Protein AF-A0A8H5SBL7-F1 (afdb_monomer)

Nearest PDB structures (foldseek):
  6p9x-assembly1_R  TM=2.786E-01  e=6.338E-02  Homo sapiens
  8wu1-assembly1_R  TM=4.252E-01  e=1.193E+00  Homo sapiens
  7v9l-assembly1_R  TM=3.481E-01  e=7.737E-01  Homo sapiens

Foldseek 3Di:
DDALALDQQDLVVLVVLLVLLQVLLVLVVVVCVVLVVLLLVLLSQLFWDDPPLVPAFDDDPPPDDIGHLRSLLSVLSSVQNVCPPPGDPFSSLSNVLSLLSNLLSLLLSLQLLLLQLCVLFVNQVQFPDGSVVSSVVLNVLLLQLSVLLLLVLQVVQDPDDPVCPVVSLVSNLVSLVSNLVSLVVSLVRLVSSVVSCVPPPPDDDPPSVVVSVLSNLLSVLSNQLSVLVSVDSVCPDPDPSRNDPVNCCPRRSVSSSCNSVSCSVVPSSVRDDPPDDDCPVSLVVQLSVVLVVVVSSVSHDQAQAADPVDDQDQAAAAEACDSDNNNWLASVLVSQQRPQRHAHYAYAQPADRHDQPPTRAARPFDLVLPAAGNYAYQHYHAENHFFADFQQVLLVVQADPPAPPSSAHDADPDPDPVVRVVSVVVSVVVLVVVLVVCSVCVSVVNDDDPCCNRRCVSVVRVVCRPRDPVSRNDTRLVSVVSHHQQCSHQEYAYEYDPDEDDHCSQLPVNQVSPNNYAAYHYYDCLADCVVVVVCVVPDPDDDDPPPPPDGDDGSVQSSLLSHQLRYQYYAYEAPQAPDPVRLLSSLQRNQCNYAEYADYYFDDLQADGHFDDLVSLLSSLVRRLNYQYYHGEDEADPLHDPLVSLLSNQQRRQNHAEYEYEYELDHRVCSNPDDDDPPCVCSVVSAQDQVNVLVSLVSSQVSHHHDGHFKYKYKYHGPRDPPPPADPDFIKIKMKMKGFDPPDDDGGIGIDIDIDGRDDPPD

pLDDT: mean 74.98, std 17.66, range [28.0, 97.75]

Secondary structure (DSSP, 8-state):
-----SS---HHHHHHHHHHHHHHHHHHHHHHHHHT-GGGHHHHHHT---TTSSSSSS-TT-------HHHHHHHHHHHHHHTTTS--HHHHHHHHHHHHHHHHHHHHHHHHHHHHHHHHTT-GGG-SS-HHHHHHHHHHHHHHHHHHHGGGGGGGG--S-TTTHHHHHHHHHHHHHHHHHHHHHHHHHHHHHHHHHHHH-S---TTTHHHHHHHHHHHHHHHHHHHHHHHHHHH-TT-HHHH-HHHHIIIIIHHHHHHHHHHHHT-GGGTS-TT---THHHHHHHHHHHHHHHHHHTTS-------TTSPPPSEEEEEES-SSTT-SHHHHHHHHHH-S---EEEEEE--TTSS-TTTTSS----TT-----S---SEEEEES---S-BHHHHHHTT--TTS-TTSPPP----S-HHHHHHHHHHHHHHHHHHHHHHHHHTTTT-S---HHHHTTHHHHHHHTTTS-HHHHT-BHHHHHHHHS-GGG--EEEEE-SSS----HIIIIIHHHH-TT--EEEEES--S-HHHHHHHHHT-SSPPPTTGGG-PPPPHHHHHHHHS-TT-SEEEEE---S--HHHHHHHHHHHTTT-SEEEEE---BTTBPPP---HHHHHHHHHH-TT-SEEEEE---BTTB--HHHHHHHHHH-TT--EEEEEE-SS-HHHHHH--SGGGGGGGGGGPPPHHHHHHHHHHHHHH--SSPP-EEEEEES--S---BTB--S---EEEEEEEE--SSSS--EEEEEEEE----TT-

Mean predicted aligned error: 17.62 Å

Radius of gyration: 35.8 Å; Cα contacts (8 Å, |Δi|>4): 1170; chains: 1; bounding box: 85×67×114 Å

Structure (mmCIF, N/CA/C/O backbone):
data_AF-A0A8H5SBL7-F1
#
_entry.id   AF-A0A8H5SBL7-F1
#
loop_
_atom_site.group_PDB
_atom_site.id
_atom_site.type_symbol
_atom_site.label_atom_id
_atom_site.label_alt_id
_atom_site.label_comp_id
_atom_site.label_asym_id
_atom_site.label_entity_id
_atom_site.label_seq_id
_atom_site.pdbx_PDB_ins_code
_atom_site.Cartn_x
_atom_site.Cartn_y
_atom_site.Cartn_z
_atom_site.occupancy
_atom_site.B_iso_or_equiv
_atom_site.auth_seq_id
_atom_site.auth_comp_id
_atom_site.auth_asym_id
_atom_site.auth_atom_id
_atom_site.pdbx_PDB_model_num
ATOM 1 N N . MET A 1 1 ? -28.596 -5.093 -5.677 1.00 28.00 1 MET A N 1
ATOM 2 C CA . MET A 1 1 ? -28.580 -3.725 -5.119 1.00 28.00 1 MET A CA 1
ATOM 3 C C . MET A 1 1 ? -29.156 -3.804 -3.720 1.00 28.00 1 MET A C 1
ATOM 5 O O . MET A 1 1 ? -30.271 -4.287 -3.576 1.00 28.00 1 MET A O 1
ATOM 9 N N . VAL A 1 2 ? -28.370 -3.463 -2.699 1.00 36.81 2 VAL A N 1
ATOM 10 C CA . VAL A 1 2 ? -28.844 -3.423 -1.309 1.00 36.81 2 VAL A CA 1
ATOM 11 C C . VAL A 1 2 ? -29.545 -2.079 -1.118 1.00 36.81 2 VAL A C 1
ATOM 13 O O . VAL A 1 2 ? -28.902 -1.043 -1.239 1.00 36.81 2 VAL A O 1
ATOM 16 N N . ASN A 1 3 ? -30.855 -2.086 -0.869 1.00 49.97 3 ASN A N 1
ATOM 17 C CA . ASN A 1 3 ? -31.584 -0.866 -0.520 1.00 49.97 3 ASN A CA 1
ATOM 18 C C . ASN A 1 3 ? -31.320 -0.540 0.956 1.00 49.97 3 ASN A C 1
ATOM 20 O O . ASN A 1 3 ? -31.691 -1.323 1.835 1.00 49.97 3 ASN A O 1
ATOM 24 N N . TYR A 1 4 ? -30.648 0.587 1.207 1.00 58.22 4 TYR A N 1
ATOM 25 C CA . TYR A 1 4 ? -30.288 1.066 2.549 1.00 58.22 4 TYR A CA 1
ATOM 26 C C . TYR A 1 4 ? -31.391 1.910 3.210 1.00 58.22 4 TYR A C 1
ATOM 28 O O . TYR A 1 4 ? -31.443 1.990 4.434 1.00 58.22 4 TYR A O 1
ATOM 36 N N . TYR A 1 5 ? -32.295 2.490 2.416 1.00 59.81 5 TYR A N 1
ATOM 37 C CA . TYR A 1 5 ? -33.449 3.265 2.878 1.00 59.81 5 TYR A CA 1
ATOM 38 C C . TYR A 1 5 ? -34.737 2.776 2.187 1.00 59.81 5 TYR A C 1
ATOM 40 O O . TYR A 1 5 ? -34.701 2.410 1.012 1.00 59.81 5 TYR A O 1
ATOM 48 N N . TYR A 1 6 ? -35.870 2.784 2.904 1.00 63.81 6 TYR A N 1
ATOM 49 C CA . TYR A 1 6 ? -37.218 2.483 2.362 1.00 63.81 6 TYR A CA 1
ATOM 50 C C . TYR A 1 6 ? -37.984 3.723 1.899 1.00 63.81 6 TYR A C 1
ATOM 52 O O . TYR A 1 6 ? -39.084 3.626 1.362 1.00 63.81 6 TYR A O 1
ATOM 60 N N . TYR A 1 7 ? -37.398 4.889 2.133 1.00 69.56 7 TYR A N 1
ATOM 61 C CA . TYR A 1 7 ? -37.898 6.201 1.766 1.00 69.56 7 TYR A CA 1
ATOM 62 C C . TYR A 1 7 ? -36.720 7.028 1.247 1.00 69.56 7 TYR A C 1
ATOM 64 O O . TYR A 1 7 ? -35.569 6.742 1.573 1.00 69.56 7 TYR A O 1
ATOM 72 N N . GLU A 1 8 ? -36.990 8.079 0.479 1.00 72.31 8 GLU A N 1
ATOM 73 C CA . GLU A 1 8 ? -35.951 9.026 0.068 1.00 72.31 8 GLU A CA 1
ATOM 74 C C . GLU A 1 8 ? -35.690 10.031 1.205 1.00 72.31 8 GLU A C 1
ATOM 76 O O . GLU A 1 8 ? -36.618 10.748 1.589 1.00 72.31 8 GLU A O 1
ATOM 81 N N . PRO A 1 9 ? -34.473 10.092 1.787 1.00 78.62 9 PRO A N 1
ATOM 82 C CA . PRO A 1 9 ? -34.194 10.999 2.897 1.00 78.62 9 PRO A CA 1
ATOM 83 C C . PRO A 1 9 ? -34.300 12.474 2.490 1.00 78.62 9 PRO A C 1
ATOM 85 O O . PRO A 1 9 ? -33.763 12.895 1.463 1.00 78.62 9 PRO A O 1
ATOM 88 N N . SER A 1 10 ? -34.930 13.294 3.330 1.00 82.94 10 SER A N 1
ATOM 89 C CA . SER A 1 10 ? -35.123 14.718 3.060 1.00 82.94 10 SER A CA 1
ATOM 90 C C . SER A 1 10 ? -33.888 15.554 3.410 1.00 82.94 10 SER A C 1
ATOM 92 O O . SER A 1 10 ? -33.597 15.829 4.581 1.00 82.94 10 SER A O 1
ATOM 94 N N . LEU A 1 11 ? -33.182 16.041 2.382 1.00 80.81 11 LEU A N 1
ATOM 95 C CA . LEU A 1 11 ? -32.024 16.930 2.543 1.00 80.81 11 LEU A CA 1
ATOM 96 C C . LEU A 1 11 ? -32.341 18.204 3.363 1.00 80.81 11 LEU A C 1
ATOM 98 O O . LEU A 1 11 ? -31.571 18.508 4.280 1.00 80.81 11 LEU A O 1
ATOM 102 N N . PRO A 1 12 ? -33.439 18.954 3.104 1.00 84.94 12 PRO A N 1
ATOM 103 C CA . PRO A 1 12 ? -33.752 20.160 3.871 1.00 84.94 12 PRO A CA 1
ATOM 104 C C . PRO A 1 12 ? -33.961 19.886 5.363 1.00 84.94 12 PRO A C 1
ATOM 106 O O . PRO A 1 12 ? -33.465 20.636 6.203 1.00 84.94 12 PRO A O 1
ATOM 109 N N . VAL A 1 13 ? -34.661 18.800 5.705 1.00 83.81 13 VAL A N 1
ATOM 110 C CA . VAL A 1 13 ? -34.966 18.470 7.104 1.00 83.81 13 VAL A CA 1
ATOM 111 C C . VAL A 1 13 ? -33.700 18.004 7.827 1.00 83.81 13 VAL A C 1
ATOM 113 O O . VAL A 1 13 ? -33.420 18.473 8.931 1.00 83.81 13 VAL A O 1
ATOM 116 N N . ALA A 1 14 ? -32.869 17.170 7.190 1.00 82.31 14 ALA A N 1
ATOM 117 C CA . ALA A 1 14 ? -31.576 16.757 7.738 1.00 82.31 14 ALA A CA 1
ATOM 118 C C . ALA A 1 14 ? -30.643 17.951 8.009 1.00 82.31 14 ALA A C 1
ATOM 120 O O . ALA A 1 14 ? -30.052 18.041 9.086 1.00 82.31 14 ALA A O 1
ATOM 121 N N . ALA A 1 15 ? -30.568 18.909 7.079 1.00 79.25 15 ALA A N 1
ATOM 122 C CA . ALA A 1 15 ? -29.745 20.106 7.234 1.00 79.25 15 ALA A CA 1
ATOM 123 C C . ALA A 1 15 ? -30.197 20.992 8.411 1.00 79.25 15 ALA A C 1
ATOM 125 O O . ALA A 1 15 ? -29.356 21.483 9.165 1.00 79.25 15 ALA A O 1
ATOM 126 N N . VAL A 1 16 ? -31.509 21.168 8.614 1.00 86.69 16 VAL A N 1
ATOM 127 C CA . VAL A 1 16 ? -32.046 21.953 9.741 1.00 86.69 16 VAL A CA 1
ATOM 128 C C . VAL A 1 16 ? -31.632 21.347 11.083 1.00 86.69 16 VAL A C 1
ATOM 130 O O . VAL A 1 16 ? -31.104 22.062 11.937 1.00 86.69 16 VAL A O 1
ATOM 133 N N . PHE A 1 17 ? -31.813 20.037 11.269 1.00 81.50 17 PHE A N 1
ATOM 134 C CA . PHE A 1 17 ? -31.424 19.376 12.519 1.00 81.50 17 PHE A CA 1
ATOM 135 C C . PHE A 1 17 ? -29.907 19.384 12.733 1.00 81.50 17 PHE A C 1
ATOM 137 O O . PHE A 1 17 ? -29.461 19.649 13.851 1.00 81.50 17 PHE A O 1
ATOM 144 N N . ALA A 1 18 ? -29.109 19.206 11.675 1.00 78.81 18 ALA A N 1
ATOM 145 C CA . ALA A 1 18 ? -27.657 19.354 11.758 1.00 78.81 18 ALA A CA 1
ATOM 146 C C . ALA A 1 18 ? -27.259 20.743 12.292 1.00 78.81 18 ALA A C 1
ATOM 148 O O . ALA A 1 18 ? -26.481 20.840 13.241 1.00 78.81 18 ALA A O 1
ATOM 149 N N . ILE A 1 19 ? -27.846 21.819 11.755 1.00 80.94 19 ILE A N 1
ATOM 150 C CA . ILE A 1 19 ? -27.580 23.194 12.208 1.00 80.94 19 ILE A CA 1
ATOM 151 C C . ILE A 1 19 ? -27.976 23.380 13.679 1.00 80.94 19 ILE A C 1
ATOM 153 O O . ILE A 1 19 ? -27.202 23.947 14.452 1.00 80.94 19 ILE A O 1
ATOM 157 N N . VAL A 1 20 ? -29.146 22.880 14.089 1.00 85.88 20 VAL A N 1
ATOM 158 C CA . VAL A 1 20 ? -29.617 22.973 15.482 1.00 85.88 20 VAL A CA 1
ATOM 159 C C . VAL A 1 20 ? -28.623 22.319 16.445 1.00 85.88 20 VAL A C 1
ATOM 161 O O . VAL A 1 20 ? -28.238 22.941 17.439 1.00 85.88 20 VAL A O 1
ATOM 164 N N . PHE A 1 21 ? -28.156 21.103 16.148 1.00 81.06 21 PHE A N 1
ATOM 165 C CA . PHE A 1 21 ? -27.207 20.399 17.014 1.00 81.06 21 PHE A CA 1
ATOM 166 C C . PHE A 1 21 ? -25.798 21.011 16.989 1.00 81.06 21 PHE A C 1
ATOM 168 O O . PHE A 1 21 ? -25.140 21.020 18.030 1.00 81.06 21 PHE A O 1
ATOM 175 N N . ILE A 1 22 ? -25.346 21.582 15.864 1.00 78.12 22 ILE A N 1
ATOM 176 C CA . ILE A 1 22 ? -24.064 22.311 15.774 1.00 78.12 22 ILE A CA 1
ATOM 177 C C . ILE A 1 22 ? -24.101 23.588 16.621 1.00 78.12 22 ILE A C 1
ATOM 179 O O . ILE A 1 22 ? -23.192 23.842 17.414 1.00 78.12 22 ILE A O 1
ATOM 183 N N . LEU A 1 23 ? -25.159 24.392 16.489 1.00 83.19 23 LEU A N 1
ATOM 184 C CA . LEU A 1 23 ? -25.308 25.629 17.258 1.00 83.19 23 LEU A CA 1
ATOM 185 C C . LEU A 1 23 ? -25.464 25.336 18.752 1.00 83.19 23 LEU A C 1
ATOM 187 O O . LEU A 1 23 ? -24.809 25.973 19.579 1.00 83.19 23 LEU A O 1
ATOM 191 N N . SER A 1 24 ? -26.289 24.343 19.098 1.00 82.88 24 SER A N 1
ATOM 192 C CA . SER A 1 24 ? -26.464 23.907 20.484 1.00 82.88 24 SER A CA 1
ATOM 193 C C . SER A 1 24 ? -25.133 23.464 21.093 1.00 82.88 24 SER A C 1
ATOM 195 O O . SER A 1 24 ? -24.784 23.875 22.201 1.00 82.88 24 SER A O 1
ATOM 197 N N . PHE A 1 25 ? -24.340 22.698 20.342 1.00 81.06 25 PHE A N 1
ATOM 198 C CA . PHE A 1 25 ? -23.011 22.298 20.768 1.00 81.06 25 PHE A CA 1
ATOM 199 C C . PHE A 1 25 ? -22.105 23.509 21.069 1.00 81.06 25 PHE A C 1
ATOM 201 O O . PHE A 1 25 ? -21.556 23.608 22.171 1.00 81.06 25 PHE A O 1
ATOM 208 N N . ALA A 1 26 ? -21.971 24.445 20.125 1.00 78.38 26 ALA A N 1
ATOM 209 C CA . ALA A 1 26 ? -21.094 25.604 20.282 1.00 78.38 26 ALA A CA 1
ATOM 210 C C . ALA A 1 26 ? -21.443 26.432 21.535 1.00 78.38 26 ALA A C 1
ATOM 212 O O . ALA A 1 26 ? -20.555 26.876 22.271 1.00 78.38 26 ALA A O 1
ATOM 213 N N . ILE A 1 27 ? -22.739 26.585 21.824 1.00 83.12 27 ILE A N 1
ATOM 214 C CA . ILE A 1 27 ? -23.219 27.291 23.017 1.00 83.12 27 ILE A CA 1
ATOM 215 C C . ILE A 1 27 ? -22.860 26.517 24.295 1.00 83.12 27 ILE A C 1
ATOM 217 O O . ILE A 1 27 ? -22.323 27.114 25.232 1.00 83.12 27 ILE A O 1
ATOM 221 N N . HIS A 1 28 ? -23.090 25.201 24.342 1.00 80.56 28 HIS A N 1
ATOM 222 C CA . HIS A 1 28 ? -22.737 24.377 25.508 1.00 80.56 28 HIS A CA 1
ATOM 223 C C . HIS A 1 28 ? -21.229 24.370 25.765 1.00 80.56 28 HIS A C 1
ATOM 225 O O . HIS A 1 28 ? -20.796 24.429 26.922 1.00 80.56 28 HIS A O 1
ATOM 231 N N . LEU A 1 29 ? -20.412 24.343 24.706 1.00 78.94 29 LEU A N 1
ATOM 232 C CA . LEU A 1 29 ? -18.955 24.432 24.807 1.00 78.94 29 LEU A CA 1
ATOM 233 C C . LEU A 1 29 ? -18.549 25.738 25.485 1.00 78.94 29 LEU A C 1
ATOM 235 O O . LEU A 1 29 ? -17.808 25.732 26.473 1.00 78.94 29 LEU A O 1
ATOM 239 N N . PHE A 1 30 ? -19.079 26.855 24.987 1.00 79.06 30 PHE A N 1
ATOM 240 C CA . PHE A 1 30 ? -18.828 28.171 25.557 1.00 79.06 30 PHE A CA 1
ATOM 241 C C . PHE A 1 30 ? -19.253 28.239 27.033 1.00 79.06 30 PHE A C 1
ATOM 243 O O . PHE A 1 30 ? -18.478 28.687 27.885 1.00 79.06 30 PHE A O 1
ATOM 250 N N . GLN A 1 31 ? -20.448 27.738 27.367 1.00 80.19 31 GLN A N 1
ATOM 251 C CA . GLN A 1 31 ? -20.960 27.699 28.740 1.00 80.19 31 GLN A CA 1
ATOM 252 C C . GLN A 1 31 ? -20.081 26.844 29.660 1.00 80.19 31 GLN A C 1
ATOM 254 O O . GLN A 1 31 ? -19.749 27.275 30.768 1.00 80.19 31 GLN A O 1
ATOM 259 N N . THR A 1 32 ? -19.640 25.673 29.206 1.00 76.38 32 THR A N 1
ATOM 260 C CA . THR A 1 32 ? -18.815 24.749 29.997 1.00 76.38 32 THR A CA 1
ATOM 261 C C . THR A 1 32 ? -17.422 25.318 30.259 1.00 76.38 32 THR A C 1
ATOM 263 O O . THR A 1 32 ? -16.952 25.275 31.400 1.00 76.38 32 THR A O 1
ATOM 266 N N . ILE A 1 33 ? -16.781 25.917 29.245 1.00 75.88 33 ILE A N 1
ATOM 267 C CA . ILE A 1 33 ? -15.472 26.579 29.386 1.00 75.88 33 ILE A CA 1
ATOM 268 C C . ILE A 1 33 ? -15.579 27.753 30.366 1.00 75.88 33 ILE A C 1
ATOM 270 O O . ILE A 1 33 ? -14.766 27.872 31.288 1.00 75.88 33 ILE A O 1
ATOM 274 N N . ARG A 1 34 ? -16.613 28.592 30.213 1.00 78.12 34 ARG A N 1
ATOM 275 C CA . ARG A 1 34 ? -16.834 29.769 31.065 1.00 78.12 34 ARG A CA 1
ATOM 276 C C . ARG A 1 34 ? -17.121 29.394 32.520 1.00 78.12 34 ARG A C 1
ATOM 278 O O . ARG A 1 34 ? -16.599 30.028 33.433 1.00 78.12 34 ARG A O 1
ATOM 285 N N . THR A 1 35 ? -17.953 28.380 32.750 1.00 74.38 35 THR A N 1
ATOM 286 C CA . THR A 1 35 ? -18.414 27.987 34.097 1.00 74.38 35 THR A CA 1
ATOM 287 C C . THR A 1 35 ? -17.503 26.961 34.781 1.00 74.38 35 THR A C 1
ATOM 289 O O . THR A 1 35 ? -17.614 26.747 35.991 1.00 74.38 35 THR A O 1
ATOM 292 N N . ARG A 1 36 ? -16.564 26.361 34.032 1.00 71.06 36 ARG A N 1
ATOM 293 C CA . ARG A 1 36 ? -15.606 25.329 34.475 1.00 71.06 36 ARG A CA 1
ATOM 294 C C . ARG A 1 36 ? -16.272 24.069 35.043 1.00 71.06 36 ARG A C 1
ATOM 296 O O . ARG A 1 36 ? -15.736 23.428 35.952 1.00 71.06 36 ARG A O 1
ATOM 303 N N . ILE A 1 37 ? -17.424 23.686 34.493 1.00 72.31 37 ILE A N 1
ATOM 304 C CA . ILE A 1 37 ? -18.192 22.511 34.928 1.00 72.31 37 ILE A CA 1
ATOM 305 C C . ILE A 1 37 ? -17.827 21.287 34.098 1.00 72.31 37 ILE A C 1
ATOM 307 O O . ILE A 1 37 ? -18.561 20.815 33.241 1.00 72.31 37 ILE A O 1
ATOM 311 N N . TRP A 1 38 ? -16.659 20.729 34.404 1.00 68.25 38 TRP A N 1
ATOM 312 C CA . TRP A 1 38 ? -16.081 19.614 33.651 1.00 68.25 38 TRP A CA 1
ATOM 313 C C . TRP A 1 38 ? -16.856 18.292 33.753 1.00 68.25 38 TRP A C 1
ATOM 315 O O . TRP A 1 38 ? -16.633 17.393 32.953 1.00 68.25 38 TRP A O 1
ATOM 325 N N . PHE A 1 39 ? -17.766 18.140 34.721 1.00 73.06 39 PHE A N 1
ATOM 326 C CA . PHE A 1 39 ? -18.599 16.932 34.789 1.00 73.06 39 PHE A CA 1
ATOM 327 C C . PHE A 1 39 ? -19.694 16.905 33.721 1.00 73.06 39 PHE A C 1
ATOM 329 O O . PHE A 1 39 ? -20.250 15.845 33.478 1.00 73.06 39 PHE A O 1
ATOM 336 N N . PHE A 1 40 ? -20.002 18.053 33.113 1.00 76.19 40 PHE A N 1
ATOM 337 C CA . PHE A 1 40 ? -20.992 18.184 32.047 1.00 76.19 40 PHE A CA 1
ATOM 338 C C . PHE A 1 40 ? -20.386 17.911 30.659 1.00 76.19 40 PHE A C 1
ATOM 340 O O . PHE A 1 40 ? -21.062 17.990 29.644 1.00 76.19 40 PHE A O 1
ATOM 347 N N . VAL A 1 41 ? -19.102 17.548 30.595 1.00 70.38 41 VAL A N 1
ATOM 348 C CA . VAL A 1 41 ? -18.430 17.230 29.333 1.00 70.38 41 VAL A CA 1
ATOM 349 C C . VAL A 1 41 ? -18.991 15.984 28.627 1.00 70.38 41 VAL A C 1
ATOM 351 O O . VAL A 1 41 ? -19.006 16.008 27.407 1.00 70.38 41 VAL A O 1
ATOM 354 N N . PRO A 1 42 ? -19.529 14.934 29.280 1.00 71.12 42 PRO A N 1
ATOM 355 C CA . PRO A 1 42 ? -20.281 13.893 28.569 1.00 71.12 42 PRO A CA 1
ATOM 356 C C . PRO A 1 42 ? -21.440 14.460 27.731 1.00 71.12 42 PRO A C 1
ATOM 358 O O . PRO A 1 42 ? -21.656 14.019 26.609 1.00 71.12 42 PRO A O 1
ATOM 361 N N . PHE A 1 43 ? -22.104 15.518 28.208 1.00 75.56 43 PHE A N 1
ATOM 362 C CA . PHE A 1 43 ? -23.166 16.222 27.482 1.00 75.56 43 PHE A CA 1
ATOM 363 C C . PHE A 1 43 ? -22.589 16.944 26.265 1.00 75.56 43 PHE A C 1
ATOM 365 O O . PHE A 1 43 ? -23.176 16.942 25.182 1.00 75.56 43 PHE A O 1
ATOM 372 N N . LEU A 1 44 ? -21.388 17.510 26.439 1.00 69.19 44 LEU A N 1
ATOM 373 C CA . LEU A 1 44 ? -20.595 18.021 25.334 1.00 69.19 44 LEU A CA 1
ATOM 374 C C . LEU A 1 44 ? -20.135 16.928 24.385 1.00 69.19 44 LEU A C 1
ATOM 376 O O . LEU A 1 44 ? -20.051 17.270 23.234 1.00 69.19 44 LEU A O 1
ATOM 380 N N . PHE A 1 45 ? -19.860 15.685 24.796 1.00 64.06 45 PHE A N 1
ATOM 381 C CA . PHE A 1 45 ? -19.446 14.572 23.919 1.00 64.06 45 PHE A CA 1
ATOM 382 C C . PHE A 1 45 ? -20.612 13.982 23.123 1.00 64.06 45 PHE A C 1
ATOM 384 O O . PHE A 1 45 ? -20.473 13.745 21.931 1.00 64.06 45 PHE A O 1
ATOM 391 N N . GLY A 1 46 ? -21.810 13.886 23.708 1.00 57.50 46 GLY A N 1
ATOM 392 C CA . GLY A 1 46 ? -23.037 13.729 22.907 1.00 57.50 46 GLY A CA 1
ATOM 393 C C . GLY A 1 46 ? -23.195 14.875 21.897 1.00 57.50 46 GLY A C 1
ATOM 394 O O . GLY A 1 46 ? -23.836 14.742 20.859 1.00 57.50 46 GLY A O 1
ATOM 395 N N . SER A 1 47 ? -22.515 15.989 22.178 1.00 52.31 47 SER A N 1
ATOM 396 C CA . SER A 1 47 ? -22.410 17.168 21.336 1.00 52.31 47 SER A CA 1
ATOM 397 C C . SER A 1 47 ? -21.022 17.353 20.654 1.00 52.31 47 SER A C 1
ATOM 399 O O . SER A 1 47 ? -20.820 18.384 20.039 1.00 52.31 47 SER A O 1
ATOM 401 N N . LEU A 1 48 ? -20.052 16.421 20.701 1.00 42.06 48 LEU A N 1
ATOM 402 C CA . LEU A 1 48 ? -18.681 16.580 20.156 1.00 42.06 48 LEU A CA 1
ATOM 403 C C . LEU A 1 48 ? -18.013 15.244 19.893 1.00 42.06 48 LEU A C 1
ATOM 405 O O . LEU A 1 48 ? -17.985 14.385 20.769 1.00 42.06 48 LEU A O 1
ATOM 409 N N . CYS A 1 49 ? -17.254 15.186 18.804 1.00 43.16 49 CYS A N 1
ATOM 410 C CA . CYS A 1 49 ? -16.124 14.276 18.691 1.00 43.16 49 CYS A CA 1
ATOM 411 C C . CYS A 1 49 ? -14.772 15.017 18.759 1.00 43.16 49 CYS A C 1
ATOM 413 O O . CYS A 1 49 ? -14.611 16.124 18.239 1.00 43.16 49 CYS A O 1
ATOM 415 N N . ASN A 1 50 ? -13.789 14.371 19.397 1.00 35.62 50 ASN A N 1
ATOM 416 C CA . ASN A 1 50 ? -12.365 14.692 19.295 1.00 35.62 50 ASN A CA 1
ATOM 417 C C . ASN A 1 50 ? -11.874 14.253 17.909 1.00 35.62 50 ASN A C 1
ATOM 419 O O . ASN A 1 50 ? -11.923 13.070 17.582 1.00 35.62 50 ASN A O 1
ATOM 423 N N . SER A 1 51 ? -11.337 15.179 17.119 1.00 39.25 51 SER A N 1
ATOM 424 C CA . SER A 1 51 ? -10.756 14.920 15.796 1.00 39.25 51 SER A CA 1
ATOM 425 C C . SER A 1 51 ? -9.399 14.189 15.847 1.00 39.25 51 SER A C 1
ATOM 427 O O . SER A 1 51 ? -8.510 14.497 15.060 1.00 39.25 51 SER A O 1
ATOM 429 N N . THR A 1 52 ? -9.187 13.272 16.793 1.00 38.09 52 THR A N 1
ATOM 430 C CA . THR A 1 52 ? -7.921 12.521 16.922 1.00 38.09 52 THR A CA 1
ATOM 431 C C . THR A 1 52 ? -7.992 11.134 16.278 1.00 38.09 52 THR A C 1
ATOM 433 O O . THR A 1 52 ? -6.966 10.492 16.134 1.00 38.09 52 THR A O 1
ATOM 436 N N . PHE A 1 53 ? -9.172 10.687 15.831 1.00 37.75 53 PHE A N 1
ATOM 437 C CA . PHE A 1 53 ? -9.352 9.381 15.171 1.00 37.75 53 PHE A CA 1
ATOM 438 C C . PHE A 1 53 ? -9.498 9.443 13.641 1.00 37.75 53 PHE A C 1
ATOM 440 O O . PHE A 1 53 ? -9.704 8.418 13.008 1.00 37.75 53 PHE A O 1
ATOM 447 N N . LEU A 1 54 ? -9.357 10.627 13.036 1.00 35.06 54 LEU A N 1
ATOM 448 C CA . LEU A 1 54 ? -9.342 10.817 11.575 1.00 35.06 54 LEU A CA 1
ATOM 449 C C . LEU A 1 54 ? -7.987 11.329 11.055 1.00 35.06 54 LEU A C 1
ATOM 451 O O . LEU A 1 54 ? -7.892 11.733 9.903 1.00 35.06 54 LEU A O 1
ATOM 455 N N . SER A 1 55 ? -6.937 11.340 11.890 1.00 33.50 55 SER A N 1
ATOM 456 C CA . SER A 1 55 ? -5.590 11.760 11.468 1.00 33.50 55 SER A CA 1
ATOM 457 C C . SER A 1 55 ? -4.647 10.613 11.112 1.00 33.50 55 SER A C 1
ATOM 459 O O . SER A 1 55 ? -3.488 10.873 10.810 1.00 33.50 55 SER A O 1
ATOM 461 N N . SER A 1 56 ? -5.096 9.362 11.138 1.00 39.00 56 SER A N 1
ATOM 462 C CA . SER A 1 56 ? -4.340 8.259 10.550 1.00 39.00 56 SER A CA 1
ATOM 463 C C . SER A 1 56 ? -5.015 7.855 9.245 1.00 39.00 56 SER A C 1
ATOM 465 O O . SER A 1 56 ? -6.115 7.309 9.267 1.00 39.00 56 SER A O 1
ATOM 467 N N . SER A 1 57 ? -4.311 8.146 8.148 1.00 37.41 57 SER A N 1
ATOM 468 C CA . SER A 1 57 ? -4.518 7.657 6.777 1.00 37.41 57 SER A CA 1
ATOM 469 C C . SER A 1 57 ? -5.245 8.612 5.809 1.00 37.41 57 SER A C 1
ATOM 471 O O . SER A 1 57 ? -6.462 8.605 5.657 1.00 37.41 57 SER A O 1
ATOM 473 N N . CYS A 1 58 ? -4.396 9.342 5.071 1.00 28.05 58 CYS A N 1
ATOM 474 C CA . CYS A 1 58 ? -4.604 10.072 3.812 1.00 28.05 58 CYS A CA 1
ATOM 475 C C . CYS A 1 58 ? -5.025 11.565 3.874 1.00 28.05 58 CYS A C 1
ATOM 477 O O . CYS A 1 58 ? -6.200 11.911 3.942 1.00 28.05 58 CYS A O 1
ATOM 479 N N . GLY A 1 59 ? -4.029 12.448 3.681 1.00 30.88 59 GLY A N 1
ATOM 480 C CA . GLY A 1 59 ? -4.192 13.796 3.107 1.00 30.88 59 GLY A CA 1
ATOM 481 C C . GLY A 1 59 ? -3.904 14.987 4.044 1.00 30.88 59 GLY A C 1
ATOM 482 O O . GLY A 1 59 ? -4.526 15.102 5.101 1.00 30.88 59 GLY A O 1
ATOM 483 N N . PRO A 1 60 ? -3.031 15.944 3.659 1.00 30.14 60 PRO A N 1
ATOM 484 C CA . PRO A 1 60 ? -2.804 17.183 4.400 1.00 30.14 60 PRO A CA 1
ATOM 485 C C . PRO A 1 60 ? -3.875 18.231 4.050 1.00 30.14 60 PRO A C 1
ATOM 487 O O . PRO A 1 60 ? -3.571 19.268 3.472 1.00 30.14 60 PRO A O 1
ATOM 490 N N . LEU A 1 61 ? -5.147 17.972 4.376 1.00 30.11 61 LEU A N 1
ATOM 491 C CA . LEU A 1 61 ? -6.189 19.013 4.338 1.00 30.11 61 LEU A CA 1
ATOM 492 C C . LEU A 1 61 ? -7.392 18.739 5.261 1.00 30.11 61 LEU A C 1
ATOM 494 O O . LEU A 1 61 ? -8.510 19.152 4.974 1.00 30.11 61 LEU A O 1
ATOM 498 N N . ALA A 1 62 ? -7.190 18.080 6.403 1.00 34.47 62 ALA A N 1
ATOM 499 C CA . ALA A 1 62 ? -8.217 17.947 7.442 1.00 34.47 62 ALA A CA 1
ATOM 500 C C . ALA A 1 62 ? -7.879 18.832 8.654 1.00 34.47 62 ALA A C 1
ATOM 502 O O . ALA A 1 62 ? -7.604 18.363 9.759 1.00 34.47 62 ALA A O 1
ATOM 503 N N . ASN A 1 63 ? -7.876 20.151 8.452 1.00 31.27 63 ASN A N 1
ATOM 504 C CA . ASN A 1 63 ? -7.794 21.098 9.561 1.00 31.27 63 ASN A CA 1
ATOM 505 C C . ASN A 1 63 ? -9.088 21.045 10.391 1.00 31.27 63 ASN A C 1
ATOM 507 O O . ASN A 1 63 ? -10.121 21.553 9.972 1.00 31.27 63 ASN A O 1
ATOM 511 N N . ARG A 1 64 ? -8.996 20.433 11.583 1.00 38.97 64 ARG A N 1
ATOM 512 C CA . ARG A 1 64 ? -9.808 20.665 12.799 1.00 38.97 64 ARG A CA 1
ATOM 513 C C . ARG A 1 64 ? -11.224 21.220 12.567 1.00 38.97 64 ARG A C 1
ATOM 515 O O . ARG A 1 64 ? -11.495 22.383 12.865 1.00 38.97 64 ARG A O 1
ATOM 522 N N . VAL A 1 65 ? -12.155 20.360 12.160 1.00 35.56 65 VAL A N 1
ATOM 523 C CA . VAL A 1 65 ? -13.593 20.631 12.308 1.00 35.56 65 VAL A CA 1
ATOM 524 C C . VAL A 1 65 ? -14.122 19.767 13.450 1.00 35.56 65 VAL A C 1
ATOM 526 O O . VAL A 1 65 ? -14.221 18.549 13.339 1.00 35.56 65 VAL A O 1
ATOM 529 N N . TYR A 1 66 ? -14.419 20.404 14.580 1.00 41.38 66 TYR A N 1
ATOM 530 C CA . TYR A 1 66 ? -15.070 19.767 15.721 1.00 41.38 66 TYR A CA 1
ATOM 531 C C . TYR A 1 66 ? -16.585 19.770 15.474 1.00 41.38 66 TYR A C 1
ATOM 533 O O . TYR A 1 66 ? -17.193 20.839 15.475 1.00 41.38 66 TYR A O 1
ATOM 541 N N . SER A 1 67 ? -17.192 18.604 15.245 1.00 45.28 67 SER A N 1
ATOM 542 C CA . SER A 1 67 ? -18.649 18.471 15.075 1.00 45.28 67 SER A CA 1
ATOM 543 C C . SER A 1 67 ? -19.243 17.467 16.067 1.00 45.28 67 SER A C 1
ATOM 545 O O . SER A 1 67 ? -18.528 16.618 16.607 1.00 45.28 67 SER A O 1
ATOM 547 N N . SER A 1 68 ? -20.539 17.610 16.352 1.00 57.44 68 SER A N 1
ATOM 548 C CA . SER A 1 68 ? -21.264 16.859 17.381 1.00 57.44 68 SER A CA 1
ATOM 549 C C . SER A 1 68 ? -21.653 15.447 16.961 1.00 57.44 68 SER A C 1
ATOM 551 O O . SER A 1 68 ? -21.819 15.213 15.776 1.00 57.44 68 SER A O 1
ATOM 553 N N . VAL A 1 69 ? -21.829 14.501 17.897 1.00 59.53 69 VAL A N 1
ATOM 554 C CA . VAL A 1 69 ? -22.273 13.127 17.566 1.00 59.53 69 VAL A CA 1
ATOM 555 C C . VAL A 1 69 ? -23.632 13.156 16.851 1.00 59.53 69 VAL A C 1
ATOM 557 O O . VAL A 1 69 ? -23.760 12.616 15.756 1.00 59.53 69 VAL A O 1
ATOM 560 N N . GLU A 1 70 ? -24.600 13.902 17.389 1.00 65.69 70 GLU A N 1
ATOM 561 C CA . GLU A 1 70 ? -25.903 14.119 16.738 1.00 65.69 70 GLU A CA 1
ATOM 562 C C . GLU A 1 70 ? -25.782 14.916 15.420 1.00 65.69 70 GLU A C 1
ATOM 564 O O . GLU A 1 70 ? -26.408 14.557 14.425 1.00 65.69 70 GLU A O 1
ATOM 569 N N . ALA A 1 71 ? -24.937 15.954 15.321 1.00 65.81 71 ALA A N 1
ATOM 570 C CA . ALA A 1 71 ? -24.769 16.647 14.037 1.00 65.81 71 ALA A CA 1
ATOM 571 C C . ALA A 1 71 ? -24.061 15.790 12.995 1.00 65.81 71 ALA A C 1
ATOM 573 O O . ALA A 1 71 ? -24.399 15.901 11.829 1.00 65.81 71 ALA A O 1
ATOM 574 N N . ILE A 1 72 ? -23.108 14.939 13.374 1.00 67.75 72 ILE A N 1
ATOM 575 C CA . ILE A 1 72 ? -22.455 14.001 12.459 1.00 67.75 72 ILE A CA 1
ATOM 576 C C . ILE A 1 72 ? -23.495 13.029 11.912 1.00 67.75 72 ILE A C 1
ATOM 578 O O . ILE A 1 72 ? -23.492 12.781 10.708 1.00 67.75 72 ILE A O 1
ATOM 582 N N . ALA A 1 73 ? -24.431 12.556 12.739 1.00 67.12 73 ALA A N 1
ATOM 583 C CA . ALA A 1 73 ? -25.537 11.742 12.257 1.00 67.12 73 ALA A CA 1
ATOM 584 C C . ALA A 1 73 ? -26.394 12.484 11.216 1.00 67.12 73 ALA A C 1
ATOM 586 O O . ALA A 1 73 ? -26.608 11.972 10.118 1.00 67.12 73 ALA A O 1
ATOM 587 N N . PHE A 1 74 ? -26.830 13.716 11.506 1.00 74.56 74 PHE A N 1
ATOM 588 C CA . PHE A 1 74 ? -27.668 14.491 10.579 1.00 74.56 74 PHE A CA 1
ATOM 589 C C . PHE A 1 74 ? -26.910 15.050 9.360 1.00 74.56 74 PHE A C 1
ATOM 591 O O . PHE A 1 74 ? -27.503 15.200 8.294 1.00 74.56 74 PHE A O 1
ATOM 598 N N . VAL A 1 75 ? -25.601 15.297 9.463 1.00 74.06 75 VAL A N 1
ATOM 599 C CA . VAL A 1 75 ? -24.721 15.626 8.328 1.00 74.06 75 VAL A CA 1
ATOM 600 C C . VAL A 1 75 ? -24.536 14.398 7.443 1.00 74.06 75 VAL A C 1
ATOM 602 O O . VAL A 1 75 ? -24.693 14.505 6.234 1.00 74.06 75 VAL A O 1
ATOM 605 N N . SER A 1 76 ? -24.290 13.221 8.023 1.00 68.12 76 SER A N 1
ATOM 606 C CA . SER A 1 76 ? -24.183 11.959 7.271 1.00 68.12 76 SER A CA 1
ATOM 607 C C . SER A 1 76 ? -25.503 11.597 6.596 1.00 68.12 76 SER A C 1
ATOM 609 O O . SER A 1 76 ? -25.515 11.106 5.468 1.00 68.12 76 SER A O 1
ATOM 611 N N . ARG A 1 77 ? -26.630 11.935 7.229 1.00 71.94 77 ARG A N 1
ATOM 612 C CA . ARG A 1 77 ? -27.961 11.859 6.623 1.00 71.94 77 ARG A CA 1
ATOM 613 C C . ARG A 1 77 ? -28.140 12.838 5.466 1.00 71.94 77 ARG A C 1
ATOM 615 O O . ARG A 1 77 ? -28.678 12.461 4.434 1.00 71.94 77 ARG A O 1
ATOM 622 N N . ALA A 1 78 ? -27.674 14.080 5.606 1.00 75.25 78 ALA A N 1
ATOM 623 C CA . ALA A 1 78 ? -27.711 15.071 4.531 1.00 75.25 78 ALA A CA 1
ATOM 624 C C . ALA A 1 78 ? -26.820 14.665 3.342 1.00 75.25 78 ALA A C 1
ATOM 626 O O . ALA A 1 78 ? -27.195 14.888 2.193 1.00 75.25 78 ALA A O 1
ATOM 627 N N . VAL A 1 79 ? -25.672 14.034 3.605 1.00 72.44 79 VAL A N 1
ATOM 628 C CA . VAL A 1 79 ? -24.821 13.424 2.573 1.00 72.44 79 VAL A CA 1
ATOM 629 C C . VAL A 1 79 ? -25.551 12.250 1.915 1.00 72.44 79 VAL A C 1
ATOM 631 O O . VAL A 1 79 ? -25.705 12.258 0.699 1.00 72.44 79 VAL A O 1
ATOM 634 N N . SER A 1 80 ? -26.128 11.330 2.699 1.00 69.00 80 SER A N 1
ATOM 635 C CA . SER A 1 80 ? -26.932 10.206 2.182 1.00 69.00 80 SER A CA 1
ATOM 636 C C . SER A 1 80 ? -28.099 10.676 1.303 1.00 69.00 80 SER A C 1
ATOM 638 O O . SER A 1 80 ? -28.381 10.079 0.271 1.00 69.00 80 SER A O 1
ATOM 640 N N . ALA A 1 81 ? -28.763 11.776 1.675 1.00 73.38 81 ALA A N 1
ATOM 641 C CA . ALA A 1 81 ? -29.860 12.363 0.907 1.00 73.38 81 ALA A CA 1
ATOM 642 C C . ALA A 1 81 ? -29.420 12.876 -0.479 1.00 73.38 81 ALA A C 1
ATOM 644 O O . ALA A 1 81 ? -30.219 12.879 -1.412 1.00 73.38 81 ALA A O 1
ATOM 645 N N . ARG A 1 82 ? -28.156 13.302 -0.633 1.00 72.25 82 ARG A N 1
ATOM 646 C CA . ARG A 1 82 ? -27.591 13.747 -1.922 1.00 72.25 82 ARG A CA 1
ATOM 647 C C . ARG A 1 82 ? -27.173 12.596 -2.832 1.00 72.25 82 ARG A C 1
ATOM 649 O O . ARG A 1 82 ? -27.042 12.806 -4.030 1.00 72.25 82 ARG A O 1
ATOM 656 N N . GLU A 1 83 ? -26.963 11.412 -2.270 1.00 67.75 83 GLU A N 1
ATOM 657 C CA . GLU A 1 83 ? -26.520 10.219 -2.998 1.00 67.75 83 GLU A CA 1
ATOM 658 C C . GLU A 1 83 ? -27.686 9.409 -3.587 1.00 67.75 83 GLU A C 1
ATOM 660 O O . GLU A 1 83 ? -27.466 8.384 -4.229 1.00 67.75 83 GLU A O 1
ATOM 665 N N . SER A 1 84 ? -28.932 9.862 -3.403 1.00 62.41 84 SER A N 1
ATOM 666 C CA . SER A 1 84 ? -30.113 9.203 -3.967 1.00 62.41 84 SER A CA 1
ATOM 667 C C . SER A 1 84 ? -30.022 9.108 -5.502 1.00 62.41 84 SER A C 1
ATOM 669 O O . SER A 1 84 ? -29.744 10.126 -6.144 1.00 62.41 84 SER A O 1
ATOM 671 N N . PRO A 1 85 ? -30.265 7.931 -6.123 1.00 57.44 85 PRO A N 1
ATOM 672 C CA . PRO A 1 85 ? -30.739 6.663 -5.540 1.00 57.44 85 PRO A CA 1
ATOM 673 C C . PRO A 1 85 ? -29.623 5.654 -5.178 1.00 57.44 85 PRO A C 1
ATOM 675 O O . PRO A 1 85 ? -29.908 4.589 -4.631 1.00 57.44 85 PRO A O 1
ATOM 678 N N . ASN A 1 86 ? -28.359 5.958 -5.491 1.00 60.72 86 ASN A N 1
ATOM 679 C CA . ASN A 1 86 ? -27.203 5.076 -5.296 1.00 60.72 86 ASN A CA 1
ATOM 680 C C . ASN A 1 86 ? -26.479 5.403 -3.984 1.00 60.72 86 ASN A C 1
ATOM 682 O O . ASN A 1 86 ? -25.362 5.921 -3.985 1.00 60.72 86 ASN A O 1
ATOM 686 N N . TYR A 1 87 ? -27.127 5.092 -2.863 1.00 64.81 87 TYR A N 1
ATOM 687 C CA . TYR A 1 87 ? -26.583 5.366 -1.534 1.00 64.81 87 TYR A CA 1
ATOM 688 C C . TYR A 1 87 ? -25.243 4.664 -1.312 1.00 64.81 87 TYR A C 1
ATOM 690 O O . TYR A 1 87 ? -25.121 3.450 -1.514 1.00 64.81 87 TYR A O 1
ATOM 698 N N . THR A 1 88 ? -24.250 5.412 -0.833 1.00 57.03 88 THR A N 1
ATOM 699 C CA . THR A 1 88 ? -23.009 4.808 -0.366 1.00 57.03 88 THR A CA 1
ATOM 700 C C . THR A 1 88 ? -23.195 4.256 1.043 1.00 57.03 88 THR A C 1
ATOM 702 O O . THR A 1 88 ? -23.966 4.748 1.869 1.00 57.03 88 THR A O 1
ATOM 705 N N . PHE A 1 89 ? -22.483 3.170 1.320 1.00 53.97 89 PHE A N 1
ATOM 706 C CA . PHE A 1 89 ? -22.650 2.420 2.554 1.00 53.97 89 PHE A CA 1
ATOM 707 C C . PHE A 1 89 ? -22.233 3.218 3.812 1.00 53.97 89 PHE A C 1
ATOM 709 O O . PHE A 1 89 ? -22.892 3.156 4.853 1.00 53.97 89 PHE A O 1
ATOM 716 N N . GLY A 1 90 ? -21.157 4.005 3.706 1.00 54.69 90 GLY A N 1
ATOM 717 C CA . GLY A 1 90 ? -20.549 4.730 4.827 1.00 54.69 90 GLY A CA 1
ATOM 718 C C . GLY A 1 90 ? -21.493 5.724 5.520 1.00 54.69 90 GLY A C 1
ATOM 719 O O . GLY A 1 90 ? -21.736 5.576 6.718 1.00 54.69 90 GLY A O 1
ATOM 720 N N . PRO A 1 91 ? -22.067 6.709 4.807 1.00 59.97 91 PRO A N 1
ATOM 721 C CA . PRO A 1 91 ? -22.964 7.712 5.381 1.00 59.97 91 PRO A CA 1
ATOM 722 C C . PRO A 1 91 ? -24.185 7.123 6.105 1.00 59.97 91 PRO A C 1
ATOM 724 O O . PRO A 1 91 ? -24.563 7.622 7.167 1.00 59.97 91 PRO A O 1
ATOM 727 N N . CYS A 1 92 ? -24.761 6.030 5.591 1.00 58.06 92 CYS A N 1
ATOM 728 C CA . CYS A 1 92 ? -25.901 5.350 6.215 1.00 58.06 92 CYS A CA 1
ATOM 729 C C . CYS A 1 92 ? -25.545 4.741 7.582 1.00 58.06 92 CYS A C 1
ATOM 731 O O . CYS A 1 92 ? -26.324 4.822 8.534 1.00 58.06 92 CYS A O 1
ATOM 733 N N . VAL A 1 93 ? -24.356 4.152 7.708 1.00 61.19 93 VAL A N 1
ATOM 734 C CA . VAL A 1 93 ? -23.911 3.533 8.965 1.00 61.19 93 VAL A CA 1
ATOM 735 C C . VAL A 1 93 ? -23.437 4.551 9.974 1.00 61.19 93 VAL A C 1
ATOM 737 O O . VAL A 1 93 ? -23.771 4.435 11.153 1.00 61.19 93 VAL A O 1
ATOM 740 N N . VAL A 1 94 ? -22.729 5.584 9.518 1.00 60.69 94 VAL A N 1
ATOM 741 C CA . VAL A 1 94 ? -22.361 6.710 10.379 1.00 60.69 94 VAL A CA 1
ATOM 742 C C . VAL A 1 94 ? -23.616 7.349 10.960 1.00 60.69 94 VAL A C 1
ATOM 744 O O . VAL A 1 94 ? -23.667 7.609 12.155 1.00 60.69 94 VAL A O 1
ATOM 747 N N . GLN A 1 95 ? -24.670 7.530 10.166 1.00 65.56 95 GLN A N 1
ATOM 748 C CA . GLN A 1 95 ? -25.937 8.021 10.690 1.00 65.56 95 GLN A CA 1
ATOM 749 C C . GLN A 1 95 ? -26.484 7.129 11.818 1.00 65.56 95 GLN A C 1
ATOM 751 O O . GLN A 1 95 ? -26.727 7.629 12.915 1.00 65.56 95 GLN A O 1
ATOM 756 N N . ASN A 1 96 ? -26.681 5.831 11.576 1.00 66.31 96 ASN A N 1
ATOM 757 C CA . ASN A 1 96 ? -27.355 4.957 12.542 1.00 66.31 96 ASN A CA 1
ATOM 758 C C . ASN A 1 96 ? -26.545 4.764 13.834 1.00 66.31 96 ASN A C 1
ATOM 760 O O . ASN A 1 96 ? -27.098 4.884 14.926 1.00 66.31 96 ASN A O 1
ATOM 764 N N . LEU A 1 97 ? -25.225 4.574 13.729 1.00 65.00 97 LEU A N 1
ATOM 765 C CA . LEU A 1 97 ? -24.352 4.424 14.899 1.00 65.00 97 LEU A CA 1
ATOM 766 C C . LEU A 1 97 ? -24.315 5.690 15.762 1.00 65.00 97 LEU A C 1
ATOM 768 O O . LEU A 1 97 ? -24.372 5.620 16.991 1.00 65.00 97 LEU A O 1
ATOM 772 N N . PHE A 1 98 ? -24.207 6.860 15.131 1.00 68.44 98 PHE A N 1
ATOM 773 C CA . PHE A 1 98 ? -24.087 8.116 15.867 1.00 68.44 98 PHE A CA 1
ATOM 774 C C . PHE A 1 98 ? -25.425 8.575 16.444 1.00 68.44 98 PHE A C 1
ATOM 776 O O . PHE A 1 98 ? -25.427 9.182 17.516 1.00 68.44 98 PHE A O 1
ATOM 783 N N . LEU A 1 99 ? -26.550 8.221 15.810 1.00 71.12 99 LEU A N 1
ATOM 784 C CA . LEU A 1 99 ? -27.851 8.350 16.457 1.00 71.12 99 LEU A CA 1
ATOM 785 C C . LEU A 1 99 ? -27.832 7.549 17.762 1.00 71.12 99 LEU A C 1
ATOM 787 O O . LEU A 1 99 ? -28.019 8.154 18.809 1.00 71.12 99 LEU A O 1
ATOM 791 N N . LEU A 1 100 ? -27.513 6.253 17.763 1.00 68.69 100 LEU A N 1
ATOM 792 C CA . LEU A 1 100 ? -27.520 5.435 18.992 1.00 68.69 100 LEU A CA 1
ATOM 793 C C . LEU A 1 100 ? -26.627 5.997 20.120 1.00 68.69 100 LEU A C 1
ATOM 795 O O . LEU A 1 100 ? -27.012 5.986 21.292 1.00 68.69 100 LEU A O 1
ATOM 799 N N . LEU A 1 101 ? -25.473 6.579 19.781 1.00 71.38 101 LEU A N 1
ATOM 800 C CA . LEU A 1 101 ? -24.522 7.094 20.770 1.00 71.38 101 LEU A CA 1
ATOM 801 C C . LEU A 1 101 ? -24.969 8.400 21.458 1.00 71.38 101 LEU A C 1
ATOM 803 O O . LEU A 1 101 ? -24.681 8.594 22.643 1.00 71.38 101 LEU A O 1
ATOM 807 N N . GLY A 1 102 ? -25.671 9.299 20.763 1.00 72.44 102 GLY A N 1
ATOM 808 C CA . GLY A 1 102 ? -26.059 10.621 21.285 1.00 72.44 102 GLY A CA 1
ATOM 809 C C . GLY A 1 102 ? -26.794 10.594 22.643 1.00 72.44 102 GLY A C 1
ATOM 810 O O . GLY A 1 102 ? -26.325 11.215 23.608 1.00 72.44 102 GLY A O 1
ATOM 811 N N . PRO A 1 103 ? -27.894 9.830 22.789 1.00 76.31 103 PRO A N 1
ATOM 812 C CA . PRO A 1 103 ? -28.677 9.742 24.024 1.00 76.31 103 PRO A CA 1
ATOM 813 C C . PRO A 1 103 ? -27.909 9.201 25.217 1.00 76.31 103 PRO A C 1
ATOM 815 O O . PRO A 1 103 ? -28.130 9.668 26.330 1.00 76.31 103 PRO A O 1
ATOM 818 N N . THR A 1 104 ? -27.001 8.245 25.002 1.00 76.94 104 THR A N 1
ATOM 819 C CA . THR A 1 104 ? -26.212 7.632 26.088 1.00 76.94 104 THR A CA 1
ATOM 820 C C . THR A 1 104 ? -25.258 8.641 26.735 1.00 76.94 104 THR A C 1
ATOM 822 O O . THR A 1 104 ? -24.970 8.627 27.933 1.00 76.94 104 THR A O 1
ATOM 825 N N . CYS A 1 105 ? -24.801 9.611 25.948 1.00 77.38 105 CYS A N 1
ATOM 826 C CA . CYS A 1 105 ? -23.997 10.718 26.438 1.00 77.38 105 CYS A CA 1
ATOM 827 C C . CYS A 1 105 ? -24.852 11.743 27.214 1.00 77.38 105 CYS A C 1
ATOM 829 O O . CYS A 1 105 ? -24.411 12.298 28.233 1.00 77.38 105 CYS A O 1
ATOM 831 N N . TYR A 1 106 ? -26.099 11.971 26.785 1.00 84.50 106 TYR A N 1
ATOM 832 C CA . TYR A 1 106 ? -27.066 12.801 27.514 1.00 84.50 106 TYR A CA 1
ATOM 833 C C . TYR A 1 106 ? -27.510 12.137 28.831 1.00 84.50 106 TYR A C 1
ATOM 835 O O . TYR A 1 106 ? -27.501 12.804 29.870 1.00 84.50 106 TYR A O 1
ATOM 843 N N . SER A 1 107 ? -27.790 10.829 28.845 1.00 84.06 107 SER A N 1
ATOM 844 C CA . SER A 1 107 ? -28.139 10.065 30.053 1.00 84.06 107 SER A CA 1
ATOM 845 C C . SER A 1 107 ? -27.000 10.072 31.075 1.00 84.06 107 SER A C 1
ATOM 847 O O . SER A 1 107 ? -27.220 10.446 32.231 1.00 84.06 107 SER A O 1
ATOM 849 N N . ALA A 1 108 ? -25.759 9.801 30.649 1.00 81.94 108 ALA A N 1
ATOM 850 C CA . ALA A 1 108 ? -24.578 9.843 31.514 1.00 81.94 108 ALA A CA 1
ATOM 851 C C . ALA A 1 108 ? -24.442 11.188 32.251 1.00 81.94 108 ALA A C 1
ATOM 853 O O . ALA A 1 108 ? -24.136 11.241 33.448 1.00 81.94 108 ALA A O 1
ATOM 854 N N . SER A 1 109 ? -24.728 12.286 31.552 1.00 84.38 109 SER A N 1
ATOM 855 C CA . SER A 1 109 ? -24.684 13.642 32.108 1.00 84.38 109 SER A CA 1
ATOM 856 C C . SER A 1 109 ? -25.758 13.882 33.159 1.00 84.38 109 SER A C 1
ATOM 858 O O . SER A 1 109 ? -25.487 14.500 34.192 1.00 84.38 109 SER A O 1
ATOM 860 N N . ILE A 1 110 ? -26.962 13.362 32.927 1.00 88.62 110 ILE A N 1
ATOM 861 C CA . ILE A 1 110 ? -28.087 13.455 33.858 1.00 88.62 110 ILE A CA 1
ATOM 862 C C . ILE A 1 110 ? -27.804 12.629 35.119 1.00 88.62 110 ILE A C 1
ATOM 864 O O . ILE A 1 110 ? -28.016 13.126 36.228 1.00 88.62 110 ILE A O 1
ATOM 868 N N . TYR A 1 111 ? -27.228 11.428 34.994 1.00 87.31 111 TYR A N 1
ATOM 869 C CA . TYR A 1 111 ? -26.841 10.609 36.151 1.00 87.31 111 TYR A CA 1
ATOM 870 C C . TYR A 1 111 ? -25.785 11.302 37.018 1.00 87.31 111 TYR A C 1
ATOM 872 O O . TYR A 1 111 ? -25.857 11.286 38.252 1.00 87.31 111 TYR A O 1
ATOM 880 N N . MET A 1 112 ? -24.785 11.917 36.377 1.00 83.94 112 MET A N 1
ATOM 881 C CA . MET A 1 112 ? -23.757 12.705 37.060 1.00 83.94 112 MET A CA 1
ATOM 882 C C . MET A 1 112 ? -24.347 13.960 37.706 1.00 83.94 112 MET A C 1
ATOM 884 O O . MET A 1 112 ? -23.969 14.303 38.829 1.00 83.94 112 MET A O 1
ATOM 888 N N . GLY A 1 113 ? -25.274 14.626 37.014 1.00 85.94 113 GLY A N 1
ATOM 889 C CA . GLY A 1 113 ? -26.004 15.788 37.505 1.00 85.94 113 GLY A CA 1
ATOM 890 C C . GLY A 1 113 ? -26.794 15.464 38.768 1.00 85.94 113 GLY A C 1
ATOM 891 O O . GLY A 1 113 ? -26.585 16.114 39.790 1.00 85.94 113 GLY A O 1
ATOM 892 N N . LEU A 1 114 ? -27.619 14.413 38.744 1.00 88.81 114 LEU A N 1
ATOM 893 C CA . LEU A 1 114 ? -28.408 13.993 39.902 1.00 88.81 114 LEU A CA 1
ATOM 894 C C . LEU A 1 114 ? -27.519 13.586 41.082 1.00 88.81 114 LEU A C 1
ATOM 896 O O . LEU A 1 114 ? -27.717 14.063 42.197 1.00 88.81 114 LEU A O 1
ATOM 900 N N . GLY A 1 115 ? -26.498 12.756 40.846 1.00 85.88 115 GLY A N 1
ATOM 901 C CA . GLY A 1 115 ? -25.591 12.311 41.908 1.00 85.88 115 GLY A CA 1
ATOM 902 C C . GLY A 1 115 ? -24.864 13.473 42.593 1.00 85.88 115 GLY A C 1
ATOM 903 O O . GLY A 1 115 ? -24.667 13.460 43.807 1.00 85.88 115 GLY A O 1
ATOM 904 N N . ARG A 1 116 ? -24.493 14.514 41.840 1.00 84.94 116 ARG A N 1
ATOM 905 C CA . ARG A 1 116 ? -23.926 15.742 42.415 1.00 84.94 116 ARG A CA 1
ATOM 906 C C . ARG A 1 116 ? -24.984 16.564 43.134 1.00 84.94 116 ARG A C 1
ATOM 908 O O . ARG A 1 116 ? -24.688 17.106 44.191 1.00 84.94 116 ARG A O 1
ATOM 915 N N . TYR A 1 117 ? -26.197 16.632 42.598 1.00 87.69 117 TYR A N 1
ATOM 916 C CA . TYR A 1 117 ? -27.263 17.445 43.171 1.00 87.69 117 TYR A CA 1
ATOM 917 C C . TYR A 1 117 ? -27.696 16.943 44.544 1.00 87.69 117 TYR A C 1
ATOM 919 O O . TYR A 1 117 ? -27.804 17.727 45.480 1.00 87.69 117 TYR A O 1
ATOM 927 N N . ILE A 1 118 ? -27.800 15.622 44.699 1.00 87.88 118 ILE A N 1
ATOM 928 C CA . ILE A 1 118 ? -28.057 14.978 45.992 1.00 87.88 118 ILE A CA 1
ATOM 929 C C . ILE A 1 118 ? -27.004 15.390 47.036 1.00 87.88 118 ILE A C 1
ATOM 931 O O . ILE A 1 118 ? -27.344 15.598 48.197 1.00 87.88 118 ILE A O 1
ATOM 935 N N . ARG A 1 119 ? -25.733 15.545 46.636 1.00 85.94 119 ARG A N 1
ATOM 936 C CA . ARG A 1 119 ? -24.651 15.969 47.543 1.00 85.94 119 ARG A CA 1
ATOM 937 C C . ARG A 1 119 ? -24.709 17.444 47.898 1.00 85.94 119 ARG A C 1
ATOM 939 O O . ARG A 1 119 ? -24.431 17.780 49.040 1.00 85.94 119 ARG A O 1
ATOM 946 N N . GLU A 1 120 ? -25.036 18.307 46.938 1.00 84.62 120 GLU A N 1
ATOM 947 C CA . GLU A 1 120 ? -25.201 19.743 47.205 1.00 84.62 120 GLU A CA 1
ATOM 948 C C . GLU A 1 120 ? -26.402 20.017 48.120 1.00 84.62 120 GLU A C 1
ATOM 950 O O . GLU A 1 120 ? -26.370 20.961 48.899 1.00 84.62 120 GLU A O 1
ATOM 955 N N . LEU A 1 121 ? -27.441 19.179 48.058 1.00 86.88 121 LEU A N 1
ATOM 956 C CA . LEU A 1 121 ? -28.586 19.228 48.971 1.00 86.88 121 LEU A CA 1
ATOM 957 C C . LEU A 1 121 ? -28.322 18.557 50.331 1.00 86.88 121 LEU A C 1
ATOM 959 O O . LEU A 1 121 ? -29.241 18.478 51.142 1.00 86.88 121 LEU A O 1
ATOM 963 N N . GLU A 1 122 ? -27.118 18.013 50.556 1.00 84.69 122 GLU A N 1
ATOM 964 C CA . GLU A 1 122 ? -26.775 17.187 51.728 1.00 84.69 122 GLU A CA 1
ATOM 965 C C . GLU A 1 122 ? -27.771 16.028 51.960 1.00 84.69 122 GLU A C 1
ATOM 967 O O . GLU A 1 122 ? -27.987 15.543 53.068 1.00 84.69 122 GLU A O 1
ATOM 972 N N . GLY A 1 123 ? -28.385 15.546 50.876 1.00 84.50 123 GLY A N 1
ATOM 973 C CA . GLY A 1 123 ? -29.501 14.607 50.895 1.00 84.50 123 GLY A CA 1
ATOM 974 C C . GLY A 1 123 ? -29.101 13.138 50.774 1.00 84.50 123 GLY A C 1
ATOM 975 O O . GLY A 1 123 ? -29.949 12.314 50.439 1.00 84.50 123 GLY A O 1
ATOM 976 N N . GLU A 1 124 ? -27.834 12.775 51.004 1.00 86.44 124 GLU A N 1
ATOM 977 C CA . GLU A 1 124 ? -27.332 11.411 50.749 1.00 86.44 124 GLU A CA 1
ATOM 978 C C . GLU A 1 124 ? -28.126 10.329 51.500 1.00 86.44 124 GLU A C 1
ATOM 980 O O . GLU A 1 124 ? -28.341 9.243 50.967 1.00 86.44 124 GLU A O 1
ATOM 985 N N . GLN A 1 125 ? -28.617 10.654 52.698 1.00 85.38 125 GLN A N 1
ATOM 986 C CA . GLN A 1 125 ? -29.456 9.791 53.538 1.00 85.38 125 GLN A CA 1
ATOM 987 C C . GLN A 1 125 ? -30.853 9.504 52.964 1.00 85.38 125 GLN A C 1
ATOM 989 O O . GLN A 1 125 ? -31.492 8.531 53.354 1.00 85.38 125 GLN A O 1
ATOM 994 N N . PHE A 1 126 ? -31.329 10.337 52.036 1.00 87.25 126 PHE A N 1
ATOM 995 C CA . PHE A 1 126 ? -32.626 10.183 51.372 1.00 87.25 126 PHE A CA 1
ATOM 996 C C . PHE A 1 126 ? -32.511 9.489 50.009 1.00 87.25 126 PHE A C 1
ATOM 998 O O . PHE A 1 126 ? -33.519 9.275 49.340 1.00 87.25 126 PHE A O 1
ATOM 1005 N N . SER A 1 127 ? -31.295 9.135 49.582 1.00 87.69 127 SER A N 1
ATOM 1006 C CA . SER A 1 127 ? -31.051 8.423 48.329 1.00 87.69 127 SER A CA 1
ATOM 1007 C C . SER A 1 127 ? -30.950 6.919 48.577 1.00 87.69 127 SER A C 1
ATOM 1009 O O . SER A 1 127 ? -30.063 6.468 49.300 1.00 87.69 127 SER A O 1
ATOM 1011 N N . LEU A 1 128 ? -31.816 6.129 47.932 1.00 87.62 128 LEU A N 1
ATOM 1012 C CA . LEU A 1 128 ? -31.792 4.659 48.026 1.00 87.62 128 LEU A CA 1
ATOM 1013 C C . LEU A 1 128 ? -30.459 4.060 47.554 1.00 87.62 128 LEU A C 1
ATOM 1015 O O . LEU A 1 128 ? -29.996 3.057 48.090 1.00 87.62 128 LEU A O 1
ATOM 1019 N N . LEU A 1 129 ? -29.826 4.697 46.566 1.00 86.69 129 LEU A N 1
ATOM 1020 C CA . LEU A 1 129 ? -28.493 4.345 46.095 1.00 86.69 129 LEU A CA 1
ATOM 1021 C C . LEU A 1 129 ? -27.527 5.477 46.431 1.00 86.69 129 LEU A C 1
ATOM 1023 O O . LEU A 1 129 ? -27.770 6.636 46.090 1.00 86.69 129 LEU A O 1
ATOM 1027 N N . LYS A 1 130 ? -26.404 5.157 47.081 1.00 83.19 130 LYS A N 1
ATOM 1028 C CA . LYS A 1 130 ? -25.402 6.173 47.434 1.00 83.19 130 LYS A CA 1
ATOM 1029 C C . LYS A 1 130 ? -24.958 6.925 46.172 1.00 83.19 130 LYS A C 1
ATOM 1031 O O . LYS A 1 130 ? -24.642 6.269 45.176 1.00 83.19 130 LYS A O 1
ATOM 1036 N N . PRO A 1 131 ? -24.811 8.262 46.202 1.00 79.56 131 PRO A N 1
ATOM 1037 C CA . PRO A 1 131 ? -24.451 9.035 45.010 1.00 79.56 131 PRO A CA 1
ATOM 1038 C C . PRO A 1 131 ? -23.163 8.581 44.304 1.00 79.56 131 PRO A C 1
ATOM 1040 O O . PRO A 1 131 ? -23.007 8.777 43.106 1.00 79.56 131 PRO A O 1
ATOM 1043 N N . ASN A 1 132 ? -22.212 7.980 45.035 1.00 74.12 132 ASN A N 1
ATOM 1044 C CA . ASN A 1 132 ? -20.981 7.405 44.465 1.00 74.12 132 ASN A CA 1
ATOM 1045 C C . ASN A 1 132 ? -21.212 6.151 43.604 1.00 74.12 132 ASN A C 1
ATOM 1047 O O . ASN A 1 132 ? -20.385 5.855 42.744 1.00 74.12 132 ASN A O 1
ATOM 1051 N N . TRP A 1 133 ? -22.289 5.410 43.861 1.00 81.62 133 TRP A N 1
ATOM 1052 C CA . TRP A 1 133 ? -22.683 4.224 43.102 1.00 81.62 133 TRP A CA 1
ATOM 1053 C C . TRP A 1 133 ? -23.715 4.549 42.029 1.00 81.62 133 TRP A C 1
ATOM 1055 O O . TRP A 1 133 ? -23.643 3.949 40.965 1.00 81.62 133 TRP A O 1
ATOM 1065 N N . LEU A 1 134 ? -24.584 5.541 42.262 1.00 82.44 134 LEU A N 1
ATOM 1066 C CA . LEU A 1 134 ? -25.602 5.992 41.307 1.00 82.44 134 LEU A CA 1
ATOM 1067 C C . LEU A 1 134 ? -25.011 6.183 39.903 1.00 82.44 134 LEU A C 1
ATOM 1069 O O . LEU A 1 134 ? -25.390 5.491 38.970 1.00 82.44 134 LEU A O 1
ATOM 1073 N N . THR A 1 135 ? -23.998 7.039 39.766 1.00 78.00 135 THR A N 1
ATOM 1074 C CA . THR A 1 135 ? -23.363 7.297 38.467 1.00 78.00 135 THR A CA 1
ATOM 1075 C C . THR A 1 135 ? -22.670 6.064 37.880 1.00 78.00 135 THR A C 1
ATOM 1077 O O . THR A 1 135 ? -22.697 5.879 36.671 1.00 78.00 135 THR A O 1
ATOM 1080 N N . LYS A 1 136 ? -22.039 5.222 38.707 1.00 79.38 136 LYS A N 1
ATOM 1081 C CA . LYS A 1 136 ? -21.266 4.067 38.223 1.00 79.38 136 LYS A CA 1
ATOM 1082 C C . LYS A 1 136 ? -22.167 2.966 37.678 1.00 79.38 136 LYS A C 1
ATOM 1084 O O . LYS A 1 136 ? -21.876 2.441 36.615 1.00 79.38 136 LYS A O 1
ATOM 1089 N N . VAL A 1 137 ? -23.241 2.633 38.395 1.00 82.31 137 VAL A N 1
ATOM 1090 C CA . VAL A 1 137 ? -24.162 1.550 38.020 1.00 82.31 137 VAL A CA 1
ATOM 1091 C C . VAL A 1 137 ? -24.819 1.851 36.679 1.00 82.31 137 VAL A C 1
ATOM 1093 O O . VAL A 1 137 ? -24.768 1.017 35.781 1.00 82.31 137 VAL A O 1
ATOM 1096 N N . PHE A 1 138 ? -25.374 3.054 36.519 1.00 84.06 138 PHE A N 1
ATOM 1097 C CA . PHE A 1 138 ? -26.070 3.407 35.283 1.00 84.06 138 PHE A CA 1
ATOM 1098 C C . PHE A 1 138 ? -25.117 3.620 34.107 1.00 84.06 138 PHE A C 1
ATOM 1100 O O . PHE A 1 138 ? -25.424 3.190 33.005 1.00 84.06 138 PHE A O 1
ATOM 1107 N N . LEU A 1 139 ? -23.924 4.180 34.338 1.00 78.94 139 LEU A N 1
ATOM 1108 C CA . LEU A 1 139 ? -22.920 4.294 33.277 1.00 78.94 139 LEU A CA 1
ATOM 1109 C C . LEU A 1 139 ? -22.428 2.920 32.794 1.00 78.94 139 LEU A C 1
ATOM 1111 O O . LEU A 1 139 ? -22.219 2.739 31.602 1.00 78.94 139 LEU A O 1
ATOM 1115 N N . VAL A 1 140 ? -22.252 1.945 33.695 1.00 79.19 140 VAL A N 1
ATOM 1116 C CA . VAL A 1 140 ? -21.896 0.567 33.310 1.00 79.19 140 VAL A CA 1
ATOM 1117 C C . VAL A 1 140 ? -23.022 -0.091 32.508 1.00 79.19 140 VAL A C 1
ATOM 1119 O O . VAL A 1 140 ? -22.731 -0.786 31.540 1.00 79.19 140 VAL A O 1
ATOM 1122 N N . GLY A 1 141 ? -24.285 0.157 32.872 1.00 77.38 141 GLY A N 1
ATOM 1123 C CA . GLY A 1 141 ? -25.448 -0.299 32.103 1.00 77.38 141 GLY A CA 1
ATOM 1124 C C . GLY A 1 141 ? -25.474 0.267 30.680 1.00 77.38 141 GLY A C 1
ATOM 1125 O O . GLY A 1 141 ? -25.602 -0.498 29.726 1.00 77.38 141 GLY A O 1
ATOM 1126 N N . ASP A 1 142 ? -25.264 1.577 30.525 1.00 79.19 142 ASP A N 1
ATOM 1127 C CA . ASP A 1 142 ? -25.203 2.226 29.207 1.00 79.19 142 ASP A CA 1
ATOM 1128 C C . ASP A 1 142 ? -24.030 1.674 28.373 1.00 79.19 142 ASP A C 1
ATOM 1130 O O . ASP A 1 142 ? -24.199 1.363 27.199 1.00 79.19 142 ASP A O 1
ATOM 1134 N N . ILE A 1 143 ? -22.858 1.449 28.979 1.00 73.19 143 ILE A N 1
ATOM 1135 C CA . ILE A 1 143 ? -21.699 0.854 28.289 1.00 73.19 143 ILE A CA 1
ATOM 1136 C C . ILE A 1 143 ? -21.987 -0.575 27.816 1.00 73.19 143 ILE A C 1
ATOM 1138 O O . ILE A 1 143 ? -21.643 -0.927 26.690 1.00 73.19 143 ILE A O 1
ATOM 1142 N N . ALA A 1 144 ? -22.597 -1.406 28.664 1.00 75.81 144 ALA A N 1
ATOM 1143 C CA . ALA A 1 144 ? -22.957 -2.771 28.293 1.00 75.81 144 ALA A CA 1
ATOM 1144 C C . ALA A 1 144 ? -23.964 -2.790 27.132 1.00 75.81 144 ALA A C 1
ATOM 1146 O O . ALA A 1 144 ? -23.859 -3.634 26.247 1.00 75.81 144 ALA A O 1
ATOM 1147 N N . SER A 1 145 ? -24.890 -1.829 27.115 1.00 76.56 145 SER A N 1
ATOM 1148 C CA . SER A 1 145 ? -25.896 -1.678 26.059 1.00 76.56 145 SER A CA 1
ATOM 1149 C C . SER A 1 145 ? -25.255 -1.259 24.733 1.00 76.56 145 SER A C 1
ATOM 1151 O O . SER A 1 145 ? -25.411 -1.962 23.739 1.00 76.56 145 SER A O 1
ATOM 1153 N N . ILE A 1 146 ? -24.406 -0.222 24.745 1.00 70.31 146 ILE A N 1
ATOM 1154 C CA . ILE A 1 146 ? -23.639 0.225 23.567 1.00 70.31 146 ILE A CA 1
ATOM 1155 C C . ILE A 1 146 ? -22.752 -0.900 23.023 1.00 70.31 146 ILE A C 1
ATOM 1157 O O . ILE A 1 146 ? -22.608 -1.043 21.813 1.00 70.31 146 ILE A O 1
ATOM 1161 N N . ALA A 1 147 ? -22.143 -1.712 23.892 1.00 66.62 147 ALA A N 1
ATOM 1162 C CA . ALA A 1 147 ? -21.303 -2.827 23.459 1.00 66.62 147 ALA A CA 1
ATOM 1163 C C . ALA A 1 147 ? -22.095 -3.896 22.684 1.00 66.62 147 ALA A C 1
ATOM 1165 O O . ALA A 1 147 ? -21.561 -4.487 21.745 1.00 66.62 147 ALA A O 1
ATOM 1166 N N . LEU A 1 148 ? -23.355 -4.133 23.061 1.00 68.81 148 LEU A N 1
ATOM 1167 C CA . LEU A 1 148 ? -24.259 -5.042 22.354 1.00 68.81 148 LEU A CA 1
ATOM 1168 C C . LEU A 1 148 ? -24.792 -4.410 21.056 1.00 68.81 148 LEU A C 1
ATOM 1170 O O . LEU A 1 148 ? -24.883 -5.089 20.037 1.00 68.81 148 LEU A O 1
ATOM 1174 N N . GLU A 1 149 ? -25.054 -3.104 21.054 1.00 63.12 149 GLU A N 1
ATOM 1175 C CA . GLU A 1 149 ? -25.499 -2.351 19.872 1.00 63.12 149 GLU A CA 1
ATOM 1176 C C . GLU A 1 149 ? -24.386 -2.172 18.825 1.00 63.12 149 GLU A C 1
ATOM 1178 O O . GLU A 1 149 ? -24.636 -2.251 17.626 1.00 63.12 149 GLU A O 1
ATOM 1183 N N . ALA A 1 150 ? -23.123 -2.043 19.243 1.00 58.38 150 ALA A N 1
ATOM 1184 C CA . ALA A 1 150 ? -21.963 -1.922 18.354 1.00 58.38 150 ALA A CA 1
ATOM 1185 C C . ALA A 1 150 ? -21.766 -3.135 17.421 1.00 58.38 150 ALA A C 1
ATOM 1187 O O . ALA A 1 150 ? -21.051 -3.042 16.419 1.00 58.38 150 ALA A O 1
ATOM 1188 N N . VAL A 1 151 ? -22.408 -4.271 17.721 1.00 59.97 151 VAL A N 1
ATOM 1189 C CA . VAL A 1 151 ? -22.432 -5.456 16.850 1.00 59.97 151 VAL A CA 1
ATOM 1190 C C . VAL A 1 151 ? -23.151 -5.155 15.522 1.00 59.97 151 VAL A C 1
ATOM 1192 O O . VAL A 1 151 ? -22.818 -5.755 14.498 1.00 59.97 151 VAL A O 1
ATOM 1195 N N . GLU A 1 152 ? -24.049 -4.165 15.488 1.00 50.59 152 GLU A N 1
ATOM 1196 C CA . GLU A 1 152 ? -24.776 -3.727 14.291 1.00 50.59 152 GLU A CA 1
ATOM 1197 C C . GLU A 1 152 ? -23.856 -3.228 13.165 1.00 50.59 152 GLU A C 1
ATOM 1199 O O . GLU A 1 152 ? -24.073 -3.572 12.004 1.00 50.59 152 GLU A O 1
ATOM 1204 N N . GLY A 1 153 ? -22.767 -2.515 13.486 1.00 48.91 153 GLY A N 1
ATOM 1205 C CA . GLY A 1 153 ? -21.777 -2.078 12.488 1.00 48.91 153 GLY A CA 1
ATOM 1206 C C . GLY A 1 153 ? -21.115 -3.245 11.736 1.00 48.91 153 GLY A C 1
ATOM 1207 O O . GLY A 1 153 ? -20.678 -3.087 10.599 1.00 48.91 153 GLY A O 1
ATOM 1208 N N . GLY A 1 154 ? -21.102 -4.442 12.337 1.00 45.41 154 GLY A N 1
ATOM 1209 C CA . GLY A 1 154 ? -20.594 -5.672 11.727 1.00 45.41 154 GLY A CA 1
ATOM 1210 C C . GLY A 1 154 ? -21.573 -6.386 10.787 1.00 45.41 154 GLY A C 1
ATOM 1211 O O . GLY A 1 154 ? -21.123 -7.209 9.989 1.00 45.41 154 GLY A O 1
ATOM 1212 N N . LYS A 1 155 ? -22.881 -6.083 10.835 1.00 41.91 155 LYS A N 1
ATOM 1213 C CA . LYS A 1 155 ? -23.887 -6.707 9.950 1.00 41.91 155 LYS A CA 1
ATOM 1214 C C . LYS A 1 155 ? -23.640 -6.395 8.486 1.00 41.91 155 LYS A C 1
ATOM 1216 O O . LYS A 1 155 ? -23.746 -7.258 7.626 1.00 41.91 155 LYS A O 1
ATOM 1221 N N . PHE A 1 156 ? -23.262 -5.162 8.203 1.00 41.47 156 PHE A N 1
ATOM 1222 C CA . PHE A 1 156 ? -23.087 -4.710 6.837 1.00 41.47 156 PHE A CA 1
ATOM 1223 C C . PHE A 1 156 ? -21.767 -5.157 6.181 1.00 41.47 156 PHE A C 1
ATOM 1225 O O . PHE A 1 156 ? -21.552 -4.908 4.998 1.00 41.47 156 PHE A O 1
ATOM 1232 N N . VAL A 1 157 ? -20.886 -5.818 6.941 1.00 40.41 157 VAL A N 1
ATOM 1233 C CA . VAL A 1 157 ? -19.602 -6.368 6.468 1.00 40.41 157 VAL A CA 1
ATOM 1234 C C . VAL A 1 157 ? -19.707 -7.876 6.168 1.00 40.41 157 VAL A C 1
ATOM 1236 O O . VAL A 1 157 ? -18.815 -8.444 5.545 1.00 40.41 157 VAL A O 1
ATOM 1239 N N . LYS A 1 158 ? -20.801 -8.550 6.557 1.00 36.00 158 LYS A N 1
ATOM 1240 C CA . LYS A 1 158 ? -21.017 -9.985 6.299 1.00 36.00 158 LYS A CA 1
ATOM 1241 C C . LYS A 1 158 ? -22.384 -10.253 5.672 1.00 36.00 158 LYS A C 1
ATOM 1243 O O . LYS A 1 158 ? -23.270 -10.807 6.314 1.00 36.00 158 LYS A O 1
ATOM 1248 N N . VAL A 1 159 ? -22.533 -9.916 4.395 1.00 38.75 159 VAL A N 1
ATOM 1249 C CA . VAL A 1 159 ? -23.649 -10.409 3.577 1.00 38.75 159 VAL A CA 1
ATOM 1250 C C . VAL A 1 159 ? -23.177 -11.675 2.873 1.00 38.75 159 VAL A C 1
ATOM 1252 O O . VAL A 1 159 ? -22.541 -11.567 1.838 1.00 38.75 159 VAL A O 1
ATOM 1255 N N . ASP A 1 160 ? -23.430 -12.852 3.458 1.00 38.31 160 ASP A N 1
ATOM 1256 C CA . ASP A 1 160 ? -23.377 -14.131 2.716 1.00 38.31 160 ASP A CA 1
ATOM 1257 C C . ASP A 1 160 ? -24.003 -15.354 3.425 1.00 38.31 160 ASP A C 1
ATOM 1259 O O . ASP A 1 160 ? -24.001 -16.448 2.866 1.00 38.31 160 ASP A O 1
ATOM 1263 N N . THR A 1 161 ? -24.592 -15.232 4.621 1.00 38.66 161 THR A N 1
ATOM 1264 C CA . THR A 1 161 ? -25.274 -16.376 5.266 1.00 38.66 161 THR A CA 1
ATOM 1265 C C . THR A 1 161 ? -26.531 -15.936 6.007 1.00 38.66 161 THR A C 1
ATOM 1267 O O . THR A 1 161 ? -26.425 -15.266 7.034 1.00 38.66 161 THR A O 1
ATOM 1270 N N . ALA A 1 162 ? -27.699 -16.367 5.518 1.00 46.72 162 ALA A N 1
ATOM 1271 C CA . ALA A 1 162 ? -29.020 -16.085 6.093 1.00 46.72 162 ALA A CA 1
ATOM 1272 C C . ALA A 1 162 ? -29.188 -16.556 7.558 1.00 46.72 162 ALA A C 1
ATOM 1274 O O . ALA A 1 162 ? -30.004 -16.004 8.287 1.00 46.72 162 ALA A O 1
ATOM 1275 N N . ASP A 1 163 ? -28.376 -17.513 8.024 1.00 44.75 163 ASP A N 1
ATOM 1276 C CA . ASP A 1 163 ? -28.444 -18.045 9.398 1.00 44.75 163 ASP A CA 1
ATOM 1277 C C . ASP A 1 163 ? -27.894 -17.096 10.485 1.00 44.75 163 ASP A C 1
ATOM 1279 O O . ASP A 1 163 ? -28.198 -17.268 11.665 1.00 44.75 163 ASP A O 1
ATOM 1283 N N . ASN A 1 164 ? -27.100 -16.077 10.129 1.00 50.28 164 ASN A N 1
ATOM 1284 C CA . ASN A 1 164 ? -26.462 -15.187 11.114 1.00 50.28 164 ASN A CA 1
ATOM 1285 C C . ASN A 1 164 ? -27.207 -13.860 11.356 1.00 50.28 164 ASN A C 1
ATOM 1287 O O . ASN A 1 164 ? -26.919 -13.189 12.348 1.00 50.28 164 ASN A O 1
ATOM 1291 N N . GLU A 1 165 ? -28.155 -13.460 10.502 1.00 50.56 165 GLU A N 1
ATOM 1292 C CA . GLU A 1 165 ? -28.825 -12.149 10.612 1.00 50.56 165 GLU A CA 1
ATOM 1293 C C . GLU A 1 165 ? -29.742 -12.057 11.841 1.00 50.56 165 GLU A C 1
ATOM 1295 O O . GLU A 1 165 ? -29.661 -11.089 12.605 1.00 50.56 165 GLU A O 1
ATOM 1300 N N . THR A 1 166 ? -30.522 -13.111 12.099 1.00 55.34 166 THR A N 1
ATOM 1301 C CA . THR A 1 166 ? -31.439 -13.212 13.250 1.00 55.34 166 THR A CA 1
ATOM 1302 C C . THR A 1 166 ? -30.693 -13.179 14.585 1.00 55.34 166 THR A C 1
ATOM 1304 O O . THR A 1 166 ? -31.151 -12.582 15.560 1.00 55.34 166 THR A O 1
ATOM 1307 N N . THR A 1 167 ? -29.494 -13.767 14.633 1.00 60.34 167 THR A N 1
ATOM 1308 C CA . THR A 1 167 ? -28.653 -13.776 15.835 1.00 60.34 167 THR A CA 1
ATOM 1309 C C . THR A 1 167 ? -28.142 -12.373 16.163 1.00 60.34 167 THR A C 1
ATOM 1311 O O . THR A 1 167 ? -28.101 -12.001 17.333 1.00 60.34 167 THR A O 1
ATOM 1314 N N . VAL A 1 168 ? -27.799 -11.560 15.157 1.00 59.31 168 VAL A N 1
ATOM 1315 C CA . VAL A 1 168 ? -27.297 -10.198 15.397 1.00 59.31 168 VAL A CA 1
ATOM 1316 C C . VAL A 1 168 ? -28.424 -9.209 15.717 1.00 59.31 168 VAL A C 1
ATOM 1318 O O . VAL A 1 168 ? -28.232 -8.349 16.572 1.00 59.31 168 VAL A O 1
ATOM 1321 N N . GLU A 1 169 ? -29.607 -9.331 15.102 1.00 65.56 169 GLU A N 1
ATOM 1322 C CA . GLU A 1 169 ? -30.801 -8.541 15.479 1.00 65.56 169 GLU A CA 1
ATOM 1323 C C . GLU A 1 169 ? -31.149 -8.696 16.956 1.00 65.56 169 GLU A C 1
ATOM 1325 O O . GLU A 1 169 ? -31.280 -7.704 17.674 1.00 65.56 169 GLU A O 1
ATOM 1330 N N . ASN A 1 170 ? -31.194 -9.939 17.432 1.00 71.62 170 ASN A N 1
ATOM 1331 C CA . ASN A 1 170 ? -31.503 -10.240 18.825 1.00 71.62 170 ASN A CA 1
ATOM 1332 C C . ASN A 1 170 ? -30.475 -9.648 19.804 1.00 71.62 170 ASN A C 1
ATOM 1334 O O . ASN A 1 170 ? -30.840 -9.247 20.909 1.00 71.62 170 ASN A O 1
ATOM 1338 N N . VAL A 1 171 ? -29.201 -9.559 19.406 1.00 73.25 171 VAL A N 1
ATOM 1339 C CA . VAL A 1 171 ? -28.138 -8.956 20.227 1.00 73.25 171 VAL A CA 1
ATOM 1340 C C . VAL A 1 171 ? -28.312 -7.440 20.347 1.00 73.25 171 VAL A C 1
ATOM 1342 O O . VAL A 1 171 ? -28.197 -6.909 21.451 1.00 73.25 171 VAL A O 1
ATOM 1345 N N . VAL A 1 172 ? -28.654 -6.750 19.254 1.00 71.81 172 VAL A N 1
ATOM 1346 C CA . VAL A 1 172 ? -28.920 -5.299 19.274 1.00 71.81 172 VAL A CA 1
ATOM 1347 C C . VAL A 1 172 ? -30.166 -4.989 20.107 1.00 71.81 172 VAL A C 1
ATOM 1349 O O . VAL A 1 172 ? -30.120 -4.131 20.986 1.00 71.81 172 VAL A O 1
ATOM 1352 N N . ILE A 1 173 ? -31.252 -5.751 19.920 1.00 79.00 173 ILE A N 1
ATOM 1353 C CA . ILE A 1 173 ? -32.481 -5.618 20.721 1.00 79.00 173 ILE A CA 1
ATOM 1354 C C . ILE A 1 173 ? -32.185 -5.827 22.213 1.00 79.00 173 ILE A C 1
ATOM 1356 O O . ILE A 1 173 ? -32.698 -5.088 23.056 1.00 79.00 173 ILE A O 1
ATOM 1360 N N . ALA A 1 174 ? -31.328 -6.795 22.561 1.00 78.81 174 ALA A N 1
ATOM 1361 C CA . ALA A 1 174 ? -30.912 -7.013 23.943 1.00 78.81 174 ALA A CA 1
ATOM 1362 C C . ALA A 1 174 ? -30.173 -5.798 24.533 1.00 78.81 174 ALA A C 1
ATOM 1364 O O . ALA A 1 174 ? -30.426 -5.448 25.687 1.00 78.81 174 ALA A O 1
ATOM 1365 N N . GLY A 1 175 ? -29.316 -5.131 23.749 1.00 78.06 175 GLY A N 1
ATOM 1366 C CA . GLY A 1 175 ? -28.658 -3.878 24.140 1.00 78.06 175 GLY A CA 1
ATOM 1367 C C . GLY A 1 175 ? -29.664 -2.781 24.487 1.00 78.06 175 GLY A C 1
ATOM 1368 O O . GLY A 1 175 ? -29.681 -2.296 25.622 1.00 78.06 175 GLY A O 1
ATOM 1369 N N . ILE A 1 176 ? -30.590 -2.500 23.570 1.00 81.75 176 ILE A N 1
ATOM 1370 C CA . ILE A 1 176 ? -31.617 -1.462 23.746 1.00 81.75 176 ILE A CA 1
ATOM 1371 C C . ILE A 1 176 ? -32.517 -1.771 24.957 1.00 81.75 176 ILE A C 1
ATOM 1373 O O . ILE A 1 176 ? -32.871 -0.878 25.734 1.00 81.75 176 ILE A O 1
ATOM 1377 N N . MET A 1 177 ? -32.873 -3.043 25.169 1.00 84.88 177 MET A N 1
ATOM 1378 C CA . MET A 1 177 ? -33.690 -3.474 26.310 1.00 84.88 177 MET A CA 1
ATOM 1379 C C . MET A 1 177 ? -32.980 -3.280 27.651 1.00 84.88 177 MET A C 1
ATOM 1381 O O . MET A 1 177 ? -33.599 -2.817 28.614 1.00 84.88 177 MET A O 1
ATOM 1385 N N . ILE A 1 178 ? -31.685 -3.602 27.727 1.00 84.44 178 ILE A N 1
ATOM 1386 C CA . ILE A 1 178 ? -30.877 -3.350 28.925 1.00 84.44 178 ILE A CA 1
ATOM 1387 C C . ILE A 1 178 ? -30.859 -1.846 29.211 1.00 84.44 178 ILE A C 1
ATOM 1389 O O . ILE A 1 178 ? -31.198 -1.443 30.327 1.00 84.44 178 ILE A O 1
ATOM 1393 N N . GLN A 1 179 ? -30.570 -1.010 28.211 1.00 84.12 179 GLN A N 1
ATOM 1394 C CA . GLN A 1 179 ? -30.572 0.444 28.368 1.00 84.12 179 GLN A CA 1
ATOM 1395 C C . GLN A 1 179 ? -31.918 0.958 28.902 1.00 84.12 179 GLN A C 1
ATOM 1397 O O . GLN A 1 179 ? -31.951 1.735 29.860 1.00 84.12 179 GLN A O 1
ATOM 1402 N N . LEU A 1 180 ? -33.036 0.485 28.340 1.00 88.56 180 LEU A N 1
ATOM 1403 C CA . LEU A 1 180 ? -34.384 0.885 28.749 1.00 88.56 180 LEU A CA 1
ATOM 1404 C C . LEU A 1 180 ? -34.678 0.531 30.218 1.00 88.56 180 LEU A C 1
ATOM 1406 O O . LEU A 1 180 ? -35.218 1.356 30.965 1.00 88.56 180 LEU A O 1
ATOM 1410 N N . VAL A 1 181 ? -34.297 -0.673 30.656 1.00 89.31 181 VAL A N 1
ATOM 1411 C CA . VAL A 1 181 ? -34.484 -1.134 32.043 1.00 89.31 181 VAL A CA 1
ATOM 1412 C C . VAL A 1 181 ? -33.657 -0.292 33.013 1.00 89.31 181 VAL A C 1
ATOM 1414 O O . VAL A 1 181 ? -34.190 0.204 34.012 1.00 89.31 181 VAL A O 1
ATOM 1417 N N . PHE A 1 182 ? -32.371 -0.090 32.719 1.00 87.81 182 PHE A N 1
ATOM 1418 C CA . PHE A 1 182 ? -31.486 0.708 33.569 1.00 87.81 182 PHE A CA 1
ATOM 1419 C C . PHE A 1 182 ? -31.950 2.165 33.653 1.00 87.81 182 PHE A C 1
ATOM 1421 O O . PHE A 1 182 ? -31.971 2.741 34.743 1.00 87.81 182 PHE A O 1
ATOM 1428 N N . PHE A 1 183 ? -32.403 2.751 32.546 1.00 87.94 183 PHE A N 1
ATOM 1429 C CA . PHE A 1 183 ? -32.877 4.130 32.544 1.00 87.94 183 PHE A CA 1
ATOM 1430 C C . PHE A 1 183 ? -34.204 4.308 33.294 1.00 87.94 183 PHE A C 1
ATOM 1432 O O . PHE A 1 183 ? -34.375 5.262 34.057 1.00 87.94 183 PHE A O 1
ATOM 1439 N N . THR A 1 184 ? -35.120 3.346 33.172 1.00 90.38 184 THR A N 1
ATOM 1440 C CA . THR A 1 184 ? -36.371 3.337 33.947 1.00 90.38 184 THR A CA 1
ATOM 1441 C C . THR A 1 184 ? -36.090 3.224 35.448 1.00 90.38 184 THR A C 1
ATOM 1443 O O . THR A 1 184 ? -36.674 3.953 36.257 1.00 90.38 184 THR A O 1
ATOM 1446 N N . LEU A 1 185 ? -35.134 2.372 35.836 1.00 91.31 185 LEU A N 1
ATOM 1447 C CA . LEU A 1 185 ? -34.679 2.261 37.221 1.00 91.31 185 LEU A CA 1
ATOM 1448 C C . LEU A 1 185 ? -34.080 3.583 37.727 1.00 91.31 185 LEU A C 1
ATOM 1450 O O . LEU A 1 185 ? -34.350 3.982 38.862 1.00 91.31 185 LEU A O 1
ATOM 1454 N N . PHE A 1 186 ? -33.315 4.298 36.898 1.00 90.88 186 PHE A N 1
ATOM 1455 C CA . PHE A 1 186 ? -32.794 5.621 37.247 1.00 90.88 186 PHE A CA 1
ATOM 1456 C C . PHE A 1 186 ? -33.918 6.621 37.558 1.00 90.88 186 PHE A C 1
ATOM 1458 O O . PHE A 1 186 ? -33.868 7.291 38.594 1.00 90.88 186 PHE A O 1
ATOM 1465 N N . ILE A 1 187 ? -34.961 6.685 36.721 1.00 91.88 187 ILE A N 1
ATOM 1466 C CA . ILE A 1 187 ? -36.126 7.559 36.947 1.00 91.88 187 ILE A CA 1
ATOM 1467 C C . ILE A 1 187 ? -36.829 7.193 38.261 1.00 91.88 187 ILE A C 1
ATOM 1469 O O . ILE A 1 187 ? -37.181 8.084 39.040 1.00 91.88 187 ILE A O 1
ATOM 1473 N N . ALA A 1 188 ? -36.987 5.900 38.555 1.00 93.12 188 ALA A N 1
ATOM 1474 C CA . ALA A 1 188 ? -37.577 5.436 39.809 1.00 93.12 188 ALA A CA 1
ATOM 1475 C C . ALA A 1 188 ? -36.746 5.859 41.035 1.00 93.12 188 ALA A C 1
ATOM 1477 O O . ALA A 1 188 ? -37.305 6.353 42.018 1.00 93.12 188 ALA A O 1
ATOM 1478 N N . LEU A 1 189 ? -35.413 5.749 40.973 1.00 91.75 189 LEU A N 1
ATOM 1479 C CA . LEU A 1 189 ? -34.524 6.211 42.046 1.00 91.75 189 LEU A CA 1
ATOM 1480 C C . LEU A 1 189 ? -34.570 7.733 42.225 1.00 91.75 189 LEU A C 1
ATOM 1482 O O . LEU A 1 189 ? -34.631 8.208 43.360 1.00 91.75 189 LEU A O 1
ATOM 1486 N N . ALA A 1 190 ? -34.583 8.498 41.130 1.00 90.50 190 ALA A N 1
ATOM 1487 C CA . ALA A 1 190 ? -34.720 9.952 41.174 1.00 90.50 190 ALA A CA 1
ATOM 1488 C C . ALA A 1 190 ? -36.051 10.366 41.821 1.00 90.50 190 ALA A C 1
ATOM 1490 O O . ALA A 1 190 ? -36.086 11.247 42.677 1.00 90.50 190 ALA A O 1
ATOM 1491 N N . THR A 1 191 ? -37.143 9.693 41.445 1.00 92.38 191 THR A N 1
ATOM 1492 C CA . THR A 1 191 ? -38.498 9.857 42.004 1.00 92.38 191 THR A CA 1
ATOM 1493 C C . THR A 1 191 ? -38.549 9.530 43.488 1.00 92.38 191 THR A C 1
ATOM 1495 O O . THR A 1 191 ? -39.063 10.320 44.278 1.00 92.38 191 THR A O 1
ATOM 1498 N N . SER A 1 192 ? -37.942 8.415 43.894 1.00 92.25 192 SER A N 1
ATOM 1499 C CA . SER A 1 192 ? -37.831 8.056 45.305 1.00 92.25 192 SER A CA 1
ATOM 1500 C C . SER A 1 192 ? -37.078 9.125 46.101 1.00 92.25 192 SER A C 1
ATOM 1502 O O . SER A 1 192 ? -37.577 9.572 47.134 1.00 92.25 192 SER A O 1
ATOM 1504 N N . PHE A 1 193 ? -35.937 9.604 45.591 1.00 92.25 193 PHE A N 1
ATOM 1505 C CA . PHE A 1 193 ? -35.183 10.686 46.222 1.00 92.25 193 PHE A CA 1
ATOM 1506 C C . PHE A 1 193 ? -36.018 11.968 46.353 1.00 92.25 193 PHE A C 1
ATOM 1508 O O . PHE A 1 193 ? -36.053 12.550 47.434 1.00 92.25 193 PHE A O 1
ATOM 1515 N N . TYR A 1 194 ? -36.731 12.385 45.299 1.00 92.88 194 TYR A N 1
ATOM 1516 C CA . TYR A 1 194 ? -37.590 13.573 45.335 1.00 92.88 194 TYR A CA 1
ATOM 1517 C C . TYR A 1 194 ? -38.632 13.495 46.455 1.00 92.88 194 TYR A C 1
ATOM 1519 O O . TYR A 1 194 ? -38.716 14.403 47.281 1.00 92.88 194 TYR A O 1
ATOM 1527 N N . PHE A 1 195 ? -39.393 12.398 46.526 1.00 91.25 195 PHE A N 1
ATOM 1528 C CA . PHE A 1 195 ? -40.429 12.240 47.547 1.00 91.25 195 PHE A CA 1
ATOM 1529 C C . PHE A 1 195 ? -39.846 12.113 48.956 1.00 91.25 195 PHE A C 1
ATOM 1531 O O . PHE A 1 195 ? -40.366 12.730 49.888 1.00 91.25 195 PHE A O 1
ATOM 1538 N N . LEU A 1 196 ? -38.757 11.357 49.132 1.00 90.38 196 LEU A N 1
ATOM 1539 C CA . LEU A 1 196 ? -38.101 11.210 50.432 1.00 90.38 196 LEU A CA 1
ATOM 1540 C C . LEU A 1 196 ? -37.511 12.537 50.919 1.00 90.38 196 LEU A C 1
ATOM 1542 O O . LEU A 1 196 ? -37.698 12.886 52.081 1.00 90.38 196 LEU A O 1
ATOM 1546 N N . PHE A 1 197 ? -36.866 13.308 50.044 1.00 90.75 197 PHE A N 1
ATOM 1547 C CA . PHE A 1 197 ? -36.316 14.617 50.391 1.00 90.75 197 PHE A CA 1
ATOM 1548 C C . PHE A 1 197 ? -37.427 15.633 50.698 1.00 90.75 197 PHE A C 1
ATOM 1550 O O . PHE A 1 197 ? -37.357 16.327 51.711 1.00 90.75 197 PHE A O 1
ATOM 1557 N N . GLN A 1 198 ? -38.494 15.661 49.891 1.00 90.38 198 GLN A N 1
ATOM 1558 C CA . GLN A 1 198 ? -39.647 16.548 50.086 1.00 90.38 198 GLN A CA 1
ATOM 1559 C C . GLN A 1 198 ? -40.373 16.295 51.415 1.00 90.38 198 GLN A C 1
ATOM 1561 O O . GLN A 1 198 ? -40.850 17.247 52.031 1.00 90.38 198 GLN A O 1
ATOM 1566 N N . THR A 1 199 ? -40.485 15.031 51.835 1.00 88.75 199 THR A N 1
ATOM 1567 C CA . THR A 1 199 ? -41.278 14.636 53.013 1.00 88.75 199 THR A CA 1
ATOM 1568 C C . THR A 1 199 ? -40.466 14.529 54.299 1.00 88.75 199 THR A C 1
ATOM 1570 O O . THR A 1 199 ? -41.012 14.780 55.369 1.00 88.75 199 THR A O 1
ATOM 1573 N N . LYS A 1 200 ? -39.182 14.152 54.223 1.00 87.88 200 LYS A N 1
ATOM 1574 C CA . LYS A 1 200 ? -38.358 13.844 55.404 1.00 87.88 200 LYS A CA 1
ATOM 1575 C C . LYS A 1 200 ? -37.223 14.836 55.668 1.00 87.88 200 LYS A C 1
ATOM 1577 O O . LYS A 1 200 ? -36.644 14.784 56.751 1.00 87.88 200 LYS A O 1
ATOM 1582 N N . SER A 1 201 ? -36.871 15.715 54.724 1.00 87.56 201 SER A N 1
ATOM 1583 C CA . SER A 1 201 ? -35.819 16.712 54.966 1.00 87.56 201 SER A CA 1
ATOM 1584 C C . SER A 1 201 ? -36.340 17.883 55.798 1.00 87.56 201 SER A C 1
ATOM 1586 O O . SER A 1 201 ? -37.331 18.513 55.433 1.00 87.56 201 SER A O 1
ATOM 1588 N N . LEU A 1 202 ? -35.631 18.204 56.885 1.00 83.31 202 LEU A N 1
ATOM 1589 C CA . LEU A 1 202 ? -35.939 19.336 57.767 1.00 83.31 202 LEU A CA 1
ATOM 1590 C C . LEU A 1 202 ? -35.528 20.691 57.167 1.00 83.31 202 LEU A C 1
ATOM 1592 O O . LEU A 1 202 ? -36.065 21.723 57.558 1.00 83.31 202 LEU A O 1
ATOM 1596 N N . VAL A 1 203 ? -34.579 20.697 56.224 1.00 83.12 203 VAL A N 1
ATOM 1597 C CA . VAL A 1 203 ? -34.055 21.911 55.583 1.00 83.12 203 VAL A CA 1
ATOM 1598 C C . VAL A 1 203 ? -34.074 21.718 54.070 1.00 83.12 203 VAL A C 1
ATOM 1600 O O . VAL A 1 203 ? -33.463 20.792 53.538 1.00 83.12 203 VAL A O 1
ATOM 1603 N N . GLN A 1 204 ? -34.791 22.596 53.369 1.00 84.69 204 GLN A N 1
ATOM 1604 C CA . GLN A 1 204 ? -34.948 22.549 51.916 1.00 84.69 204 GLN A CA 1
ATOM 1605 C C . GLN A 1 204 ? -34.543 23.896 51.298 1.00 84.69 204 GLN A C 1
ATOM 1607 O O . GLN A 1 204 ? -35.188 24.910 51.574 1.00 84.69 204 GLN A O 1
ATOM 1612 N N . PRO A 1 205 ? -33.494 23.942 50.457 1.00 84.19 205 PRO A N 1
ATOM 1613 C CA . PRO A 1 205 ? -33.077 25.173 49.788 1.00 84.19 205 PRO A CA 1
ATOM 1614 C C . PRO A 1 205 ? -34.157 25.723 48.849 1.00 84.19 205 PRO A C 1
ATOM 1616 O O . PRO A 1 205 ? -34.794 24.974 48.110 1.00 84.19 205 PRO A O 1
ATOM 1619 N N . TYR A 1 206 ? -34.348 27.044 48.817 1.00 81.12 206 TYR A N 1
ATOM 1620 C CA . TYR A 1 206 ? -35.351 27.659 47.944 1.00 81.12 206 TYR A CA 1
ATOM 1621 C C . TYR A 1 206 ? -35.122 27.297 46.465 1.00 81.12 206 TYR A C 1
ATOM 1623 O O . TYR A 1 206 ? -34.042 27.502 45.913 1.00 81.12 206 TYR A O 1
ATOM 1631 N N . GLY A 1 207 ? -36.162 26.774 45.809 1.00 82.00 207 GLY A N 1
ATOM 1632 C CA . GLY A 1 207 ? -36.126 26.426 44.387 1.00 82.00 207 GLY A CA 1
ATOM 1633 C C . GLY A 1 207 ? -35.425 25.108 44.043 1.00 82.00 207 GLY A C 1
ATOM 1634 O O . GLY A 1 207 ? -35.162 24.883 42.859 1.00 82.00 207 GLY A O 1
ATOM 1635 N N . TRP A 1 208 ? -35.159 24.228 45.018 1.00 85.19 208 TRP A N 1
ATOM 1636 C CA . TRP A 1 208 ? -34.478 22.946 44.783 1.00 85.19 208 TRP A CA 1
ATOM 1637 C C . TRP A 1 208 ? -35.206 22.017 43.787 1.00 85.19 208 TRP A C 1
ATOM 1639 O O . TRP A 1 208 ? -34.605 21.256 43.030 1.00 85.19 208 TRP A O 1
ATOM 1649 N N . GLN A 1 209 ? -36.529 22.138 43.709 1.00 88.38 209 GLN A N 1
ATOM 1650 C CA . GLN A 1 209 ? -37.365 21.353 42.801 1.00 88.38 209 GLN A CA 1
ATOM 1651 C C . GLN A 1 209 ? -37.086 21.666 41.321 1.00 88.38 209 GLN A C 1
ATOM 1653 O O . GLN A 1 209 ? -37.263 20.802 40.468 1.00 88.38 209 GLN A O 1
ATOM 1658 N N . LYS A 1 210 ? -36.613 22.880 40.994 1.00 86.44 210 LYS A N 1
ATOM 1659 C CA . LYS A 1 210 ? -36.438 23.330 39.600 1.00 86.44 210 LYS A CA 1
ATOM 1660 C C . LYS A 1 210 ? -35.469 22.441 38.823 1.00 86.44 210 LYS A C 1
ATOM 1662 O O . LYS A 1 210 ? -35.752 22.085 37.686 1.00 86.44 210 LYS A O 1
ATOM 1667 N N . PHE A 1 211 ? -34.349 22.059 39.437 1.00 86.06 211 PHE A N 1
ATOM 1668 C CA . PHE A 1 211 ? -33.365 21.195 38.782 1.00 86.06 211 PHE A CA 1
ATOM 1669 C C . PHE A 1 211 ? -33.860 19.745 38.663 1.00 86.06 211 PHE A C 1
ATOM 1671 O O . PHE A 1 211 ? -33.616 19.097 37.649 1.00 86.06 211 PHE A O 1
ATOM 1678 N N . MET A 1 212 ? -34.632 19.263 39.644 1.00 89.31 212 MET A N 1
ATOM 1679 C CA . MET A 1 212 ? -35.278 17.946 39.574 1.00 89.31 212 MET A CA 1
ATOM 1680 C C . MET A 1 212 ? -36.292 17.872 38.429 1.00 89.31 212 MET A C 1
ATOM 1682 O O . MET A 1 212 ? -36.286 16.902 37.681 1.00 89.31 212 MET A O 1
ATOM 1686 N N . VAL A 1 213 ? -37.108 18.915 38.232 1.00 89.62 213 VAL A N 1
ATOM 1687 C CA . VAL A 1 213 ? -38.052 18.995 37.102 1.00 89.62 213 VAL A CA 1
ATOM 1688 C C . VAL A 1 213 ? -37.319 18.928 35.761 1.00 89.62 213 VAL A C 1
ATOM 1690 O O . VAL A 1 213 ? -37.748 18.193 34.877 1.00 89.62 213 VAL A O 1
ATOM 1693 N N . VAL A 1 214 ? -36.189 19.626 35.616 1.00 89.69 214 VAL A N 1
ATOM 1694 C CA . VAL A 1 214 ? -35.364 19.568 34.394 1.00 89.69 214 VAL A CA 1
ATOM 1695 C C . VAL A 1 214 ? -34.831 18.153 34.154 1.00 89.69 214 VAL A C 1
ATOM 1697 O O . VAL A 1 214 ? -34.927 17.650 33.037 1.00 89.69 214 VAL A O 1
ATOM 1700 N N . ILE A 1 215 ? -34.339 17.480 35.202 1.00 90.50 215 ILE A N 1
ATOM 1701 C CA . ILE A 1 215 ? -33.907 16.077 35.126 1.00 90.50 215 ILE A CA 1
ATOM 1702 C C . ILE A 1 215 ? -35.065 15.164 34.704 1.00 90.50 215 ILE A C 1
ATOM 1704 O O . ILE A 1 215 ? -34.859 14.296 33.858 1.00 90.50 215 ILE A O 1
ATOM 1708 N N . TYR A 1 216 ? -36.276 15.355 35.237 1.00 90.12 216 TYR A N 1
ATOM 1709 C CA . TYR A 1 216 ? -37.438 14.542 34.863 1.00 90.12 216 TYR A CA 1
ATOM 1710 C C . TYR A 1 216 ? -37.862 14.751 33.420 1.00 90.12 216 TYR A C 1
ATOM 1712 O O . TYR A 1 216 ? -38.029 13.771 32.702 1.00 90.12 216 TYR A O 1
ATOM 1720 N N . VAL A 1 217 ? -38.002 16.004 32.982 1.00 90.44 217 VAL A N 1
ATOM 1721 C CA . VAL A 1 217 ? -38.372 16.318 31.596 1.00 90.44 217 VAL A CA 1
ATOM 1722 C C . VAL A 1 217 ? -37.348 15.715 30.639 1.00 90.44 217 VAL A C 1
ATOM 1724 O O . VAL A 1 217 ? -37.728 15.034 29.689 1.00 90.44 217 VAL A O 1
ATOM 1727 N N . ALA A 1 218 ? -36.055 15.878 30.929 1.00 90.88 218 ALA A N 1
ATOM 1728 C CA . ALA A 1 218 ? -35.008 15.296 30.104 1.00 90.88 218 ALA A CA 1
ATOM 1729 C C . ALA A 1 218 ? -35.046 13.760 30.096 1.00 90.88 218 ALA A C 1
ATOM 1731 O O . ALA A 1 218 ? -34.914 13.146 29.041 1.00 90.88 218 ALA A O 1
ATOM 1732 N N . SER A 1 219 ? -35.285 13.139 31.254 1.00 91.31 219 SER A N 1
ATOM 1733 C CA . SER A 1 219 ? -35.361 11.680 31.363 1.00 91.31 219 SER A CA 1
ATOM 1734 C C . SER A 1 219 ? -36.582 11.109 30.640 1.00 91.31 219 SER A C 1
ATOM 1736 O O . SER A 1 219 ? -36.474 10.091 29.976 1.00 91.31 219 SER A O 1
ATOM 1738 N N . VAL A 1 220 ? -37.740 11.766 30.691 1.00 90.94 220 VAL A N 1
ATOM 1739 C CA . VAL A 1 220 ? -38.929 11.305 29.957 1.00 90.94 220 VAL A CA 1
ATOM 1740 C C . VAL A 1 220 ? -38.715 11.401 28.444 1.00 90.94 220 VAL A C 1
ATOM 1742 O O . VAL A 1 220 ? -39.053 10.465 27.727 1.00 90.94 220 VAL A O 1
ATOM 1745 N N . LEU A 1 221 ? -38.106 12.484 27.951 1.00 91.75 221 LEU A N 1
ATOM 1746 C CA . LEU A 1 221 ? -37.821 12.652 26.521 1.00 91.75 221 LEU A CA 1
ATOM 1747 C C . LEU A 1 221 ? -36.813 11.619 25.993 1.00 91.75 221 LEU A C 1
ATOM 1749 O O . LEU A 1 221 ? -37.016 11.071 24.912 1.00 91.75 221 LEU A O 1
ATOM 1753 N N . ILE A 1 222 ? -35.762 11.313 26.763 1.00 89.25 222 ILE A N 1
ATOM 1754 C CA . ILE A 1 222 ? -34.814 10.238 26.425 1.00 89.25 222 ILE A CA 1
ATOM 1755 C C . ILE A 1 222 ? -35.515 8.875 26.453 1.00 89.25 222 ILE A C 1
ATOM 1757 O O . ILE A 1 222 ? -35.296 8.069 25.556 1.00 89.25 222 ILE A O 1
ATOM 1761 N N . LEU A 1 223 ? -36.412 8.633 27.415 1.00 89.69 223 LEU A N 1
ATOM 1762 C CA . LEU A 1 223 ? -37.148 7.372 27.512 1.00 89.69 223 LEU A CA 1
ATOM 1763 C C . LEU A 1 223 ? -38.090 7.157 26.318 1.00 89.69 223 LEU A C 1
ATOM 1765 O O . LEU A 1 223 ? -38.141 6.051 25.787 1.00 89.69 223 LEU A O 1
ATOM 1769 N N . ILE A 1 224 ? -38.803 8.203 25.876 1.00 89.88 224 ILE A N 1
ATOM 1770 C CA . ILE A 1 224 ? -39.660 8.154 24.678 1.00 89.88 224 ILE A CA 1
ATOM 1771 C C . ILE A 1 224 ? -38.837 7.732 23.461 1.00 89.88 224 ILE A C 1
ATOM 1773 O O . ILE A 1 224 ? -39.240 6.827 22.732 1.00 89.88 224 ILE A O 1
ATOM 1777 N N . ARG A 1 225 ? -37.659 8.336 23.281 1.00 87.88 225 ARG A N 1
ATOM 1778 C CA . ARG A 1 225 ? -36.740 7.972 22.204 1.00 87.88 225 ARG A CA 1
ATOM 1779 C C . ARG A 1 225 ? -36.257 6.522 22.318 1.00 87.88 225 ARG A C 1
ATOM 1781 O O . ARG A 1 225 ? -36.301 5.799 21.328 1.00 87.88 225 ARG A O 1
ATOM 1788 N N . SER A 1 226 ? -35.794 6.088 23.493 1.00 86.75 226 SER A N 1
ATOM 1789 C CA . SER A 1 226 ? -35.321 4.707 23.693 1.00 86.75 226 SER A CA 1
ATOM 1790 C C . SER A 1 226 ? -36.429 3.682 23.425 1.00 86.75 226 SER A C 1
ATOM 1792 O O . SER A 1 226 ? -36.163 2.624 22.862 1.00 86.75 226 SER A O 1
ATOM 1794 N N . LEU A 1 227 ? -37.678 4.002 23.782 1.00 87.94 227 LEU A N 1
ATOM 1795 C CA . LEU A 1 227 ? -38.837 3.159 23.493 1.00 87.94 227 LEU A CA 1
ATOM 1796 C C . LEU A 1 227 ? -39.148 3.112 21.994 1.00 87.94 227 LEU A C 1
ATOM 1798 O O . LEU A 1 227 ? -39.378 2.030 21.466 1.00 87.94 227 LEU A O 1
ATOM 1802 N N . PHE A 1 228 ? -39.119 4.260 21.308 1.00 86.94 228 PHE A N 1
ATOM 1803 C CA . PHE A 1 228 ? -39.264 4.314 19.853 1.00 86.94 228 PHE A CA 1
ATOM 1804 C C . PHE A 1 228 ? -38.214 3.440 19.160 1.00 86.94 228 PHE A C 1
ATOM 1806 O O . PHE A 1 228 ? -38.580 2.625 18.321 1.00 86.94 228 PHE A O 1
ATOM 1813 N N . ARG A 1 229 ? -36.941 3.536 19.570 1.00 84.00 229 ARG A N 1
ATOM 1814 C CA . ARG A 1 229 ? -35.870 2.693 19.024 1.00 84.00 229 ARG A CA 1
ATOM 1815 C C . ARG A 1 229 ? -36.130 1.218 19.267 1.00 84.00 229 ARG A C 1
ATOM 1817 O O . ARG A 1 229 ? -36.068 0.437 18.332 1.00 84.00 229 ARG A O 1
ATOM 1824 N N . MET A 1 230 ? -36.507 0.829 20.481 1.00 84.00 230 MET A N 1
ATOM 1825 C CA . MET A 1 230 ? -36.851 -0.567 20.750 1.00 84.00 230 MET A CA 1
ATOM 1826 C C . MET A 1 230 ? -37.968 -1.075 19.825 1.00 84.00 230 MET A C 1
ATOM 1828 O O . MET A 1 230 ? -37.819 -2.138 19.230 1.00 84.00 230 MET A O 1
ATOM 1832 N N . LEU A 1 231 ? -39.046 -0.302 19.658 1.00 84.75 231 LEU A N 1
ATOM 1833 C CA . LEU A 1 231 ? -40.163 -0.680 18.791 1.00 84.75 231 LEU A CA 1
ATOM 1834 C C . LEU A 1 231 ? -39.754 -0.753 17.315 1.00 84.75 231 LEU A C 1
ATOM 1836 O O . LEU A 1 231 ? -40.122 -1.708 16.644 1.00 84.75 231 LEU A O 1
ATOM 1840 N N . GLU A 1 232 ? -38.947 0.193 16.833 1.00 80.38 232 GLU A N 1
ATOM 1841 C CA . GLU A 1 232 ? -38.407 0.204 15.468 1.00 80.38 232 GLU A CA 1
ATOM 1842 C C . GLU A 1 232 ? -37.555 -1.043 15.165 1.00 80.38 232 GLU A C 1
ATOM 1844 O O . GLU A 1 232 ? -37.633 -1.588 14.064 1.00 80.38 232 GLU A O 1
ATOM 1849 N N . TYR A 1 233 ? -36.760 -1.521 16.130 1.00 73.31 233 TYR A N 1
ATOM 1850 C CA . TYR A 1 233 ? -35.954 -2.737 15.965 1.00 73.31 233 TYR A CA 1
ATOM 1851 C C . TYR A 1 233 ? -36.770 -4.026 16.127 1.00 73.31 233 TYR A C 1
ATOM 1853 O O . TYR A 1 233 ? -36.474 -5.012 15.457 1.00 73.31 233 TYR A O 1
ATOM 1861 N N . VAL A 1 234 ? -37.789 -4.037 16.993 1.00 78.50 234 VAL A N 1
ATOM 1862 C CA . VAL A 1 234 ? -38.675 -5.199 17.188 1.00 78.50 234 VAL A CA 1
ATOM 1863 C C . VAL A 1 234 ? -39.616 -5.399 15.998 1.00 78.50 234 VAL A C 1
ATOM 1865 O O . VAL A 1 234 ? -39.890 -6.538 15.630 1.00 78.50 234 VAL A O 1
ATOM 1868 N N . GLU A 1 235 ? -40.112 -4.315 15.397 1.00 76.75 235 GLU A N 1
ATOM 1869 C CA . GLU A 1 235 ? -40.970 -4.370 14.205 1.00 76.75 235 GLU A CA 1
ATOM 1870 C C . GLU A 1 235 ? -40.190 -4.814 12.955 1.00 76.75 235 GLU A C 1
ATOM 1872 O O . GLU A 1 235 ? -40.753 -5.419 12.043 1.00 76.75 235 GLU A O 1
ATOM 1877 N N . GLY A 1 236 ? -38.874 -4.580 12.946 1.00 67.81 236 GLY A N 1
ATOM 1878 C CA . GLY A 1 236 ? -37.970 -5.058 11.911 1.00 67.81 236 GLY A CA 1
ATOM 1879 C C . GLY A 1 236 ? -38.109 -4.320 10.578 1.00 67.81 236 GLY A C 1
ATOM 1880 O O . GLY A 1 236 ? -38.666 -3.227 10.476 1.00 67.81 236 GLY A O 1
ATOM 1881 N N . ARG A 1 237 ? -37.546 -4.937 9.536 1.00 61.03 237 ARG A N 1
ATOM 1882 C CA . ARG A 1 237 ? -37.292 -4.336 8.216 1.00 61.03 237 ARG A CA 1
ATOM 1883 C C . ARG A 1 237 ? -38.557 -3.923 7.446 1.00 61.03 237 ARG A C 1
ATOM 1885 O O . ARG A 1 237 ? -38.497 -2.983 6.660 1.00 61.03 237 ARG A O 1
ATOM 1892 N N . ASP A 1 238 ? -39.678 -4.601 7.692 1.00 65.56 238 ASP A N 1
ATOM 1893 C CA . ASP A 1 238 ? -40.959 -4.382 7.001 1.00 65.56 238 ASP A CA 1
ATOM 1894 C C . ASP A 1 238 ? -41.957 -3.538 7.827 1.00 65.56 238 ASP A C 1
ATOM 1896 O O . ASP A 1 238 ? -43.126 -3.411 7.460 1.00 65.56 238 ASP A O 1
ATOM 1900 N N . GLY A 1 239 ? -41.508 -2.968 8.951 1.00 73.75 239 GLY A N 1
ATOM 1901 C CA . GLY A 1 239 ? -42.340 -2.207 9.882 1.00 73.75 239 GLY A CA 1
ATOM 1902 C C . GLY A 1 239 ? -42.743 -0.808 9.402 1.00 73.75 239 GLY A C 1
ATOM 1903 O O . GLY A 1 239 ? -41.997 -0.120 8.695 1.00 73.75 239 GLY A O 1
ATOM 1904 N N . GLU A 1 240 ? -43.907 -0.327 9.851 1.00 80.62 240 GLU A N 1
ATOM 1905 C CA . GLU A 1 240 ? -44.403 1.013 9.523 1.00 80.62 240 GLU A CA 1
ATOM 1906 C C . GLU A 1 240 ? -43.451 2.104 10.047 1.00 80.62 240 GLU A C 1
ATOM 1908 O O . GLU A 1 240 ? -43.253 3.123 9.372 1.00 80.62 240 GLU A O 1
ATOM 1913 N N . LEU A 1 241 ? -42.794 1.874 11.191 1.00 79.50 241 LEU A N 1
ATOM 1914 C CA . LEU A 1 241 ? -41.864 2.831 11.797 1.00 79.50 241 LEU A CA 1
ATOM 1915 C C . LEU A 1 241 ? -40.606 3.085 10.947 1.00 79.50 241 LEU A C 1
ATOM 1917 O O . LEU A 1 241 ? -40.183 4.237 10.846 1.00 79.50 241 LEU A O 1
ATOM 1921 N N . GLN A 1 242 ? -40.048 2.062 10.283 1.00 73.44 242 GLN A N 1
ATOM 1922 C CA . GLN A 1 242 ? -38.890 2.220 9.383 1.00 73.44 242 GLN A CA 1
ATOM 1923 C C . GLN A 1 242 ? -39.284 2.716 7.983 1.00 73.44 242 GLN A C 1
ATOM 1925 O O . GLN A 1 242 ? -38.463 3.301 7.273 1.00 73.44 242 GLN A O 1
ATOM 1930 N N . SER A 1 243 ? -40.546 2.522 7.585 1.00 74.94 243 SER A N 1
ATOM 1931 C CA . SER A 1 243 ? -41.044 2.912 6.260 1.00 74.94 243 SER A CA 1
ATOM 1932 C C . SER A 1 243 ? -41.202 4.428 6.070 1.00 74.94 243 SER A C 1
ATOM 1934 O O . SER A 1 243 ? -41.171 4.915 4.939 1.00 74.94 243 SER A O 1
ATOM 1936 N N . LYS A 1 244 ? -41.358 5.201 7.158 1.00 82.12 244 LYS A N 1
ATOM 1937 C CA . LYS A 1 244 ? -41.624 6.649 7.108 1.00 82.12 244 LYS A CA 1
ATOM 1938 C C . LYS A 1 244 ? -40.572 7.451 7.866 1.00 82.12 244 LYS A C 1
ATOM 1940 O O . LYS A 1 244 ? -40.479 7.398 9.089 1.00 82.12 244 LYS A O 1
ATOM 1945 N N . GLU A 1 245 ? -39.893 8.338 7.142 1.00 83.88 245 GLU A N 1
ATOM 1946 C CA . GLU A 1 245 ? -38.909 9.283 7.688 1.00 83.88 245 GLU A CA 1
ATOM 1947 C C . GLU A 1 245 ? -39.440 10.148 8.849 1.00 83.88 245 GLU A C 1
ATOM 1949 O O . GLU A 1 245 ? -38.689 10.527 9.748 1.00 83.88 245 GLU A O 1
ATOM 1954 N N . ALA A 1 246 ? -40.738 10.467 8.854 1.00 85.12 246 ALA A N 1
ATOM 1955 C CA . ALA A 1 246 ? -41.338 11.358 9.843 1.00 85.12 246 ALA A CA 1
ATOM 1956 C C . ALA A 1 246 ? -41.161 10.869 11.294 1.00 85.12 246 ALA A C 1
ATOM 1958 O O . ALA A 1 246 ? -40.957 11.694 12.189 1.00 85.12 246 ALA A O 1
ATOM 1959 N N . TYR A 1 247 ? -41.201 9.553 11.536 1.00 85.31 247 TYR A N 1
ATOM 1960 C CA . TYR A 1 247 ? -41.070 9.001 12.888 1.00 85.31 247 TYR A CA 1
ATOM 1961 C C . TYR A 1 247 ? -39.684 9.246 13.476 1.00 85.31 247 TYR A C 1
ATOM 1963 O O . TYR A 1 247 ? -39.582 9.644 14.636 1.00 85.31 247 TYR A O 1
ATOM 1971 N N . LEU A 1 248 ? -38.638 9.131 12.654 1.00 83.31 248 LEU A N 1
ATOM 1972 C CA . LEU A 1 248 ? -37.269 9.445 13.046 1.00 83.31 248 LEU A CA 1
ATOM 1973 C C . LEU A 1 248 ? -37.154 10.889 13.557 1.00 83.31 248 LEU A C 1
ATOM 1975 O O . LEU A 1 248 ? -36.591 11.150 14.615 1.00 83.31 248 LEU A O 1
ATOM 1979 N N . TYR A 1 249 ? -37.714 11.861 12.841 1.00 85.12 249 TYR A N 1
ATOM 1980 C CA . TYR A 1 249 ? -37.606 13.252 13.279 1.00 85.12 249 TYR A CA 1
ATOM 1981 C C . TYR A 1 249 ? -38.466 13.552 14.509 1.00 85.12 249 TYR A C 1
ATOM 1983 O O . TYR A 1 249 ? -38.007 14.234 15.425 1.00 85.12 249 TYR A O 1
ATOM 1991 N N . ILE A 1 250 ? -39.698 13.042 14.558 1.00 88.94 250 ILE A N 1
ATOM 1992 C CA . ILE A 1 250 ? -40.655 13.376 15.621 1.00 88.94 250 ILE A CA 1
ATOM 1993 C C . ILE A 1 250 ? -40.325 12.672 16.938 1.00 88.94 250 ILE A C 1
ATOM 1995 O O . ILE A 1 250 ? -40.442 13.288 17.996 1.00 88.94 250 ILE A O 1
ATOM 1999 N N . LEU A 1 251 ? -39.936 11.397 16.888 1.00 87.50 251 LEU A N 1
ATOM 2000 C CA . LEU A 1 251 ? -39.782 10.546 18.072 1.00 87.50 251 LEU A CA 1
ATOM 2001 C C . LEU A 1 251 ? -38.327 10.372 18.514 1.00 87.50 251 LEU A C 1
ATOM 2003 O O . LEU A 1 251 ? -38.088 9.918 19.631 1.00 87.50 251 LEU A O 1
ATOM 2007 N N . ASP A 1 252 ? -37.364 10.785 17.689 1.00 84.25 252 ASP A N 1
ATOM 2008 C CA . ASP A 1 252 ? -35.945 10.744 18.032 1.00 84.25 252 ASP A CA 1
ATOM 2009 C C . ASP A 1 252 ? -35.311 12.150 18.037 1.00 84.25 252 ASP A C 1
ATOM 2011 O O . ASP A 1 252 ? -34.901 12.642 19.097 1.00 84.25 252 ASP A O 1
ATOM 2015 N N . ALA A 1 253 ? -35.309 12.844 16.893 1.00 84.94 253 ALA A N 1
ATOM 2016 C CA . ALA A 1 253 ? -34.571 14.100 16.738 1.00 84.94 253 ALA A CA 1
ATOM 2017 C C . ALA A 1 253 ? -35.136 15.255 17.590 1.00 84.94 253 ALA A C 1
ATOM 2019 O O . ALA A 1 253 ? -34.388 15.960 18.274 1.00 84.94 253 ALA A O 1
ATOM 2020 N N . ILE A 1 254 ? -36.460 15.460 17.571 1.00 90.19 254 ILE A N 1
ATOM 2021 C CA . ILE A 1 254 ? -37.134 16.534 18.323 1.00 90.19 254 ILE A CA 1
ATOM 2022 C C . ILE A 1 254 ? -36.954 16.364 19.841 1.00 90.19 254 ILE A C 1
ATOM 2024 O O . ILE A 1 254 ? -36.527 17.331 20.481 1.00 90.19 254 ILE A O 1
ATOM 2028 N N . PRO A 1 255 ? -37.211 15.185 20.447 1.00 90.12 255 PRO A N 1
ATOM 2029 C CA . PRO A 1 255 ? -36.960 14.968 21.866 1.00 90.12 255 PRO A CA 1
ATOM 2030 C C . PRO A 1 255 ? -35.525 15.315 22.267 1.00 90.12 255 PRO A C 1
ATOM 2032 O O . PRO A 1 255 ? -35.329 16.018 23.260 1.00 90.12 255 PRO A O 1
ATOM 2035 N N . MET A 1 256 ? -34.522 14.903 21.481 1.00 87.44 256 MET A N 1
ATOM 2036 C CA . MET A 1 256 ? -33.121 15.186 21.813 1.00 87.44 256 MET A CA 1
ATOM 2037 C C . MET A 1 256 ? -32.761 16.656 21.636 1.00 87.44 256 MET A C 1
ATOM 2039 O O . MET A 1 256 ? -32.033 17.208 22.464 1.00 87.44 256 MET A O 1
ATOM 2043 N N . ALA A 1 257 ? -33.313 17.325 20.623 1.00 87.12 257 ALA A N 1
ATOM 2044 C CA . ALA A 1 257 ? -33.158 18.765 20.460 1.00 87.12 257 ALA A CA 1
ATOM 2045 C C . ALA A 1 257 ? -33.745 19.524 21.663 1.00 87.12 257 ALA A C 1
ATOM 2047 O O . ALA A 1 257 ? -33.093 20.421 22.199 1.00 87.12 257 ALA A O 1
ATOM 2048 N N . ILE A 1 258 ? -34.927 19.130 22.154 1.00 90.06 258 ILE A N 1
ATOM 2049 C CA . ILE A 1 258 ? -35.550 19.738 23.341 1.00 90.06 258 ILE A CA 1
ATOM 2050 C C . ILE A 1 258 ? -34.684 19.513 24.585 1.00 90.06 258 ILE A C 1
ATOM 2052 O O . ILE A 1 258 ? -34.452 20.460 25.340 1.00 90.06 258 ILE A O 1
ATOM 2056 N N . VAL A 1 259 ? -34.160 18.298 24.790 1.00 89.00 259 VAL A N 1
ATOM 2057 C CA . VAL A 1 259 ? -33.223 18.007 25.889 1.00 89.00 259 VAL A CA 1
ATOM 2058 C C . VAL A 1 259 ? -32.004 18.919 25.791 1.00 89.00 259 VAL A C 1
ATOM 2060 O O . VAL A 1 259 ? -31.716 19.658 26.732 1.00 89.00 259 VAL A O 1
ATOM 2063 N N . SER A 1 260 ? -31.341 18.939 24.636 1.00 86.31 260 SER A N 1
ATOM 2064 C CA . SER A 1 260 ? -30.164 19.767 24.368 1.00 86.31 260 SER A CA 1
ATOM 2065 C C . SER A 1 260 ? -30.419 21.248 24.671 1.00 86.31 260 SER A C 1
ATOM 2067 O O . SER A 1 260 ? -29.632 21.890 25.371 1.00 86.31 260 SER A O 1
ATOM 2069 N N . ILE A 1 261 ? -31.565 21.778 24.228 1.00 87.88 261 ILE A N 1
ATOM 2070 C CA . ILE A 1 261 ? -31.946 23.180 24.422 1.00 87.88 261 ILE A CA 1
ATOM 2071 C C . ILE A 1 261 ? -32.300 23.483 25.884 1.00 87.88 261 ILE A C 1
ATOM 2073 O O . ILE A 1 261 ? -31.922 24.533 26.407 1.00 87.88 261 ILE A O 1
ATOM 2077 N N . SER A 1 262 ? -32.978 22.568 26.581 1.00 87.88 262 SER A N 1
ATOM 2078 C CA . SER A 1 262 ? -33.388 22.764 27.979 1.00 87.88 262 SER A CA 1
ATOM 2079 C C . SER A 1 262 ? -32.196 23.021 28.912 1.00 87.88 262 SER A C 1
ATOM 2081 O O . SER A 1 262 ? -32.259 23.890 29.789 1.00 87.88 262 SER A O 1
ATOM 2083 N N . PHE A 1 263 ? -31.068 22.351 28.664 1.00 85.50 263 PHE A N 1
ATOM 2084 C CA . PHE A 1 263 ? -29.842 22.516 29.439 1.00 85.50 263 PHE A CA 1
ATOM 2085 C C . PHE A 1 263 ? -29.079 23.820 29.139 1.00 85.50 263 PHE A C 1
ATOM 2087 O O . PHE A 1 263 ? -28.231 24.195 29.947 1.00 85.50 263 PHE A O 1
ATOM 2094 N N . HIS A 1 264 ? -29.398 24.564 28.066 1.00 83.44 264 HIS A N 1
ATOM 2095 C CA . HIS A 1 264 ? -28.909 25.948 27.891 1.00 83.44 264 HIS A CA 1
ATOM 2096 C C . HIS A 1 264 ? -29.538 26.883 28.918 1.00 83.44 264 HIS A C 1
ATOM 2098 O O . HIS A 1 264 ? -28.866 27.703 29.546 1.00 83.44 264 HIS A O 1
ATOM 2104 N N . VAL A 1 265 ? -30.856 26.762 29.088 1.00 84.06 265 VAL A N 1
ATOM 2105 C CA . VAL A 1 265 ? -31.650 27.636 29.962 1.00 84.06 265 VAL A CA 1
ATOM 2106 C C . VAL A 1 265 ? -31.383 27.296 31.428 1.00 84.06 265 VAL A C 1
ATOM 2108 O O . VAL A 1 265 ? -31.111 28.182 32.254 1.00 84.06 265 VAL A O 1
ATOM 2111 N N . PHE A 1 266 ? -31.392 26.001 31.742 1.00 84.06 266 PHE A N 1
ATOM 2112 C CA . PHE A 1 266 ? -31.207 25.455 33.085 1.00 84.06 266 PHE A CA 1
ATOM 2113 C C . PHE A 1 266 ? -29.811 24.861 33.279 1.00 84.06 266 PHE A C 1
ATOM 2115 O O . PHE A 1 266 ? -29.655 23.764 33.813 1.00 84.06 266 PHE A O 1
ATOM 2122 N N . HIS A 1 267 ? -28.785 25.605 32.857 1.00 80.62 267 HIS A N 1
ATOM 2123 C CA . HIS A 1 267 ? -27.410 25.127 32.923 1.00 80.62 267 HIS A CA 1
ATOM 2124 C C . HIS A 1 267 ? -27.012 24.722 34.361 1.00 80.62 267 HIS A C 1
ATOM 2126 O O . HIS A 1 267 ? -27.225 25.507 35.300 1.00 80.62 267 HIS A O 1
ATOM 2132 N N . PRO A 1 268 ? -26.377 23.544 34.552 1.00 76.88 268 PRO A N 1
ATOM 2133 C CA . PRO A 1 268 ? -25.970 23.024 35.859 1.00 76.88 268 PRO A CA 1
ATOM 2134 C C . PRO A 1 268 ? -25.203 24.026 36.734 1.00 76.88 268 PRO A C 1
ATOM 2136 O O . PRO A 1 268 ? -25.309 23.998 37.956 1.00 76.88 268 PRO A O 1
ATOM 2139 N N . SER A 1 269 ? -24.476 24.976 36.140 1.00 75.38 269 SER A N 1
ATOM 2140 C CA . SER A 1 269 ? -23.716 25.998 36.882 1.00 75.38 269 SER A CA 1
ATOM 2141 C C . SER A 1 269 ? -24.516 26.890 37.804 1.00 75.38 269 SER A C 1
ATOM 2143 O O . SER A 1 269 ? -23.927 27.511 38.681 1.00 75.38 269 SER A O 1
ATOM 2145 N N . LYS A 1 270 ? -25.831 26.979 37.611 1.00 78.94 270 LYS A N 1
ATOM 2146 C CA . LYS A 1 270 ? -26.710 27.729 38.509 1.00 78.94 270 LYS A CA 1
ATOM 2147 C C . LYS A 1 270 ? -26.987 26.975 39.816 1.00 78.94 270 LYS A C 1
ATOM 2149 O O . LYS A 1 270 ? -27.421 27.594 40.779 1.00 78.94 270 LYS A O 1
ATOM 2154 N N . TYR A 1 271 ? -26.735 25.665 39.842 1.00 77.44 271 TYR A N 1
ATOM 2155 C CA . TYR A 1 271 ? -27.119 24.758 40.925 1.00 77.44 271 TYR A CA 1
ATOM 2156 C C .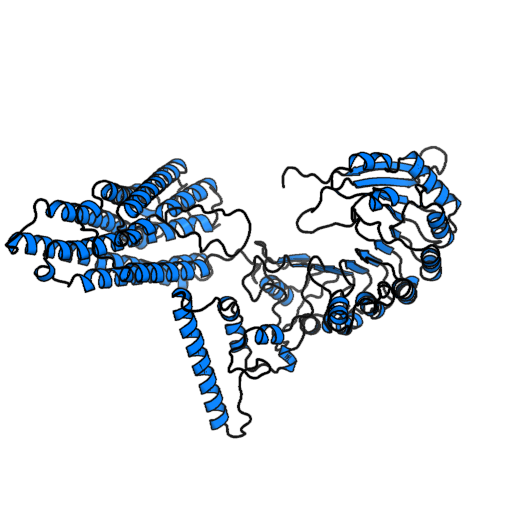 TYR A 1 271 ? -25.924 24.104 41.642 1.00 77.44 271 TYR A C 1
ATOM 2158 O O . TYR A 1 271 ? -26.119 23.500 42.691 1.00 77.44 271 TYR A O 1
ATOM 2166 N N . PHE A 1 272 ? -24.700 24.230 41.112 1.00 73.44 272 PHE A N 1
ATOM 2167 C CA . PHE A 1 272 ? -23.481 23.632 41.676 1.00 73.44 272 PHE A CA 1
ATOM 2168 C C . PHE A 1 272 ? -22.441 24.692 42.061 1.00 73.44 272 PHE A C 1
ATOM 2170 O O . PHE A 1 272 ? -22.085 25.539 41.239 1.00 73.44 272 PHE A O 1
ATOM 2177 N N . ASN A 1 273 ? -21.868 24.605 43.268 1.00 61.94 273 ASN A N 1
ATOM 2178 C CA . ASN A 1 273 ? -20.761 25.471 43.683 1.00 61.94 273 ASN A CA 1
ATOM 2179 C C . ASN A 1 273 ? -19.406 24.959 43.143 1.00 61.94 273 ASN A C 1
ATOM 2181 O O . ASN A 1 273 ? -18.973 23.839 43.417 1.00 61.94 273 ASN A O 1
ATOM 2185 N N . SER A 1 274 ? -18.684 25.805 42.397 1.00 52.31 274 SER A N 1
ATOM 2186 C CA . SER A 1 274 ? -17.506 25.454 41.568 1.00 52.31 274 SER A CA 1
ATOM 2187 C C . SER A 1 274 ? -16.214 25.059 42.335 1.00 52.31 274 SER A C 1
ATOM 2189 O O . SER A 1 274 ? -15.111 25.109 41.791 1.00 52.31 274 SER A O 1
ATOM 2191 N N . ARG A 1 275 ? -16.285 24.655 43.615 1.00 50.16 275 ARG A N 1
ATOM 2192 C CA . ARG A 1 275 ? -15.087 24.445 44.463 1.00 50.16 275 ARG A CA 1
ATOM 2193 C C . ARG A 1 275 ? -14.521 23.019 44.508 1.00 50.16 275 ARG A C 1
ATOM 2195 O O . ARG A 1 275 ? -13.390 22.854 44.956 1.00 50.16 275 ARG A O 1
ATOM 2202 N N . ARG A 1 276 ? -15.212 21.980 44.018 1.00 51.97 276 ARG A N 1
ATOM 2203 C CA . ARG A 1 276 ? -14.689 20.592 44.054 1.00 51.97 276 ARG A CA 1
ATOM 2204 C C . ARG A 1 276 ? -14.256 20.083 42.674 1.00 51.97 276 ARG A C 1
ATOM 2206 O O . ARG A 1 276 ? -14.999 19.397 41.972 1.00 51.97 276 ARG A O 1
ATOM 2213 N N . LYS A 1 277 ? -12.997 20.372 42.313 1.00 48.25 277 LYS A N 1
ATOM 2214 C CA . LYS A 1 277 ? -12.289 19.765 41.168 1.00 48.25 277 LYS A CA 1
ATOM 2215 C C . LYS A 1 277 ? -12.195 18.246 41.356 1.00 48.25 277 LYS A C 1
ATOM 2217 O O . LYS A 1 277 ? -11.372 17.762 42.122 1.00 48.25 277 LYS A O 1
ATOM 2222 N N . THR A 1 278 ? -12.990 17.478 40.620 1.00 51.47 278 THR A N 1
ATOM 2223 C CA . THR A 1 278 ? -12.846 16.014 40.545 1.00 51.47 278 THR A CA 1
ATOM 2224 C C . THR A 1 278 ? -12.670 15.581 39.094 1.00 51.47 278 THR A C 1
ATOM 2226 O O . THR A 1 278 ? -13.619 15.185 38.428 1.00 51.47 278 THR A O 1
ATOM 2229 N N . ARG A 1 279 ? -11.416 15.638 38.621 1.00 50.88 279 ARG A N 1
ATOM 2230 C CA . ARG A 1 279 ? -10.972 15.135 37.305 1.00 50.88 279 ARG A CA 1
ATOM 2231 C C . ARG A 1 279 ? -11.185 13.617 37.124 1.00 50.88 279 ARG A C 1
ATOM 2233 O O . ARG A 1 279 ? -11.305 13.165 35.999 1.00 50.88 279 ARG A O 1
ATOM 2240 N N . LYS A 1 280 ? -11.292 12.834 38.209 1.00 49.34 280 LYS A N 1
ATOM 2241 C CA . LYS A 1 280 ? -11.265 11.354 38.159 1.00 49.34 280 LYS A CA 1
ATOM 2242 C C . LYS A 1 280 ? -12.407 10.699 37.360 1.00 49.34 280 LYS A C 1
ATOM 2244 O O . LYS A 1 280 ? -12.146 9.763 36.623 1.00 49.34 280 LYS A O 1
ATOM 2249 N N . HIS A 1 281 ? -13.651 11.172 37.481 1.00 51.25 281 HIS A N 1
ATOM 2250 C CA . HIS A 1 281 ? -14.786 10.567 36.751 1.00 51.25 281 HIS A CA 1
ATOM 2251 C C . HIS A 1 281 ? -14.796 10.964 35.266 1.00 51.25 281 HIS A C 1
ATOM 2253 O O . HIS A 1 281 ? -15.237 10.196 34.422 1.00 51.25 281 HIS A O 1
ATOM 2259 N N . PHE A 1 282 ? -14.255 12.146 34.961 1.00 51.50 282 PHE A N 1
ATOM 2260 C CA . PHE A 1 282 ? -14.075 12.656 33.606 1.00 51.50 282 PHE A CA 1
ATOM 2261 C C . PHE A 1 282 ? -13.049 11.830 32.821 1.00 51.50 282 PHE A C 1
ATOM 2263 O O . PHE A 1 282 ? -13.326 11.430 31.698 1.00 51.50 282 PHE A O 1
ATOM 2270 N N . THR A 1 283 ? -11.908 11.499 33.438 1.00 50.38 283 THR A N 1
ATOM 2271 C CA . THR A 1 283 ? -10.886 10.647 32.811 1.00 50.38 283 THR A CA 1
ATOM 2272 C C . THR A 1 283 ? -11.411 9.241 32.520 1.00 50.38 283 THR A C 1
ATOM 2274 O O . THR A 1 283 ? -11.122 8.710 31.460 1.00 50.38 283 THR A O 1
ATOM 2277 N N . ILE A 1 284 ? -12.227 8.662 33.412 1.00 53.50 284 ILE A N 1
ATOM 2278 C CA . ILE A 1 284 ? -12.830 7.333 33.205 1.00 53.50 284 ILE A CA 1
ATOM 2279 C C . ILE A 1 284 ? -13.817 7.348 32.031 1.00 53.50 284 ILE A C 1
ATOM 2281 O O . ILE A 1 284 ? -13.778 6.448 31.201 1.00 53.50 284 ILE A O 1
ATOM 2285 N N . PHE A 1 285 ? -14.674 8.369 31.934 1.00 52.66 285 PHE A N 1
ATOM 2286 C CA . PHE A 1 285 ? -15.612 8.493 30.816 1.00 52.66 285 PHE A CA 1
ATOM 2287 C C . PHE A 1 285 ? -14.879 8.667 29.477 1.00 52.66 285 PHE A C 1
ATOM 2289 O O . PHE A 1 285 ? -15.171 7.926 28.551 1.00 52.66 285 PHE A O 1
ATOM 2296 N N . LEU A 1 286 ? -13.884 9.563 29.396 1.00 52.97 286 LEU A N 1
ATOM 2297 C CA . LEU A 1 286 ? -13.064 9.749 28.186 1.00 52.97 286 LEU A CA 1
ATOM 2298 C C . LEU A 1 286 ? -12.280 8.497 27.788 1.00 52.97 286 LEU A C 1
ATOM 2300 O O . LEU A 1 286 ? -12.182 8.187 26.607 1.00 52.97 286 LEU A O 1
ATOM 2304 N N . PHE A 1 287 ? -11.713 7.794 28.769 1.00 51.50 287 PHE A N 1
ATOM 2305 C CA . PHE A 1 287 ? -10.976 6.554 28.544 1.00 51.50 287 PHE A CA 1
ATOM 2306 C C . PHE A 1 287 ? -11.884 5.486 27.928 1.00 51.50 287 PHE A C 1
ATOM 2308 O O . PHE A 1 287 ? -11.521 4.852 26.943 1.00 51.50 287 PHE A O 1
ATOM 2315 N N . LEU A 1 288 ? -13.094 5.329 28.472 1.00 50.41 288 LEU A N 1
ATOM 2316 C CA . LEU A 1 288 ? -14.045 4.331 27.998 1.00 50.41 288 LEU A CA 1
ATOM 2317 C C . LEU A 1 288 ? -14.633 4.725 26.636 1.00 50.41 288 LEU A C 1
ATOM 2319 O O . LEU A 1 288 ? -14.622 3.901 25.730 1.00 50.41 288 LEU A O 1
ATOM 2323 N N . THR A 1 289 ? -15.055 5.976 26.425 1.00 50.12 289 THR A N 1
ATOM 2324 C CA . THR A 1 289 ? -15.587 6.407 25.117 1.00 50.12 289 THR A CA 1
ATOM 2325 C C . THR A 1 289 ? -14.537 6.356 24.010 1.00 50.12 289 THR A C 1
ATOM 2327 O O . THR A 1 289 ? -14.857 5.942 22.901 1.00 50.12 289 THR A O 1
ATOM 2330 N N . SER A 1 290 ? -13.280 6.702 24.301 1.00 47.91 290 SER A N 1
ATOM 2331 C CA . SER A 1 290 ? -12.180 6.587 23.337 1.00 47.91 290 SER A CA 1
ATOM 2332 C C . SER A 1 290 ? -11.857 5.131 22.992 1.00 47.91 290 SER A C 1
ATOM 2334 O O . SER A 1 290 ? -11.590 4.844 21.830 1.00 47.91 290 SER A O 1
ATOM 2336 N N . PHE A 1 291 ? -11.903 4.217 23.970 1.00 48.03 291 PHE A N 1
ATOM 2337 C CA . PHE A 1 291 ? -11.704 2.780 23.748 1.00 48.03 291 PHE A CA 1
ATOM 2338 C C . PHE A 1 291 ? -12.816 2.163 22.884 1.00 48.03 291 PHE A C 1
ATOM 2340 O O . PHE A 1 291 ? -12.559 1.309 22.042 1.00 48.03 291 PHE A O 1
ATOM 2347 N N . PHE A 1 292 ? -14.064 2.608 23.055 1.00 49.47 292 PHE A N 1
ATOM 2348 C CA . PHE A 1 292 ? -15.173 2.120 22.232 1.00 49.47 292 PHE A CA 1
ATOM 2349 C C . PHE A 1 292 ? -15.200 2.756 20.837 1.00 49.47 292 PHE A C 1
ATOM 2351 O O . PHE A 1 292 ? -15.472 2.052 19.869 1.00 49.47 292 PHE A O 1
ATOM 2358 N N . LEU A 1 293 ? -14.853 4.042 20.697 1.00 46.72 293 LEU A N 1
ATOM 2359 C CA . LEU A 1 293 ? -14.706 4.689 19.386 1.00 46.72 293 LEU A CA 1
ATOM 2360 C C . LEU A 1 293 ? -13.570 4.066 18.563 1.00 46.72 293 LEU A C 1
ATOM 2362 O O . LEU A 1 293 ? -13.735 3.911 17.357 1.00 46.72 293 LEU A O 1
ATOM 2366 N N . SER A 1 294 ? -12.465 3.645 19.189 1.00 43.16 294 SER A N 1
ATOM 2367 C CA . SER A 1 294 ? -11.396 2.910 18.499 1.00 43.16 294 SER A CA 1
ATOM 2368 C C . SER A 1 294 ? -11.805 1.477 18.134 1.00 43.16 294 SER A C 1
ATOM 2370 O O . SER A 1 294 ? -11.535 1.018 17.022 1.00 43.16 294 SER A O 1
ATOM 2372 N N . ALA A 1 295 ? -12.534 0.783 19.014 1.00 43.25 295 ALA A N 1
ATOM 2373 C CA . ALA A 1 295 ? -13.112 -0.528 18.711 1.00 43.25 295 ALA A CA 1
ATOM 2374 C C . ALA A 1 295 ? -14.141 -0.460 17.565 1.00 43.25 295 ALA A C 1
ATOM 2376 O O . ALA A 1 295 ? -14.219 -1.385 16.758 1.00 43.25 295 ALA A O 1
ATOM 2377 N N . LEU A 1 296 ? -14.882 0.646 17.453 1.00 42.41 296 LEU A N 1
ATOM 2378 C CA . LEU A 1 296 ? -15.781 0.919 16.333 1.00 42.41 296 LEU A CA 1
ATOM 2379 C C . LEU A 1 296 ? -14.998 1.280 15.067 1.00 42.41 296 LEU A C 1
ATOM 2381 O O . LEU A 1 296 ? -15.295 0.705 14.028 1.00 42.41 296 LEU A O 1
ATOM 2385 N N . ALA A 1 297 ? -13.975 2.146 15.156 1.00 42.12 297 ALA A N 1
ATOM 2386 C CA . ALA A 1 297 ? -13.085 2.537 14.052 1.00 42.12 297 ALA A CA 1
ATOM 2387 C C . ALA A 1 297 ? -12.438 1.323 13.363 1.00 42.12 297 ALA A C 1
ATOM 2389 O O . ALA A 1 297 ? -12.485 1.200 12.142 1.00 42.12 297 ALA A O 1
ATOM 2390 N N . SER A 1 298 ? -11.947 0.360 14.149 1.00 39.34 298 SER A N 1
ATOM 2391 C CA . SER A 1 298 ? -11.368 -0.893 13.631 1.00 39.34 298 SER A CA 1
ATOM 2392 C C . SER A 1 298 ? -12.371 -1.808 12.907 1.00 39.34 298 SER A C 1
ATOM 2394 O O . SER A 1 298 ? -11.977 -2.789 12.274 1.00 39.34 298 SER A O 1
ATOM 2396 N N . ARG A 1 299 ? -13.672 -1.499 12.992 1.00 39.34 299 ARG A N 1
ATOM 2397 C CA . ARG A 1 299 ? -14.784 -2.263 12.408 1.00 39.34 299 ARG A CA 1
ATOM 2398 C C . ARG A 1 299 ? -15.474 -1.544 11.248 1.00 39.34 299 ARG A C 1
ATOM 2400 O O . ARG A 1 299 ? -16.490 -2.040 10.763 1.00 39.34 299 ARG A O 1
ATOM 2407 N N . TRP A 1 300 ? -14.926 -0.411 10.796 1.00 39.62 300 TRP A N 1
ATOM 2408 C CA . TRP A 1 300 ? -15.406 0.278 9.598 1.00 39.62 300 TRP A CA 1
ATOM 2409 C C . TRP A 1 300 ? -15.237 -0.606 8.358 1.00 39.62 300 TRP A C 1
ATOM 2411 O O . TRP A 1 300 ? -14.265 -1.365 8.270 1.00 39.62 300 TRP A O 1
ATOM 2421 N N . PRO A 1 301 ? -16.165 -0.514 7.389 1.00 39.44 301 PRO A N 1
ATOM 2422 C CA . PRO A 1 301 ? -16.037 -1.208 6.116 1.00 39.44 301 PRO A CA 1
ATOM 2423 C C . PRO A 1 301 ? -14.731 -0.807 5.444 1.00 39.44 301 PRO A C 1
ATOM 2425 O O . PRO A 1 301 ? -14.540 0.328 5.006 1.00 39.44 301 PRO A O 1
ATOM 2428 N N . LYS A 1 302 ? -13.829 -1.775 5.354 1.00 50.25 302 LYS A N 1
ATOM 2429 C CA . LYS A 1 302 ? -12.678 -1.690 4.466 1.00 50.25 302 LYS A CA 1
ATOM 2430 C C . LYS A 1 302 ? -13.232 -1.620 3.028 1.00 50.25 302 LYS A C 1
ATOM 2432 O O . LYS A 1 302 ? -14.273 -2.229 2.769 1.00 50.25 302 LYS A O 1
ATOM 2437 N N . PRO A 1 303 ? -12.614 -0.845 2.118 1.00 49.88 303 PRO A N 1
ATOM 2438 C CA . PRO A 1 303 ? -13.086 -0.726 0.738 1.00 49.88 303 PRO A CA 1
ATOM 2439 C C . PRO A 1 303 ? -13.313 -2.096 0.090 1.00 49.88 303 PRO A C 1
ATOM 2441 O O . PRO A 1 303 ? -12.666 -3.056 0.512 1.00 49.88 303 PRO A O 1
ATOM 2444 N N . PRO A 1 304 ? -14.199 -2.201 -0.919 1.00 61.88 304 PRO A N 1
ATOM 2445 C CA . PRO A 1 304 ? -14.434 -3.457 -1.620 1.00 61.88 304 PRO A CA 1
ATOM 2446 C C . PRO A 1 304 ? -13.119 -3.935 -2.245 1.00 61.88 304 PRO A C 1
ATOM 2448 O O . PRO A 1 304 ? -12.632 -3.365 -3.220 1.00 61.88 304 PRO A O 1
ATOM 2451 N N . LEU A 1 305 ? -12.524 -4.950 -1.625 1.00 71.94 305 LEU A N 1
ATOM 2452 C CA . LEU A 1 305 ? -11.335 -5.634 -2.112 1.00 71.94 305 LEU A CA 1
ATOM 2453 C C . LEU A 1 305 ? -11.766 -6.721 -3.084 1.00 71.94 305 LEU A C 1
ATOM 2455 O O . LEU A 1 305 ? -12.847 -7.287 -2.940 1.00 71.94 305 LEU A O 1
ATOM 2459 N N . TRP A 1 306 ? -10.900 -7.029 -4.042 1.00 84.75 306 TRP A N 1
ATOM 2460 C CA . TRP A 1 306 ? -11.068 -8.198 -4.884 1.00 84.75 306 TRP A CA 1
ATOM 2461 C C . TRP A 1 306 ? -11.118 -9.447 -4.002 1.00 84.75 306 TRP A C 1
ATOM 2463 O O . TRP A 1 306 ? -10.286 -9.642 -3.111 1.00 84.75 306 TRP A O 1
ATOM 2473 N N . THR A 1 307 ? -12.112 -10.284 -4.256 1.00 81.69 307 THR A N 1
ATOM 2474 C CA . THR A 1 307 ? -12.352 -11.531 -3.552 1.00 81.69 307 THR A CA 1
ATOM 2475 C C . THR A 1 307 ? -12.369 -12.697 -4.520 1.00 81.69 307 THR A C 1
ATOM 2477 O O . THR A 1 307 ? -12.564 -12.573 -5.724 1.00 81.69 307 THR A O 1
ATOM 2480 N N . ASP A 1 308 ? -12.292 -13.882 -3.943 1.00 78.12 308 ASP A N 1
ATOM 2481 C CA . ASP A 1 308 ? -12.424 -15.160 -4.618 1.00 78.12 308 ASP A CA 1
ATOM 2482 C C . ASP A 1 308 ? -13.687 -15.349 -5.479 1.00 78.12 308 ASP A C 1
ATOM 2484 O O . ASP A 1 308 ? -13.739 -16.306 -6.257 1.00 78.12 308 ASP A O 1
ATOM 2488 N N . LYS A 1 309 ? -14.715 -14.517 -5.301 1.00 82.19 309 LYS A N 1
ATOM 2489 C CA . LYS A 1 309 ? -15.967 -14.575 -6.066 1.00 82.19 309 LYS A CA 1
ATOM 2490 C C . LYS A 1 309 ? -15.947 -13.669 -7.298 1.00 82.19 309 LYS A C 1
ATOM 2492 O O . LYS A 1 309 ? -16.805 -13.820 -8.166 1.00 82.19 309 LYS A O 1
ATOM 2497 N N . ASP A 1 310 ? -14.991 -12.750 -7.367 1.00 84.12 310 ASP A N 1
ATOM 2498 C CA . ASP A 1 310 ? -14.867 -11.792 -8.453 1.00 84.12 310 ASP A CA 1
ATOM 2499 C C . ASP A 1 310 ? -14.244 -12.442 -9.698 1.00 84.12 310 ASP A C 1
ATOM 2501 O O . ASP A 1 310 ? -13.477 -13.408 -9.598 1.00 84.12 310 ASP A O 1
ATOM 2505 N N . PRO A 1 311 ? -14.568 -11.945 -10.905 1.00 87.38 311 PRO A N 1
ATOM 2506 C CA . PRO A 1 311 ? -14.002 -12.478 -12.134 1.00 87.38 311 PRO A CA 1
ATOM 2507 C C . PRO A 1 311 ? -12.480 -12.293 -12.167 1.00 87.38 311 PRO A C 1
ATOM 2509 O O . PRO A 1 311 ? -11.941 -11.265 -11.750 1.00 87.38 311 PRO A O 1
ATOM 2512 N N . CYS A 1 312 ? -11.785 -13.296 -12.703 1.00 90.69 312 CYS A N 1
ATOM 2513 C CA . CYS A 1 312 ? -10.338 -13.248 -12.859 1.00 90.69 312 CYS A CA 1
ATOM 2514 C C . CYS A 1 312 ? -9.922 -12.253 -13.954 1.00 90.69 312 CYS A C 1
ATOM 2516 O O . CYS A 1 312 ? -10.388 -12.386 -15.090 1.00 90.69 312 CYS A O 1
ATOM 2518 N N . PRO A 1 313 ? -9.028 -11.293 -13.656 1.00 91.44 313 PRO A N 1
ATOM 2519 C CA . PRO A 1 313 ? -8.502 -10.384 -14.665 1.00 91.44 313 PRO A CA 1
ATOM 2520 C C . PRO A 1 313 ? -7.459 -11.079 -15.555 1.00 91.44 313 PRO A C 1
ATOM 2522 O O . PRO A 1 313 ? -6.744 -11.971 -15.104 1.00 91.44 313 PRO A O 1
ATOM 2525 N N . SER A 1 314 ? -7.331 -10.633 -16.809 1.00 91.00 314 SER A N 1
ATOM 2526 C CA . SER A 1 314 ? -6.185 -10.967 -17.674 1.00 91.00 314 SER A CA 1
ATOM 2527 C C . SER A 1 314 ? -5.023 -9.982 -17.509 1.00 91.00 314 SER A C 1
ATOM 2529 O O . SER A 1 314 ? -3.864 -10.352 -17.670 1.00 91.00 314 SER A O 1
ATOM 2531 N N . ILE A 1 315 ? -5.332 -8.731 -17.162 1.00 92.81 315 ILE A N 1
ATOM 2532 C CA . ILE A 1 315 ? -4.376 -7.661 -16.866 1.00 92.81 315 ILE A CA 1
ATOM 2533 C C . ILE A 1 315 ? -4.657 -7.191 -15.441 1.00 92.81 315 ILE A C 1
ATOM 2535 O O . ILE A 1 315 ? -5.749 -6.692 -15.162 1.00 92.81 315 ILE A O 1
ATOM 2539 N N . LEU A 1 316 ? -3.692 -7.360 -14.541 1.00 93.38 316 LEU A N 1
ATOM 2540 C CA . LEU A 1 316 ? -3.820 -6.970 -13.141 1.00 93.38 316 LEU A CA 1
ATOM 2541 C C . LEU A 1 316 ? -2.972 -5.725 -12.892 1.00 93.38 316 LEU A C 1
ATOM 2543 O O . LEU A 1 316 ? -1.745 -5.791 -12.876 1.00 93.38 316 LEU A O 1
ATOM 2547 N N . ARG A 1 317 ? -3.644 -4.590 -12.677 1.00 91.06 317 ARG A N 1
ATOM 2548 C CA . ARG A 1 317 ? -3.008 -3.329 -12.279 1.00 91.06 317 ARG A CA 1
ATOM 2549 C C . ARG A 1 317 ? -3.383 -3.005 -10.844 1.00 91.06 317 ARG A C 1
ATOM 2551 O O . ARG A 1 317 ? -4.564 -2.834 -10.540 1.00 91.06 317 ARG A O 1
ATOM 2558 N N . ALA A 1 318 ? -2.386 -2.931 -9.976 1.00 88.12 318 ALA A N 1
ATOM 2559 C CA . ALA A 1 318 ? -2.554 -2.673 -8.559 1.00 88.12 318 ALA A CA 1
ATOM 2560 C C . ALA A 1 318 ? -1.816 -1.395 -8.171 1.00 88.12 318 ALA A C 1
ATOM 2562 O O . ALA A 1 318 ? -0.613 -1.265 -8.384 1.00 88.12 318 ALA A O 1
ATOM 2563 N N . ILE A 1 319 ? -2.546 -0.463 -7.567 1.00 83.56 319 ILE A N 1
ATOM 2564 C CA . ILE A 1 319 ? -1.970 0.702 -6.898 1.00 83.56 319 ILE A CA 1
ATOM 2565 C C . ILE A 1 319 ? -2.201 0.487 -5.410 1.00 83.56 319 ILE A C 1
ATOM 2567 O O . ILE A 1 319 ? -3.352 0.471 -4.969 1.00 83.56 319 ILE A O 1
ATOM 2571 N N . VAL A 1 320 ? -1.131 0.300 -4.647 1.00 77.25 320 VAL A N 1
ATOM 2572 C CA . VAL A 1 320 ? -1.201 -0.035 -3.222 1.00 77.25 320 VAL A CA 1
ATOM 2573 C C . VAL A 1 320 ? -0.480 1.044 -2.413 1.00 77.25 320 VAL A C 1
ATOM 2575 O O . VAL A 1 320 ? 0.668 1.354 -2.729 1.00 77.25 320 VAL A O 1
ATOM 2578 N N . PRO A 1 321 ? -1.110 1.622 -1.374 1.00 71.12 321 PRO A N 1
ATOM 2579 C CA . PRO A 1 321 ? -2.546 1.585 -1.056 1.00 71.12 321 PRO A CA 1
ATOM 2580 C C . PRO A 1 321 ? -3.434 2.285 -2.094 1.00 71.12 321 PRO A C 1
ATOM 2582 O O . PRO A 1 321 ? -3.093 3.353 -2.605 1.00 71.12 321 PRO A O 1
ATOM 2585 N N . SER A 1 322 ? -4.644 1.762 -2.307 1.00 68.31 322 SER A N 1
ATOM 2586 C CA . SER A 1 322 ? -5.750 2.521 -2.912 1.00 68.31 322 SER A CA 1
ATOM 2587 C C . SER A 1 322 ? -7.122 1.975 -2.498 1.00 68.31 322 SER A C 1
ATOM 2589 O O . SER A 1 322 ? -7.229 0.917 -1.886 1.00 68.31 322 SER A O 1
ATOM 2591 N N . TYR A 1 323 ? -8.192 2.690 -2.850 1.00 68.38 323 TYR A N 1
ATOM 2592 C CA . TYR A 1 323 ? -9.581 2.243 -2.657 1.00 68.38 323 TYR A CA 1
ATOM 2593 C C . TYR A 1 323 ? -10.105 1.382 -3.824 1.00 68.38 323 TYR A C 1
ATOM 2595 O O . TYR A 1 323 ? -11.311 1.213 -3.982 1.00 68.38 323 TYR A O 1
ATOM 2603 N N . THR A 1 324 ? -9.211 0.863 -4.671 1.00 74.00 324 THR A N 1
ATOM 2604 C CA . THR A 1 324 ? -9.563 -0.021 -5.793 1.00 74.00 324 THR A CA 1
ATOM 2605 C C . THR A 1 324 ? -9.633 -1.489 -5.339 1.00 74.00 324 THR A C 1
ATOM 2607 O O . THR A 1 324 ? -9.095 -1.813 -4.277 1.00 74.00 324 THR A O 1
ATOM 2610 N N . PRO A 1 325 ? -10.228 -2.409 -6.130 1.00 79.50 325 PRO A N 1
ATOM 2611 C CA . PRO A 1 325 ? -10.285 -3.833 -5.775 1.00 79.50 325 PRO A CA 1
ATOM 2612 C C . PRO A 1 325 ? -8.912 -4.448 -5.460 1.00 79.50 325 PRO A C 1
ATOM 2614 O O . PRO A 1 325 ? -8.789 -5.266 -4.554 1.00 79.50 325 PRO A O 1
ATOM 2617 N N . PHE A 1 326 ? -7.858 -4.001 -6.147 1.00 85.12 326 PHE A N 1
ATOM 2618 C CA . PHE A 1 326 ? -6.470 -4.422 -5.914 1.00 85.12 326 PHE A CA 1
ATOM 2619 C C . PHE A 1 326 ? -5.676 -3.414 -5.073 1.00 85.12 326 PHE A C 1
ATOM 2621 O O . PHE A 1 326 ? -4.460 -3.306 -5.193 1.00 85.12 326 PHE A O 1
ATOM 2628 N N . GLY A 1 327 ? -6.359 -2.664 -4.209 1.00 76.88 327 GLY A N 1
ATOM 2629 C CA . GLY A 1 327 ? -5.769 -1.625 -3.370 1.00 76.88 327 GLY A CA 1
ATOM 2630 C C . GLY A 1 327 ? -4.944 -2.119 -2.179 1.00 76.88 327 GLY A C 1
ATOM 2631 O O . GLY A 1 327 ? -4.455 -1.296 -1.407 1.00 76.88 327 GLY A O 1
ATOM 2632 N N . ARG A 1 328 ? -4.794 -3.442 -2.019 1.00 80.06 328 ARG A N 1
ATOM 2633 C CA . ARG A 1 328 ? -3.978 -4.109 -0.993 1.00 80.06 328 ARG A CA 1
ATOM 2634 C C . ARG A 1 328 ? -3.205 -5.273 -1.593 1.00 80.06 328 ARG A C 1
ATOM 2636 O O . ARG A 1 328 ? -3.737 -5.988 -2.443 1.00 80.06 328 ARG A O 1
ATOM 2643 N N . TRP A 1 329 ? -2.011 -5.532 -1.066 1.00 84.75 329 TRP A N 1
ATOM 2644 C CA . TRP A 1 329 ? -1.180 -6.653 -1.508 1.00 84.75 329 TRP A CA 1
ATOM 2645 C C . TRP A 1 329 ? -1.841 -8.020 -1.312 1.00 84.75 329 TRP A C 1
ATOM 2647 O O . TRP A 1 329 ? -1.663 -8.894 -2.154 1.00 84.75 329 TRP A O 1
ATOM 2657 N N . GLU A 1 330 ? -2.655 -8.199 -0.268 1.00 85.06 330 GLU A N 1
ATOM 2658 C CA . GLU A 1 330 ? -3.414 -9.438 -0.040 1.00 85.06 330 GLU A CA 1
ATOM 2659 C C . GLU A 1 330 ? -4.368 -9.759 -1.202 1.00 85.06 330 GLU A C 1
ATOM 2661 O O . GLU A 1 330 ? -4.421 -10.896 -1.670 1.00 85.06 330 GLU A O 1
ATOM 2666 N N . ALA A 1 331 ? -5.072 -8.752 -1.727 1.00 86.75 331 ALA A N 1
ATOM 2667 C CA . ALA A 1 331 ? -5.984 -8.930 -2.856 1.00 86.75 331 ALA A CA 1
ATOM 2668 C C . ALA A 1 331 ? -5.227 -9.336 -4.131 1.00 86.75 331 ALA A C 1
ATOM 2670 O O . ALA A 1 331 ? -5.654 -10.236 -4.853 1.00 86.75 331 ALA A O 1
ATOM 2671 N N . VAL A 1 332 ? -4.065 -8.719 -4.375 1.00 91.06 332 VAL A N 1
ATOM 2672 C CA . VAL A 1 332 ? -3.173 -9.076 -5.490 1.00 91.06 332 VAL A CA 1
ATOM 2673 C C . VAL A 1 332 ? -2.657 -10.510 -5.342 1.00 91.06 332 VAL A C 1
ATOM 2675 O O . VAL A 1 332 ? -2.726 -11.299 -6.282 1.00 91.06 332 VAL A O 1
ATOM 2678 N N . HIS A 1 333 ? -2.174 -10.865 -4.152 1.00 91.50 333 HIS A N 1
ATOM 2679 C CA . HIS A 1 333 ? -1.631 -12.186 -3.846 1.00 91.50 333 HIS A CA 1
ATOM 2680 C C . HIS A 1 333 ? -2.679 -13.294 -4.016 1.00 91.50 333 HIS A C 1
ATOM 2682 O O . HIS A 1 333 ? -2.410 -14.310 -4.660 1.00 91.50 333 HIS A O 1
ATOM 2688 N N . ASN A 1 334 ? -3.898 -13.081 -3.515 1.00 90.81 334 ASN A N 1
ATOM 2689 C CA . ASN A 1 334 ? -4.997 -14.034 -3.667 1.00 90.81 334 ASN A CA 1
ATOM 2690 C C . ASN A 1 334 ? -5.406 -14.204 -5.138 1.00 90.81 334 ASN A C 1
ATOM 2692 O O . ASN A 1 334 ? -5.594 -15.334 -5.594 1.00 90.81 334 ASN A O 1
ATOM 2696 N N . ALA A 1 335 ? -5.454 -13.114 -5.910 1.00 92.25 335 ALA A N 1
ATOM 2697 C CA . ALA A 1 335 ? -5.728 -13.187 -7.343 1.00 92.25 335 ALA A CA 1
ATOM 2698 C C . ALA A 1 335 ? -4.657 -13.980 -8.101 1.00 92.25 335 ALA A C 1
ATOM 2700 O O . ALA A 1 335 ? -4.998 -14.851 -8.898 1.00 92.25 335 ALA A O 1
ATOM 2701 N N . MET A 1 336 ? -3.372 -13.768 -7.805 1.00 93.75 336 MET A N 1
ATOM 2702 C CA . MET A 1 336 ? -2.267 -14.518 -8.424 1.00 93.75 336 MET A CA 1
ATOM 2703 C C . MET A 1 336 ? -2.274 -16.017 -8.071 1.00 93.75 336 MET A C 1
ATOM 2705 O O . MET A 1 336 ? -1.876 -16.856 -8.886 1.00 93.75 336 MET A O 1
ATOM 2709 N N . LYS A 1 337 ? -2.763 -16.378 -6.878 1.00 92.69 337 LYS A N 1
ATOM 2710 C CA . LYS A 1 337 ? -2.939 -17.779 -6.452 1.00 92.69 337 LYS A CA 1
ATOM 2711 C C . LYS A 1 337 ? -4.135 -18.467 -7.098 1.00 92.69 337 LYS A C 1
ATOM 2713 O O . LYS A 1 337 ? -4.136 -19.690 -7.192 1.00 92.69 337 LYS A O 1
ATOM 2718 N N . LYS A 1 338 ? -5.156 -17.716 -7.512 1.00 92.12 338 LYS A N 1
ATOM 2719 C CA . LYS A 1 338 ? -6.423 -18.281 -7.995 1.00 92.12 338 LYS A CA 1
ATOM 2720 C C . LYS A 1 338 ? -6.593 -18.203 -9.507 1.00 92.12 338 LYS A C 1
ATOM 2722 O O . LYS A 1 338 ? -7.106 -19.135 -10.122 1.00 92.12 338 LYS A O 1
ATOM 2727 N N . CYS A 1 339 ? -6.181 -17.099 -10.110 1.00 93.38 339 CYS A N 1
ATOM 2728 C CA . CYS A 1 339 ? -6.363 -16.844 -11.527 1.00 93.38 339 CYS A CA 1
ATOM 2729 C C . CYS A 1 339 ? -5.230 -17.473 -12.340 1.00 93.38 339 CYS A C 1
ATOM 2731 O O . CYS A 1 339 ? -4.058 -17.367 -11.985 1.00 93.38 339 CYS A O 1
ATOM 2733 N N . THR A 1 340 ? -5.582 -18.130 -13.447 1.00 91.94 340 THR A N 1
ATOM 2734 C CA . THR A 1 340 ? -4.658 -18.941 -14.263 1.00 91.94 340 THR A CA 1
ATOM 2735 C C . THR A 1 340 ? -4.176 -18.253 -15.542 1.00 91.94 340 THR A C 1
ATOM 2737 O O . THR A 1 340 ? -3.308 -18.795 -16.218 1.00 91.94 340 THR A O 1
ATOM 2740 N N . ASN A 1 341 ? -4.757 -17.107 -15.916 1.00 92.38 341 ASN A N 1
ATOM 2741 C CA . ASN A 1 341 ? -4.500 -16.448 -17.202 1.00 92.38 341 ASN A CA 1
ATOM 2742 C C . ASN A 1 341 ? -4.193 -14.945 -17.067 1.00 92.38 341 ASN A C 1
ATOM 2744 O O . ASN A 1 341 ? -4.686 -14.137 -17.854 1.00 92.38 341 ASN A O 1
ATOM 2748 N N . ILE A 1 342 ? -3.414 -14.564 -16.051 1.00 94.88 342 ILE A N 1
ATOM 2749 C CA . ILE A 1 342 ? -2.899 -13.194 -15.915 1.00 94.88 342 ILE A CA 1
ATOM 2750 C C . ILE A 1 342 ? -1.658 -13.057 -16.806 1.00 94.88 342 ILE A C 1
ATOM 2752 O O . ILE A 1 342 ? -0.645 -13.715 -16.569 1.00 94.88 342 ILE A O 1
ATOM 2756 N N . THR A 1 343 ? -1.738 -12.210 -17.834 1.00 95.25 343 THR A N 1
ATOM 2757 C CA . THR A 1 343 ? -0.662 -11.974 -18.811 1.00 95.25 343 THR A CA 1
ATOM 2758 C C . THR A 1 343 ? 0.180 -10.742 -18.486 1.00 95.25 343 THR A C 1
ATOM 2760 O O . THR A 1 343 ? 1.360 -10.714 -18.824 1.00 95.25 343 THR A O 1
ATOM 2763 N N . GLU A 1 344 ? -0.403 -9.740 -17.825 1.00 96.19 344 GLU A N 1
ATOM 2764 C CA . GLU A 1 344 ? 0.262 -8.494 -17.420 1.00 96.19 344 GLU A CA 1
ATOM 2765 C C . GLU A 1 344 ? 0.018 -8.246 -15.930 1.00 96.19 344 GLU A C 1
ATOM 2767 O O . GLU A 1 344 ? -1.125 -8.306 -15.465 1.00 96.19 344 GLU A O 1
ATOM 2772 N N . LEU A 1 345 ? 1.096 -7.962 -15.201 1.00 96.31 345 LEU A N 1
ATOM 2773 C CA . LEU A 1 345 ? 1.081 -7.606 -13.789 1.00 96.31 345 LEU A CA 1
ATOM 2774 C C . LEU A 1 345 ? 1.804 -6.267 -13.601 1.00 96.31 345 LEU A C 1
ATOM 2776 O O . LEU A 1 345 ? 3.019 -6.194 -13.766 1.00 96.31 345 LEU A O 1
ATOM 2780 N N . ASP A 1 346 ? 1.056 -5.221 -13.256 1.00 93.62 346 ASP A N 1
ATOM 2781 C CA . ASP A 1 346 ? 1.571 -3.875 -12.966 1.00 93.62 346 ASP A CA 1
ATOM 2782 C C . ASP A 1 346 ? 1.316 -3.551 -11.492 1.00 93.62 346 ASP A C 1
ATOM 2784 O O . ASP A 1 346 ? 0.168 -3.387 -11.069 1.00 93.62 346 ASP A O 1
ATOM 2788 N N . LEU A 1 347 ? 2.385 -3.510 -10.699 1.00 91.38 347 LEU A N 1
ATOM 2789 C CA . LEU A 1 347 ? 2.353 -3.258 -9.264 1.00 91.38 347 LEU A CA 1
ATOM 2790 C C . LEU A 1 347 ? 2.987 -1.906 -8.966 1.00 91.38 347 LEU A C 1
ATOM 2792 O O . LEU A 1 347 ? 4.180 -1.707 -9.197 1.00 91.38 347 LEU A O 1
ATOM 2796 N N . ARG A 1 348 ? 2.202 -0.993 -8.393 1.00 86.25 348 ARG A N 1
ATOM 2797 C CA . ARG A 1 348 ? 2.658 0.351 -8.039 1.00 86.25 348 ARG A CA 1
ATOM 2798 C C . ARG A 1 348 ? 2.480 0.622 -6.558 1.00 86.25 348 ARG A C 1
ATOM 2800 O O . ARG A 1 348 ? 1.352 0.727 -6.074 1.00 86.25 348 ARG A O 1
ATOM 2807 N N . ASN A 1 349 ? 3.595 0.777 -5.856 1.00 81.62 349 ASN A N 1
ATOM 2808 C CA . ASN A 1 349 ? 3.619 1.136 -4.448 1.00 81.62 349 ASN A CA 1
ATOM 2809 C C . ASN A 1 349 ? 3.631 2.668 -4.281 1.00 81.62 349 ASN A C 1
ATOM 2811 O O . ASN A 1 349 ? 4.526 3.342 -4.783 1.00 81.62 349 ASN A O 1
ATOM 2815 N N . ARG A 1 350 ? 2.641 3.234 -3.576 1.00 70.88 350 ARG A N 1
ATOM 2816 C CA . ARG A 1 350 ? 2.580 4.676 -3.239 1.00 70.88 350 ARG A CA 1
ATOM 2817 C C . ARG A 1 350 ? 3.359 5.042 -1.970 1.00 70.88 350 ARG A C 1
ATOM 2819 O O . ARG A 1 350 ? 3.426 6.221 -1.624 1.00 70.88 350 ARG A O 1
ATOM 2826 N N . GLY A 1 351 ? 3.953 4.066 -1.288 1.00 60.69 351 GLY A N 1
ATOM 2827 C CA . GLY A 1 351 ? 4.735 4.280 -0.076 1.00 60.69 351 GLY A CA 1
ATOM 2828 C C . GLY A 1 351 ? 3.917 4.232 1.229 1.00 60.69 351 GLY A C 1
ATOM 2829 O O . GLY A 1 351 ? 2.718 3.954 1.212 1.00 60.69 351 GLY A O 1
ATOM 2830 N N . PRO A 1 352 ? 4.562 4.519 2.380 1.00 50.59 352 PRO A N 1
ATOM 2831 C CA . PRO A 1 352 ? 4.115 4.146 3.734 1.00 50.59 352 PRO A CA 1
ATOM 2832 C C . PRO A 1 352 ? 2.763 4.684 4.224 1.00 50.59 352 PRO A C 1
ATOM 2834 O O . PRO A 1 352 ? 2.310 4.319 5.302 1.00 50.59 352 PRO A O 1
ATOM 2837 N N . THR A 1 353 ? 2.162 5.658 3.542 1.00 43.81 353 THR A N 1
ATOM 2838 C CA . THR A 1 353 ? 1.335 6.671 4.224 1.00 43.81 353 THR A CA 1
ATOM 2839 C C . THR A 1 353 ? -0.159 6.350 4.319 1.00 43.81 353 THR A C 1
ATOM 2841 O O . THR A 1 353 ? -0.903 7.128 4.921 1.00 43.81 353 THR A O 1
ATOM 2844 N N . CYS A 1 354 ? -0.627 5.227 3.759 1.00 40.66 354 CYS A N 1
ATOM 2845 C CA . CYS A 1 354 ? -2.067 4.945 3.649 1.00 40.66 354 CYS A CA 1
ATOM 2846 C C . CYS A 1 354 ? -2.479 3.458 3.831 1.00 40.66 354 CYS A C 1
ATOM 2848 O O . CYS A 1 354 ? -3.650 3.139 3.638 1.00 40.66 354 CYS A O 1
ATOM 2850 N N . THR A 1 355 ? -1.577 2.551 4.227 1.00 42.03 355 THR A N 1
ATOM 2851 C CA . THR A 1 355 ? -1.899 1.155 4.617 1.00 42.03 355 THR A CA 1
ATOM 2852 C C . THR A 1 355 ? -1.555 0.907 6.081 1.00 42.03 355 THR A C 1
ATOM 2854 O O . THR A 1 355 ? -0.484 1.304 6.530 1.00 42.03 355 THR A O 1
ATOM 2857 N N . GLU A 1 356 ? -2.420 0.191 6.801 1.00 45.12 356 GLU A N 1
ATOM 2858 C CA . GLU A 1 356 ? -2.056 -0.435 8.078 1.00 45.12 356 GLU A CA 1
ATOM 2859 C C . GLU A 1 356 ? -0.931 -1.459 7.819 1.00 45.12 356 GLU A C 1
ATOM 2861 O O . GLU A 1 356 ? -1.045 -2.300 6.925 1.00 45.12 356 GLU A O 1
ATOM 2866 N N . PHE A 1 357 ? 0.168 -1.386 8.573 1.00 43.50 357 PHE A N 1
ATOM 2867 C CA . PHE A 1 357 ? 1.179 -2.450 8.632 1.00 43.50 357 PHE A CA 1
ATOM 2868 C C . PHE A 1 357 ? 0.464 -3.768 9.030 1.00 43.50 357 PHE A C 1
ATOM 2870 O O . PHE A 1 357 ? -0.434 -3.703 9.873 1.00 43.50 357 PHE A O 1
ATOM 2877 N N . PRO A 1 358 ? 0.734 -4.956 8.433 1.00 47.69 358 PRO A N 1
ATOM 2878 C CA . PRO A 1 358 ? 1.841 -5.380 7.552 1.00 47.69 358 PRO A CA 1
ATOM 2879 C C . PRO A 1 358 ? 1.934 -4.782 6.170 1.00 47.69 358 PRO A C 1
ATOM 2881 O O . PRO A 1 358 ? 3.014 -4.782 5.584 1.00 47.69 358 PRO A O 1
ATOM 2884 N N . ASP A 1 359 ? 0.790 -4.412 5.611 1.00 51.22 359 ASP A N 1
ATOM 2885 C CA . ASP A 1 359 ? 0.537 -4.590 4.181 1.00 51.22 359 ASP A CA 1
ATOM 2886 C C . ASP A 1 359 ? 1.061 -3.410 3.352 1.00 51.22 359 ASP A C 1
ATOM 2888 O O . ASP A 1 359 ? 0.503 -3.076 2.310 1.00 51.22 359 ASP A O 1
ATOM 2892 N N . GLY A 1 360 ? 2.105 -2.727 3.826 1.00 55.84 360 GLY A N 1
ATOM 2893 C CA . GLY A 1 360 ? 2.553 -1.465 3.248 1.00 55.84 360 GLY A CA 1
ATOM 2894 C C . GLY A 1 360 ? 3.587 -1.565 2.139 1.00 55.84 360 GLY A C 1
ATOM 2895 O O . GLY A 1 360 ? 3.791 -0.574 1.446 1.00 55.84 360 GLY A O 1
ATOM 2896 N N . TYR A 1 361 ? 4.245 -2.715 1.941 1.00 59.75 361 TYR A N 1
ATOM 2897 C CA . TYR A 1 361 ? 5.483 -2.718 1.145 1.00 59.75 361 TYR A CA 1
ATOM 2898 C C . TYR A 1 361 ? 5.648 -3.858 0.132 1.00 59.75 361 TYR A C 1
ATOM 2900 O O . TYR A 1 361 ? 6.394 -3.683 -0.829 1.00 59.75 361 TYR A O 1
ATOM 2908 N N . ASN A 1 362 ? 4.986 -5.003 0.306 1.00 75.94 362 ASN A N 1
ATOM 2909 C CA . ASN A 1 362 ? 5.277 -6.217 -0.461 1.00 75.94 362 ASN A CA 1
ATOM 2910 C C . ASN A 1 362 ? 4.105 -7.215 -0.487 1.00 75.94 362 ASN A C 1
ATOM 2912 O O . ASN A 1 362 ? 3.153 -7.132 0.289 1.00 75.94 362 ASN A O 1
ATOM 2916 N N . LEU A 1 363 ? 4.197 -8.197 -1.386 1.00 87.19 363 LEU A N 1
ATOM 2917 C CA . LEU A 1 363 ? 3.272 -9.329 -1.424 1.00 87.19 363 LEU A CA 1
ATOM 2918 C C . LEU A 1 363 ? 3.423 -10.192 -0.150 1.00 87.19 363 LEU A C 1
ATOM 2920 O O . LEU A 1 363 ? 4.552 -10.525 0.217 1.00 87.19 363 LEU A O 1
ATOM 2924 N N . PRO A 1 364 ? 2.317 -10.596 0.507 1.00 85.44 364 PRO A N 1
ATOM 2925 C CA . PRO A 1 364 ? 2.336 -11.300 1.791 1.00 85.44 364 PRO A CA 1
ATOM 2926 C C . PRO A 1 364 ? 2.659 -12.795 1.639 1.00 85.44 364 PRO A C 1
ATOM 2928 O O . PRO A 1 364 ? 1.852 -13.659 1.982 1.00 85.44 364 PRO A O 1
ATOM 2931 N N . PHE A 1 365 ? 3.844 -13.114 1.120 1.00 86.69 365 PHE A N 1
ATOM 2932 C CA . PHE A 1 365 ? 4.304 -14.495 1.007 1.00 86.69 365 PHE A CA 1
ATOM 2933 C C . PHE A 1 365 ? 4.442 -15.154 2.382 1.00 86.69 365 PHE A C 1
ATOM 2935 O O . PHE A 1 365 ? 4.944 -14.572 3.350 1.00 86.69 365 PHE A O 1
ATOM 2942 N N . ARG A 1 366 ? 4.024 -16.415 2.465 1.00 83.38 366 ARG A N 1
ATOM 2943 C CA . ARG A 1 366 ? 4.216 -17.253 3.644 1.00 83.38 366 ARG A CA 1
ATOM 2944 C C . ARG A 1 366 ? 5.689 -17.630 3.773 1.00 83.38 366 ARG A C 1
ATOM 2946 O O . ARG A 1 366 ? 6.298 -18.133 2.833 1.00 83.38 366 ARG A O 1
ATOM 2953 N N . SER A 1 367 ? 6.237 -17.493 4.977 1.00 77.88 367 SER A N 1
ATOM 2954 C CA . SER A 1 367 ? 7.625 -17.869 5.289 1.00 77.88 367 SER A CA 1
ATOM 2955 C C . SER A 1 367 ? 7.898 -19.377 5.192 1.00 77.88 367 SER A C 1
ATOM 2957 O O . SER A 1 367 ? 9.048 -19.804 5.120 1.00 77.88 367 SER A O 1
ATOM 2959 N N . ASP A 1 368 ? 6.858 -20.215 5.164 1.00 80.62 368 ASP A N 1
ATOM 2960 C CA . ASP A 1 368 ? 6.999 -21.645 4.877 1.00 80.62 368 ASP A CA 1
ATOM 2961 C C . ASP A 1 368 ? 7.212 -21.937 3.378 1.00 80.62 368 ASP A C 1
ATOM 2963 O O . ASP A 1 368 ? 7.574 -23.061 3.032 1.00 80.62 368 ASP A O 1
ATOM 2967 N N . GLY A 1 369 ? 7.055 -20.934 2.501 1.00 81.88 369 GLY A N 1
ATOM 2968 C CA . GLY A 1 369 ? 7.160 -21.019 1.039 1.00 81.88 369 GLY A CA 1
ATOM 2969 C C . GLY A 1 369 ? 6.200 -22.024 0.418 1.00 81.88 369 GLY A C 1
ATOM 2970 O O . GLY A 1 369 ? 6.522 -22.658 -0.585 1.00 81.88 369 GLY A O 1
ATOM 2971 N N . SER A 1 370 ? 5.024 -22.197 1.019 1.00 86.56 370 SER A N 1
ATOM 2972 C CA . SER A 1 370 ? 3.937 -23.008 0.459 1.00 86.56 370 SER A CA 1
ATOM 2973 C C . SER A 1 370 ? 3.163 -22.304 -0.661 1.00 86.56 370 SER A C 1
ATOM 2975 O O . SER A 1 370 ? 2.403 -22.954 -1.379 1.00 86.56 370 SER A O 1
ATOM 2977 N N . ASP A 1 371 ? 3.352 -20.995 -0.845 1.00 90.44 371 ASP A N 1
ATOM 2978 C CA . ASP A 1 371 ? 2.631 -20.231 -1.861 1.00 90.44 371 ASP A CA 1
ATOM 2979 C C . ASP A 1 371 ? 3.098 -20.564 -3.274 1.00 90.44 371 ASP A C 1
ATOM 2981 O O . ASP A 1 371 ? 4.292 -20.615 -3.561 1.00 90.44 371 ASP A O 1
ATOM 2985 N N . ARG A 1 372 ? 2.142 -20.769 -4.180 1.00 94.00 372 ARG A N 1
ATOM 2986 C CA . ARG A 1 372 ? 2.382 -20.979 -5.609 1.00 94.00 372 ARG A CA 1
ATOM 2987 C C . ARG A 1 372 ? 1.384 -20.152 -6.403 1.00 94.00 372 ARG A C 1
ATOM 2989 O O . ARG A 1 372 ? 0.184 -20.208 -6.132 1.00 94.00 372 ARG A O 1
ATOM 2996 N N . TYR A 1 373 ? 1.876 -19.391 -7.370 1.00 94.75 373 TYR A N 1
ATOM 2997 C CA . TYR A 1 373 ? 1.050 -18.651 -8.314 1.00 94.75 373 TYR A CA 1
ATOM 2998 C C . TYR A 1 373 ? 0.724 -19.526 -9.519 1.00 94.75 373 TYR A C 1
ATOM 3000 O O .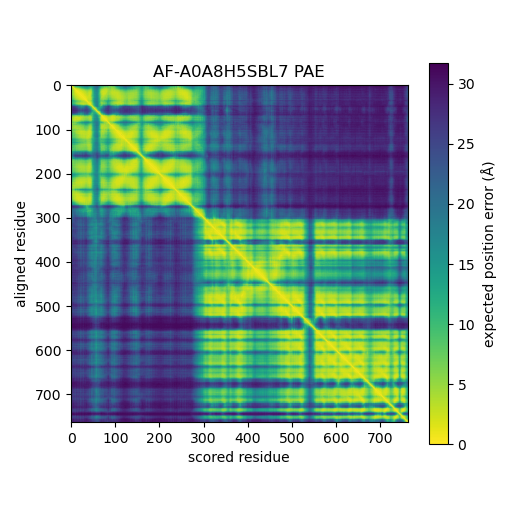 TYR A 1 373 ? 1.580 -20.237 -10.046 1.00 94.75 373 TYR A O 1
ATOM 3008 N N . LEU A 1 374 ? -0.542 -19.494 -9.937 1.00 90.88 374 LEU A N 1
ATOM 3009 C CA . LEU A 1 374 ? -1.017 -20.277 -11.080 1.00 90.88 374 LEU A CA 1
ATOM 3010 C C . LEU A 1 374 ? -0.734 -19.571 -12.408 1.00 90.88 374 LEU A C 1
ATOM 3012 O O . LEU A 1 374 ? -0.567 -20.227 -13.435 1.00 90.88 374 LEU A O 1
ATOM 3016 N N . SER A 1 375 ? -0.676 -18.239 -12.376 1.00 88.88 375 SER A N 1
ATOM 3017 C CA . SER A 1 375 ? -0.276 -17.405 -13.505 1.00 88.88 375 SER A CA 1
ATOM 3018 C C . SER A 1 375 ? 1.191 -17.006 -13.403 1.00 88.88 375 SER A C 1
ATOM 3020 O O . SER A 1 375 ? 1.702 -16.730 -12.319 1.00 88.88 375 SER A O 1
ATOM 3022 N N . ALA A 1 376 ? 1.837 -16.905 -14.558 1.00 90.75 376 ALA A N 1
ATOM 3023 C CA . ALA A 1 376 ? 3.168 -16.341 -14.717 1.00 90.75 376 ALA A CA 1
ATOM 3024 C C . ALA A 1 376 ? 3.086 -15.308 -15.858 1.00 90.75 376 ALA A C 1
ATOM 3026 O O . ALA A 1 376 ? 2.992 -15.709 -17.024 1.00 90.75 376 ALA A O 1
ATOM 3027 N N . PRO A 1 377 ? 3.006 -14.006 -15.529 1.00 95.06 377 PRO A N 1
ATOM 3028 C CA . PRO A 1 377 ? 2.745 -12.952 -16.498 1.00 95.06 377 PRO A CA 1
ATOM 3029 C C . PRO A 1 377 ? 3.912 -12.803 -17.478 1.00 95.06 377 PRO A C 1
ATOM 3031 O O . PRO A 1 377 ? 5.074 -12.994 -17.127 1.00 95.06 377 PRO A O 1
ATOM 3034 N N . GLN A 1 378 ? 3.595 -12.427 -18.715 1.00 96.38 378 GLN A N 1
ATOM 3035 C CA . GLN A 1 378 ? 4.590 -12.120 -19.745 1.00 96.38 378 GLN A CA 1
ATOM 3036 C C . GLN A 1 378 ? 5.175 -10.716 -19.562 1.00 96.38 378 GLN A C 1
ATOM 3038 O O . GLN A 1 378 ? 6.335 -10.486 -19.910 1.00 96.38 378 GLN A O 1
ATOM 3043 N N . THR A 1 379 ? 4.380 -9.804 -18.999 1.00 97.06 379 THR A N 1
ATOM 3044 C CA . THR A 1 379 ? 4.767 -8.426 -18.697 1.00 97.06 379 THR A CA 1
ATOM 3045 C C . THR A 1 379 ? 4.673 -8.182 -17.199 1.00 97.06 379 THR A C 1
ATOM 3047 O O . THR A 1 379 ? 3.598 -8.320 -16.615 1.00 97.06 379 THR A O 1
ATOM 3050 N N . LEU A 1 380 ? 5.797 -7.809 -16.591 1.00 96.94 380 LEU A N 1
ATOM 3051 C CA . LEU A 1 380 ? 5.914 -7.493 -15.174 1.00 96.94 380 LEU A CA 1
ATOM 3052 C C . LEU A 1 380 ? 6.428 -6.062 -15.006 1.00 96.94 380 LEU A C 1
ATOM 3054 O O . LEU A 1 380 ? 7.558 -5.763 -15.385 1.00 96.94 380 LEU A O 1
ATOM 3058 N N . SER A 1 381 ? 5.608 -5.197 -14.418 1.00 94.81 381 SER A N 1
ATOM 3059 C CA . SER A 1 381 ? 5.953 -3.806 -14.122 1.00 94.81 381 SER A CA 1
ATOM 3060 C C . SER A 1 381 ? 5.909 -3.575 -12.618 1.00 94.81 381 SER A C 1
ATOM 3062 O O . SER A 1 381 ? 4.896 -3.843 -11.977 1.00 94.81 381 SER A O 1
ATOM 3064 N N . LEU A 1 382 ? 7.016 -3.097 -12.057 1.00 91.69 382 LEU A N 1
ATOM 3065 C CA . LEU A 1 382 ? 7.218 -2.908 -10.625 1.00 91.69 382 LEU A CA 1
ATOM 3066 C C . LEU A 1 382 ? 7.643 -1.466 -10.369 1.00 91.69 382 LEU A C 1
ATOM 3068 O O . LEU A 1 382 ? 8.698 -1.039 -10.831 1.00 91.69 382 LEU A O 1
ATOM 3072 N N . TYR A 1 383 ? 6.828 -0.725 -9.625 1.00 86.94 383 TYR A N 1
ATOM 3073 C CA . TYR A 1 383 ? 7.115 0.646 -9.215 1.00 86.94 383 TYR A CA 1
ATOM 3074 C C . TYR A 1 383 ? 7.232 0.720 -7.686 1.00 86.94 383 TYR A C 1
ATOM 3076 O O . TYR A 1 383 ? 6.268 0.400 -6.986 1.00 86.94 383 TYR A O 1
ATOM 3084 N N . ASP A 1 384 ? 8.401 1.136 -7.182 1.00 82.00 384 ASP A N 1
ATOM 3085 C CA . ASP A 1 384 ? 8.749 1.221 -5.749 1.00 82.00 384 ASP A CA 1
ATOM 3086 C C . ASP A 1 384 ? 8.432 -0.081 -4.963 1.00 82.00 384 ASP A C 1
ATOM 3088 O O . ASP A 1 384 ? 8.019 -0.062 -3.798 1.00 82.00 384 ASP A O 1
ATOM 3092 N N . TYR A 1 385 ? 8.598 -1.244 -5.609 1.00 85.62 385 TYR A N 1
ATOM 3093 C CA . TYR A 1 385 ? 8.455 -2.546 -4.949 1.00 85.62 385 TYR A CA 1
ATOM 3094 C C . TYR A 1 385 ? 9.668 -2.832 -4.052 1.00 85.62 385 TYR A C 1
ATOM 3096 O O . TYR A 1 385 ? 10.813 -2.629 -4.459 1.00 85.62 385 TYR A O 1
ATOM 3104 N N . ASP A 1 386 ? 9.425 -3.325 -2.836 1.00 82.38 386 ASP A N 1
ATOM 3105 C CA . ASP A 1 386 ? 10.479 -3.601 -1.858 1.00 82.38 386 ASP A CA 1
ATOM 3106 C C . ASP A 1 386 ? 11.005 -5.040 -1.992 1.00 82.38 386 ASP A C 1
ATOM 3108 O O . ASP A 1 386 ? 10.363 -6.005 -1.566 1.00 82.38 386 ASP A O 1
ATOM 3112 N N . PHE A 1 387 ? 12.178 -5.195 -2.608 1.00 85.50 387 PHE A N 1
ATOM 3113 C CA . PHE A 1 387 ? 12.754 -6.506 -2.919 1.00 85.50 387 PHE A CA 1
ATOM 3114 C C . PHE A 1 387 ? 13.537 -7.131 -1.764 1.00 85.50 387 PHE A C 1
ATOM 3116 O O . PHE A 1 387 ? 13.514 -8.355 -1.630 1.00 85.50 387 PHE A O 1
ATOM 3123 N N . GLN A 1 388 ? 14.221 -6.308 -0.964 1.00 82.94 388 GLN A N 1
ATOM 3124 C CA . GLN A 1 388 ? 15.261 -6.754 -0.033 1.00 82.94 388 GLN A CA 1
ATOM 3125 C C . GLN A 1 388 ? 14.772 -7.035 1.378 1.00 82.94 388 GLN A C 1
ATOM 3127 O O . GLN A 1 388 ? 15.426 -7.774 2.112 1.00 82.94 388 GLN A O 1
ATOM 3132 N N . LYS A 1 389 ? 13.645 -6.444 1.787 1.00 80.69 389 LYS A N 1
ATOM 3133 C CA . LYS A 1 389 ? 13.178 -6.643 3.155 1.00 80.69 389 LYS A CA 1
ATOM 3134 C C . LYS A 1 389 ? 12.877 -8.108 3.425 1.00 80.69 389 LYS A C 1
ATOM 3136 O O . LYS A 1 389 ? 12.305 -8.811 2.589 1.00 80.69 389 LYS A O 1
ATOM 3141 N N . SER A 1 390 ? 13.252 -8.532 4.624 1.00 84.19 390 SER A N 1
ATOM 3142 C CA . SER A 1 390 ? 12.995 -9.866 5.154 1.00 84.19 390 SER A CA 1
ATOM 3143 C C . SER A 1 390 ? 12.081 -9.781 6.371 1.00 84.19 390 SER A C 1
ATOM 3145 O O . SER A 1 390 ? 11.985 -8.743 7.031 1.00 84.19 390 SER A O 1
ATOM 3147 N N . GLU A 1 391 ? 11.412 -10.882 6.707 1.00 79.69 391 GLU A N 1
ATOM 3148 C CA . GLU A 1 391 ? 10.577 -10.907 7.909 1.00 79.69 391 GLU A CA 1
ATOM 3149 C C . GLU A 1 391 ? 11.419 -10.707 9.180 1.00 79.69 391 GLU A C 1
ATOM 3151 O O . GLU A 1 391 ? 10.973 -10.060 10.127 1.00 79.69 391 GLU A O 1
ATOM 3156 N N . LEU A 1 392 ? 12.645 -11.236 9.197 1.00 81.50 392 LEU A N 1
ATOM 3157 C CA . LEU A 1 392 ? 13.558 -11.127 10.332 1.00 81.50 392 LEU A CA 1
ATOM 3158 C C . LEU A 1 392 ? 13.879 -9.668 10.682 1.00 81.50 392 LEU A C 1
ATOM 3160 O O . LEU A 1 392 ? 13.905 -9.318 11.859 1.00 81.50 392 LEU A O 1
ATOM 3164 N N . GLU A 1 393 ? 14.076 -8.813 9.679 1.00 79.06 393 GLU A N 1
ATOM 3165 C CA . GLU A 1 393 ? 14.376 -7.390 9.879 1.00 79.06 393 GLU A CA 1
ATOM 3166 C C . GLU A 1 393 ? 13.222 -6.663 10.588 1.00 79.06 393 GLU A C 1
ATOM 3168 O O . GLU A 1 393 ? 13.434 -5.948 11.570 1.00 79.06 393 GLU A O 1
ATOM 3173 N N . TYR A 1 394 ? 11.981 -6.927 10.165 1.00 73.44 394 TYR A N 1
ATOM 3174 C CA . TYR A 1 394 ? 10.785 -6.390 10.818 1.00 73.44 394 TYR A CA 1
ATOM 3175 C C . TYR A 1 394 ? 10.605 -6.908 12.246 1.00 73.44 394 TYR A C 1
ATOM 3177 O O . TYR A 1 394 ? 10.145 -6.186 13.128 1.00 73.44 394 TYR A O 1
ATOM 3185 N N . MET A 1 395 ? 10.960 -8.169 12.488 1.00 73.06 395 MET A N 1
ATOM 3186 C CA . MET A 1 395 ? 10.910 -8.754 13.825 1.00 73.06 395 MET A CA 1
ATOM 3187 C C . MET A 1 395 ? 11.929 -8.111 14.763 1.00 73.06 395 MET A C 1
ATOM 3189 O O . MET A 1 395 ? 11.599 -7.818 15.910 1.00 73.06 395 MET A O 1
ATOM 3193 N N . GLN A 1 396 ? 13.146 -7.865 14.278 1.00 75.00 396 GLN A N 1
ATOM 3194 C CA . GLN A 1 396 ? 14.227 -7.274 15.061 1.00 75.00 396 GLN A CA 1
ATOM 3195 C C . GLN A 1 396 ? 13.968 -5.809 15.422 1.00 75.00 396 GLN A C 1
ATOM 3197 O O . GLN A 1 396 ? 14.364 -5.385 16.506 1.00 75.00 396 GLN A O 1
ATOM 3202 N N . SER A 1 397 ? 13.265 -5.044 14.577 1.00 68.88 397 SER A N 1
ATOM 3203 C CA . SER A 1 397 ? 13.070 -3.596 14.768 1.00 68.88 397 SER A CA 1
ATOM 3204 C C . SER A 1 397 ? 12.131 -3.196 15.922 1.00 68.88 397 SER A C 1
ATOM 3206 O O . SER A 1 397 ? 11.780 -2.025 16.050 1.00 68.88 397 SER A O 1
ATOM 3208 N N . GLY A 1 398 ? 11.722 -4.136 16.775 1.00 70.12 398 GLY A N 1
ATOM 3209 C CA . GLY A 1 398 ? 10.953 -3.851 17.988 1.00 70.12 398 GLY A CA 1
ATOM 3210 C C . GLY A 1 398 ? 10.685 -5.064 18.879 1.00 70.12 398 GLY A C 1
ATOM 3211 O O . GLY A 1 398 ? 9.787 -5.003 19.717 1.00 70.12 398 GLY A O 1
ATOM 3212 N N . ALA A 1 399 ? 11.433 -6.162 18.701 1.00 76.12 399 ALA A N 1
ATOM 3213 C CA . ALA A 1 399 ? 11.285 -7.363 19.520 1.00 76.12 399 ALA A CA 1
ATOM 3214 C C . ALA A 1 399 ? 11.398 -7.042 21.024 1.00 76.12 399 ALA A C 1
ATOM 3216 O O . ALA A 1 399 ? 12.145 -6.136 21.405 1.00 76.12 399 ALA A O 1
ATOM 3217 N N . PRO A 1 400 ? 10.706 -7.793 21.902 1.00 80.88 400 PRO A N 1
ATOM 3218 C CA . PRO A 1 400 ? 10.792 -7.562 23.338 1.00 80.88 400 PRO A CA 1
ATOM 3219 C C . PRO A 1 400 ? 12.225 -7.743 23.853 1.00 80.88 400 PRO A C 1
ATOM 3221 O O . PRO A 1 400 ? 12.922 -8.647 23.403 1.00 80.88 400 PRO A O 1
ATOM 3224 N N . ASP A 1 401 ? 12.626 -6.991 24.882 1.00 84.69 401 ASP A N 1
ATOM 3225 C CA . ASP A 1 401 ? 13.981 -7.048 25.475 1.00 84.69 401 ASP A CA 1
ATOM 3226 C C . ASP A 1 401 ? 14.414 -8.447 25.961 1.00 84.69 401 ASP A C 1
ATOM 3228 O O . ASP A 1 401 ? 15.579 -8.688 26.271 1.00 84.69 401 ASP A O 1
ATOM 3232 N N . TRP A 1 402 ? 13.459 -9.363 26.119 1.00 87.94 402 TRP A N 1
ATOM 3233 C CA . TRP A 1 402 ? 13.687 -10.744 26.539 1.00 87.94 402 TRP A CA 1
ATOM 3234 C C . TRP A 1 402 ? 13.751 -11.744 25.383 1.00 87.94 402 TRP A C 1
ATOM 3236 O O . TRP A 1 402 ? 13.954 -12.932 25.648 1.00 87.94 402 TRP A O 1
ATOM 3246 N N . ALA A 1 403 ? 13.551 -11.299 24.141 1.00 86.56 403 ALA A N 1
ATOM 3247 C CA . ALA A 1 403 ? 13.847 -12.082 22.952 1.00 86.56 403 ALA A CA 1
ATOM 3248 C C . ALA A 1 403 ? 15.343 -12.432 22.904 1.00 86.56 403 ALA A C 1
ATOM 3250 O O . ALA A 1 403 ? 16.171 -11.854 23.613 1.00 86.56 403 ALA A O 1
ATOM 3251 N N . ASN A 1 404 ? 15.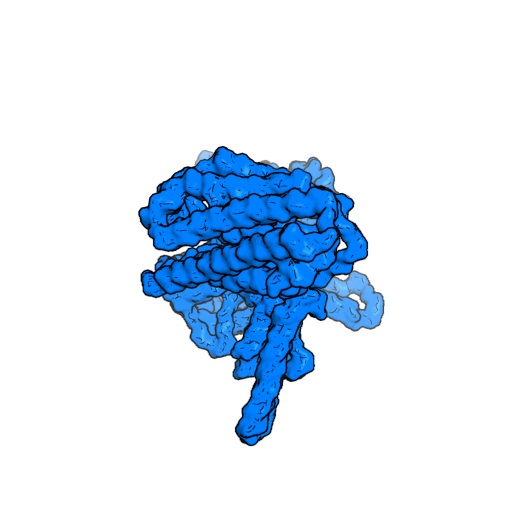699 -13.405 22.072 1.00 86.25 404 ASN A N 1
ATOM 3252 C CA . ASN A 1 404 ? 17.103 -13.705 21.813 1.00 86.25 404 ASN A CA 1
ATOM 3253 C C . ASN A 1 404 ? 17.794 -12.496 21.148 1.00 86.25 404 ASN A C 1
ATOM 3255 O O . ASN A 1 404 ? 17.137 -11.635 20.566 1.00 86.25 404 ASN A O 1
ATOM 3259 N N . ASN A 1 405 ? 19.131 -12.448 21.180 1.00 82.69 405 ASN A N 1
ATOM 3260 C CA . ASN A 1 405 ? 19.909 -11.347 20.583 1.00 82.69 405 ASN A CA 1
ATOM 3261 C C . ASN A 1 405 ? 19.667 -11.161 19.072 1.00 82.69 405 ASN A C 1
ATOM 3263 O O . ASN A 1 405 ? 19.932 -10.093 18.534 1.00 82.69 405 ASN A O 1
ATOM 3267 N N . ASP A 1 406 ? 19.200 -12.205 18.392 1.00 78.62 406 ASP A N 1
ATOM 3268 C CA . ASP A 1 406 ? 18.817 -12.200 16.978 1.00 78.62 406 ASP A CA 1
ATOM 3269 C C . ASP A 1 406 ? 17.342 -11.808 16.752 1.00 78.62 406 ASP A C 1
ATOM 3271 O O . ASP A 1 406 ? 16.857 -11.858 15.623 1.00 78.62 406 ASP A O 1
ATOM 3275 N N . GLY A 1 407 ? 16.622 -11.418 17.808 1.00 78.75 407 GLY A N 1
ATOM 3276 C CA . GLY A 1 407 ? 15.208 -11.052 17.782 1.00 78.75 407 GLY A CA 1
ATOM 3277 C C . GLY A 1 407 ? 14.249 -12.243 17.790 1.00 78.75 407 GLY A C 1
ATOM 3278 O O . GLY A 1 407 ? 13.044 -12.039 17.670 1.00 78.75 407 GLY A O 1
ATOM 3279 N N . THR A 1 408 ? 14.731 -13.483 17.923 1.00 85.31 408 THR A N 1
ATOM 3280 C CA . THR A 1 408 ? 13.870 -14.675 17.876 1.00 85.31 408 THR A CA 1
ATOM 3281 C C . THR A 1 408 ? 13.246 -15.046 19.218 1.00 85.31 408 THR A C 1
ATOM 3283 O O . THR A 1 408 ? 13.659 -14.603 20.295 1.00 85.31 408 THR A O 1
ATOM 3286 N N . TRP A 1 409 ? 12.220 -15.895 19.147 1.00 87.81 409 TRP A N 1
ATOM 3287 C CA . TRP A 1 409 ? 11.553 -16.440 20.319 1.00 87.81 409 TRP A CA 1
ATOM 3288 C C . TRP A 1 409 ? 12.504 -17.324 21.138 1.00 87.81 409 TRP A C 1
ATOM 3290 O O . TRP A 1 409 ? 13.101 -18.253 20.586 1.00 87.81 409 TRP A O 1
ATOM 3300 N N . PRO A 1 410 ? 12.636 -17.101 22.455 1.00 90.00 410 PRO A N 1
ATOM 3301 C CA . PRO A 1 410 ? 13.516 -17.914 23.279 1.00 90.00 410 PRO A CA 1
ATOM 3302 C C . PRO A 1 410 ? 13.052 -19.371 23.367 1.00 90.00 410 PRO A C 1
ATOM 3304 O O . PRO A 1 410 ? 11.931 -19.673 23.779 1.00 90.00 410 PRO A O 1
ATOM 3307 N N . VAL A 1 411 ? 13.954 -20.296 23.041 1.00 86.88 411 VAL A N 1
ATOM 3308 C CA . VAL A 1 411 ? 13.733 -21.746 23.119 1.00 86.88 411 VAL A CA 1
ATOM 3309 C C . VAL A 1 411 ? 14.824 -22.406 23.955 1.00 86.88 411 VAL A C 1
ATOM 3311 O O . VAL A 1 411 ? 15.983 -22.001 23.943 1.00 86.88 411 VAL A O 1
ATOM 3314 N N . SER A 1 412 ? 14.455 -23.445 24.708 1.00 87.44 412 SER A N 1
ATOM 3315 C CA . SER A 1 412 ? 15.422 -24.222 25.487 1.00 87.44 412 SER A CA 1
ATOM 3316 C C . SER A 1 412 ? 16.102 -25.278 24.617 1.00 87.44 412 SER A C 1
ATOM 3318 O O . SER A 1 412 ? 15.431 -26.137 24.046 1.00 87.44 412 SER A O 1
ATOM 3320 N N . ASN A 1 413 ? 17.436 -25.292 24.621 1.00 87.75 413 ASN A N 1
ATOM 3321 C CA . ASN A 1 413 ? 18.245 -26.342 23.986 1.00 87.75 413 ASN A CA 1
ATOM 3322 C C . ASN A 1 413 ? 18.305 -27.649 24.804 1.00 87.75 413 ASN A C 1
ATOM 3324 O O . ASN A 1 413 ? 19.057 -28.562 24.466 1.00 87.75 413 ASN A O 1
ATOM 3328 N N . SER A 1 414 ? 17.547 -27.763 25.902 1.00 90.06 414 SER A N 1
ATOM 3329 C CA . SER A 1 414 ? 17.509 -28.989 26.701 1.00 90.06 414 SER A CA 1
ATOM 3330 C C . SER A 1 414 ? 16.891 -30.150 25.919 1.00 90.06 414 SER A C 1
ATOM 3332 O O . SER A 1 414 ? 15.845 -30.015 25.287 1.00 90.06 414 SER A O 1
ATOM 3334 N N . THR A 1 415 ? 17.474 -31.340 26.040 1.00 90.38 415 THR A N 1
ATOM 3335 C CA . THR A 1 415 ? 16.879 -32.577 25.512 1.00 90.38 415 THR A CA 1
ATOM 3336 C C . THR A 1 415 ? 15.644 -33.019 26.308 1.00 90.38 415 THR A C 1
ATOM 3338 O O . THR A 1 415 ? 14.825 -33.790 25.807 1.00 90.38 415 THR A O 1
ATOM 3341 N N . ASN A 1 416 ? 15.454 -32.504 27.530 1.00 92.06 416 ASN A N 1
ATOM 3342 C CA . ASN A 1 416 ? 14.313 -32.829 28.379 1.00 92.06 416 ASN A CA 1
ATOM 3343 C C . ASN A 1 416 ? 13.047 -32.087 27.910 1.00 92.06 416 ASN A C 1
ATOM 3345 O O . ASN A 1 416 ? 12.975 -30.857 27.941 1.00 92.06 416 ASN A O 1
ATOM 3349 N N . ALA A 1 417 ? 12.022 -32.843 27.507 1.00 87.94 417 ALA A N 1
ATOM 3350 C CA . ALA A 1 417 ? 10.759 -32.296 27.009 1.00 87.94 417 ALA A CA 1
ATOM 3351 C C . ALA A 1 417 ? 10.023 -31.414 28.034 1.00 87.94 417 ALA A C 1
ATOM 3353 O O . ALA A 1 417 ? 9.406 -30.426 27.643 1.00 87.94 417 ALA A O 1
ATOM 3354 N N . VAL A 1 418 ? 10.128 -31.721 29.332 1.00 85.44 418 VAL A N 1
ATOM 3355 C CA . VAL A 1 418 ? 9.493 -30.936 30.402 1.00 85.44 418 VAL A CA 1
ATOM 3356 C C . VAL A 1 418 ? 10.151 -29.567 30.529 1.00 85.44 418 VAL A C 1
ATOM 3358 O O . VAL A 1 418 ? 9.456 -28.565 30.669 1.00 85.44 418 VAL A O 1
ATOM 3361 N N . ILE A 1 419 ? 11.482 -29.512 30.424 1.00 84.44 419 ILE A N 1
ATOM 3362 C CA . ILE A 1 419 ? 12.232 -28.251 30.472 1.00 84.44 419 ILE A CA 1
ATOM 3363 C C . ILE A 1 419 ? 11.878 -27.391 29.256 1.00 84.44 419 ILE A C 1
ATOM 3365 O O . ILE A 1 419 ? 11.538 -26.225 29.427 1.00 84.44 419 ILE A O 1
ATOM 3369 N N . ARG A 1 420 ? 11.858 -27.972 28.047 1.00 83.75 420 ARG A N 1
ATOM 3370 C CA . ARG A 1 420 ? 11.437 -27.252 26.830 1.00 83.75 420 ARG A CA 1
ATOM 3371 C C . ARG A 1 420 ? 10.022 -26.694 26.943 1.00 83.75 420 ARG A C 1
ATOM 3373 O O . ARG A 1 420 ? 9.801 -25.526 26.639 1.00 83.75 420 ARG A O 1
ATOM 3380 N N . TRP A 1 421 ? 9.083 -27.507 27.424 1.00 85.12 421 TRP A N 1
ATOM 3381 C CA . TRP A 1 421 ? 7.698 -27.090 27.626 1.00 85.12 421 TRP A CA 1
ATOM 3382 C C . TRP A 1 421 ? 7.563 -25.982 28.682 1.00 85.12 421 TRP A C 1
ATOM 3384 O O . TRP A 1 421 ? 6.833 -25.017 28.466 1.00 85.12 421 TRP A O 1
ATOM 3394 N N . ALA A 1 422 ? 8.282 -26.087 29.803 1.00 81.62 422 ALA A N 1
ATOM 3395 C CA . ALA A 1 422 ? 8.243 -25.088 30.868 1.00 81.62 422 ALA A CA 1
ATOM 3396 C C . ALA A 1 422 ? 8.816 -23.740 30.406 1.00 81.62 422 ALA A C 1
ATOM 3398 O O . ALA A 1 422 ? 8.230 -22.696 30.691 1.00 81.62 422 ALA A O 1
ATOM 3399 N N . THR A 1 423 ? 9.922 -23.761 29.654 1.00 85.38 423 THR A N 1
ATOM 3400 C CA . THR A 1 423 ? 10.497 -22.563 29.029 1.00 85.38 423 THR A CA 1
ATOM 3401 C C . THR A 1 423 ? 9.509 -21.923 28.051 1.00 85.38 423 THR A C 1
ATOM 3403 O O . THR A 1 423 ? 9.246 -20.728 28.159 1.00 85.38 423 THR A O 1
ATOM 3406 N N . GLU A 1 424 ? 8.889 -22.712 27.168 1.00 86.38 424 GLU A N 1
ATOM 3407 C CA . GLU A 1 424 ? 7.877 -22.217 26.223 1.00 86.38 424 GLU A CA 1
ATOM 3408 C C . GLU A 1 424 ? 6.679 -21.583 26.946 1.00 86.38 424 GLU A C 1
ATOM 3410 O O . GLU A 1 424 ? 6.243 -20.485 26.599 1.00 86.38 424 GLU A O 1
ATOM 3415 N N . MET A 1 425 ? 6.156 -22.229 27.995 1.00 80.44 425 MET A N 1
ATOM 3416 C CA . MET A 1 425 ? 5.045 -21.669 28.771 1.00 80.44 425 MET A CA 1
ATOM 3417 C C . MET A 1 425 ? 5.415 -20.381 29.499 1.00 80.44 425 MET A C 1
ATOM 3419 O O . MET A 1 425 ? 4.575 -19.481 29.584 1.00 80.44 425 MET A O 1
ATOM 3423 N N . TYR A 1 426 ? 6.640 -20.271 30.012 1.00 85.19 426 TYR A N 1
ATOM 3424 C CA . TYR A 1 426 ? 7.110 -19.057 30.673 1.00 85.19 426 TYR A CA 1
ATOM 3425 C C . TYR A 1 426 ? 7.090 -17.860 29.713 1.00 85.19 426 TYR A C 1
ATOM 3427 O O . TYR A 1 426 ? 6.427 -16.859 29.999 1.00 85.19 426 TYR A O 1
ATOM 3435 N N . TYR A 1 427 ? 7.736 -17.982 28.550 1.00 86.81 427 TYR A N 1
ATOM 3436 C CA . TYR A 1 427 ? 7.795 -16.896 27.568 1.00 86.81 427 TYR A CA 1
ATOM 3437 C C . TYR A 1 427 ? 6.432 -16.608 26.935 1.00 86.81 427 TYR A C 1
ATOM 3439 O O . TYR A 1 427 ? 6.066 -15.446 26.766 1.00 86.81 427 TYR A O 1
ATOM 3447 N N . ARG A 1 428 ? 5.607 -17.637 26.708 1.00 84.75 428 ARG A N 1
ATOM 3448 C CA . ARG A 1 428 ? 4.223 -17.458 26.248 1.00 84.75 428 ARG A CA 1
ATOM 3449 C C . ARG A 1 428 ? 3.377 -16.673 27.245 1.00 84.75 428 ARG A C 1
ATOM 3451 O O . ARG A 1 428 ? 2.621 -15.791 26.849 1.00 84.75 428 ARG A O 1
ATOM 3458 N N . SER A 1 429 ? 3.498 -16.982 28.533 1.00 77.75 429 SER A N 1
ATOM 3459 C CA . SER A 1 429 ? 2.765 -16.273 29.588 1.00 77.75 429 SER A CA 1
ATOM 3460 C C . SER A 1 429 ? 3.237 -14.827 29.712 1.00 77.75 429 SER A C 1
ATOM 3462 O O . SER A 1 429 ? 2.417 -13.924 29.873 1.00 77.75 429 SER A O 1
ATOM 3464 N N . ARG A 1 430 ? 4.551 -14.599 29.587 1.00 81.19 430 ARG A N 1
ATOM 3465 C CA . ARG A 1 430 ? 5.147 -13.262 29.587 1.00 81.19 430 ARG A CA 1
ATOM 3466 C C . ARG A 1 430 ? 4.658 -12.417 28.411 1.00 81.19 430 ARG A C 1
ATOM 3468 O O . ARG A 1 430 ? 4.231 -11.291 28.635 1.00 81.19 430 ARG A O 1
ATOM 3475 N N . TRP A 1 431 ? 4.635 -12.984 27.206 1.00 81.12 431 TRP A N 1
ATOM 3476 C CA . TRP A 1 431 ? 4.074 -12.347 26.015 1.00 81.12 431 TRP A CA 1
ATOM 3477 C C . TRP A 1 431 ? 2.624 -11.902 26.223 1.00 81.12 431 TRP A C 1
ATOM 3479 O O . TRP A 1 431 ? 2.299 -10.728 26.067 1.00 81.12 431 TRP A O 1
ATOM 3489 N N . ILE A 1 432 ? 1.759 -12.830 26.648 1.00 76.12 432 ILE A N 1
ATOM 3490 C CA . ILE A 1 432 ? 0.339 -12.545 26.899 1.00 76.12 432 ILE A CA 1
ATOM 3491 C C . ILE A 1 432 ? 0.186 -11.426 27.937 1.00 76.12 432 ILE A C 1
ATOM 3493 O O . ILE A 1 432 ? -0.674 -10.558 27.791 1.00 76.12 432 ILE A O 1
ATOM 3497 N N . TRP A 1 433 ? 1.016 -11.434 28.982 1.00 73.50 433 TRP A N 1
ATOM 3498 C CA . TRP A 1 433 ? 1.009 -10.395 30.005 1.00 73.50 433 TRP A CA 1
ATOM 3499 C C . TRP A 1 433 ? 1.421 -9.027 29.457 1.00 73.50 433 TRP A C 1
ATOM 3501 O O . TRP A 1 433 ? 0.743 -8.041 29.737 1.00 73.50 433 TRP A O 1
ATOM 3511 N N . GLU A 1 434 ? 2.499 -8.950 28.676 1.00 75.19 434 GLU A N 1
ATOM 3512 C CA . GLU A 1 434 ? 2.966 -7.697 28.075 1.00 75.19 434 GLU A CA 1
ATOM 3513 C C . GLU A 1 434 ? 1.934 -7.131 27.092 1.00 75.19 434 GLU A C 1
ATOM 3515 O O . GLU A 1 434 ? 1.602 -5.949 27.190 1.00 75.19 434 GLU A O 1
ATOM 3520 N N . GLU A 1 435 ? 1.321 -7.983 26.269 1.00 72.50 435 GLU A N 1
ATOM 3521 C CA . GLU A 1 435 ? 0.275 -7.616 25.310 1.00 72.50 435 GLU A CA 1
ATOM 3522 C C . GLU A 1 435 ? -1.009 -7.116 25.999 1.00 72.50 435 GLU A C 1
ATOM 3524 O O . GLU A 1 435 ? -1.566 -6.074 25.644 1.00 72.50 435 GLU A O 1
ATOM 3529 N N . LEU A 1 436 ? -1.462 -7.803 27.055 1.00 64.56 436 LEU A N 1
ATOM 3530 C CA . LEU A 1 436 ? -2.571 -7.333 27.894 1.00 64.56 436 LEU A CA 1
ATOM 3531 C C . LEU A 1 436 ? -2.221 -6.025 28.609 1.00 64.56 436 LEU A C 1
ATOM 3533 O O . LEU A 1 436 ? -3.060 -5.128 28.715 1.00 64.56 436 LEU A O 1
ATOM 3537 N N . SER A 1 437 ? -0.984 -5.901 29.096 1.00 66.00 437 SER A N 1
ATOM 3538 C CA . SER A 1 437 ? -0.522 -4.692 29.771 1.00 66.00 437 SER A CA 1
ATOM 3539 C C . SER A 1 437 ? -0.471 -3.503 28.817 1.00 66.00 437 SER A C 1
ATOM 3541 O O . SER A 1 437 ? -0.837 -2.404 29.224 1.00 66.00 437 SER A O 1
ATOM 3543 N N . TYR A 1 438 ? -0.084 -3.713 27.557 1.00 65.00 438 TYR A N 1
ATOM 3544 C CA . TYR A 1 438 ? -0.077 -2.685 26.527 1.00 65.00 438 TYR A CA 1
ATOM 3545 C C . TYR A 1 438 ? -1.495 -2.254 26.172 1.00 65.00 438 TYR A C 1
ATOM 3547 O O . TYR A 1 438 ? -1.816 -1.076 26.309 1.00 65.00 438 TYR A O 1
ATOM 3555 N N . LYS A 1 439 ? -2.393 -3.204 25.875 1.00 62.97 439 LYS A N 1
ATOM 3556 C CA . LYS A 1 439 ? -3.818 -2.916 25.618 1.00 62.97 439 LYS A CA 1
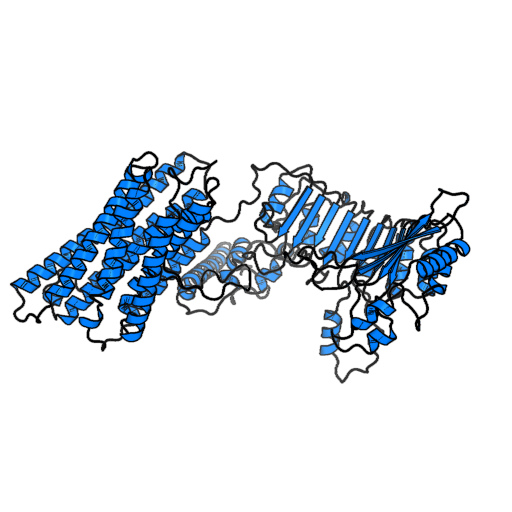ATOM 3557 C C . LYS A 1 439 ? -4.489 -2.169 26.772 1.00 62.97 439 LYS A C 1
ATOM 3559 O O . LYS A 1 439 ? -5.442 -1.427 26.555 1.00 62.97 439 LYS A O 1
ATOM 3564 N N . PHE A 1 440 ? -3.985 -2.334 27.995 1.00 57.19 440 PHE A N 1
ATOM 3565 C CA . PHE A 1 440 ? -4.437 -1.594 29.169 1.00 57.19 440 PHE A CA 1
ATOM 3566 C C . PHE A 1 440 ? -3.767 -0.215 29.339 1.00 57.19 440 PHE A C 1
ATOM 3568 O O . PHE A 1 440 ? -4.435 0.752 29.710 1.00 57.19 440 PHE A O 1
ATOM 3575 N N . LYS A 1 441 ? -2.453 -0.102 29.104 1.00 55.56 441 LYS A N 1
ATOM 3576 C CA . LYS A 1 441 ? -1.659 1.122 29.329 1.00 55.56 441 LYS A CA 1
ATOM 3577 C C . LYS A 1 441 ? -1.727 2.121 28.172 1.00 55.56 441 LYS A C 1
ATOM 3579 O O . LYS A 1 441 ? -1.695 3.324 28.437 1.00 55.56 441 LYS A O 1
ATOM 3584 N N . TYR A 1 442 ? -1.848 1.644 26.935 1.00 55.50 442 TYR A N 1
ATOM 3585 C CA . TYR A 1 442 ? -1.908 2.462 25.725 1.00 55.50 442 TYR A CA 1
ATOM 3586 C C . TYR A 1 442 ? -3.094 3.440 25.739 1.00 55.50 442 TYR A C 1
ATOM 3588 O O . TYR A 1 442 ? -2.861 4.649 25.682 1.00 55.50 442 TYR A O 1
ATOM 3596 N N . PRO A 1 443 ? -4.348 3.007 26.000 1.00 47.00 443 PRO A N 1
ATOM 3597 C CA . PRO A 1 443 ? -5.467 3.942 26.111 1.00 47.00 443 PRO A CA 1
ATOM 3598 C C . PRO A 1 443 ? -5.357 4.847 27.352 1.00 47.00 443 PRO A C 1
ATOM 3600 O O . PRO A 1 443 ? -6.046 5.861 27.453 1.00 47.00 443 PRO A O 1
ATOM 3603 N N . ALA A 1 444 ? -4.498 4.494 28.321 1.00 44.59 444 ALA A N 1
ATOM 3604 C CA . ALA A 1 444 ? -4.284 5.257 29.550 1.00 44.59 444 ALA A CA 1
ATOM 3605 C C . ALA A 1 444 ? -3.217 6.352 29.385 1.00 44.59 444 ALA A C 1
ATOM 3607 O O . ALA A 1 444 ? -2.992 7.115 30.327 1.00 44.59 444 ALA A O 1
ATOM 3608 N N . GLY A 1 445 ? -2.550 6.422 28.223 1.00 54.69 445 GLY A N 1
ATOM 3609 C CA . GLY A 1 445 ? -1.422 7.323 27.975 1.00 54.69 445 GLY A CA 1
ATOM 3610 C C . GLY A 1 445 ? -0.221 7.050 28.887 1.00 54.69 445 GLY A C 1
ATOM 3611 O O . GLY A 1 445 ? 0.547 7.963 29.179 1.00 54.69 445 GLY A O 1
ATOM 3612 N N . LEU A 1 446 ? -0.102 5.821 29.409 1.00 43.53 446 LEU A N 1
ATOM 3613 C CA . LEU A 1 446 ? 0.931 5.421 30.375 1.00 43.53 446 LEU A CA 1
ATOM 3614 C C . LEU A 1 446 ? 2.166 4.786 29.718 1.00 43.53 446 LEU A C 1
ATOM 3616 O O . LEU A 1 446 ? 3.136 4.489 30.411 1.00 43.53 446 LEU A O 1
ATOM 3620 N N . THR A 1 447 ? 2.134 4.567 28.406 1.00 52.62 447 THR A N 1
ATOM 3621 C CA . THR A 1 447 ? 3.247 4.055 27.596 1.00 52.62 447 THR A CA 1
ATOM 3622 C C . THR A 1 447 ? 3.505 5.013 26.439 1.00 52.62 447 THR A C 1
ATOM 3624 O O . THR A 1 447 ? 2.566 5.618 25.924 1.00 52.62 447 THR A O 1
ATOM 3627 N N . GLY A 1 448 ? 4.772 5.165 26.036 1.00 50.06 448 GLY A N 1
ATOM 3628 C CA . GLY A 1 448 ? 5.096 5.786 24.750 1.00 50.06 448 GLY A CA 1
ATOM 3629 C C . GLY A 1 448 ? 4.472 4.989 23.601 1.00 50.06 448 GLY A C 1
ATOM 3630 O O . GLY A 1 448 ? 4.139 3.815 23.781 1.00 50.06 448 GLY A O 1
ATOM 3631 N N . TYR A 1 449 ? 4.286 5.627 22.445 1.00 47.84 449 TYR A N 1
ATOM 3632 C CA . TYR A 1 449 ? 3.888 4.933 21.220 1.00 47.84 449 TYR A CA 1
ATOM 3633 C C . TYR A 1 449 ? 4.922 3.838 20.925 1.00 47.84 449 TYR A C 1
ATOM 3635 O O . TYR A 1 449 ? 6.079 4.141 20.653 1.00 47.84 449 TYR A O 1
ATOM 3643 N N . SER A 1 450 ? 4.516 2.575 21.050 1.00 58.41 450 SER A N 1
ATOM 3644 C CA . SER A 1 450 ? 5.273 1.440 20.530 1.00 58.41 450 SER A CA 1
ATOM 3645 C C . SER A 1 450 ? 4.675 1.130 19.168 1.00 58.41 450 SER A C 1
ATOM 3647 O O . SER A 1 450 ? 3.654 0.444 19.095 1.00 58.41 450 SER A O 1
ATOM 3649 N N . GLU A 1 451 ? 5.284 1.678 18.113 1.00 57.56 451 GLU A N 1
ATOM 3650 C CA . GLU A 1 451 ? 4.931 1.375 16.717 1.00 57.56 451 GLU A CA 1
ATOM 3651 C C . GLU A 1 451 ? 4.856 -0.149 16.518 1.00 57.56 451 GLU A C 1
ATOM 3653 O O . GLU A 1 451 ? 3.903 -0.655 15.943 1.00 57.56 451 GLU A O 1
ATOM 3658 N N . TRP A 1 452 ? 5.742 -0.912 17.169 1.00 64.75 452 TRP A N 1
ATOM 3659 C CA . TRP A 1 452 ? 5.785 -2.376 17.116 1.00 64.75 452 TRP A CA 1
ATOM 3660 C C . TRP A 1 452 ? 4.492 -3.101 17.551 1.00 64.75 452 TRP A C 1
ATOM 3662 O O . TRP A 1 452 ? 4.148 -4.147 16.987 1.00 64.75 452 TRP A O 1
ATOM 3672 N N . GLN A 1 453 ? 3.762 -2.574 18.542 1.00 64.12 453 GLN A N 1
ATOM 3673 C CA . GLN A 1 453 ? 2.510 -3.183 19.023 1.00 64.12 453 GLN A CA 1
ATOM 3674 C C . GLN A 1 453 ? 1.273 -2.647 18.293 1.00 64.12 453 GLN A C 1
ATOM 3676 O O . GLN A 1 453 ? 0.367 -3.430 18.002 1.00 64.12 453 GLN A O 1
ATOM 3681 N N . ASP A 1 454 ? 1.247 -1.356 17.953 1.00 55.38 454 ASP A N 1
ATOM 3682 C CA . ASP A 1 454 ? 0.136 -0.732 17.216 1.00 55.38 454 ASP A CA 1
ATOM 3683 C C . ASP A 1 454 ? 0.054 -1.220 15.760 1.00 55.38 454 ASP A C 1
ATOM 3685 O O . ASP A 1 454 ? -1.034 -1.360 15.204 1.00 55.38 454 ASP A O 1
ATOM 3689 N N . GLU A 1 455 ? 1.195 -1.543 15.152 1.00 56.81 455 GLU A N 1
ATOM 3690 C CA . GLU A 1 455 ? 1.301 -1.942 13.746 1.00 56.81 455 GLU A CA 1
ATOM 3691 C C . GLU A 1 455 ? 1.055 -3.446 13.510 1.00 56.81 455 GLU A C 1
ATOM 3693 O O . GLU A 1 455 ? 1.135 -3.937 12.389 1.00 56.81 455 GLU A O 1
ATOM 3698 N N . GLY A 1 456 ? 0.761 -4.240 14.545 1.00 64.06 456 GLY A N 1
ATOM 3699 C CA . GLY A 1 456 ? 0.542 -5.688 14.388 1.00 64.06 456 GLY A CA 1
ATOM 3700 C C . GLY A 1 456 ? 1.814 -6.489 14.054 1.00 64.06 456 GLY A C 1
ATOM 3701 O O . GLY A 1 456 ? 1.727 -7.659 13.664 1.00 64.06 456 GLY A O 1
ATOM 3702 N N . ILE A 1 457 ? 2.998 -5.886 14.224 1.00 70.06 457 ILE A N 1
ATOM 3703 C CA . ILE A 1 457 ? 4.311 -6.556 14.133 1.00 70.06 457 ILE A CA 1
ATOM 3704 C C . ILE A 1 457 ? 4.435 -7.579 15.260 1.00 70.06 457 ILE A C 1
ATOM 3706 O O . ILE A 1 457 ? 4.756 -8.741 15.025 1.00 70.06 457 ILE A O 1
ATOM 3710 N N . ALA A 1 458 ? 4.068 -7.149 16.467 1.00 75.06 458 ALA A N 1
ATOM 3711 C CA . ALA A 1 458 ? 3.904 -7.937 17.680 1.00 75.06 458 ALA A CA 1
ATOM 3712 C C . ALA A 1 458 ? 3.201 -9.288 17.451 1.00 75.06 458 ALA A C 1
ATOM 3714 O O . ALA A 1 458 ? 3.724 -10.356 17.781 1.00 75.06 458 ALA A O 1
ATOM 3715 N N . GLN A 1 459 ? 2.014 -9.251 16.841 1.00 76.12 459 GLN A N 1
ATOM 3716 C CA . GLN A 1 459 ? 1.222 -10.452 16.589 1.00 76.12 459 GLN A CA 1
ATOM 3717 C C . GLN A 1 459 ? 1.911 -11.378 15.576 1.00 76.12 459 GLN A C 1
ATOM 3719 O O . GLN A 1 459 ? 1.988 -12.584 15.805 1.00 76.12 459 GLN A O 1
ATOM 3724 N N . ARG A 1 460 ? 2.477 -10.829 14.494 1.00 75.69 460 ARG A N 1
ATOM 3725 C CA . ARG A 1 460 ? 3.224 -11.620 13.502 1.00 75.69 460 ARG A CA 1
ATOM 3726 C C . ARG A 1 460 ? 4.490 -12.248 14.061 1.00 75.69 460 ARG A C 1
ATOM 3728 O O . ARG A 1 460 ? 4.771 -13.405 13.747 1.00 75.69 460 ARG A O 1
ATOM 3735 N N . TRP A 1 461 ? 5.220 -11.522 14.903 1.00 81.44 461 TRP A N 1
ATOM 3736 C CA . TRP A 1 461 ? 6.370 -12.044 15.633 1.00 81.44 461 TRP A CA 1
ATOM 3737 C C . TRP A 1 461 ? 5.982 -13.279 16.452 1.00 81.44 461 TRP A C 1
ATOM 3739 O O . TRP A 1 461 ? 6.610 -14.334 16.341 1.00 81.44 461 TRP A O 1
ATOM 3749 N N . TYR A 1 462 ? 4.872 -13.189 17.193 1.00 82.44 462 TYR A N 1
ATOM 3750 C CA . TYR A 1 462 ? 4.343 -14.314 17.958 1.00 82.44 462 TYR A CA 1
ATOM 3751 C C . TYR A 1 462 ? 3.884 -15.483 17.075 1.00 82.44 462 TYR A C 1
ATOM 3753 O O . TYR A 1 462 ? 4.168 -16.643 17.388 1.00 82.44 462 TYR A O 1
ATOM 3761 N N . ASP A 1 463 ? 3.184 -15.209 15.974 1.00 81.31 463 ASP A N 1
ATOM 3762 C CA . ASP A 1 463 ? 2.651 -16.244 15.083 1.00 81.31 463 ASP A CA 1
ATOM 3763 C C . ASP A 1 463 ? 3.771 -17.023 14.375 1.00 81.31 463 ASP A C 1
ATOM 3765 O O . ASP A 1 463 ? 3.661 -18.234 14.177 1.00 81.31 463 ASP A O 1
ATOM 3769 N N . ARG A 1 464 ? 4.888 -16.357 14.061 1.00 80.00 464 ARG A N 1
ATOM 3770 C CA . ARG A 1 464 ? 6.031 -16.940 13.343 1.00 80.00 464 ARG A CA 1
ATOM 3771 C C . ARG A 1 464 ? 7.150 -17.459 14.251 1.00 80.00 464 ARG A C 1
ATOM 3773 O O . ARG A 1 464 ? 8.161 -17.922 13.730 1.00 80.00 464 ARG A O 1
ATOM 3780 N N . ARG A 1 465 ? 6.960 -17.483 15.573 1.00 85.12 465 ARG A N 1
ATOM 3781 C CA . ARG A 1 465 ? 7.970 -17.850 16.592 1.00 85.12 465 ARG A CA 1
ATOM 3782 C C . ARG A 1 465 ? 8.678 -19.207 16.433 1.00 85.12 465 ARG A C 1
ATOM 3784 O O . ARG A 1 465 ? 9.712 -19.429 17.049 1.00 85.12 465 ARG A O 1
ATOM 3791 N N . HIS A 1 466 ? 8.121 -20.132 15.654 1.00 84.00 466 HIS A N 1
ATOM 3792 C CA . HIS A 1 466 ? 8.724 -21.447 15.387 1.00 84.00 466 HIS A CA 1
ATOM 3793 C C . HIS A 1 466 ? 9.277 -21.581 13.961 1.00 84.00 466 HIS A C 1
ATOM 3795 O O . HIS A 1 466 ? 9.670 -22.672 13.551 1.00 84.00 466 HIS A O 1
ATOM 3801 N N . THR A 1 467 ? 9.287 -20.491 13.195 1.00 85.38 467 THR A N 1
ATOM 3802 C CA . THR A 1 467 ? 9.861 -20.468 11.849 1.00 85.38 467 THR A CA 1
ATOM 3803 C C . THR A 1 467 ? 11.389 -20.421 11.959 1.00 85.38 467 THR A C 1
ATOM 3805 O O . THR A 1 467 ? 11.896 -19.598 12.722 1.00 85.38 467 THR A O 1
ATOM 3808 N N . PRO A 1 468 ? 12.133 -21.265 11.220 1.00 87.12 468 PRO A N 1
ATOM 3809 C CA . PRO A 1 468 ? 13.593 -21.204 11.190 1.00 87.12 468 PRO A CA 1
ATOM 3810 C C . PRO A 1 468 ? 14.107 -19.834 10.736 1.00 87.12 468 PRO A C 1
ATOM 3812 O O . PRO A 1 468 ? 13.511 -19.211 9.852 1.00 87.12 468 PRO A O 1
ATOM 3815 N N . ILE A 1 469 ? 15.233 -19.394 11.304 1.00 84.44 469 ILE A N 1
ATOM 3816 C CA . ILE A 1 469 ? 15.848 -18.093 10.994 1.00 84.44 469 ILE A CA 1
ATOM 3817 C C . ILE A 1 469 ? 16.177 -17.998 9.510 1.00 84.44 469 ILE A C 1
ATOM 3819 O O . ILE A 1 469 ? 15.919 -16.967 8.903 1.00 84.44 469 ILE A O 1
ATOM 3823 N N . GLU A 1 470 ? 16.649 -19.089 8.907 1.00 86.81 470 GLU A N 1
ATOM 3824 C CA . GLU A 1 470 ? 17.011 -19.147 7.493 1.00 86.81 470 GLU A CA 1
ATOM 3825 C C . GLU A 1 470 ? 15.822 -18.812 6.583 1.00 86.81 470 GLU A C 1
ATOM 3827 O O . GLU A 1 470 ? 16.004 -18.199 5.534 1.00 86.81 470 GLU A O 1
ATOM 3832 N N . ARG A 1 471 ? 14.597 -19.179 6.991 1.00 88.19 471 ARG A N 1
ATOM 3833 C CA . ARG A 1 471 ? 13.366 -18.825 6.266 1.00 88.19 471 ARG A CA 1
ATOM 3834 C C . ARG A 1 471 ? 12.921 -17.396 6.551 1.00 88.19 471 ARG A C 1
ATOM 3836 O O . ARG A 1 471 ? 12.417 -16.736 5.652 1.00 88.19 471 ARG A O 1
ATOM 3843 N N . LEU A 1 472 ? 13.102 -16.910 7.779 1.00 85.81 472 LEU A N 1
ATOM 3844 C CA . LEU A 1 472 ? 12.760 -15.532 8.149 1.00 85.81 472 LEU A CA 1
ATOM 3845 C C . LEU A 1 472 ? 13.705 -14.499 7.522 1.00 85.81 472 LEU A C 1
ATOM 3847 O O . LEU A 1 472 ? 13.278 -13.376 7.272 1.00 85.81 472 LEU A O 1
ATOM 3851 N N . SER A 1 473 ? 14.958 -14.878 7.259 1.00 87.44 473 SER A N 1
ATOM 3852 C CA . SER A 1 473 ? 15.971 -14.034 6.619 1.00 87.44 473 SER A CA 1
ATOM 3853 C C . SER A 1 473 ? 15.851 -13.962 5.097 1.00 87.44 473 SER A C 1
ATOM 3855 O O . SER A 1 473 ? 16.619 -13.237 4.473 1.00 87.44 473 SER A O 1
ATOM 3857 N N . MET A 1 474 ? 14.948 -14.733 4.482 1.00 88.56 474 MET A N 1
ATOM 3858 C CA . MET A 1 474 ? 14.740 -14.661 3.038 1.00 88.56 474 MET A CA 1
ATOM 3859 C C . MET A 1 474 ? 14.152 -13.310 2.646 1.00 88.56 474 MET A C 1
ATOM 3861 O O . MET A 1 474 ? 13.212 -12.818 3.274 1.00 88.56 474 MET A O 1
ATOM 3865 N N . GLU A 1 475 ? 14.697 -12.741 1.578 1.00 88.38 475 GLU A N 1
ATOM 3866 C CA . GLU A 1 475 ? 14.213 -11.490 1.005 1.00 88.38 475 GLU A CA 1
ATOM 3867 C C . GLU A 1 475 ? 12.920 -11.727 0.210 1.00 88.38 475 GLU A C 1
ATOM 3869 O O . GLU A 1 475 ? 12.693 -12.812 -0.342 1.00 88.38 475 GLU A O 1
ATOM 3874 N N . ASN A 1 476 ? 12.082 -10.696 0.082 1.00 88.62 476 ASN A N 1
ATOM 3875 C CA . ASN A 1 476 ? 10.809 -10.780 -0.646 1.00 88.62 476 ASN A CA 1
ATOM 3876 C C . ASN A 1 476 ? 10.955 -11.331 -2.065 1.00 88.62 476 ASN A C 1
ATOM 3878 O O . ASN A 1 476 ? 10.113 -12.102 -2.527 1.00 88.62 476 ASN A O 1
ATOM 3882 N N . MET A 1 477 ? 12.024 -10.942 -2.760 1.00 91.19 477 MET A N 1
ATOM 3883 C CA . MET A 1 477 ? 12.274 -11.410 -4.119 1.00 91.19 477 MET A CA 1
ATOM 3884 C C . MET A 1 477 ? 12.557 -12.917 -4.171 1.00 91.19 477 MET A C 1
ATOM 3886 O O . MET A 1 477 ? 12.085 -13.599 -5.076 1.00 91.19 477 MET A O 1
ATOM 3890 N N . GLN A 1 478 ? 13.265 -13.462 -3.179 1.00 92.25 478 GLN A N 1
ATOM 3891 C CA . GLN A 1 478 ? 13.545 -14.898 -3.100 1.00 92.25 478 GLN A CA 1
ATOM 3892 C C . GLN A 1 478 ? 12.267 -15.699 -2.833 1.00 92.25 478 GLN A C 1
ATOM 3894 O O . GLN A 1 478 ? 12.044 -16.733 -3.459 1.00 92.25 478 GLN A O 1
ATOM 3899 N N . LEU A 1 479 ? 11.389 -15.190 -1.963 1.00 92.12 479 LEU A N 1
ATOM 3900 C CA . LEU A 1 479 ? 10.071 -15.789 -1.732 1.00 92.12 479 LEU A CA 1
ATOM 3901 C C . LEU A 1 479 ? 9.205 -15.759 -3.001 1.00 92.12 479 LEU A C 1
ATOM 3903 O O . LEU A 1 479 ? 8.509 -16.729 -3.301 1.00 92.12 479 LEU A O 1
ATOM 3907 N N . TRP A 1 480 ? 9.286 -14.685 -3.790 1.00 93.50 480 TRP A N 1
ATOM 3908 C CA . TRP A 1 480 ? 8.580 -14.604 -5.067 1.00 93.50 480 TRP A CA 1
ATOM 3909 C C . TRP A 1 480 ? 9.138 -15.594 -6.098 1.00 93.50 480 TRP A C 1
ATOM 3911 O O . TRP A 1 480 ? 8.362 -16.264 -6.779 1.00 93.50 480 TRP A O 1
ATOM 3921 N N . LEU A 1 481 ? 10.462 -15.752 -6.178 1.00 94.56 481 LEU A N 1
ATOM 3922 C CA . LEU A 1 481 ? 11.103 -16.753 -7.040 1.00 94.56 481 LEU A CA 1
ATOM 3923 C C . LEU A 1 481 ? 10.666 -18.188 -6.692 1.00 94.56 481 LEU A C 1
ATOM 3925 O O . LEU A 1 481 ? 10.534 -19.015 -7.590 1.00 94.56 481 LEU A O 1
ATOM 3929 N N . GLU A 1 482 ? 10.381 -18.494 -5.419 1.00 94.12 482 GLU A N 1
ATOM 3930 C CA . GLU A 1 482 ? 9.797 -19.790 -5.026 1.00 94.12 482 GLU A CA 1
ATOM 3931 C C . GLU A 1 482 ? 8.325 -19.942 -5.451 1.00 94.12 482 GLU A C 1
ATOM 3933 O O . GLU A 1 482 ? 7.855 -21.057 -5.702 1.00 94.12 482 GLU A O 1
ATOM 3938 N N . ALA A 1 483 ? 7.584 -18.834 -5.506 1.00 94.56 483 ALA A N 1
ATOM 3939 C CA . ALA A 1 483 ? 6.148 -18.830 -5.761 1.00 94.56 483 ALA A CA 1
ATOM 3940 C C . ALA A 1 483 ? 5.779 -18.773 -7.251 1.00 94.56 483 ALA A C 1
ATOM 3942 O O . ALA A 1 483 ? 4.685 -19.213 -7.611 1.00 94.56 483 ALA A O 1
ATOM 3943 N N . MET A 1 484 ? 6.647 -18.234 -8.112 1.00 95.12 484 MET A N 1
ATOM 3944 C CA . MET A 1 484 ? 6.343 -17.952 -9.517 1.00 95.12 484 MET A CA 1
ATOM 3945 C C . MET A 1 484 ? 7.506 -18.307 -10.447 1.00 95.12 484 MET A C 1
ATOM 3947 O O . MET A 1 484 ? 8.666 -18.054 -10.146 1.00 95.12 484 MET A O 1
ATOM 3951 N N . ASP A 1 485 ? 7.179 -18.834 -11.626 1.00 94.50 485 ASP A N 1
ATOM 3952 C CA . ASP A 1 485 ? 8.145 -19.099 -12.692 1.00 94.50 485 ASP A CA 1
ATOM 3953 C C . ASP A 1 485 ? 8.433 -17.829 -13.514 1.00 94.50 485 ASP A C 1
ATOM 3955 O O . ASP A 1 485 ? 7.602 -17.387 -14.311 1.00 94.50 485 ASP A O 1
ATOM 3959 N N . PHE A 1 486 ? 9.623 -17.254 -13.327 1.00 96.12 486 PHE A N 1
ATOM 3960 C CA . PHE A 1 486 ? 10.074 -16.041 -14.021 1.00 96.12 486 PHE A CA 1
ATOM 3961 C C . PHE A 1 486 ? 10.589 -16.287 -15.446 1.00 96.12 486 PHE A C 1
ATOM 3963 O O . PHE A 1 486 ? 10.760 -15.324 -16.192 1.00 96.12 486 PHE A O 1
ATOM 3970 N N . SER A 1 487 ? 10.762 -17.543 -15.878 1.00 95.38 487 SER A N 1
ATOM 3971 C CA . SER A 1 487 ? 11.230 -17.846 -17.242 1.00 95.38 487 SER A CA 1
ATOM 3972 C C . SER A 1 487 ? 10.269 -17.357 -18.331 1.00 95.38 487 SER A C 1
ATOM 3974 O O . SER A 1 487 ? 10.674 -17.138 -19.470 1.00 95.38 487 SER A O 1
ATOM 3976 N N . LYS A 1 488 ? 8.994 -17.149 -17.977 1.00 94.50 488 LYS A N 1
ATOM 3977 C CA . LYS A 1 488 ? 7.930 -16.684 -18.879 1.00 94.50 488 LYS A CA 1
ATOM 3978 C C . LYS A 1 488 ? 7.823 -15.160 -18.981 1.00 94.50 488 LYS A C 1
ATOM 3980 O O . LYS A 1 488 ? 7.030 -14.670 -19.790 1.00 94.50 488 LYS A O 1
ATOM 3985 N N . VAL A 1 489 ? 8.587 -14.414 -18.182 1.00 96.75 489 VAL A N 1
ATOM 3986 C CA . VAL A 1 489 ? 8.603 -12.948 -18.219 1.00 96.75 489 VAL A CA 1
ATOM 3987 C C . VAL A 1 489 ? 9.436 -12.499 -19.418 1.00 96.75 489 VAL A C 1
ATOM 3989 O O . VAL A 1 489 ? 10.653 -12.652 -19.434 1.00 96.75 489 VAL A O 1
ATOM 3992 N N . HIS A 1 490 ? 8.773 -11.921 -20.419 1.00 96.94 490 HIS A N 1
ATOM 3993 C CA . HIS A 1 490 ? 9.418 -11.392 -21.625 1.00 96.94 490 HIS A CA 1
ATOM 3994 C C . HIS A 1 490 ? 9.694 -9.891 -21.508 1.00 96.94 490 HIS A C 1
ATOM 3996 O O . HIS A 1 490 ? 10.616 -9.380 -22.141 1.00 96.94 490 HIS A O 1
ATOM 4002 N N . THR A 1 491 ? 8.889 -9.180 -20.713 1.00 97.75 491 THR A N 1
ATOM 4003 C CA . THR A 1 491 ? 9.029 -7.742 -20.465 1.00 97.75 491 THR A CA 1
ATOM 4004 C C . THR A 1 491 ? 9.080 -7.467 -18.971 1.00 97.75 491 THR A C 1
ATOM 4006 O O . THR A 1 491 ? 8.127 -7.781 -18.261 1.00 97.75 491 THR A O 1
ATOM 4009 N N . LEU A 1 492 ? 10.168 -6.849 -18.514 1.00 96.75 492 LEU A N 1
ATOM 4010 C CA . LEU A 1 492 ? 10.374 -6.441 -17.128 1.00 96.75 492 LEU A CA 1
ATOM 4011 C C . LEU A 1 492 ? 10.592 -4.929 -17.058 1.00 96.75 492 LEU A C 1
ATOM 4013 O O . LEU A 1 492 ? 11.504 -4.408 -17.699 1.00 96.75 492 LEU A O 1
ATOM 4017 N N . SER A 1 493 ? 9.779 -4.242 -16.259 1.00 94.31 493 SER A N 1
ATOM 4018 C CA . SER A 1 493 ? 9.972 -2.837 -15.907 1.00 94.31 493 SER A CA 1
ATOM 4019 C C . SER A 1 493 ? 10.184 -2.696 -14.405 1.00 94.31 493 SER A C 1
ATOM 4021 O O . SER A 1 493 ? 9.337 -3.136 -13.632 1.00 94.31 493 SER A O 1
ATOM 4023 N N . ILE A 1 494 ? 11.283 -2.067 -13.989 1.00 90.94 494 ILE A N 1
ATOM 4024 C CA . ILE A 1 494 ? 11.572 -1.751 -12.587 1.00 90.94 494 ILE A CA 1
ATOM 4025 C C . ILE A 1 494 ? 11.824 -0.250 -12.465 1.00 90.94 494 ILE A C 1
ATOM 4027 O O . ILE A 1 494 ? 12.810 0.271 -12.983 1.00 90.94 494 ILE A O 1
ATOM 4031 N N . THR A 1 495 ? 10.942 0.437 -11.751 1.00 85.81 495 THR A N 1
ATOM 4032 C CA . THR A 1 495 ? 10.988 1.886 -11.556 1.00 85.81 495 THR A CA 1
ATOM 4033 C C . THR A 1 495 ? 11.038 2.210 -10.070 1.00 85.81 495 THR A C 1
ATOM 4035 O O . THR A 1 495 ? 10.254 1.676 -9.288 1.00 85.81 495 THR A O 1
ATOM 4038 N N . TYR A 1 496 ? 11.923 3.125 -9.684 1.00 77.44 496 TYR A N 1
ATOM 4039 C CA . TYR A 1 496 ? 12.032 3.621 -8.315 1.00 77.44 496 TYR A CA 1
ATOM 4040 C C . TYR A 1 496 ? 11.829 5.129 -8.260 1.00 77.44 496 TYR A C 1
ATOM 4042 O O . TYR A 1 496 ? 12.502 5.864 -8.978 1.00 77.44 496 TYR A O 1
ATOM 4050 N N . GLY A 1 497 ? 10.930 5.579 -7.385 1.00 65.06 497 GLY A N 1
ATOM 4051 C CA . GLY A 1 497 ? 10.703 6.996 -7.110 1.00 65.06 497 GLY A CA 1
ATOM 4052 C C . GLY A 1 497 ? 11.392 7.452 -5.824 1.00 65.06 497 GLY A C 1
ATOM 4053 O O . GLY A 1 497 ? 12.091 8.462 -5.816 1.00 65.06 497 GLY A O 1
ATOM 4054 N N . ASN A 1 498 ? 11.221 6.698 -4.732 1.00 56.94 498 ASN A N 1
ATOM 4055 C CA . ASN A 1 498 ? 11.713 7.079 -3.396 1.00 56.94 498 ASN A CA 1
ATOM 4056 C C . ASN A 1 498 ? 12.642 6.045 -2.742 1.00 56.94 498 ASN A C 1
ATOM 4058 O O . ASN A 1 498 ? 13.253 6.333 -1.710 1.00 56.94 498 ASN A O 1
ATOM 4062 N N . THR A 1 499 ? 12.718 4.835 -3.298 1.00 58.94 499 THR A N 1
ATOM 4063 C CA . THR A 1 499 ? 13.467 3.704 -2.728 1.00 58.94 499 THR A CA 1
ATOM 4064 C C . THR A 1 499 ? 14.649 3.298 -3.617 1.00 58.94 499 THR A C 1
ATOM 4066 O O . THR A 1 499 ? 14.796 3.818 -4.720 1.00 58.94 499 THR A O 1
ATOM 4069 N N . TRP A 1 500 ? 15.549 2.445 -3.116 1.00 68.56 500 TRP A N 1
ATOM 4070 C CA . TRP A 1 500 ? 16.791 2.064 -3.806 1.00 68.56 500 TRP A CA 1
ATOM 4071 C C . TRP A 1 500 ? 16.750 0.576 -4.198 1.00 68.56 500 TRP A C 1
ATOM 4073 O O . TRP A 1 500 ? 16.306 -0.234 -3.380 1.00 68.56 500 TRP A O 1
ATOM 4083 N N . PRO A 1 501 ? 17.205 0.198 -5.411 1.00 71.94 501 PRO A N 1
ATOM 4084 C CA . PRO A 1 501 ? 17.343 -1.200 -5.811 1.00 71.94 501 PRO A CA 1
ATOM 4085 C C . PRO A 1 501 ? 18.484 -1.864 -5.051 1.00 71.94 501 PRO A C 1
ATOM 4087 O O . PRO A 1 501 ? 19.661 -1.648 -5.340 1.00 71.94 501 PRO A O 1
ATOM 4090 N N . GLU A 1 502 ? 18.127 -2.695 -4.086 1.00 75.38 502 GLU A N 1
ATOM 4091 C CA . GLU A 1 502 ? 19.059 -3.426 -3.239 1.00 75.38 502 GLU A CA 1
ATOM 4092 C C . GLU A 1 502 ? 18.492 -4.836 -2.965 1.00 75.38 502 GLU A C 1
ATOM 4094 O O . GLU A 1 502 ? 17.355 -5.147 -3.340 1.00 75.38 502 GLU A O 1
ATOM 4099 N N . GLY A 1 503 ? 19.295 -5.698 -2.341 1.00 78.62 503 GLY A N 1
ATOM 4100 C CA . GLY A 1 503 ? 18.927 -7.078 -2.009 1.00 78.62 503 GLY A CA 1
ATOM 4101 C C . GLY A 1 503 ? 19.566 -8.129 -2.915 1.00 78.62 503 GLY A C 1
ATOM 4102 O O . GLY A 1 503 ? 19.660 -7.981 -4.139 1.00 78.62 503 GLY A O 1
ATOM 4103 N N . LYS A 1 504 ? 20.001 -9.231 -2.303 1.00 83.88 504 LYS A N 1
ATOM 4104 C CA . LYS A 1 504 ? 20.564 -10.395 -2.995 1.00 83.88 504 LYS A CA 1
ATOM 4105 C C . LYS A 1 504 ? 19.550 -11.018 -3.956 1.00 83.88 504 LYS A C 1
ATOM 4107 O O . LYS A 1 504 ? 19.918 -11.404 -5.064 1.00 83.88 504 LYS A O 1
ATOM 4112 N N . GLY A 1 505 ? 18.282 -11.090 -3.562 1.00 85.75 505 GLY A N 1
ATOM 4113 C CA . GLY A 1 505 ? 17.222 -11.672 -4.373 1.00 85.75 505 GLY A CA 1
ATOM 4114 C C . GLY A 1 505 ? 17.035 -10.936 -5.701 1.00 85.75 505 GLY A C 1
ATOM 4115 O O . GLY A 1 505 ? 16.856 -11.574 -6.735 1.00 85.75 505 GLY A O 1
ATOM 4116 N N . LEU A 1 506 ? 17.135 -9.603 -5.688 1.00 88.50 506 LEU A N 1
ATOM 4117 C CA . LEU A 1 506 ? 17.052 -8.770 -6.890 1.00 88.50 506 LEU A CA 1
ATOM 4118 C C . LEU A 1 506 ? 18.329 -8.847 -7.737 1.00 88.50 506 LEU A C 1
ATOM 4120 O O . LEU A 1 506 ? 18.248 -9.038 -8.947 1.00 88.50 506 LEU A O 1
ATOM 4124 N N . LEU A 1 507 ? 19.499 -8.673 -7.119 1.00 86.12 507 LEU A N 1
ATOM 4125 C CA . LEU A 1 507 ? 20.756 -8.475 -7.850 1.00 86.12 507 LEU A CA 1
ATOM 4126 C C . LEU A 1 507 ? 21.442 -9.780 -8.277 1.00 86.12 507 LEU A C 1
ATOM 4128 O O . LEU A 1 507 ? 22.207 -9.775 -9.237 1.00 86.12 507 LEU A O 1
ATOM 4132 N N . VAL A 1 508 ? 21.188 -10.886 -7.574 1.00 86.06 508 VAL A N 1
ATOM 4133 C CA . VAL A 1 508 ? 21.886 -12.167 -7.777 1.00 86.06 508 VAL A CA 1
ATOM 4134 C C . VAL A 1 508 ? 20.928 -13.268 -8.218 1.00 86.06 508 VAL A C 1
ATOM 4136 O O . VAL A 1 508 ? 21.223 -13.976 -9.178 1.00 86.06 508 VAL A O 1
ATOM 4139 N N . ASP A 1 509 ? 19.787 -13.418 -7.541 1.00 90.56 509 ASP A N 1
ATOM 4140 C CA . ASP A 1 509 ? 18.924 -14.591 -7.736 1.00 90.56 509 ASP A CA 1
ATOM 4141 C C . ASP A 1 509 ? 17.909 -14.412 -8.886 1.00 90.56 509 ASP A C 1
ATOM 4143 O O . ASP A 1 509 ? 17.590 -15.375 -9.584 1.00 90.56 509 ASP A O 1
ATOM 4147 N N . LEU A 1 510 ? 17.423 -13.188 -9.131 1.00 94.56 510 LEU A N 1
ATOM 4148 C CA . LEU A 1 510 ? 16.466 -12.891 -10.205 1.00 94.56 510 LEU A CA 1
ATOM 4149 C C . LEU A 1 510 ? 17.060 -12.981 -11.630 1.00 94.56 510 LEU A C 1
ATOM 4151 O O . LEU A 1 510 ? 16.421 -13.611 -12.476 1.00 94.56 510 LEU A O 1
ATOM 4155 N N . PRO A 1 511 ? 18.241 -12.409 -11.950 1.00 94.56 511 PRO A N 1
ATOM 4156 C CA . PRO A 1 511 ? 18.775 -12.436 -13.314 1.00 94.56 511 PRO A CA 1
ATOM 4157 C C . PRO A 1 511 ? 18.846 -13.828 -13.968 1.00 94.56 511 PRO A C 1
ATOM 4159 O O . PRO A 1 511 ? 18.357 -13.965 -15.092 1.00 94.56 511 PRO A O 1
ATOM 4162 N N . PRO A 1 512 ? 19.357 -14.890 -13.304 1.00 94.12 512 PRO A N 1
ATOM 4163 C CA . PRO A 1 512 ? 19.395 -16.223 -13.908 1.00 94.12 512 PRO A CA 1
ATOM 4164 C C . PRO A 1 512 ? 18.006 -16.860 -14.082 1.00 94.12 512 PRO A C 1
ATOM 4166 O O . PRO A 1 512 ? 17.868 -17.791 -14.874 1.00 94.12 512 PRO A O 1
ATOM 4169 N N . ALA A 1 513 ? 16.974 -16.381 -13.378 1.00 95.75 513 ALA A N 1
ATOM 4170 C CA . ALA A 1 513 ? 15.603 -16.872 -13.521 1.00 95.75 513 ALA A CA 1
ATOM 4171 C C . ALA A 1 513 ? 14.880 -16.291 -14.755 1.00 95.75 513 ALA A C 1
ATOM 4173 O O . ALA A 1 513 ? 13.931 -16.894 -15.259 1.00 95.75 513 ALA A O 1
ATOM 4174 N N . LEU A 1 514 ? 15.343 -15.151 -15.278 1.00 96.50 514 LEU A N 1
ATOM 4175 C CA . LEU A 1 514 ? 14.748 -14.407 -16.396 1.00 96.50 514 LEU A CA 1
ATOM 4176 C C . LEU A 1 514 ? 15.220 -14.915 -17.771 1.00 96.50 514 LEU A C 1
ATOM 4178 O O . LEU A 1 514 ? 15.664 -14.149 -18.624 1.00 96.50 514 LEU A O 1
ATOM 4182 N N . THR A 1 515 ? 15.130 -16.224 -18.007 1.00 95.06 515 THR A N 1
ATOM 4183 C CA . THR A 1 515 ? 15.668 -16.862 -19.227 1.00 95.06 515 THR A CA 1
ATOM 4184 C C . THR A 1 515 ? 14.947 -16.475 -20.524 1.00 95.06 515 THR A C 1
ATOM 4186 O O . THR A 1 515 ? 15.546 -16.578 -21.592 1.00 95.06 515 THR A O 1
ATOM 4189 N N . GLY A 1 516 ? 13.690 -16.022 -20.448 1.00 94.19 516 GLY A N 1
ATOM 4190 C CA . GLY A 1 516 ? 12.881 -15.574 -21.590 1.00 94.19 516 GLY A CA 1
ATOM 4191 C C . GLY A 1 516 ? 12.837 -14.057 -21.806 1.00 94.19 516 GLY A C 1
ATOM 4192 O O . GLY A 1 516 ? 12.036 -13.588 -22.614 1.00 94.19 516 GLY A O 1
ATOM 4193 N N . LEU A 1 517 ? 13.646 -13.276 -21.083 1.00 97.31 517 LEU A N 1
ATOM 4194 C CA . LEU A 1 517 ? 13.564 -11.818 -21.114 1.00 97.31 517 LEU A CA 1
ATOM 4195 C C . LEU A 1 517 ? 14.038 -11.242 -22.457 1.00 97.31 517 LEU A C 1
ATOM 4197 O O . LEU A 1 517 ? 15.161 -11.488 -22.899 1.00 97.31 517 LEU A O 1
ATOM 4201 N N . GLU A 1 518 ? 13.196 -10.413 -23.076 1.00 96.75 518 GLU A N 1
ATOM 4202 C CA . GLU A 1 518 ? 13.510 -9.708 -24.326 1.00 96.75 518 GLU A CA 1
ATOM 4203 C C . GLU A 1 518 ? 13.498 -8.182 -24.160 1.00 96.75 518 GLU A C 1
ATOM 4205 O O . GLU A 1 518 ? 14.217 -7.478 -24.872 1.00 96.75 518 GLU A O 1
ATOM 4210 N N . ASN A 1 519 ? 12.694 -7.663 -23.228 1.00 97.75 519 ASN A N 1
ATOM 4211 C CA . ASN A 1 519 ? 12.496 -6.233 -23.029 1.00 97.75 519 ASN A CA 1
ATOM 4212 C C . ASN A 1 519 ? 12.777 -5.854 -21.571 1.00 97.75 519 ASN A C 1
ATOM 4214 O O . ASN A 1 519 ? 12.063 -6.290 -20.668 1.00 97.75 519 ASN A O 1
ATOM 4218 N N . LEU A 1 520 ? 13.776 -5.002 -21.353 1.00 96.44 520 LEU A N 1
ATOM 4219 C CA . LEU A 1 520 ? 14.118 -4.465 -20.039 1.00 96.44 520 LEU A CA 1
ATOM 4220 C C . LEU A 1 520 ? 13.858 -2.959 -20.001 1.00 96.44 520 LEU A C 1
ATOM 4222 O O . LEU A 1 520 ? 14.294 -2.230 -20.890 1.00 96.44 520 LEU A O 1
ATOM 4226 N N . SER A 1 521 ? 13.190 -2.499 -18.950 1.00 93.69 521 SER A N 1
ATOM 4227 C CA . SER A 1 521 ? 13.040 -1.087 -18.616 1.00 93.69 521 SER A CA 1
ATOM 4228 C C . SER A 1 521 ? 13.452 -0.869 -17.168 1.00 93.69 521 SER A C 1
ATOM 4230 O O . SER A 1 521 ? 12.888 -1.480 -16.264 1.00 93.69 521 SER A O 1
ATOM 4232 N N . ILE A 1 522 ? 14.442 -0.015 -16.936 1.00 89.38 522 ILE A N 1
ATOM 4233 C CA . ILE A 1 522 ? 14.863 0.375 -15.593 1.00 89.38 522 ILE A CA 1
ATOM 4234 C C . ILE A 1 522 ? 14.846 1.893 -15.454 1.00 89.38 522 ILE A C 1
ATOM 4236 O O . ILE A 1 522 ? 15.257 2.625 -16.355 1.00 89.38 522 ILE A O 1
ATOM 4240 N N . GLN A 1 523 ? 14.352 2.362 -14.314 1.00 83.69 523 GLN A N 1
ATOM 4241 C CA . GLN A 1 523 ? 14.312 3.777 -13.972 1.00 83.69 523 GLN A CA 1
ATOM 4242 C C . GLN A 1 523 ? 14.651 3.989 -12.497 1.00 83.69 523 GLN A C 1
ATOM 4244 O O . GLN A 1 523 ? 14.319 3.163 -11.642 1.00 83.69 523 GLN A O 1
ATOM 4249 N N . GLY A 1 524 ? 15.279 5.126 -12.213 1.00 69.69 524 GLY A N 1
ATOM 4250 C CA . GLY A 1 524 ? 15.544 5.618 -10.868 1.00 69.69 524 GLY A CA 1
ATOM 4251 C C . GLY A 1 524 ? 17.017 5.520 -10.493 1.00 69.69 524 GLY A C 1
ATOM 4252 O O . GLY A 1 524 ? 17.888 5.220 -11.312 1.00 69.69 524 GLY A O 1
ATOM 4253 N N . ARG A 1 525 ? 17.314 5.776 -9.221 1.00 64.06 525 ARG A N 1
ATOM 4254 C CA . ARG A 1 525 ? 18.691 5.912 -8.740 1.00 64.06 525 ARG A CA 1
ATOM 4255 C C . ARG A 1 525 ? 19.333 4.550 -8.472 1.00 64.06 525 ARG A C 1
ATOM 4257 O O . ARG A 1 525 ? 19.458 4.111 -7.335 1.00 64.06 525 ARG A O 1
ATOM 4264 N N . TRP A 1 526 ? 19.799 3.896 -9.531 1.00 69.19 526 TRP A N 1
ATOM 4265 C CA . TRP A 1 526 ? 20.592 2.661 -9.451 1.00 69.19 526 TRP A CA 1
ATOM 4266 C C . TRP A 1 526 ? 22.063 2.888 -9.038 1.00 69.19 526 TRP A C 1
ATOM 4268 O O . TRP A 1 526 ? 22.888 1.982 -9.147 1.00 69.19 526 TRP A O 1
ATOM 4278 N N . LEU A 1 527 ? 22.407 4.091 -8.568 1.00 57.47 527 LEU A N 1
ATOM 4279 C CA . LEU A 1 527 ? 23.719 4.477 -8.044 1.00 57.47 527 LEU A CA 1
ATOM 4280 C C . LEU A 1 527 ? 23.646 4.518 -6.510 1.00 57.47 527 LEU A C 1
ATOM 4282 O O . LEU A 1 527 ? 22.899 5.308 -5.933 1.00 57.47 527 LEU A O 1
ATOM 4286 N N . ASN A 1 528 ? 24.399 3.649 -5.832 1.00 52.59 528 ASN A N 1
ATOM 4287 C CA . ASN A 1 528 ? 24.351 3.513 -4.375 1.00 52.59 528 ASN A CA 1
ATOM 4288 C C . ASN A 1 528 ? 24.993 4.725 -3.675 1.00 52.59 528 ASN A C 1
ATOM 4290 O O . ASN A 1 528 ? 26.211 4.778 -3.531 1.00 52.59 528 ASN A O 1
ATOM 4294 N N . TRP A 1 529 ? 24.189 5.682 -3.199 1.00 44.91 529 TRP A N 1
ATOM 4295 C CA . TRP A 1 529 ? 24.674 6.842 -2.433 1.00 44.91 529 TRP A CA 1
ATOM 4296 C C . TRP A 1 529 ? 25.084 6.503 -0.983 1.00 44.91 529 TRP A C 1
ATOM 4298 O O . TRP A 1 529 ? 25.875 7.234 -0.390 1.00 44.91 529 TRP A O 1
ATOM 4308 N N . ARG A 1 530 ? 24.575 5.412 -0.383 1.00 41.47 530 ARG A N 1
ATOM 4309 C CA . ARG A 1 530 ? 24.851 5.063 1.027 1.00 41.47 530 ARG A CA 1
ATOM 4310 C C . ARG A 1 530 ? 26.273 4.561 1.240 1.00 41.47 530 ARG A C 1
ATOM 4312 O O . ARG A 1 530 ? 26.866 4.886 2.266 1.00 41.47 530 ARG A O 1
ATOM 4319 N N . THR A 1 531 ? 26.859 3.870 0.260 1.00 47.75 531 THR A N 1
ATOM 4320 C CA . THR A 1 531 ? 28.308 3.595 0.249 1.00 47.75 531 THR A CA 1
ATOM 4321 C C . THR A 1 531 ? 29.129 4.883 0.324 1.00 47.75 531 THR A C 1
ATOM 4323 O O . THR A 1 531 ? 30.116 4.927 1.051 1.00 47.75 531 THR A O 1
ATOM 4326 N N . TYR A 1 532 ? 28.682 5.969 -0.320 1.00 42.09 532 TYR A N 1
ATOM 4327 C CA . TYR A 1 532 ? 29.379 7.256 -0.240 1.00 42.09 532 TYR A CA 1
ATOM 4328 C C . TYR A 1 532 ? 29.284 7.903 1.142 1.00 42.09 532 TYR A C 1
ATOM 4330 O O . TYR A 1 532 ? 30.244 8.553 1.544 1.00 42.09 532 TYR A O 1
ATOM 4338 N N . LEU A 1 533 ? 28.174 7.740 1.879 1.00 40.97 533 LEU A N 1
ATOM 4339 C CA . LEU A 1 533 ? 28.074 8.252 3.254 1.00 40.97 533 LEU A CA 1
ATOM 4340 C C . LEU A 1 533 ? 28.887 7.423 4.248 1.00 40.97 533 LEU A C 1
ATOM 4342 O O . LEU A 1 533 ? 29.543 7.992 5.112 1.00 40.97 533 LEU A O 1
ATOM 4346 N N . ALA A 1 534 ? 28.874 6.097 4.116 1.00 40.59 534 ALA A N 1
ATOM 4347 C CA . ALA A 1 534 ? 29.648 5.223 4.991 1.00 40.59 534 ALA A CA 1
ATOM 4348 C C . ALA A 1 534 ? 31.162 5.461 4.826 1.00 40.59 534 ALA A C 1
ATOM 4350 O O . ALA A 1 534 ? 31.880 5.576 5.819 1.00 40.59 534 ALA A O 1
ATOM 4351 N N . ASP A 1 535 ? 31.638 5.635 3.588 1.00 41.19 535 ASP A N 1
ATOM 4352 C CA . ASP A 1 535 ? 33.033 5.999 3.306 1.00 41.19 535 ASP A CA 1
ATOM 4353 C C . ASP A 1 535 ? 33.369 7.445 3.721 1.00 41.19 535 ASP A C 1
ATOM 4355 O O . ASP A 1 535 ? 34.509 7.739 4.091 1.00 41.19 535 ASP A O 1
ATOM 4359 N N . TRP A 1 536 ? 32.389 8.356 3.691 1.00 41.72 536 TRP A N 1
ATOM 4360 C CA . TRP A 1 536 ? 32.513 9.730 4.194 1.00 41.72 536 TRP A CA 1
ATOM 4361 C C . TRP A 1 536 ? 32.677 9.759 5.716 1.00 41.72 536 TRP A C 1
ATOM 4363 O O . TRP A 1 536 ? 33.533 10.479 6.230 1.00 41.72 536 TRP A O 1
ATOM 4373 N N . GLU A 1 537 ? 31.867 8.989 6.443 1.00 42.69 537 GLU A N 1
ATOM 4374 C CA . GLU A 1 537 ? 31.867 8.932 7.908 1.00 42.69 537 GLU A CA 1
ATOM 4375 C C . GLU A 1 537 ? 33.060 8.142 8.467 1.00 42.69 537 GLU A C 1
ATOM 4377 O O . GLU A 1 537 ? 33.556 8.456 9.549 1.00 42.69 537 GLU A O 1
ATOM 4382 N N . ALA A 1 538 ? 33.570 7.159 7.717 1.00 45.03 538 ALA A N 1
ATOM 4383 C CA . ALA A 1 538 ? 34.711 6.337 8.116 1.00 45.03 538 ALA A CA 1
ATOM 4384 C C . ALA A 1 538 ? 36.091 6.961 7.812 1.00 45.03 538 ALA A C 1
ATOM 4386 O O . ALA A 1 538 ? 37.114 6.395 8.205 1.00 45.03 538 ALA A O 1
ATOM 4387 N N . ALA A 1 539 ? 36.164 8.105 7.120 1.00 41.25 539 ALA A N 1
ATOM 4388 C CA . ALA A 1 539 ? 37.432 8.707 6.708 1.00 41.25 539 ALA A CA 1
ATOM 4389 C C . ALA A 1 539 ? 38.137 9.459 7.864 1.00 41.25 539 ALA A C 1
ATOM 4391 O O . ALA A 1 539 ? 37.623 10.467 8.357 1.00 41.25 539 ALA A O 1
ATOM 4392 N N . PRO A 1 540 ? 39.357 9.056 8.279 1.00 41.47 540 PRO A N 1
ATOM 4393 C CA . PRO A 1 540 ? 40.110 9.764 9.308 1.00 41.47 540 PRO A CA 1
ATOM 4394 C C . PRO A 1 540 ? 40.806 10.995 8.701 1.00 41.47 540 PRO A C 1
ATOM 4396 O O . PRO A 1 540 ? 41.992 10.964 8.377 1.00 41.47 540 PRO A O 1
A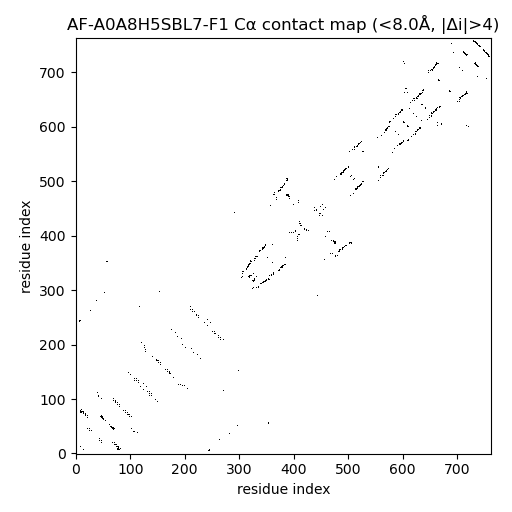TOM 4399 N N . GLY A 1 541 ? 40.061 12.088 8.521 1.00 54.47 541 GLY A N 1
ATOM 4400 C CA . GLY A 1 541 ? 40.591 13.402 8.129 1.00 54.47 541 GLY A CA 1
ATOM 4401 C C . GLY A 1 541 ? 39.747 14.135 7.077 1.00 54.47 541 GLY A C 1
ATOM 4402 O O . GLY A 1 541 ? 38.889 13.527 6.441 1.00 54.47 541 GLY A O 1
ATOM 4403 N N . PRO A 1 542 ? 39.972 15.449 6.865 1.00 44.84 542 PRO A N 1
ATOM 4404 C CA . PRO A 1 542 ? 39.295 16.186 5.804 1.00 44.84 542 PRO A CA 1
ATOM 4405 C C . PRO A 1 542 ? 39.693 15.603 4.442 1.00 44.84 542 PRO A C 1
ATOM 4407 O O . PRO A 1 542 ? 40.869 15.587 4.072 1.00 44.84 542 PRO A O 1
ATOM 4410 N N . LEU A 1 543 ? 38.700 15.094 3.714 1.00 40.00 543 LEU A N 1
ATOM 4411 C CA . LEU A 1 543 ? 38.891 14.400 2.445 1.00 40.00 543 LEU A CA 1
ATOM 4412 C C . LEU A 1 543 ? 39.506 15.329 1.375 1.00 40.00 543 LEU A C 1
ATOM 4414 O O . LEU A 1 543 ? 39.101 16.491 1.255 1.00 40.00 543 LEU A O 1
ATOM 4418 N N . PRO A 1 544 ? 40.450 14.841 0.547 1.00 39.31 544 PRO A N 1
ATOM 4419 C CA . PRO A 1 544 ? 40.910 15.578 -0.623 1.00 39.31 544 PRO A CA 1
ATOM 4420 C C . PRO A 1 544 ? 39.745 15.760 -1.606 1.00 39.31 544 PRO A C 1
ATOM 4422 O O . PRO A 1 544 ? 39.041 14.806 -1.933 1.00 39.31 544 PRO A O 1
ATOM 4425 N N . LYS A 1 545 ? 39.570 16.989 -2.108 1.00 41.84 545 LYS A N 1
ATOM 4426 C CA . LYS A 1 545 ? 38.426 17.463 -2.919 1.00 41.84 545 LYS A CA 1
ATOM 4427 C C . LYS A 1 545 ? 38.120 16.662 -4.203 1.00 41.84 545 LYS A C 1
ATOM 4429 O O . LYS A 1 545 ? 37.107 16.922 -4.843 1.00 41.84 545 LYS A O 1
ATOM 4434 N N . ASN A 1 546 ? 38.952 15.690 -4.582 1.00 38.06 546 ASN A N 1
ATOM 4435 C CA . ASN A 1 546 ? 38.997 15.137 -5.938 1.00 38.06 546 ASN A CA 1
ATOM 4436 C C . ASN A 1 546 ? 38.700 13.624 -6.009 1.00 38.06 546 ASN A C 1
ATOM 4438 O O . ASN A 1 546 ? 38.939 13.011 -7.043 1.00 38.06 546 ASN A O 1
ATOM 4442 N N . LYS A 1 547 ? 38.179 12.999 -4.943 1.00 32.78 547 LYS A N 1
ATOM 4443 C CA . LYS A 1 547 ? 37.896 11.547 -4.916 1.00 32.78 547 LYS A CA 1
ATOM 4444 C C . LYS A 1 547 ? 36.536 11.133 -5.513 1.00 32.78 547 LYS A C 1
ATOM 4446 O O . LYS A 1 547 ? 36.152 9.977 -5.401 1.00 32.78 547 LYS A O 1
ATOM 4451 N N . TRP A 1 548 ? 35.826 12.047 -6.178 1.00 39.34 548 TRP A N 1
ATOM 4452 C CA . TRP A 1 548 ? 34.566 11.759 -6.885 1.00 39.34 548 TRP A CA 1
ATOM 4453 C C . TRP A 1 548 ? 34.760 10.923 -8.168 1.00 39.34 548 TRP A C 1
ATOM 4455 O O . TRP A 1 548 ? 33.779 10.518 -8.781 1.00 39.34 548 TRP A O 1
ATOM 4465 N N . SER A 1 549 ? 36.008 10.658 -8.586 1.00 35.62 549 SER A N 1
ATOM 4466 C CA . SER A 1 549 ? 36.324 9.964 -9.847 1.00 35.62 549 SER A CA 1
ATOM 4467 C C . SER A 1 549 ? 36.648 8.468 -9.710 1.00 35.62 549 SER A C 1
ATOM 4469 O O . SER A 1 549 ? 37.028 7.852 -10.699 1.00 35.62 549 SER A O 1
ATOM 4471 N N . SER A 1 550 ? 36.564 7.880 -8.513 1.00 38.75 550 SER A N 1
ATOM 4472 C CA . SER A 1 550 ? 36.876 6.459 -8.270 1.00 38.75 550 SER A CA 1
ATOM 4473 C C . SER A 1 550 ? 35.730 5.781 -7.519 1.00 38.75 550 SER A C 1
ATOM 4475 O O . SER A 1 550 ? 35.896 5.317 -6.391 1.00 38.75 550 SER A O 1
ATOM 4477 N N . SER A 1 551 ? 34.547 5.834 -8.120 1.00 42.69 551 SER A N 1
ATOM 4478 C CA . SER A 1 551 ? 33.305 5.286 -7.576 1.00 42.69 551 SER A CA 1
ATOM 4479 C C . SER A 1 551 ? 33.234 3.769 -7.811 1.00 42.69 551 SER A C 1
ATOM 4481 O O . SER A 1 551 ? 33.641 3.330 -8.886 1.00 42.69 551 SER A O 1
ATOM 4483 N N . PRO A 1 552 ? 32.742 2.946 -6.863 1.00 41.91 552 PRO A N 1
ATOM 4484 C CA . PRO A 1 552 ? 32.396 1.558 -7.162 1.00 41.91 552 PRO A CA 1
ATOM 4485 C C . PRO A 1 552 ? 31.278 1.517 -8.222 1.00 41.91 552 PRO A C 1
ATOM 4487 O O . PRO A 1 552 ? 30.434 2.420 -8.241 1.00 41.91 552 PRO A O 1
ATOM 4490 N N . PRO A 1 553 ? 31.265 0.510 -9.114 1.00 47.41 553 PRO A N 1
ATOM 4491 C CA . PRO A 1 553 ? 30.269 0.434 -10.174 1.00 47.41 553 PRO A CA 1
ATOM 4492 C C . PRO A 1 553 ? 28.850 0.363 -9.579 1.00 47.41 553 PRO A C 1
ATOM 4494 O O . PRO A 1 553 ? 28.651 -0.278 -8.543 1.00 47.41 553 PRO A O 1
ATOM 4497 N N . PRO A 1 554 ? 27.849 1.009 -10.203 1.00 58.53 554 PRO A N 1
ATOM 4498 C CA . PRO A 1 554 ? 26.471 0.934 -9.740 1.00 58.53 554 PRO A CA 1
ATOM 4499 C C . PRO A 1 554 ? 25.954 -0.510 -9.756 1.00 58.53 554 PRO A C 1
ATOM 4501 O O . PRO A 1 554 ? 26.233 -1.229 -10.721 1.00 58.53 554 PRO A O 1
ATOM 4504 N N . PRO A 1 555 ? 25.107 -0.903 -8.786 1.00 66.88 555 PRO A N 1
ATOM 4505 C CA . PRO A 1 555 ? 24.388 -2.179 -8.799 1.00 66.88 555 PRO A CA 1
ATOM 4506 C C . PRO A 1 555 ? 23.711 -2.514 -10.138 1.00 66.88 555 PRO A C 1
ATOM 4508 O O . PRO A 1 555 ? 23.648 -3.682 -10.519 1.00 66.88 555 PRO A O 1
ATOM 4511 N N . ALA A 1 556 ? 23.253 -1.504 -10.892 1.00 75.31 556 ALA A N 1
ATOM 4512 C CA . ALA A 1 556 ? 22.663 -1.714 -12.216 1.00 75.31 556 ALA A CA 1
ATOM 4513 C C . ALA A 1 556 ? 23.607 -2.391 -13.210 1.00 75.31 556 ALA A C 1
ATOM 4515 O O . ALA A 1 556 ? 23.152 -3.229 -13.982 1.00 75.31 556 ALA A O 1
ATOM 4516 N N . ARG A 1 557 ? 24.905 -2.060 -13.211 1.00 80.69 557 ARG A N 1
ATOM 4517 C CA . ARG A 1 557 ? 25.865 -2.669 -14.142 1.00 80.69 557 ARG A CA 1
ATOM 4518 C C . ARG A 1 557 ? 25.877 -4.181 -13.967 1.00 80.69 557 ARG A C 1
ATOM 4520 O O . ARG A 1 557 ? 25.707 -4.915 -14.935 1.00 80.69 557 ARG A O 1
ATOM 4527 N N . ASP A 1 558 ? 26.065 -4.627 -12.733 1.00 81.69 558 ASP A N 1
ATOM 4528 C CA . ASP A 1 558 ? 26.198 -6.045 -12.423 1.00 81.69 558 ASP A CA 1
ATOM 4529 C C . ASP A 1 558 ? 24.866 -6.776 -12.634 1.00 81.69 558 ASP A C 1
ATOM 4531 O O . ASP A 1 558 ? 24.858 -7.863 -13.207 1.00 81.69 558 ASP A O 1
ATOM 4535 N N . PHE A 1 559 ? 23.738 -6.138 -12.297 1.00 87.44 559 PHE A N 1
ATOM 4536 C CA . PHE A 1 559 ? 22.404 -6.659 -12.597 1.00 87.44 559 PHE A CA 1
ATOM 4537 C C . PHE A 1 559 ? 22.184 -6.866 -14.105 1.00 87.44 559 PHE A C 1
ATOM 4539 O O . PHE A 1 559 ? 21.813 -7.958 -14.527 1.00 87.44 559 PHE A O 1
ATOM 4546 N N . ILE A 1 560 ? 22.452 -5.851 -14.935 1.00 90.06 560 ILE A N 1
ATOM 4547 C CA . ILE A 1 560 ? 22.231 -5.918 -16.389 1.00 90.06 560 ILE A CA 1
ATOM 4548 C C . ILE A 1 560 ? 23.153 -6.951 -17.040 1.00 90.06 560 ILE A C 1
ATOM 4550 O O . ILE A 1 560 ? 22.727 -7.673 -17.941 1.00 90.06 560 ILE A O 1
ATOM 4554 N N . LEU A 1 561 ? 24.413 -7.030 -16.606 1.00 90.62 561 LEU A N 1
ATOM 4555 C CA . LEU A 1 561 ? 25.375 -8.004 -17.128 1.00 90.62 561 LEU A CA 1
ATOM 4556 C C . LEU A 1 561 ? 25.059 -9.440 -16.690 1.00 90.62 561 LEU A C 1
ATOM 4558 O O . LEU A 1 561 ? 25.406 -10.378 -17.405 1.00 90.62 561 LEU A O 1
ATOM 4562 N N . ALA A 1 562 ? 24.391 -9.624 -15.549 1.00 91.62 562 ALA A N 1
ATOM 4563 C CA . ALA A 1 562 ? 23.932 -10.933 -15.093 1.00 91.62 562 ALA A CA 1
ATOM 4564 C C . ALA A 1 562 ? 22.723 -11.462 -15.889 1.00 91.62 562 ALA A C 1
ATOM 4566 O O . ALA A 1 562 ? 22.427 -12.657 -15.818 1.00 91.62 562 ALA A O 1
ATOM 4567 N N . LEU A 1 563 ? 22.030 -10.607 -16.653 1.00 95.00 563 LEU A N 1
ATOM 4568 C CA . LEU A 1 563 ? 20.921 -11.025 -17.510 1.00 95.00 563 LEU A CA 1
ATOM 4569 C C . LEU A 1 563 ? 21.411 -11.817 -18.738 1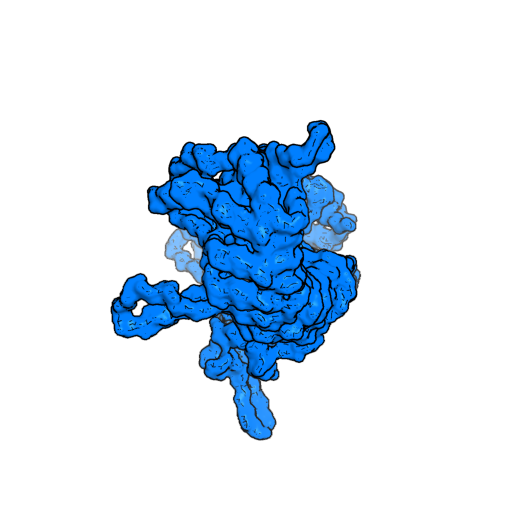.00 95.00 563 LEU A C 1
ATOM 4571 O O . LEU A 1 563 ? 22.501 -11.551 -19.264 1.00 95.00 563 LEU A O 1
ATOM 4575 N N . PRO A 1 564 ? 20.590 -12.748 -19.260 1.00 92.50 564 PRO A N 1
ATOM 4576 C CA . PRO A 1 564 ? 20.876 -13.432 -20.517 1.00 92.50 564 PRO A CA 1
ATOM 4577 C C . PRO A 1 564 ? 21.021 -12.443 -21.691 1.00 92.50 564 PRO A C 1
ATOM 4579 O O . PRO A 1 564 ? 20.262 -11.474 -21.757 1.00 92.50 564 PRO A O 1
ATOM 4582 N N . PRO A 1 565 ? 21.941 -12.681 -22.648 1.00 91.81 565 PRO A N 1
ATOM 4583 C CA . PRO A 1 565 ? 22.168 -11.810 -23.806 1.00 91.81 565 PRO A CA 1
ATOM 4584 C C . PRO A 1 565 ? 21.087 -12.003 -24.888 1.00 91.81 565 PRO A C 1
ATOM 4586 O O . PRO A 1 565 ? 21.368 -12.382 -26.023 1.00 91.81 565 PRO A O 1
ATOM 4589 N N . THR A 1 566 ? 19.823 -11.819 -24.510 1.00 92.56 566 THR A N 1
ATOM 4590 C CA . THR A 1 566 ? 18.627 -12.010 -25.352 1.00 92.56 566 THR A CA 1
ATOM 4591 C C . THR A 1 566 ? 17.824 -10.722 -25.536 1.00 92.56 566 THR A C 1
ATOM 4593 O O . THR A 1 566 ? 16.796 -10.727 -26.216 1.00 92.56 566 THR A O 1
ATOM 4596 N N . LEU A 1 567 ? 18.282 -9.608 -24.953 1.00 96.31 567 LEU A N 1
ATOM 4597 C CA . LEU A 1 567 ? 17.560 -8.340 -24.971 1.00 96.31 567 LEU A CA 1
ATOM 4598 C C . LEU A 1 567 ? 17.443 -7.775 -26.393 1.00 96.31 567 LEU A C 1
ATOM 4600 O O . LEU A 1 567 ? 18.437 -7.539 -27.080 1.00 96.31 567 LEU A O 1
ATOM 4604 N N . LYS A 1 568 ? 16.205 -7.505 -26.811 1.00 96.75 568 LYS A N 1
ATOM 4605 C CA . LYS A 1 568 ? 15.855 -6.790 -28.048 1.00 96.75 568 LYS A CA 1
ATOM 4606 C C . LYS A 1 568 ? 15.548 -5.323 -27.775 1.00 96.75 568 LYS A C 1
ATOM 4608 O O . LYS A 1 568 ? 15.810 -4.475 -28.631 1.00 96.75 568 LYS A O 1
ATOM 4613 N N . LYS A 1 569 ? 15.000 -5.021 -26.595 1.00 97.31 569 LYS A N 1
ATOM 4614 C CA . LYS A 1 569 ? 14.654 -3.670 -26.157 1.00 97.31 569 LYS A CA 1
ATOM 4615 C C . LYS A 1 569 ? 15.265 -3.388 -24.791 1.00 97.31 569 LYS A C 1
ATOM 4617 O O . LYS A 1 569 ? 15.016 -4.130 -23.845 1.00 97.31 569 LYS A O 1
ATOM 4622 N N . MET A 1 570 ? 16.002 -2.290 -24.681 1.00 95.31 570 MET A N 1
ATOM 4623 C CA . MET A 1 570 ? 16.527 -1.805 -23.409 1.00 95.31 570 MET A CA 1
ATOM 4624 C C . MET A 1 570 ? 16.176 -0.332 -23.228 1.00 95.31 570 MET A C 1
ATOM 4626 O O . MET A 1 570 ? 16.461 0.483 -24.101 1.00 95.31 570 MET A O 1
ATOM 4630 N N . ILE A 1 571 ? 15.549 -0.012 -22.101 1.00 93.00 571 ILE A N 1
ATOM 4631 C CA . ILE A 1 571 ? 15.257 1.348 -21.655 1.00 93.00 571 ILE A CA 1
ATOM 4632 C C . ILE A 1 571 ? 15.963 1.556 -20.318 1.00 93.00 571 ILE A C 1
ATOM 4634 O O . ILE A 1 571 ? 15.735 0.802 -19.371 1.00 93.00 571 ILE A O 1
ATOM 4638 N N . TRP A 1 572 ? 16.789 2.591 -20.231 1.00 89.00 572 TRP A N 1
ATOM 4639 C CA . TRP A 1 572 ? 17.356 3.081 -18.986 1.00 89.00 572 TRP A CA 1
ATOM 4640 C C . TRP A 1 572 ? 17.079 4.578 -18.863 1.00 89.00 572 TRP A C 1
ATOM 4642 O O . TRP A 1 572 ? 17.694 5.395 -19.547 1.00 89.00 572 TRP A O 1
ATOM 4652 N N . LYS A 1 573 ? 16.152 4.924 -17.968 1.00 85.12 573 LYS A N 1
ATOM 4653 C CA . LYS A 1 573 ? 15.841 6.307 -17.593 1.00 85.12 573 LYS A CA 1
ATOM 4654 C C . LYS A 1 573 ? 16.538 6.666 -16.281 1.00 85.12 573 LYS A C 1
ATOM 4656 O O . LYS A 1 573 ? 16.638 5.835 -15.382 1.00 85.12 573 LYS A O 1
ATOM 4661 N N . GLU A 1 574 ? 16.991 7.907 -16.153 1.00 78.06 574 GLU A N 1
ATOM 4662 C CA . GLU A 1 574 ? 17.683 8.426 -14.962 1.00 78.06 574 GLU A CA 1
ATOM 4663 C C . GLU A 1 574 ? 18.987 7.684 -14.611 1.00 78.06 574 GLU A C 1
ATOM 4665 O O . GLU A 1 574 ? 19.295 7.445 -13.446 1.00 78.06 574 GLU A O 1
ATOM 4670 N N . SER A 1 575 ? 19.800 7.346 -15.614 1.00 73.81 575 SER A N 1
ATOM 4671 C CA . SER A 1 575 ? 21.138 6.758 -15.401 1.00 73.81 575 SER A CA 1
ATOM 4672 C C . SER A 1 575 ? 22.132 7.649 -14.616 1.00 73.81 575 SER A C 1
ATOM 4674 O O . SER A 1 575 ? 23.186 7.180 -14.198 1.00 73.81 575 SER A O 1
ATOM 4676 N N . GLU A 1 576 ? 21.797 8.927 -14.418 1.00 70.38 576 GLU A N 1
ATOM 4677 C CA . GLU A 1 576 ? 22.608 10.030 -13.890 1.00 70.38 576 GLU A CA 1
ATOM 4678 C C . GLU A 1 576 ? 23.895 10.308 -14.672 1.00 70.38 576 GLU A C 1
ATOM 4680 O O . GLU A 1 576 ? 23.939 11.296 -15.400 1.00 70.38 576 GLU A O 1
ATOM 4685 N N . THR A 1 577 ? 24.947 9.498 -14.509 1.00 67.94 577 THR A N 1
ATOM 4686 C CA . THR A 1 577 ? 26.217 9.635 -15.237 1.00 67.94 577 THR A CA 1
ATOM 4687 C C . THR A 1 577 ? 26.475 8.405 -16.092 1.00 67.94 577 THR A C 1
ATOM 4689 O O . THR A 1 577 ? 26.561 7.283 -15.594 1.00 67.94 577 THR A O 1
ATOM 4692 N N . VAL A 1 578 ? 26.648 8.616 -17.400 1.00 63.72 578 VAL A N 1
ATOM 4693 C CA . VAL A 1 578 ? 26.969 7.526 -18.330 1.00 63.72 578 VAL A CA 1
ATOM 4694 C C . VAL A 1 578 ? 28.464 7.226 -18.267 1.00 63.72 578 VAL A C 1
ATOM 4696 O O . VAL A 1 578 ? 29.247 7.659 -19.111 1.00 63.72 578 VAL A O 1
ATOM 4699 N N . GLN A 1 579 ? 28.884 6.526 -17.216 1.00 68.81 579 GLN A N 1
ATOM 4700 C CA . GLN A 1 579 ? 30.281 6.137 -17.051 1.00 68.81 579 GLN A CA 1
ATOM 4701 C C . GLN A 1 579 ? 30.659 5.057 -18.087 1.00 68.81 579 GLN A C 1
ATOM 4703 O O . GLN A 1 579 ? 29.881 4.144 -18.387 1.00 68.81 579 GLN A O 1
ATOM 4708 N N . GLU A 1 580 ? 31.853 5.171 -18.678 1.00 69.12 580 GLU A N 1
ATOM 4709 C CA . GLU A 1 580 ? 32.326 4.255 -19.731 1.00 69.12 580 GLU A CA 1
ATOM 4710 C C . GLU A 1 580 ? 32.431 2.796 -19.268 1.00 69.12 580 GLU A C 1
ATOM 4712 O O . GLU A 1 580 ? 32.243 1.871 -20.062 1.00 69.12 580 GLU A O 1
ATOM 4717 N N . ASP A 1 581 ? 32.695 2.585 -17.981 1.00 72.31 581 ASP A N 1
ATOM 4718 C CA . ASP A 1 581 ? 32.788 1.283 -17.318 1.00 72.31 581 ASP A CA 1
ATOM 4719 C C . ASP A 1 581 ? 31.430 0.572 -17.159 1.00 72.31 581 ASP A C 1
ATOM 4721 O O . ASP A 1 581 ? 31.397 -0.623 -16.848 1.00 72.31 581 ASP A O 1
ATOM 4725 N N . ILE A 1 582 ? 30.321 1.266 -17.430 1.00 80.50 582 ILE A N 1
ATOM 4726 C CA . ILE A 1 582 ? 28.964 0.707 -17.477 1.00 80.50 582 ILE A CA 1
ATOM 4727 C C . ILE A 1 582 ? 28.512 0.564 -18.930 1.00 80.50 582 ILE A C 1
ATOM 4729 O O . ILE A 1 582 ? 28.137 -0.528 -19.358 1.00 80.50 582 ILE A O 1
ATOM 4733 N N . PHE A 1 583 ? 28.575 1.655 -19.697 1.00 85.75 583 PHE A N 1
ATOM 4734 C CA . PHE A 1 583 ? 27.997 1.727 -21.039 1.00 85.75 583 PHE A CA 1
ATOM 4735 C C . PHE A 1 583 ? 28.630 0.709 -21.997 1.00 85.75 583 PHE A C 1
ATOM 4737 O O . PHE A 1 583 ? 27.929 -0.088 -22.623 1.00 85.75 583 PHE A O 1
ATOM 4744 N N . ASN A 1 584 ? 29.965 0.665 -22.057 1.00 89.00 584 ASN A N 1
ATOM 4745 C CA . ASN A 1 584 ? 30.666 -0.213 -22.992 1.00 89.00 584 ASN A CA 1
ATOM 4746 C C . ASN A 1 584 ? 30.494 -1.703 -22.646 1.00 89.00 584 ASN A C 1
ATOM 4748 O O . ASN A 1 584 ? 30.223 -2.483 -23.560 1.00 89.00 584 ASN A O 1
ATOM 4752 N N . PRO A 1 585 ? 30.614 -2.150 -21.379 1.00 90.38 585 PRO A N 1
ATOM 4753 C CA . PRO A 1 585 ? 30.336 -3.544 -21.032 1.00 90.38 585 PRO A CA 1
ATOM 4754 C C . PRO A 1 585 ? 28.902 -3.983 -21.330 1.00 90.38 585 PRO A C 1
ATOM 4756 O O . PRO A 1 585 ? 28.715 -5.075 -21.863 1.00 90.38 585 PRO A O 1
ATOM 4759 N N . VAL A 1 586 ? 27.905 -3.140 -21.043 1.00 91.12 586 VAL A N 1
ATOM 4760 C CA . VAL A 1 586 ? 26.495 -3.449 -21.335 1.00 91.12 586 VAL A CA 1
ATOM 4761 C C . VAL A 1 586 ? 26.284 -3.649 -22.834 1.00 91.12 586 VAL A C 1
ATOM 4763 O O . VAL A 1 586 ? 25.689 -4.647 -23.242 1.00 91.12 586 VAL A O 1
ATOM 4766 N N . LEU A 1 587 ? 26.823 -2.754 -23.666 1.00 93.00 587 LEU A N 1
ATOM 4767 C CA . LEU A 1 587 ? 26.734 -2.887 -25.119 1.00 93.00 587 LEU A CA 1
ATOM 4768 C C . LEU A 1 587 ? 27.504 -4.097 -25.652 1.00 93.00 587 LEU A C 1
ATOM 4770 O O . LEU A 1 587 ? 27.012 -4.780 -26.541 1.00 93.00 587 LEU A O 1
ATOM 4774 N N . LYS A 1 588 ? 28.681 -4.412 -25.106 1.00 93.44 588 LYS A N 1
ATOM 4775 C CA . LYS A 1 588 ? 29.428 -5.620 -25.496 1.00 93.44 588 LYS A CA 1
ATOM 4776 C C . LYS A 1 588 ? 28.640 -6.900 -25.227 1.00 93.44 588 LYS A C 1
ATOM 4778 O O . LYS A 1 588 ? 28.763 -7.854 -25.988 1.00 93.44 588 LYS A O 1
ATOM 4783 N N . HIS A 1 589 ? 27.854 -6.916 -24.153 1.00 94.38 589 HIS A N 1
ATOM 4784 C CA . HIS A 1 589 ? 27.076 -8.082 -23.744 1.00 94.38 589 HIS A CA 1
ATOM 4785 C C . HIS A 1 589 ? 25.744 -8.206 -24.502 1.00 94.38 589 HIS A C 1
ATOM 4787 O O . HIS A 1 589 ? 25.445 -9.271 -25.033 1.00 94.38 589 HIS A O 1
ATOM 4793 N N . HIS A 1 590 ? 24.972 -7.117 -24.618 1.00 95.12 590 HIS A N 1
ATOM 4794 C CA . HIS A 1 590 ? 23.610 -7.129 -25.190 1.00 95.12 590 HIS A CA 1
ATOM 4795 C C . HIS A 1 590 ? 23.495 -6.515 -26.593 1.00 95.12 590 HIS A C 1
ATOM 4797 O O . HIS A 1 590 ? 22.536 -6.775 -27.317 1.00 95.12 590 HIS A O 1
ATOM 4803 N N . GLY A 1 591 ? 24.460 -5.698 -27.013 1.00 93.31 591 GLY A N 1
ATOM 4804 C CA . GLY A 1 591 ? 24.382 -4.859 -28.217 1.00 93.31 591 GLY A CA 1
ATOM 4805 C C . GLY A 1 591 ? 24.075 -5.616 -29.507 1.00 93.31 591 GLY A C 1
ATOM 4806 O O . GLY A 1 591 ? 23.327 -5.119 -30.347 1.00 93.31 591 GLY A O 1
ATOM 4807 N N . SER A 1 592 ? 24.576 -6.846 -29.645 1.00 94.31 592 SER A N 1
ATOM 4808 C CA . SER A 1 592 ? 24.375 -7.651 -30.856 1.00 94.31 592 SER A CA 1
ATOM 4809 C C . SER A 1 592 ? 22.917 -8.066 -31.113 1.00 94.31 592 SER A C 1
ATOM 4811 O O . SER A 1 592 ? 22.547 -8.274 -32.271 1.00 94.31 592 SER A O 1
ATOM 4813 N N . THR A 1 593 ? 22.082 -8.158 -30.070 1.00 95.56 593 THR A N 1
ATOM 4814 C CA . THR A 1 593 ? 20.657 -8.526 -30.169 1.00 95.56 593 THR A CA 1
ATOM 4815 C C . THR A 1 593 ? 19.720 -7.321 -30.077 1.00 95.56 593 THR A C 1
ATOM 4817 O O . THR A 1 593 ? 18.556 -7.424 -30.476 1.00 95.56 593 THR A O 1
ATOM 4820 N N . LEU A 1 594 ? 20.213 -6.177 -29.587 1.00 96.56 594 LEU A N 1
ATOM 4821 C CA . LEU A 1 594 ? 19.416 -4.970 -29.394 1.00 96.56 594 LEU A CA 1
ATOM 4822 C C . LEU A 1 594 ? 18.919 -4.376 -30.720 1.00 96.56 594 LEU A C 1
ATOM 4824 O O . LEU A 1 594 ? 19.672 -4.113 -31.657 1.00 96.56 594 LEU A O 1
ATOM 4828 N N . GLN A 1 595 ? 17.617 -4.106 -30.756 1.00 96.31 595 GLN A N 1
ATOM 4829 C CA . GLN A 1 595 ? 16.913 -3.422 -31.842 1.00 96.31 595 GLN A CA 1
ATOM 4830 C C . GLN A 1 595 ? 16.416 -2.039 -31.412 1.00 96.31 595 GLN A C 1
ATOM 4832 O O . GLN A 1 595 ? 16.271 -1.155 -32.260 1.00 96.31 595 GLN A O 1
ATOM 4837 N N . HIS A 1 596 ? 16.157 -1.853 -30.115 1.00 97.31 596 HIS A N 1
ATOM 4838 C CA . HIS A 1 596 ? 15.725 -0.594 -29.520 1.00 97.31 596 HIS A CA 1
ATOM 4839 C C . HIS A 1 596 ? 16.536 -0.289 -28.260 1.00 97.31 596 HIS A C 1
ATOM 4841 O O . HIS A 1 596 ? 16.584 -1.114 -27.344 1.00 97.31 596 HIS A O 1
ATOM 4847 N N . LEU A 1 597 ? 17.118 0.907 -28.209 1.00 96.06 597 LEU A N 1
ATOM 4848 C CA . LEU A 1 597 ? 17.838 1.420 -27.050 1.00 96.06 597 LEU A CA 1
ATOM 4849 C C . LEU A 1 597 ? 17.318 2.810 -26.684 1.00 96.06 597 LEU A C 1
ATOM 4851 O O . LEU A 1 597 ? 17.315 3.706 -27.524 1.00 96.06 597 LEU A O 1
ATOM 4855 N N . GLU A 1 598 ? 16.932 2.987 -25.428 1.00 93.44 598 GLU A N 1
ATOM 4856 C CA . GLU A 1 598 ? 16.656 4.284 -24.817 1.00 93.44 598 GLU A CA 1
ATOM 4857 C C . GLU A 1 598 ? 17.575 4.453 -23.612 1.00 93.44 598 GLU A C 1
ATOM 4859 O O . GLU A 1 598 ? 17.557 3.627 -22.702 1.00 93.44 598 GLU A O 1
ATOM 4864 N N . TRP A 1 599 ? 18.405 5.492 -23.628 1.00 90.44 599 TRP A N 1
ATOM 4865 C CA . TRP A 1 599 ? 19.329 5.802 -22.542 1.00 90.44 599 TRP A CA 1
ATOM 4866 C C . TRP A 1 599 ? 19.272 7.298 -22.254 1.00 90.44 599 TRP A C 1
ATOM 4868 O O . TRP A 1 599 ? 19.877 8.097 -22.972 1.00 90.44 599 TRP A O 1
ATOM 4878 N N . THR A 1 600 ? 18.508 7.678 -21.232 1.00 87.75 600 THR A N 1
ATOM 4879 C CA . THR A 1 600 ? 18.115 9.075 -21.002 1.00 87.75 600 THR A CA 1
ATOM 4880 C C . THR A 1 600 ? 18.133 9.465 -19.525 1.00 87.75 600 THR A C 1
ATOM 4882 O O . THR A 1 600 ? 18.119 8.629 -18.621 1.00 87.75 600 THR A O 1
ATOM 4885 N N . ASN A 1 601 ? 18.142 10.767 -19.267 1.00 81.19 601 ASN A N 1
ATOM 4886 C CA . ASN A 1 601 ? 18.152 11.403 -17.958 1.00 81.19 601 ASN A CA 1
ATOM 4887 C C . ASN A 1 601 ? 17.162 12.568 -17.921 1.00 81.19 601 ASN A C 1
ATOM 4889 O O . ASN A 1 601 ? 16.820 13.143 -18.954 1.00 81.19 601 ASN A O 1
ATOM 4893 N N . TYR A 1 602 ? 16.754 12.931 -16.709 1.00 75.56 602 TYR A N 1
ATOM 4894 C CA . TYR A 1 602 ? 15.889 14.075 -16.456 1.00 75.56 602 TYR A CA 1
ATOM 4895 C C . TYR A 1 602 ? 16.646 15.400 -16.566 1.00 75.56 602 TYR A C 1
ATOM 4897 O O . TYR A 1 602 ? 17.833 15.499 -16.227 1.00 75.56 602 TYR A O 1
ATOM 4905 N N . GLU A 1 603 ? 15.947 16.430 -17.019 1.00 73.00 603 GLU A N 1
ATOM 4906 C CA . GLU A 1 603 ? 16.430 17.799 -17.037 1.00 73.00 603 GLU A CA 1
ATOM 4907 C C . GLU A 1 603 ? 16.367 18.377 -15.620 1.00 73.00 603 GLU A C 1
ATOM 4909 O O . GLU A 1 603 ? 15.315 18.667 -15.059 1.00 73.00 603 GLU A O 1
ATOM 4914 N N . ARG A 1 604 ? 17.535 18.545 -14.997 1.00 64.06 604 ARG A N 1
ATOM 4915 C CA . ARG A 1 604 ? 17.658 19.253 -13.720 1.00 64.06 604 ARG A CA 1
ATOM 4916 C C . ARG A 1 604 ? 17.783 20.729 -14.064 1.00 64.06 604 ARG A C 1
ATOM 4918 O O . ARG A 1 604 ? 18.827 21.125 -14.565 1.00 64.06 604 ARG A O 1
ATOM 4925 N N . GLY A 1 605 ? 16.793 21.565 -13.746 1.00 55.69 605 GLY A N 1
ATOM 4926 C CA . GLY A 1 605 ? 16.789 23.005 -14.095 1.00 55.69 605 GLY A CA 1
ATOM 4927 C C . GLY A 1 605 ? 17.992 23.856 -13.622 1.00 55.69 605 GLY A C 1
ATOM 4928 O O . GLY A 1 605 ? 18.041 25.052 -13.888 1.00 55.69 605 GLY A O 1
ATOM 4929 N N . PHE A 1 606 ? 18.956 23.257 -12.918 1.00 58.41 606 PHE A N 1
ATOM 4930 C CA . PHE A 1 606 ? 20.191 23.850 -12.394 1.00 58.41 606 PHE A CA 1
ATOM 4931 C C . PHE A 1 606 ? 21.462 23.040 -12.739 1.00 58.41 606 PHE A C 1
ATOM 4933 O O . PHE A 1 606 ? 22.546 23.367 -12.259 1.00 58.41 606 PHE A O 1
ATOM 4940 N N . LYS A 1 607 ? 21.367 21.949 -13.517 1.00 63.62 607 LYS A N 1
ATOM 4941 C CA . LYS A 1 607 ? 22.528 21.145 -13.936 1.00 63.62 607 LYS A CA 1
ATOM 4942 C C . LYS A 1 607 ? 22.304 20.534 -15.328 1.00 63.62 607 LYS A C 1
ATOM 4944 O O . LYS A 1 607 ? 21.281 19.880 -15.517 1.00 63.62 607 LYS A O 1
ATOM 4949 N N . PRO A 1 608 ? 23.269 20.647 -16.260 1.00 65.94 608 PRO A N 1
ATOM 4950 C CA . PRO A 1 608 ? 23.163 19.995 -17.563 1.00 65.94 608 PRO A CA 1
ATOM 4951 C C . PRO A 1 608 ? 23.037 18.473 -17.427 1.00 65.94 608 PRO A C 1
ATOM 4953 O O . PRO A 1 608 ? 23.636 17.853 -16.536 1.00 65.94 608 PRO A O 1
ATOM 4956 N N . ARG A 1 609 ? 22.251 17.877 -18.330 1.00 75.12 609 ARG A N 1
ATOM 4957 C CA . ARG A 1 609 ? 22.118 16.418 -18.456 1.00 75.12 609 ARG A CA 1
ATOM 4958 C C . ARG A 1 609 ? 23.464 15.786 -18.802 1.00 75.12 609 ARG A C 1
ATOM 4960 O O . ARG A 1 609 ? 24.249 16.344 -19.564 1.00 75.12 609 ARG A O 1
ATOM 4967 N N . SER A 1 610 ? 23.724 14.599 -18.256 1.00 77.12 610 SER A N 1
ATOM 4968 C CA . SER A 1 610 ? 24.859 13.795 -18.714 1.00 77.12 610 SER A CA 1
ATOM 4969 C C . SER A 1 610 ? 24.551 13.274 -20.113 1.00 77.12 610 SER A C 1
ATOM 4971 O O . SER A 1 610 ? 23.540 12.604 -20.305 1.00 77.12 610 SER A O 1
ATOM 4973 N N . THR A 1 611 ? 25.434 13.548 -21.067 1.00 81.38 611 THR A N 1
ATOM 4974 C CA . THR A 1 611 ? 25.314 13.103 -22.462 1.00 81.38 611 THR A CA 1
ATOM 4975 C C . THR A 1 611 ? 26.422 12.118 -22.820 1.00 81.38 611 THR A C 1
ATOM 4977 O O . THR A 1 611 ? 27.417 11.999 -22.100 1.00 81.38 611 THR A O 1
ATOM 4980 N N . LEU A 1 612 ? 26.235 11.383 -23.918 1.00 84.75 612 LEU A N 1
ATOM 4981 C CA . LEU A 1 612 ? 27.233 10.441 -24.426 1.00 84.75 612 LEU A CA 1
ATOM 4982 C C . LEU A 1 612 ? 28.418 11.182 -25.060 1.00 84.75 612 LEU A C 1
ATOM 4984 O O . LEU A 1 612 ? 28.239 12.144 -25.811 1.00 84.75 612 LEU A O 1
ATOM 4988 N N . THR A 1 613 ? 29.636 10.706 -24.801 1.00 87.50 613 THR A N 1
ATOM 4989 C CA . THR A 1 613 ? 30.843 11.199 -25.481 1.00 87.50 613 THR A CA 1
ATOM 4990 C C . THR A 1 613 ? 30.902 10.701 -26.928 1.00 87.50 613 THR A C 1
ATOM 4992 O O . THR A 1 613 ? 30.279 9.701 -27.288 1.00 87.50 613 THR A O 1
ATOM 4995 N N . GLU A 1 614 ? 31.688 11.360 -27.783 1.00 88.69 614 GLU A N 1
ATOM 4996 C CA . GLU A 1 614 ? 31.871 10.913 -29.173 1.00 88.69 614 GLU A CA 1
ATOM 4997 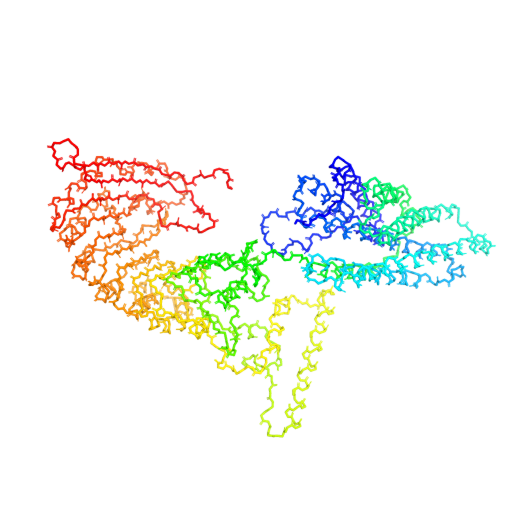C C . GLU A 1 614 ? 32.410 9.477 -29.265 1.00 88.69 614 GLU A C 1
ATOM 4999 O O . GLU A 1 614 ? 31.991 8.716 -30.137 1.00 88.69 614 GLU A O 1
ATOM 5004 N N . ASP A 1 615 ? 33.285 9.080 -28.341 1.00 88.62 615 ASP A N 1
ATOM 5005 C CA . ASP A 1 615 ? 33.834 7.724 -28.283 1.00 88.62 615 ASP A CA 1
ATOM 5006 C C . ASP A 1 615 ? 32.772 6.695 -27.867 1.00 88.62 615 ASP A C 1
ATOM 5008 O O . ASP A 1 615 ? 32.712 5.599 -28.432 1.00 88.62 615 ASP A O 1
ATOM 5012 N N . GLN A 1 616 ? 31.865 7.053 -26.953 1.00 89.62 616 GLN A N 1
ATOM 5013 C CA . GLN A 1 616 ? 30.710 6.220 -26.607 1.00 89.62 616 GLN A CA 1
ATOM 5014 C C . GLN A 1 616 ? 29.739 6.077 -27.791 1.00 89.62 616 GLN A C 1
ATOM 5016 O O . GLN A 1 616 ? 29.269 4.974 -28.067 1.00 89.62 616 GLN A O 1
ATOM 5021 N N . LEU A 1 617 ? 29.494 7.145 -28.560 1.00 91.75 617 LEU A N 1
ATOM 5022 C CA . LEU A 1 617 ? 28.671 7.087 -29.780 1.00 91.75 617 LEU A CA 1
ATOM 5023 C C . LEU A 1 617 ? 29.301 6.204 -30.872 1.00 91.75 617 LEU A C 1
ATOM 5025 O O . LEU A 1 617 ? 28.591 5.503 -31.598 1.00 91.75 617 LEU A O 1
ATOM 5029 N N . ARG A 1 618 ? 30.635 6.194 -30.989 1.00 91.88 618 ARG A N 1
ATOM 5030 C CA . ARG A 1 618 ? 31.350 5.260 -31.879 1.00 91.88 618 ARG A CA 1
ATOM 5031 C C . ARG A 1 618 ? 31.233 3.821 -31.387 1.00 91.88 618 ARG A C 1
ATOM 5033 O O . ARG A 1 618 ? 30.935 2.934 -32.185 1.00 91.88 618 ARG A O 1
ATOM 5040 N N . SER A 1 619 ? 31.395 3.617 -30.082 1.00 91.31 619 SER A N 1
ATOM 5041 C CA . SER A 1 619 ? 31.257 2.310 -29.431 1.00 91.31 619 SER A CA 1
ATOM 5042 C C . SER A 1 619 ? 29.847 1.739 -29.625 1.00 91.31 619 SER A C 1
ATOM 5044 O O . SER A 1 619 ? 29.686 0.542 -29.850 1.00 91.31 619 SER A O 1
ATOM 5046 N N . LEU A 1 620 ? 28.818 2.592 -29.639 1.00 92.25 620 LEU A N 1
ATOM 5047 C CA . LEU A 1 620 ? 27.442 2.191 -29.929 1.00 92.25 620 LEU A CA 1
ATOM 5048 C C . LEU A 1 620 ? 27.301 1.518 -31.301 1.00 92.25 620 LEU A C 1
ATOM 5050 O O . LEU A 1 620 ? 26.665 0.473 -31.405 1.00 92.25 620 LEU A O 1
ATOM 5054 N N . GLY A 1 621 ? 27.916 2.075 -32.345 1.00 90.00 621 GLY A N 1
ATOM 5055 C CA . GLY A 1 621 ? 27.871 1.456 -33.671 1.00 90.00 621 GLY A CA 1
ATOM 5056 C C . GLY A 1 621 ? 28.781 0.241 -33.832 1.00 90.00 621 GLY A C 1
ATOM 5057 O O . GLY A 1 621 ? 28.469 -0.645 -34.625 1.00 90.00 621 GLY A O 1
ATOM 5058 N N . GLU A 1 622 ? 29.866 0.158 -33.059 1.00 93.00 622 GLU A N 1
ATOM 5059 C CA . GLU A 1 622 ? 30.728 -1.029 -33.016 1.00 93.00 622 GLU A CA 1
ATOM 5060 C C . GLU A 1 622 ? 29.988 -2.235 -32.417 1.00 93.00 622 GLU A C 1
ATOM 5062 O O . GLU A 1 622 ? 29.987 -3.320 -33.001 1.00 93.00 622 GLU A O 1
ATOM 5067 N N . TRP A 1 623 ? 29.335 -2.043 -31.268 1.00 94.56 623 TRP A N 1
ATOM 5068 C CA . TRP A 1 623 ? 28.766 -3.138 -30.476 1.00 94.56 623 TRP A CA 1
ATOM 5069 C C . TRP A 1 623 ? 27.276 -3.389 -30.737 1.00 94.56 623 TRP A C 1
ATOM 5071 O O . TRP A 1 623 ? 26.810 -4.508 -30.524 1.00 94.56 623 TRP A O 1
ATOM 5081 N N . ALA A 1 624 ? 26.531 -2.396 -31.234 1.00 95.06 624 ALA A N 1
ATOM 5082 C CA . ALA A 1 624 ? 25.097 -2.501 -31.514 1.00 95.06 624 ALA A CA 1
ATOM 5083 C C . ALA A 1 624 ? 24.697 -2.025 -32.934 1.00 95.06 624 ALA A C 1
ATOM 5085 O O . ALA A 1 624 ? 23.775 -1.220 -33.094 1.00 95.06 624 ALA A O 1
ATOM 5086 N N . PRO A 1 625 ? 25.310 -2.558 -34.013 1.00 93.50 625 PRO A N 1
ATOM 5087 C CA . PRO A 1 625 ? 24.990 -2.160 -35.392 1.00 93.50 625 PRO A CA 1
ATOM 5088 C C . PRO A 1 625 ? 23.565 -2.556 -35.832 1.00 93.50 625 PRO A C 1
ATOM 5090 O O . PRO A 1 625 ? 23.094 -2.134 -36.892 1.00 93.50 625 PRO A O 1
ATOM 5093 N N . GLY A 1 626 ? 22.892 -3.406 -35.045 1.00 93.56 626 GLY A N 1
ATOM 5094 C CA . GLY A 1 626 ? 21.532 -3.900 -35.260 1.00 93.56 626 GLY A CA 1
ATOM 5095 C C . GLY A 1 626 ? 20.411 -2.924 -34.891 1.00 93.56 626 GLY A C 1
ATOM 5096 O O . GLY A 1 626 ? 19.259 -3.198 -35.229 1.00 93.56 626 GLY A O 1
ATOM 5097 N N . LEU A 1 627 ? 20.731 -1.807 -34.228 1.00 96.19 627 LEU A N 1
ATOM 5098 C CA . LEU A 1 627 ? 19.737 -0.868 -33.712 1.00 96.19 627 LEU A CA 1
ATOM 5099 C C . LEU A 1 627 ? 18.895 -0.242 -34.828 1.00 96.19 627 LEU A C 1
ATOM 5101 O O . LEU A 1 627 ? 19.411 0.293 -35.808 1.00 96.19 627 LEU A O 1
ATOM 5105 N N . THR A 1 628 ? 17.580 -0.278 -34.626 1.00 95.75 628 THR A N 1
ATOM 5106 C CA . THR A 1 628 ? 16.568 0.325 -35.507 1.00 95.75 628 THR A CA 1
ATOM 5107 C C . THR A 1 628 ? 15.947 1.572 -34.891 1.00 95.75 628 THR A C 1
ATOM 5109 O O . THR A 1 628 ? 15.598 2.502 -35.618 1.00 95.75 628 THR A O 1
ATOM 5112 N N . ASN A 1 629 ? 15.871 1.609 -33.557 1.00 96.69 629 ASN A N 1
ATOM 5113 C CA . ASN A 1 629 ? 15.314 2.697 -32.769 1.00 96.69 629 ASN A CA 1
ATOM 5114 C C . ASN A 1 629 ? 16.323 3.120 -31.695 1.00 96.69 629 ASN A C 1
ATOM 5116 O O . ASN A 1 629 ? 16.772 2.276 -30.916 1.00 96.69 629 ASN A O 1
ATOM 5120 N N . LEU A 1 630 ? 16.644 4.409 -31.636 1.00 96.19 630 LEU A N 1
ATOM 5121 C CA . LEU A 1 630 ? 17.556 4.967 -30.640 1.00 96.19 630 LEU A CA 1
ATOM 5122 C C . LEU A 1 630 ? 16.944 6.214 -30.005 1.00 96.19 630 LEU A C 1
ATOM 5124 O O . LEU A 1 630 ? 16.541 7.119 -30.730 1.00 96.19 630 LEU A O 1
ATOM 5128 N N . THR A 1 631 ? 16.929 6.267 -28.677 1.00 94.62 631 THR A N 1
ATOM 5129 C CA . THR A 1 631 ? 16.577 7.451 -27.889 1.00 94.62 631 THR A CA 1
ATOM 5130 C C . THR A 1 631 ? 17.742 7.787 -26.963 1.00 94.62 631 THR A C 1
ATOM 5132 O O . THR A 1 631 ? 18.128 6.955 -26.142 1.00 94.62 631 THR A O 1
ATOM 5135 N N . ILE A 1 632 ? 18.322 8.977 -27.092 1.00 92.38 632 ILE A N 1
ATOM 5136 C CA . ILE A 1 632 ? 19.489 9.399 -26.301 1.00 92.38 632 ILE A CA 1
ATOM 5137 C C . ILE A 1 632 ? 19.416 10.879 -25.941 1.00 92.38 632 ILE A C 1
ATOM 5139 O O . ILE A 1 632 ? 18.754 11.664 -26.622 1.00 92.38 632 ILE A O 1
ATOM 5143 N N . ASP A 1 633 ? 20.163 11.265 -24.913 1.00 88.88 633 ASP A N 1
ATOM 5144 C CA . ASP A 1 633 ? 20.379 12.671 -24.585 1.00 88.88 633 ASP A CA 1
ATOM 5145 C C . ASP A 1 633 ? 21.611 13.218 -25.321 1.00 88.88 633 ASP A C 1
ATOM 5147 O O . ASP A 1 633 ? 22.708 12.653 -25.238 1.00 88.88 633 ASP A O 1
ATOM 5151 N N . LEU A 1 634 ? 21.438 14.352 -25.998 1.00 88.31 634 LEU A N 1
ATOM 5152 C CA . LEU A 1 634 ? 22.516 15.162 -26.568 1.00 88.31 634 LEU A CA 1
ATOM 5153 C C . LEU A 1 634 ? 22.392 16.605 -26.062 1.00 88.31 634 LEU A C 1
ATOM 5155 O O . LEU A 1 634 ? 21.365 17.003 -25.522 1.00 88.31 634 LEU A O 1
ATOM 5159 N N . GLU A 1 635 ? 23.446 17.402 -26.222 1.00 80.19 635 GLU A N 1
ATOM 5160 C CA . GLU A 1 635 ? 23.484 18.771 -25.701 1.00 80.19 635 GLU A CA 1
ATOM 5161 C C . GLU A 1 635 ? 24.107 19.745 -26.703 1.00 80.19 635 GLU A C 1
ATOM 5163 O O . GLU A 1 635 ? 24.979 19.380 -27.495 1.00 80.19 635 GLU A O 1
ATOM 5168 N N . ARG A 1 636 ? 23.672 21.007 -26.642 1.00 79.06 636 ARG A N 1
ATOM 5169 C CA . ARG A 1 636 ? 24.302 22.127 -27.336 1.00 79.06 636 ARG A CA 1
ATOM 5170 C C . ARG A 1 636 ? 25.648 22.451 -26.695 1.00 79.06 636 ARG A C 1
ATOM 5172 O O . ARG A 1 636 ? 25.718 22.827 -25.530 1.00 79.06 636 ARG A O 1
ATOM 5179 N N . ARG A 1 637 ? 26.729 22.412 -27.472 1.00 73.06 637 ARG A N 1
ATOM 5180 C CA . ARG A 1 637 ? 28.051 22.848 -26.995 1.00 73.06 637 ARG A CA 1
ATOM 5181 C C . ARG A 1 637 ? 28.297 24.287 -27.416 1.00 73.06 637 ARG A C 1
ATOM 5183 O O . ARG A 1 637 ? 28.354 24.581 -28.609 1.00 73.06 637 ARG A O 1
ATOM 5190 N N . ASN A 1 638 ? 28.465 25.192 -26.451 1.00 69.00 638 ASN A N 1
ATOM 5191 C CA . ASN A 1 638 ? 28.717 26.618 -26.710 1.00 69.00 638 ASN A CA 1
ATOM 5192 C C . ASN A 1 638 ? 27.680 27.274 -27.652 1.00 69.00 638 ASN A C 1
ATOM 5194 O O . ASN A 1 638 ? 28.057 28.062 -28.520 1.00 69.00 638 ASN A O 1
ATOM 5198 N N . GLY A 1 639 ? 26.394 26.942 -27.507 1.00 68.81 639 GLY A N 1
ATOM 5199 C CA . GLY A 1 639 ? 25.318 27.460 -28.360 1.00 68.81 639 GLY A CA 1
ATOM 5200 C C . GLY A 1 639 ? 25.198 26.806 -29.739 1.00 68.81 639 GLY A C 1
ATOM 5201 O O . GLY A 1 639 ? 24.321 27.187 -30.511 1.00 68.81 639 GLY A O 1
ATOM 5202 N N . THR A 1 640 ? 26.036 25.815 -30.061 1.00 81.31 640 THR A N 1
ATOM 5203 C CA . THR A 1 640 ? 25.958 25.067 -31.326 1.00 81.31 640 THR A CA 1
ATOM 5204 C C . THR A 1 640 ? 25.212 23.749 -31.151 1.00 81.31 640 THR A C 1
ATOM 5206 O O . THR A 1 640 ? 25.370 23.070 -30.138 1.00 81.31 640 THR A O 1
ATOM 5209 N N . LEU A 1 641 ? 24.380 23.397 -32.134 1.00 85.19 641 LEU A N 1
ATOM 5210 C CA . LEU A 1 641 ? 23.644 22.130 -32.161 1.00 85.19 641 LEU A CA 1
ATOM 5211 C C . LEU A 1 641 ? 24.614 20.940 -32.326 1.00 85.19 641 LEU A C 1
ATOM 5213 O O . LEU A 1 641 ? 25.659 21.109 -32.960 1.00 85.19 641 LEU A O 1
ATOM 5217 N N . PRO A 1 642 ? 24.281 19.739 -31.813 1.00 87.44 642 PRO A N 1
ATOM 5218 C CA . PRO A 1 642 ? 25.185 18.579 -31.758 1.00 87.44 642 PRO A CA 1
ATOM 5219 C C . PRO A 1 642 ? 25.389 17.877 -33.120 1.00 87.44 642 PRO A C 1
ATOM 5221 O O . PRO A 1 642 ? 25.211 16.669 -33.263 1.00 87.44 642 PRO A O 1
ATOM 5224 N N . GLN A 1 643 ? 25.735 18.624 -34.173 1.00 87.38 643 GLN A N 1
ATOM 5225 C CA . GLN A 1 643 ? 25.855 18.096 -35.537 1.00 87.38 643 GLN A CA 1
ATOM 5226 C C . GLN A 1 643 ? 26.976 17.050 -35.672 1.00 87.38 643 GLN A C 1
ATOM 5228 O O . GLN A 1 643 ? 26.834 16.095 -36.437 1.00 87.38 643 GLN A O 1
ATOM 5233 N N . SER A 1 644 ? 28.084 17.205 -34.941 1.00 88.06 644 SER A N 1
ATOM 5234 C CA . SER A 1 644 ? 29.202 16.248 -34.915 1.00 88.06 644 SER A CA 1
ATOM 5235 C C . SER A 1 644 ? 28.762 14.870 -34.427 1.00 88.06 644 SER A C 1
ATOM 5237 O O . SER A 1 644 ? 29.000 13.865 -35.096 1.00 88.06 644 SER A O 1
ATOM 5239 N N . GLU A 1 645 ? 28.068 14.832 -33.295 1.00 91.12 645 GLU A N 1
ATOM 5240 C CA . GLU A 1 645 ? 27.538 13.640 -32.643 1.00 91.12 645 GLU A CA 1
ATOM 5241 C C . GLU A 1 645 ? 26.508 12.944 -33.539 1.00 91.12 645 GLU A C 1
ATOM 5243 O O . GLU A 1 645 ? 26.542 11.726 -33.727 1.00 91.12 645 GLU A O 1
ATOM 5248 N N . LEU A 1 646 ? 25.640 13.735 -34.171 1.00 90.75 646 LEU A N 1
ATOM 5249 C CA . LEU A 1 646 ? 24.644 13.258 -35.124 1.00 90.75 646 LEU A CA 1
ATOM 5250 C C . LEU A 1 646 ? 25.271 12.633 -36.375 1.00 90.75 646 LEU A C 1
ATOM 5252 O O . LEU A 1 646 ? 24.824 11.577 -36.827 1.00 90.75 646 LEU A O 1
ATOM 5256 N N . ASN A 1 647 ? 26.336 13.234 -36.909 1.00 90.38 647 ASN A N 1
ATOM 5257 C CA . ASN A 1 647 ? 27.071 12.677 -38.044 1.00 90.38 647 ASN A CA 1
ATOM 5258 C C . ASN A 1 647 ? 27.770 11.359 -37.678 1.00 90.38 647 ASN A C 1
ATOM 5260 O O . ASN A 1 647 ? 27.814 10.445 -38.503 1.00 90.38 647 ASN A O 1
ATOM 5264 N N . ILE A 1 648 ? 28.289 11.237 -36.448 1.00 91.62 648 ILE A N 1
ATOM 5265 C CA . ILE A 1 648 ? 28.867 9.982 -35.949 1.00 91.62 648 ILE A CA 1
ATOM 5266 C C . ILE A 1 648 ? 27.796 8.891 -35.942 1.00 91.62 648 ILE A C 1
ATOM 5268 O O . ILE A 1 648 ? 28.001 7.857 -36.570 1.00 91.62 648 ILE A O 1
ATOM 5272 N N . LEU A 1 649 ? 26.639 9.136 -35.320 1.00 92.12 649 LEU A N 1
ATOM 5273 C CA . LEU A 1 649 ? 25.535 8.168 -35.259 1.00 92.12 649 LEU A CA 1
ATOM 5274 C C . LEU A 1 649 ? 25.053 7.736 -36.647 1.00 92.12 649 LEU A C 1
ATOM 5276 O O . LEU A 1 649 ? 24.836 6.549 -36.898 1.00 92.12 649 LEU A O 1
ATOM 5280 N N . ALA A 1 650 ? 24.915 8.694 -37.564 1.00 89.88 650 ALA A N 1
ATOM 5281 C CA . ALA A 1 650 ? 24.505 8.434 -38.938 1.00 89.88 650 ALA A CA 1
ATOM 5282 C C . ALA A 1 650 ? 25.498 7.518 -39.680 1.00 89.88 650 ALA A C 1
ATOM 5284 O O . ALA A 1 650 ? 25.085 6.655 -40.462 1.00 89.88 650 ALA A O 1
ATOM 5285 N N . GLY A 1 651 ? 26.797 7.686 -39.422 1.00 90.38 651 GLY A N 1
ATOM 5286 C CA . GLY A 1 651 ? 27.856 6.881 -40.025 1.00 90.38 651 GLY A CA 1
ATOM 5287 C C . GLY A 1 651 ? 28.052 5.508 -39.377 1.00 90.38 651 GLY A C 1
ATOM 5288 O O . GLY A 1 651 ? 28.469 4.576 -40.062 1.00 90.38 651 GLY A O 1
ATOM 5289 N N . THR A 1 652 ? 27.763 5.364 -38.081 1.00 90.69 652 THR A N 1
ATOM 5290 C CA . THR A 1 652 ? 28.089 4.151 -37.312 1.00 90.69 652 THR A CA 1
ATOM 5291 C C . THR A 1 652 ? 26.915 3.182 -37.140 1.00 90.69 652 THR A C 1
ATOM 5293 O O . THR A 1 652 ? 27.152 1.999 -36.905 1.00 90.69 652 THR A O 1
ATOM 5296 N N . LEU A 1 653 ? 25.662 3.626 -37.308 1.00 93.56 653 LEU A N 1
ATOM 5297 C CA . LEU A 1 653 ? 24.467 2.785 -37.142 1.00 93.56 653 LEU A CA 1
ATOM 5298 C C . LEU A 1 653 ? 23.738 2.545 -38.473 1.00 93.56 653 LEU A C 1
ATOM 5300 O O . LEU A 1 653 ? 22.842 3.310 -38.847 1.00 93.56 653 LEU A O 1
ATOM 5304 N N . PRO A 1 654 ? 24.061 1.469 -39.214 1.00 92.00 654 PRO A N 1
ATOM 5305 C CA . PRO A 1 654 ? 23.554 1.277 -40.568 1.00 92.00 654 PRO A CA 1
ATOM 5306 C C . PRO A 1 654 ? 22.052 0.989 -40.644 1.00 92.00 654 PRO A C 1
ATOM 5308 O O . PRO A 1 654 ? 21.424 1.400 -41.616 1.00 92.00 654 PRO A O 1
ATOM 5311 N N . LYS A 1 655 ? 21.457 0.351 -39.630 1.00 94.69 655 LYS A N 1
ATOM 5312 C CA . LYS A 1 655 ? 20.037 -0.054 -39.619 1.00 94.69 655 LYS A CA 1
ATOM 5313 C C . LYS A 1 655 ? 19.092 0.923 -38.909 1.00 94.69 655 LYS A C 1
ATOM 5315 O O . LYS A 1 655 ? 17.898 0.647 -38.811 1.00 94.69 655 LYS A O 1
ATOM 5320 N N . LEU A 1 656 ? 19.607 2.052 -38.417 1.00 94.25 656 LEU A N 1
ATOM 5321 C CA . LEU A 1 656 ? 18.817 3.022 -37.662 1.00 94.25 656 LEU A CA 1
ATOM 5322 C C . LEU A 1 656 ? 17.746 3.673 -38.549 1.00 94.25 656 LEU A C 1
ATOM 5324 O O . LEU A 1 656 ? 18.082 4.296 -39.559 1.00 94.25 656 LEU A O 1
ATOM 5328 N N . LYS A 1 657 ? 16.480 3.549 -38.137 1.00 92.38 657 LYS A N 1
ATOM 5329 C CA . LYS A 1 657 ? 15.293 4.082 -38.827 1.00 92.38 657 LYS A CA 1
ATOM 5330 C C . LYS A 1 657 ? 14.622 5.214 -38.062 1.00 92.38 657 LYS A C 1
ATOM 5332 O O . LYS A 1 657 ? 14.213 6.192 -38.683 1.00 92.38 657 LYS A O 1
ATOM 5337 N N . ARG A 1 658 ? 14.544 5.108 -36.733 1.00 94.44 658 ARG A N 1
ATOM 5338 C CA . ARG A 1 658 ? 13.972 6.139 -35.860 1.00 94.44 658 ARG A CA 1
ATOM 5339 C C . ARG A 1 658 ? 14.996 6.597 -34.834 1.00 94.44 658 ARG A C 1
ATOM 5341 O O . ARG A 1 658 ? 15.561 5.780 -34.108 1.00 94.44 658 ARG A O 1
ATOM 5348 N N . LEU A 1 659 ? 15.194 7.906 -34.759 1.00 94.69 659 LEU A N 1
ATOM 5349 C CA . LEU A 1 659 ? 16.081 8.543 -33.793 1.00 94.69 659 LEU A CA 1
ATOM 5350 C C . LEU A 1 659 ? 15.292 9.572 -32.983 1.00 94.69 659 LEU A C 1
ATOM 5352 O O . LEU A 1 659 ? 14.640 10.438 -33.555 1.00 94.69 659 LEU A O 1
ATOM 5356 N N . VAL A 1 660 ? 15.352 9.477 -31.663 1.00 94.75 660 VAL A N 1
ATOM 5357 C CA . VAL A 1 660 ? 14.793 10.461 -30.738 1.00 94.75 660 VAL A CA 1
ATOM 5358 C C . VAL A 1 660 ? 15.949 11.061 -29.949 1.00 94.75 660 VAL A C 1
ATOM 5360 O O . VAL A 1 660 ? 16.793 10.343 -29.416 1.00 94.75 660 VAL A O 1
ATOM 5363 N N . ILE A 1 661 ? 16.020 12.383 -29.916 1.00 92.62 661 ILE A N 1
ATOM 5364 C CA . ILE A 1 661 ? 17.093 13.117 -29.256 1.00 92.62 661 ILE A CA 1
ATOM 5365 C C . ILE A 1 661 ? 16.457 14.030 -28.234 1.00 92.62 661 ILE A C 1
ATOM 5367 O O . ILE A 1 661 ? 15.703 14.932 -28.602 1.00 92.62 661 ILE A O 1
ATOM 5371 N N . ASN A 1 662 ? 16.803 13.831 -26.970 1.00 89.38 662 ASN A N 1
ATOM 5372 C CA . ASN A 1 662 ? 16.452 14.791 -25.945 1.00 89.38 662 ASN A CA 1
ATOM 5373 C C . ASN A 1 662 ? 17.555 15.844 -25.842 1.00 89.38 662 ASN A C 1
ATOM 5375 O O . ASN A 1 662 ? 18.732 15.514 -25.704 1.00 89.38 662 ASN A O 1
ATOM 5379 N N . LEU A 1 663 ? 17.154 17.104 -25.905 1.00 85.50 663 LEU A N 1
ATOM 5380 C CA . LEU A 1 663 ? 17.981 18.292 -25.768 1.00 85.50 663 LEU A CA 1
ATOM 5381 C C . LEU A 1 663 ? 17.522 19.051 -24.520 1.00 85.50 663 LEU A C 1
ATOM 5383 O O . LEU A 1 663 ? 16.323 19.102 -24.239 1.00 85.50 663 LEU A O 1
ATOM 5387 N N . ASN A 1 664 ? 18.445 19.690 -23.800 1.00 77.69 664 ASN A N 1
ATOM 5388 C CA . ASN A 1 664 ? 18.039 20.611 -22.741 1.00 77.69 664 ASN A CA 1
ATOM 5389 C C . ASN A 1 664 ? 17.272 21.808 -23.321 1.00 77.69 664 ASN A C 1
ATOM 5391 O O . ASN A 1 664 ? 17.498 22.243 -24.460 1.00 77.69 664 ASN A O 1
ATOM 5395 N N . LEU A 1 665 ? 16.324 22.322 -22.538 1.00 75.00 665 LEU A N 1
ATOM 5396 C CA . LEU A 1 665 ? 15.567 23.516 -22.893 1.00 75.00 665 LEU A CA 1
ATOM 5397 C C . LEU A 1 665 ? 16.456 24.765 -22.836 1.00 75.00 665 LEU A C 1
ATOM 5399 O O . LEU A 1 665 ? 16.300 25.673 -23.649 1.00 75.00 665 LEU A O 1
ATOM 5403 N N . LEU A 1 666 ? 17.402 24.794 -21.896 1.00 69.19 666 LEU A N 1
ATOM 5404 C CA . LEU A 1 666 ? 18.362 25.881 -21.705 1.00 69.19 666 LEU A CA 1
ATOM 5405 C C . LEU A 1 666 ? 19.776 25.456 -22.120 1.00 69.19 666 LEU A C 1
ATOM 5407 O O . LEU A 1 666 ? 20.188 24.328 -21.869 1.00 69.19 666 LEU A O 1
ATOM 5411 N N . ASP A 1 667 ? 20.540 26.386 -22.702 1.00 66.19 667 ASP A N 1
ATOM 5412 C CA . ASP A 1 667 ? 21.976 26.202 -22.969 1.00 66.19 667 ASP A CA 1
ATOM 5413 C C . ASP A 1 667 ? 22.758 25.981 -21.655 1.00 66.19 667 ASP A C 1
ATOM 5415 O O . ASP A 1 667 ? 22.457 26.596 -20.627 1.00 66.19 667 ASP A O 1
ATOM 5419 N N . GLU A 1 668 ? 23.809 25.158 -21.700 1.00 63.75 668 GLU A N 1
ATOM 5420 C CA . GLU A 1 668 ? 24.751 24.894 -20.605 1.00 63.75 668 GLU A CA 1
ATOM 5421 C C . GLU A 1 668 ? 25.209 26.168 -19.866 1.00 63.75 668 GLU A C 1
ATOM 5423 O O . GLU A 1 668 ? 25.260 26.194 -18.632 1.00 63.75 668 GLU A O 1
ATOM 5428 N N . LYS A 1 669 ? 25.495 27.261 -20.590 1.00 63.41 669 LYS A N 1
ATOM 5429 C CA . LYS A 1 669 ? 25.917 28.540 -19.979 1.00 63.41 669 LYS A CA 1
ATOM 5430 C C . LYS A 1 669 ? 24.817 29.199 -19.149 1.00 63.41 669 LYS A C 1
ATOM 5432 O O . LYS A 1 669 ? 25.118 29.863 -18.157 1.00 63.41 669 LYS A O 1
ATOM 5437 N N . LEU A 1 670 ? 23.563 29.041 -19.567 1.00 61.84 670 LEU A N 1
ATOM 5438 C CA . LEU A 1 670 ? 22.399 29.559 -18.853 1.00 61.84 670 LEU A CA 1
ATOM 5439 C C . LEU A 1 670 ? 22.083 28.670 -17.647 1.00 61.84 670 LEU A C 1
ATOM 5441 O O . LEU A 1 670 ? 21.831 29.198 -16.569 1.00 61.84 670 LEU A O 1
ATOM 5445 N N . LEU A 1 671 ? 22.205 27.345 -17.791 1.00 62.09 671 LEU A N 1
ATOM 5446 C CA . LEU A 1 671 ? 22.031 26.379 -16.699 1.00 62.09 671 LEU A CA 1
ATOM 5447 C C . LEU A 1 671 ? 23.017 26.612 -15.541 1.00 62.09 671 LEU A C 1
ATOM 5449 O O . LEU A 1 671 ? 22.621 26.543 -14.382 1.00 62.09 671 LEU A O 1
ATOM 5453 N N . MET A 1 672 ? 24.282 26.934 -15.840 1.00 55.78 672 MET A N 1
ATOM 5454 C CA . MET A 1 672 ? 25.338 27.167 -14.836 1.00 55.78 672 MET A CA 1
ATOM 5455 C C . MET A 1 672 ? 25.189 28.489 -14.058 1.00 55.78 672 MET A C 1
ATOM 5457 O O . MET A 1 672 ? 25.727 28.610 -12.958 1.00 55.78 672 MET A O 1
ATOM 5461 N N . ASN A 1 673 ? 24.484 29.479 -14.616 1.00 55.16 673 ASN A N 1
ATOM 5462 C CA . ASN A 1 673 ? 24.270 30.796 -13.997 1.00 55.16 673 ASN A CA 1
ATOM 5463 C C . ASN A 1 673 ? 22.911 30.923 -13.286 1.00 55.16 673 ASN A C 1
ATOM 5465 O O . ASN A 1 673 ? 22.664 31.930 -12.620 1.00 55.16 673 ASN A O 1
ATOM 5469 N N . ASN A 1 674 ? 22.029 29.932 -13.426 1.00 51.72 674 ASN A N 1
ATOM 5470 C CA . ASN A 1 674 ? 20.661 30.012 -12.937 1.00 51.72 674 ASN A CA 1
ATOM 5471 C C . ASN A 1 674 ? 20.586 29.735 -11.422 1.00 51.72 674 ASN A C 1
ATOM 5473 O O . ASN A 1 674 ? 21.021 28.686 -10.949 1.00 51.72 674 ASN A O 1
ATOM 5477 N N . THR A 1 675 ? 20.031 30.675 -10.648 1.00 47.56 675 THR A N 1
ATOM 5478 C CA . THR A 1 675 ? 19.881 30.554 -9.178 1.00 47.56 675 THR A CA 1
ATOM 5479 C C . THR A 1 675 ? 18.423 30.515 -8.709 1.00 47.56 675 THR A C 1
ATOM 5481 O O . THR A 1 675 ? 18.175 30.418 -7.506 1.00 47.56 675 THR A O 1
ATOM 5484 N N . GLY A 1 676 ? 17.442 30.537 -9.621 1.00 47.91 676 GLY A N 1
ATOM 5485 C CA . GLY A 1 676 ? 16.031 30.537 -9.240 1.00 47.91 676 GLY A CA 1
ATOM 5486 C C . GLY A 1 676 ? 15.040 30.409 -10.399 1.00 47.91 676 GLY A C 1
ATOM 5487 O O . GLY A 1 676 ? 15.380 30.520 -11.568 1.00 47.91 676 GLY A O 1
ATOM 5488 N N . TYR A 1 677 ? 13.773 30.187 -10.042 1.00 45.44 677 TYR A N 1
ATOM 5489 C CA . TYR A 1 677 ? 12.642 29.942 -10.952 1.00 45.44 677 TYR A CA 1
ATOM 5490 C C . TYR A 1 677 ? 12.268 31.131 -11.874 1.00 45.44 677 TYR A C 1
ATOM 5492 O O . TYR A 1 677 ? 11.393 30.974 -12.725 1.00 45.44 677 TYR A O 1
ATOM 5500 N N . GLU A 1 678 ? 12.883 32.312 -11.714 1.00 42.69 678 GLU A N 1
ATOM 5501 C CA . GLU A 1 678 ? 12.452 33.564 -12.365 1.00 42.69 678 GLU A CA 1
ATOM 5502 C C . GLU A 1 678 ? 13.000 33.788 -13.794 1.00 42.69 678 GLU A C 1
ATOM 5504 O O . GLU A 1 678 ? 12.408 34.565 -14.543 1.00 42.69 678 GLU A O 1
ATOM 5509 N N . ASP A 1 679 ? 14.030 33.057 -14.242 1.00 49.78 679 ASP A N 1
ATOM 5510 C CA . ASP A 1 679 ? 14.678 33.286 -15.553 1.00 49.78 679 ASP A CA 1
ATOM 5511 C C . ASP A 1 679 ? 14.127 32.434 -16.723 1.00 49.78 679 ASP A C 1
ATOM 5513 O O . ASP A 1 679 ? 14.679 32.435 -17.827 1.00 49.78 679 ASP A O 1
ATOM 5517 N N . LYS A 1 680 ? 12.963 31.779 -16.555 1.00 51.19 680 LYS A N 1
ATOM 5518 C CA . LYS A 1 680 ? 12.249 31.048 -17.636 1.00 51.19 680 LYS A CA 1
ATOM 5519 C C . LYS A 1 680 ? 11.907 31.910 -18.864 1.00 51.19 680 LYS A C 1
ATOM 5521 O O . LYS A 1 680 ? 11.578 31.377 -19.919 1.00 51.19 680 LYS A O 1
ATOM 5526 N N . LYS A 1 681 ? 12.024 33.237 -18.759 1.00 48.31 681 LYS A N 1
ATOM 5527 C CA . LYS A 1 681 ? 11.795 34.199 -19.848 1.00 48.31 681 LYS A CA 1
ATOM 5528 C C . LYS A 1 681 ? 12.768 34.044 -21.031 1.00 48.31 681 LYS A C 1
ATOM 5530 O O . LYS A 1 681 ? 12.457 34.538 -22.107 1.00 48.31 681 LYS A O 1
ATOM 5535 N N . HIS A 1 682 ? 13.897 33.354 -20.838 1.00 49.25 682 HIS A N 1
ATOM 5536 C CA . HIS A 1 682 ? 14.903 33.075 -21.875 1.00 49.25 682 HIS A CA 1
ATOM 5537 C C . HIS A 1 682 ? 14.811 31.664 -22.485 1.00 49.25 682 HIS A C 1
ATOM 5539 O O . HIS A 1 682 ? 15.556 31.349 -23.412 1.00 49.25 682 HIS A O 1
ATOM 5545 N N . ALA A 1 683 ? 13.894 30.810 -22.008 1.00 55.44 683 ALA A N 1
ATOM 5546 C CA . ALA A 1 683 ? 13.730 29.450 -22.529 1.00 55.44 683 ALA A CA 1
ATOM 5547 C C . ALA A 1 683 ? 13.264 29.436 -23.996 1.00 55.44 683 ALA A C 1
ATOM 5549 O O . ALA A 1 683 ? 13.736 28.622 -24.784 1.00 55.44 683 ALA A O 1
ATOM 5550 N N . THR A 1 684 ? 12.408 30.387 -24.391 1.00 56.97 684 THR A N 1
ATOM 5551 C CA . THR A 1 684 ? 11.906 30.519 -25.770 1.00 56.97 684 THR A CA 1
ATOM 5552 C C . THR A 1 684 ? 12.993 30.854 -26.790 1.00 56.97 684 THR A C 1
ATOM 5554 O O . THR A 1 684 ? 12.862 30.470 -27.948 1.00 56.97 684 THR A O 1
ATOM 5557 N N . ASP A 1 685 ? 14.080 31.513 -26.375 1.00 60.09 685 ASP A N 1
ATOM 5558 C CA . ASP A 1 685 ? 15.180 31.899 -27.273 1.00 60.09 685 ASP A CA 1
ATOM 5559 C C . ASP A 1 685 ? 16.057 30.694 -27.672 1.00 60.09 685 ASP A C 1
ATOM 5561 O O . ASP A 1 685 ? 16.819 30.764 -28.635 1.00 60.09 685 ASP A O 1
ATOM 5565 N N . SER A 1 686 ? 15.952 29.582 -26.934 1.00 68.19 686 SER A N 1
ATOM 5566 C CA . SER A 1 686 ? 16.734 28.353 -27.137 1.00 68.19 686 SER A CA 1
ATOM 5567 C C . SER A 1 686 ? 15.918 27.204 -27.752 1.00 68.19 686 SER A C 1
ATOM 5569 O O . SER A 1 686 ? 16.450 26.107 -27.947 1.00 68.19 686 SER A O 1
ATOM 5571 N N . VAL A 1 687 ? 14.642 27.428 -28.088 1.00 80.38 687 VAL A N 1
ATOM 5572 C CA . VAL A 1 687 ? 13.777 26.420 -28.723 1.00 80.38 687 VAL A CA 1
ATOM 5573 C C . VAL A 1 687 ? 14.207 26.194 -30.173 1.00 80.38 687 VAL A C 1
ATOM 5575 O O . VAL A 1 687 ? 14.469 27.133 -30.920 1.00 80.38 687 VAL A O 1
ATOM 5578 N N . LEU A 1 688 ? 14.301 24.927 -30.564 1.00 86.00 688 LEU A N 1
ATOM 5579 C CA . LEU A 1 688 ? 14.603 24.492 -31.918 1.00 86.00 688 LEU A CA 1
ATOM 5580 C C . LEU A 1 688 ? 13.412 24.815 -32.823 1.00 86.00 688 LEU A C 1
ATOM 5582 O O . LEU A 1 688 ? 12.296 24.346 -32.591 1.00 86.00 688 LEU A O 1
ATOM 5586 N N . ASP A 1 689 ? 13.647 25.604 -33.865 1.00 87.56 689 ASP A N 1
ATOM 5587 C CA . ASP A 1 689 ? 12.618 25.878 -34.864 1.00 87.56 689 ASP A CA 1
ATOM 5588 C C . ASP A 1 689 ? 12.560 24.781 -35.951 1.00 87.56 689 ASP A C 1
ATOM 5590 O O . ASP A 1 689 ? 13.420 23.901 -36.056 1.00 87.56 689 ASP A O 1
ATOM 5594 N N . VAL A 1 690 ? 11.511 24.822 -36.779 1.00 89.62 690 VAL A N 1
ATOM 5595 C CA . VAL A 1 690 ? 11.291 23.843 -37.859 1.00 89.62 690 VAL A CA 1
ATOM 5596 C C . VAL A 1 690 ? 12.412 23.877 -38.904 1.00 89.62 690 VAL A C 1
ATOM 5598 O O . VAL A 1 690 ? 12.749 22.834 -39.464 1.00 89.62 690 VAL A O 1
ATOM 5601 N N . ALA A 1 691 ? 12.995 25.047 -39.182 1.00 88.62 691 ALA A N 1
ATOM 5602 C CA . ALA A 1 691 ? 14.051 25.191 -40.181 1.00 88.62 691 ALA A CA 1
ATOM 5603 C C . ALA A 1 691 ? 15.366 24.576 -39.683 1.00 88.62 691 ALA A C 1
ATOM 5605 O O . ALA A 1 691 ? 15.987 23.802 -40.409 1.00 88.62 691 ALA A O 1
ATOM 5606 N N . GLN A 1 692 ? 15.731 24.844 -38.429 1.00 88.69 692 GLN A N 1
ATOM 5607 C CA . GLN A 1 692 ? 16.866 24.238 -37.737 1.00 88.69 692 GLN A CA 1
ATOM 5608 C C . GLN A 1 692 ? 16.695 22.718 -37.631 1.00 88.69 692 GLN A C 1
ATOM 5610 O O . GLN A 1 692 ? 17.616 21.970 -37.954 1.00 88.69 692 GLN A O 1
ATOM 5615 N N . GLY A 1 693 ? 15.507 22.237 -37.247 1.00 88.62 693 GLY A N 1
ATOM 5616 C CA . GLY A 1 693 ? 15.212 20.801 -37.211 1.00 88.62 693 GLY A CA 1
ATOM 5617 C C . GLY A 1 693 ? 15.334 20.132 -38.584 1.00 88.62 693 GLY A C 1
ATOM 5618 O O . GLY A 1 693 ? 15.894 19.039 -38.695 1.00 88.62 693 GLY A O 1
ATOM 5619 N N . LEU A 1 694 ? 14.879 20.805 -39.647 1.00 89.81 694 LEU A N 1
ATOM 5620 C CA . LEU A 1 694 ? 15.008 20.316 -41.019 1.00 89.81 694 LEU A CA 1
ATOM 5621 C C . LEU A 1 694 ? 16.466 20.278 -41.490 1.00 89.81 694 LEU A C 1
ATOM 5623 O O . LEU A 1 694 ? 16.859 19.307 -42.138 1.00 89.81 694 LEU A O 1
ATOM 5627 N N . GLU A 1 695 ? 17.268 21.289 -41.152 1.00 89.25 695 GLU A N 1
ATOM 5628 C CA . GLU A 1 695 ? 18.703 21.321 -41.452 1.00 89.25 695 GLU A CA 1
ATOM 5629 C C . GLU A 1 695 ? 19.435 20.154 -40.776 1.00 89.25 695 GLU A C 1
ATOM 5631 O O . GLU A 1 695 ? 20.135 19.396 -41.454 1.00 89.25 695 GLU A O 1
ATOM 5636 N N . LEU A 1 696 ? 19.196 19.932 -39.476 1.00 89.19 696 LEU A N 1
ATOM 5637 C CA . LEU A 1 696 ? 19.753 18.791 -38.742 1.00 89.19 696 LEU A CA 1
ATOM 5638 C C . LEU A 1 696 ? 19.333 17.458 -39.375 1.00 89.19 696 LEU A C 1
ATOM 5640 O O . LEU A 1 696 ? 20.171 16.583 -39.603 1.00 89.19 696 LEU A O 1
ATOM 5644 N N . PHE A 1 697 ? 18.045 17.300 -39.701 1.00 90.25 697 PHE A N 1
ATOM 5645 C CA . PHE A 1 697 ? 17.520 16.087 -40.329 1.00 90.25 697 PHE A CA 1
ATOM 5646 C C . PHE A 1 697 ? 18.179 15.807 -41.685 1.00 90.25 697 PHE A C 1
ATOM 5648 O O . PHE A 1 697 ? 18.576 14.673 -41.966 1.00 90.25 697 PHE A O 1
ATOM 5655 N N . GLN A 1 698 ? 18.343 16.832 -42.523 1.00 87.94 698 GLN A N 1
ATOM 5656 C CA . GLN A 1 698 ? 19.038 16.709 -43.804 1.00 87.94 698 GLN A CA 1
ATOM 5657 C C . GLN A 1 698 ? 20.523 16.383 -43.613 1.00 87.94 698 GLN A C 1
ATOM 5659 O O . GLN A 1 698 ? 21.045 15.516 -44.316 1.00 87.94 698 GLN A O 1
ATOM 5664 N N . GLY A 1 699 ? 21.185 17.010 -42.637 1.00 87.00 699 GLY A N 1
ATOM 5665 C CA . GLY A 1 699 ? 22.569 16.717 -42.268 1.00 87.00 699 GLY A CA 1
ATOM 5666 C C . GLY A 1 699 ? 22.770 15.248 -41.890 1.00 87.00 699 GLY A C 1
ATOM 5667 O O . GLY A 1 699 ? 23.619 14.574 -42.476 1.00 87.00 699 GLY A O 1
ATOM 5668 N N . ILE A 1 700 ? 21.920 14.717 -41.001 1.00 89.44 700 ILE A N 1
ATOM 5669 C CA . ILE A 1 700 ? 21.934 13.300 -40.601 1.00 89.44 700 ILE A CA 1
ATOM 5670 C C . ILE A 1 700 ? 21.730 12.400 -41.819 1.00 89.44 700 ILE A C 1
ATOM 5672 O O . ILE A 1 700 ? 22.463 11.433 -42.005 1.00 89.44 700 ILE A O 1
ATOM 5676 N N . ARG A 1 701 ? 20.751 12.708 -42.677 1.00 87.25 701 ARG A N 1
ATOM 5677 C CA . ARG A 1 701 ? 20.460 11.900 -43.870 1.00 87.25 701 ARG A CA 1
ATOM 5678 C C . ARG A 1 701 ? 21.612 11.881 -44.869 1.00 87.25 701 ARG A C 1
ATOM 5680 O O . ARG A 1 701 ? 21.859 10.836 -45.461 1.00 87.25 701 ARG A O 1
ATOM 5687 N N . ASN A 1 702 ? 22.307 13.000 -45.045 1.00 86.69 702 ASN A N 1
ATOM 5688 C CA . ASN A 1 702 ? 23.468 13.087 -45.930 1.00 86.69 702 ASN A CA 1
ATOM 5689 C C . ASN A 1 702 ? 24.668 12.311 -45.370 1.00 86.69 702 ASN A C 1
ATOM 5691 O O . ASN A 1 702 ? 25.416 11.708 -46.136 1.00 86.69 702 ASN A O 1
ATOM 5695 N N . ALA A 1 703 ? 24.834 12.303 -44.045 1.00 87.44 703 ALA A N 1
ATOM 5696 C CA . ALA A 1 703 ? 25.865 11.530 -43.357 1.00 87.44 703 ALA A CA 1
ATOM 5697 C C . ALA A 1 703 ? 25.498 10.042 -43.171 1.00 87.44 703 ALA A C 1
ATOM 5699 O O . ALA A 1 703 ? 26.365 9.239 -42.822 1.00 87.44 703 ALA A O 1
ATOM 5700 N N . LYS A 1 704 ? 24.230 9.658 -43.388 1.00 89.38 704 LYS A N 1
ATOM 5701 C CA . LYS A 1 704 ? 23.719 8.309 -43.127 1.00 89.38 704 LYS A CA 1
ATOM 5702 C C . LYS A 1 704 ? 24.362 7.286 -44.055 1.00 89.38 704 LYS A C 1
ATOM 5704 O O . LYS A 1 704 ? 24.193 7.324 -45.272 1.00 89.38 704 LYS A O 1
ATOM 5709 N N . VAL A 1 705 ? 25.010 6.298 -43.452 1.00 85.44 705 VAL A N 1
ATOM 5710 C CA . VAL A 1 705 ? 25.489 5.097 -44.140 1.00 85.44 705 VAL A CA 1
ATOM 5711 C C . VAL A 1 705 ? 24.495 3.965 -43.869 1.00 85.44 705 VAL A C 1
ATOM 5713 O O . VAL A 1 705 ? 24.070 3.785 -42.732 1.00 85.44 705 VAL A O 1
ATOM 5716 N N . GLY A 1 706 ? 24.082 3.206 -44.888 1.00 87.25 706 GLY A N 1
ATOM 5717 C CA . GLY A 1 706 ? 23.147 2.077 -44.742 1.00 87.25 706 GLY A CA 1
ATOM 5718 C C . GLY A 1 706 ? 21.689 2.404 -45.092 1.00 87.25 706 GLY A C 1
ATOM 5719 O O . GLY A 1 706 ? 21.419 3.044 -46.106 1.00 87.25 706 GLY A O 1
ATOM 5720 N N . GLU A 1 707 ? 20.744 1.907 -44.292 1.00 85.56 707 GLU A N 1
ATOM 5721 C CA . GLU A 1 707 ? 19.305 2.108 -44.495 1.00 85.56 707 GLU A CA 1
ATOM 5722 C C . GLU A 1 707 ? 18.905 3.581 -44.323 1.00 85.56 707 GLU A C 1
ATOM 5724 O O . GLU A 1 707 ? 19.552 4.341 -43.596 1.00 85.56 707 GLU A O 1
ATOM 5729 N N . LYS A 1 708 ? 17.834 3.989 -45.017 1.00 84.50 708 LYS A N 1
ATOM 5730 C CA . LYS A 1 708 ? 17.301 5.351 -44.917 1.00 84.50 708 LYS A CA 1
ATOM 5731 C C . LYS A 1 708 ? 16.640 5.555 -43.555 1.00 84.50 708 LYS A C 1
ATOM 5733 O O . LYS A 1 708 ? 15.980 4.661 -43.041 1.00 84.50 708 LYS A O 1
ATOM 5738 N N . LEU A 1 709 ? 16.821 6.755 -43.016 1.00 86.38 709 LEU A N 1
ATOM 5739 C CA . LEU A 1 709 ? 16.192 7.189 -41.777 1.00 86.38 709 LEU A CA 1
ATOM 5740 C C . LEU A 1 709 ? 14.744 7.611 -42.058 1.00 86.38 709 LEU A C 1
ATOM 5742 O O . LEU A 1 709 ? 14.524 8.481 -42.905 1.00 86.38 709 LEU A O 1
ATOM 5746 N N . ASP A 1 710 ? 13.791 7.001 -41.356 1.00 87.12 710 ASP A N 1
ATOM 5747 C CA . ASP A 1 710 ? 12.353 7.221 -41.537 1.00 87.12 710 ASP A CA 1
ATOM 5748 C C . ASP A 1 710 ? 11.899 8.496 -40.813 1.00 87.12 710 ASP A C 1
ATOM 5750 O O . ASP A 1 710 ? 11.183 9.320 -41.391 1.00 87.12 710 ASP A O 1
ATOM 5754 N N . SER A 1 711 ? 12.348 8.686 -39.566 1.00 92.06 711 SER A N 1
ATOM 5755 C CA . SER A 1 711 ? 11.998 9.859 -38.760 1.00 92.06 711 SER A CA 1
ATOM 5756 C C . SER A 1 711 ? 13.049 10.227 -37.707 1.00 92.06 711 SER A C 1
ATOM 5758 O O . SER A 1 711 ? 13.725 9.359 -37.146 1.00 92.06 711 SER A O 1
ATOM 5760 N N . VAL A 1 712 ? 13.129 11.520 -37.388 1.00 93.62 712 VAL A N 1
ATOM 5761 C CA . VAL A 1 712 ? 13.894 12.063 -36.257 1.00 93.62 712 VAL A CA 1
ATOM 5762 C C . VAL A 1 712 ? 12.994 12.944 -35.408 1.00 93.62 712 VAL A C 1
ATOM 5764 O O . VAL A 1 712 ? 12.296 13.801 -35.943 1.00 93.62 712 VAL A O 1
ATOM 5767 N N . GLU A 1 713 ? 13.021 12.752 -34.096 1.00 93.94 713 GLU A N 1
ATOM 5768 C CA . GLU A 1 713 ? 12.307 13.600 -33.143 1.00 93.94 713 GLU A CA 1
ATOM 5769 C C . GLU A 1 713 ? 13.310 14.286 -32.218 1.00 93.94 713 GLU A C 1
ATOM 5771 O O . GLU A 1 713 ? 14.119 13.625 -31.573 1.00 93.94 713 GLU A O 1
ATOM 5776 N N . PHE A 1 714 ? 13.256 15.610 -32.156 1.00 92.38 714 PHE A N 1
ATOM 5777 C CA . PHE A 1 714 ? 14.017 16.423 -31.218 1.00 92.38 714 PHE A CA 1
ATOM 5778 C C . PHE A 1 714 ? 13.071 16.871 -30.110 1.00 92.38 714 PHE A C 1
ATOM 5780 O O . PHE A 1 714 ? 12.093 17.567 -30.382 1.00 92.38 714 PHE A O 1
ATOM 5787 N N . LEU A 1 715 ? 13.345 16.460 -28.878 1.00 89.88 715 LEU A N 1
ATOM 5788 C CA . LEU A 1 715 ? 12.552 16.775 -27.696 1.00 89.88 715 LEU A CA 1
ATOM 5789 C C . LEU A 1 715 ? 13.334 17.758 -26.823 1.00 89.88 715 LEU A C 1
ATOM 5791 O O . LEU A 1 715 ? 14.498 17.515 -26.527 1.00 89.88 715 LEU A O 1
ATOM 5795 N N . GLN A 1 716 ? 12.716 18.864 -26.418 1.00 84.94 716 GLN A N 1
ATOM 5796 C CA . GLN A 1 716 ? 13.300 19.870 -25.528 1.00 84.94 716 GLN A CA 1
ATOM 5797 C C . GLN A 1 716 ? 12.462 20.034 -24.261 1.00 84.94 716 GLN A C 1
ATOM 5799 O O . GLN A 1 716 ? 11.232 20.102 -24.341 1.00 84.94 716 GLN A O 1
ATOM 5804 N N . GLY A 1 717 ? 13.130 20.103 -23.108 1.00 78.12 717 GLY A N 1
ATOM 5805 C CA . GLY A 1 717 ? 12.501 20.090 -21.784 1.00 78.12 717 GLY A CA 1
ATOM 5806 C C . GLY A 1 717 ? 12.438 18.692 -21.158 1.00 78.12 717 GLY A C 1
ATOM 5807 O O . GLY A 1 717 ? 13.089 17.745 -21.620 1.00 78.12 717 GLY A O 1
ATOM 5808 N N . GLU A 1 718 ? 11.629 18.560 -20.107 1.00 77.62 718 GLU A N 1
ATOM 5809 C CA . GLU A 1 718 ? 11.463 17.321 -19.344 1.00 77.62 718 GLU A CA 1
ATOM 5810 C C . GLU A 1 718 ? 10.409 16.390 -19.969 1.00 77.62 718 GLU A C 1
ATOM 5812 O O . GLU A 1 718 ? 9.196 16.618 -19.896 1.00 77.62 718 GLU A O 1
ATOM 5817 N N . TRP A 1 719 ? 10.899 15.317 -20.596 1.00 77.31 719 TRP A N 1
ATOM 5818 C CA . TRP A 1 719 ? 10.105 14.295 -21.293 1.00 77.31 719 TRP A CA 1
ATOM 5819 C C . TRP A 1 719 ? 10.214 12.899 -20.665 1.00 77.31 719 TRP A C 1
ATOM 5821 O O . TRP A 1 719 ? 9.555 11.966 -21.120 1.00 77.31 719 TRP A O 1
ATOM 5831 N N . THR A 1 720 ? 11.049 12.737 -19.641 1.00 64.62 720 THR A N 1
ATOM 5832 C CA . THR A 1 720 ? 11.309 11.460 -18.970 1.00 64.62 720 THR A CA 1
ATOM 5833 C C . THR A 1 720 ? 10.292 11.146 -17.871 1.00 64.62 720 THR A C 1
ATOM 5835 O O . THR A 1 720 ? 10.097 9.968 -17.561 1.00 64.62 720 THR A O 1
ATOM 5838 N N . ASP A 1 721 ? 9.587 12.160 -17.355 1.00 60.66 721 ASP A N 1
ATOM 5839 C CA . ASP A 1 721 ? 8.656 12.006 -16.236 1.00 60.66 721 ASP A CA 1
ATOM 5840 C C . ASP A 1 721 ? 7.247 11.538 -16.672 1.00 60.66 721 ASP A C 1
ATOM 5842 O O . ASP A 1 721 ? 6.371 12.318 -17.072 1.00 60.66 721 ASP A O 1
ATOM 5846 N N . GLU A 1 722 ? 7.026 10.223 -16.583 1.00 54.38 722 GLU A N 1
ATOM 5847 C CA . GLU A 1 722 ? 5.704 9.582 -16.558 1.00 54.38 722 GLU A CA 1
ATOM 5848 C C . GLU A 1 722 ? 5.325 9.259 -15.105 1.00 54.38 722 GLU A C 1
ATOM 5850 O O . GLU A 1 722 ? 5.091 8.101 -14.747 1.00 54.38 722 GLU A O 1
ATOM 5855 N N . TRP A 1 723 ? 5.316 10.264 -14.225 1.00 52.53 723 TRP A N 1
ATOM 5856 C CA . TRP A 1 723 ? 5.004 10.021 -12.821 1.00 52.53 723 TRP A CA 1
ATOM 5857 C C . TRP A 1 723 ? 3.571 9.441 -12.684 1.00 52.53 723 TRP A C 1
ATOM 5859 O O . TRP A 1 723 ? 2.593 10.063 -13.110 1.00 52.53 723 TRP A O 1
ATOM 5869 N N . PRO A 1 724 ? 3.396 8.224 -12.118 1.00 44.00 724 PRO A N 1
ATOM 5870 C CA . PRO A 1 724 ? 2.111 7.507 -12.090 1.00 44.00 724 PRO A CA 1
ATOM 5871 C C . PRO A 1 724 ? 0.965 8.210 -11.359 1.00 44.00 724 PRO A C 1
ATOM 5873 O O . PRO A 1 724 ? -0.184 7.770 -11.437 1.00 44.00 724 PRO A O 1
ATOM 5876 N N . PHE A 1 725 ? 1.294 9.214 -10.546 1.00 48.44 725 PHE A N 1
ATOM 5877 C CA . PHE A 1 725 ? 0.412 9.799 -9.538 1.00 48.44 725 PHE A CA 1
ATOM 5878 C C . PHE A 1 725 ? 0.114 11.285 -9.788 1.00 48.44 725 PHE A C 1
ATOM 5880 O O . PHE A 1 725 ? -0.448 11.944 -8.916 1.00 48.44 725 PHE A O 1
ATOM 5887 N N . GLY A 1 726 ? 0.445 11.777 -10.985 1.00 46.16 726 GLY A N 1
ATOM 5888 C CA . GLY A 1 726 ? 0.303 13.166 -11.437 1.00 46.16 726 GLY A CA 1
ATOM 5889 C C . GLY A 1 726 ? 1.587 13.615 -12.133 1.00 46.16 726 GLY A C 1
ATOM 5890 O O . GLY A 1 726 ? 2.576 12.919 -12.032 1.00 46.16 726 GLY A O 1
ATOM 5891 N N . LYS A 1 727 ? 1.627 14.744 -12.841 1.00 44.19 727 LYS A N 1
ATOM 5892 C CA . LYS A 1 727 ? 2.897 15.331 -13.310 1.00 44.19 727 LYS A CA 1
ATOM 5893 C C . LYS A 1 727 ? 3.367 16.300 -12.223 1.00 44.19 727 LYS A C 1
ATOM 5895 O O . LYS A 1 727 ? 2.717 17.327 -12.034 1.00 44.19 727 LYS A O 1
ATOM 5900 N N . ILE A 1 728 ? 4.418 15.983 -11.459 1.00 43.16 728 ILE A N 1
ATOM 5901 C CA . ILE A 1 728 ? 5.032 17.020 -10.616 1.00 43.16 728 ILE A CA 1
ATOM 5902 C C . ILE A 1 728 ? 5.910 17.836 -11.542 1.00 43.16 728 ILE A C 1
ATOM 5904 O O . ILE A 1 728 ? 6.703 17.287 -12.287 1.00 43.16 728 ILE A O 1
ATOM 5908 N N . HIS A 1 729 ? 5.781 19.147 -11.441 1.00 47.34 729 HIS A N 1
ATOM 5909 C CA . HIS A 1 729 ? 6.600 20.146 -12.115 1.00 47.34 729 HIS A CA 1
ATOM 5910 C C . HIS A 1 729 ? 6.051 20.655 -13.452 1.00 47.34 729 HIS A C 1
ATOM 5912 O O . HIS A 1 729 ? 5.692 19.948 -14.391 1.00 47.34 729 HIS A O 1
ATOM 5918 N N . TRP A 1 730 ? 5.947 21.981 -13.448 1.00 50.72 730 TRP A N 1
ATOM 5919 C CA . TRP A 1 730 ? 5.500 22.850 -14.515 1.00 50.72 730 TRP A CA 1
ATOM 5920 C C . TRP A 1 730 ? 6.680 23.108 -15.443 1.00 50.72 730 TRP A C 1
ATOM 5922 O O . TRP A 1 730 ? 7.453 24.044 -15.208 1.00 50.72 730 TRP A O 1
ATOM 5932 N N . GLU A 1 731 ? 6.842 22.288 -16.472 1.00 59.53 731 GLU A N 1
ATOM 5933 C CA . GLU A 1 731 ? 7.908 22.472 -17.454 1.00 59.53 731 GLU A CA 1
ATOM 5934 C C . GLU A 1 731 ? 7.327 22.467 -18.865 1.00 59.53 731 GLU A C 1
ATOM 5936 O O . GLU A 1 731 ? 6.556 21.574 -19.227 1.00 59.53 731 GLU A O 1
ATOM 5941 N N . ASP A 1 732 ? 7.650 23.517 -19.625 1.00 67.69 732 ASP A N 1
ATOM 5942 C CA . ASP A 1 732 ? 7.257 23.643 -21.023 1.00 67.69 732 ASP A CA 1
ATOM 5943 C C . ASP A 1 732 ? 8.011 22.587 -21.826 1.00 67.69 732 ASP A C 1
ATOM 5945 O O . ASP A 1 732 ? 9.238 22.485 -21.749 1.00 67.69 732 ASP A O 1
ATOM 5949 N N . ARG A 1 733 ? 7.271 21.799 -22.602 1.00 80.31 733 ARG A N 1
ATOM 5950 C CA . ARG A 1 733 ? 7.836 20.737 -23.428 1.00 80.31 733 ARG A CA 1
ATOM 5951 C C . ARG A 1 733 ? 7.727 21.142 -24.881 1.00 80.31 733 ARG A C 1
ATOM 5953 O O . ARG A 1 733 ? 6.622 21.343 -25.374 1.00 80.31 733 ARG A O 1
ATOM 5960 N N . TYR A 1 734 ? 8.850 21.226 -25.575 1.00 86.31 734 TYR A N 1
ATOM 5961 C CA . TYR A 1 734 ? 8.886 21.532 -27.001 1.00 86.31 734 TYR A CA 1
ATOM 5962 C C . TYR A 1 734 ? 9.343 20.312 -27.774 1.00 86.31 734 TYR A C 1
ATOM 5964 O O . TYR A 1 734 ? 10.127 19.500 -27.281 1.00 86.31 734 TYR A O 1
ATOM 5972 N N . TRP A 1 735 ? 8.853 20.174 -28.995 1.00 91.19 735 TRP A N 1
ATOM 5973 C CA . TRP A 1 735 ? 9.266 19.089 -29.863 1.00 91.19 735 TRP A CA 1
ATOM 5974 C C . TRP A 1 735 ? 9.319 19.542 -31.316 1.00 91.19 735 TRP A C 1
ATOM 5976 O O . TRP A 1 735 ? 8.516 20.364 -31.760 1.00 91.19 735 TRP A O 1
ATOM 5986 N N . VAL A 1 736 ? 10.256 18.967 -32.064 1.00 92.75 736 VAL A N 1
ATOM 5987 C CA . VAL A 1 736 ? 10.344 19.074 -33.522 1.00 92.75 736 VAL A CA 1
ATOM 5988 C C . VAL A 1 736 ? 10.449 17.666 -34.086 1.00 92.75 736 VAL A C 1
ATOM 5990 O O . VAL A 1 736 ? 11.394 16.941 -33.785 1.00 92.75 736 VAL A O 1
ATOM 5993 N N . ARG A 1 737 ? 9.481 17.260 -34.904 1.00 93.50 737 ARG A N 1
ATOM 5994 C CA . ARG A 1 737 ? 9.457 15.945 -35.550 1.00 93.50 737 ARG A CA 1
ATOM 5995 C C . ARG A 1 737 ? 9.695 16.106 -37.033 1.00 93.50 737 ARG A C 1
ATOM 5997 O O . ARG A 1 737 ? 9.030 16.906 -37.677 1.00 93.50 737 ARG A O 1
ATOM 6004 N N . CYS A 1 738 ? 10.611 15.320 -37.569 1.00 92.31 738 CYS A N 1
ATOM 6005 C CA . CYS A 1 738 ? 10.984 15.305 -38.972 1.00 92.31 738 CYS A CA 1
ATOM 6006 C C . CYS A 1 738 ? 10.798 13.902 -39.552 1.00 92.31 738 CYS A C 1
ATOM 6008 O O . CYS A 1 738 ? 11.198 12.922 -38.927 1.00 92.31 738 CYS A O 1
ATOM 6010 N N . TRP A 1 739 ? 10.217 13.790 -4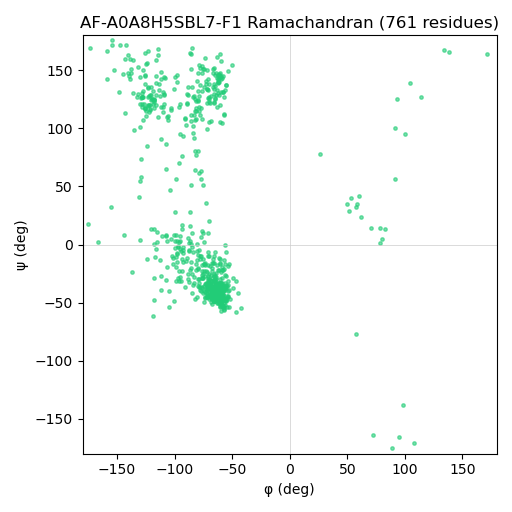0.745 1.00 90.75 739 TRP A N 1
ATOM 6011 C CA . TRP A 1 739 ? 9.974 12.516 -41.428 1.00 90.75 739 TRP A CA 1
ATOM 6012 C C . TRP A 1 739 ? 10.067 12.652 -42.952 1.00 90.75 739 TRP A C 1
ATOM 6014 O O . TRP A 1 739 ? 10.191 13.749 -43.509 1.00 90.75 739 TRP A O 1
ATOM 6024 N N . LEU A 1 740 ? 10.038 11.511 -43.638 1.00 84.12 740 LEU A N 1
ATOM 6025 C CA . LEU A 1 740 ? 9.982 11.440 -45.097 1.00 84.12 740 LEU A CA 1
ATOM 6026 C C . LEU A 1 740 ? 8.546 11.611 -45.603 1.00 84.12 740 LEU A C 1
ATOM 6028 O O . LEU A 1 740 ? 7.669 10.837 -45.229 1.00 84.12 740 LEU A O 1
ATOM 6032 N N . ASP A 1 741 ? 8.318 12.574 -46.497 1.00 74.06 741 ASP A N 1
ATOM 6033 C CA . ASP A 1 741 ? 7.063 12.683 -47.248 1.00 74.06 741 ASP A CA 1
ATOM 6034 C C . ASP A 1 741 ? 7.315 12.308 -48.717 1.00 74.06 741 ASP A C 1
ATOM 6036 O O . ASP A 1 741 ? 8.254 12.800 -49.345 1.00 74.06 741 ASP A O 1
ATOM 6040 N N . GLU A 1 742 ? 6.509 11.392 -49.258 1.00 63.56 742 GLU A N 1
ATOM 6041 C CA . GLU A 1 742 ? 6.586 10.961 -50.663 1.00 63.56 742 GLU A CA 1
ATOM 6042 C C . GLU A 1 742 ? 5.650 11.763 -51.581 1.00 63.56 742 GLU A C 1
ATOM 6044 O O . GLU A 1 742 ? 5.701 11.612 -52.806 1.00 63.56 742 GLU A O 1
ATOM 6049 N N . LYS A 1 743 ? 4.783 12.619 -51.026 1.00 49.78 743 LYS A N 1
ATOM 6050 C CA . LYS A 1 743 ? 3.875 13.449 -51.822 1.00 49.78 743 LYS A CA 1
ATOM 6051 C C . LYS A 1 743 ? 4.595 14.721 -52.280 1.00 49.78 743 LYS A C 1
ATOM 6053 O O . LYS A 1 743 ? 5.131 15.458 -51.466 1.00 49.78 743 LYS A O 1
ATOM 6058 N N . ASP A 1 744 ? 4.555 14.961 -53.593 1.00 43.22 744 ASP A N 1
ATOM 6059 C CA . ASP A 1 744 ? 5.059 16.144 -54.318 1.00 43.22 744 ASP A CA 1
ATOM 6060 C C . ASP A 1 744 ? 6.508 16.089 -54.852 1.00 43.22 744 ASP A C 1
ATOM 6062 O O . ASP A 1 744 ? 7.318 16.991 -54.658 1.00 43.22 744 ASP A O 1
ATOM 6066 N N . GLY A 1 745 ? 6.811 15.070 -55.665 1.00 43.59 745 GLY A N 1
ATOM 6067 C CA . GLY A 1 745 ? 7.825 15.203 -56.727 1.00 43.59 745 GLY A CA 1
ATOM 6068 C C . GLY A 1 745 ? 9.297 15.029 -56.327 1.00 43.59 745 GLY A C 1
ATOM 6069 O O . GLY A 1 745 ? 10.175 15.309 -57.142 1.00 43.59 745 GLY A O 1
ATOM 6070 N N . GLY A 1 746 ? 9.587 14.515 -55.130 1.00 54.09 746 GLY A N 1
ATOM 6071 C CA . GLY A 1 746 ? 10.924 14.072 -54.716 1.00 54.09 746 GLY A CA 1
ATOM 6072 C C . GLY A 1 746 ? 10.989 13.724 -53.220 1.00 54.09 746 GLY A C 1
ATOM 6073 O O . GLY A 1 746 ? 10.095 14.120 -52.481 1.00 54.09 746 GLY A O 1
ATOM 6074 N N . PRO A 1 747 ? 12.023 13.002 -52.738 1.00 54.69 747 PRO A N 1
ATOM 6075 C CA . PRO A 1 747 ? 12.141 12.570 -51.338 1.00 54.69 747 PRO A CA 1
ATOM 6076 C C . PRO A 1 747 ? 12.594 13.717 -50.408 1.00 54.69 747 PRO A C 1
ATOM 6078 O O . PRO A 1 747 ? 13.684 13.668 -49.820 1.00 54.69 747 PRO A O 1
ATOM 6081 N N . GLY A 1 748 ? 11.778 14.766 -50.301 1.00 63.97 748 GLY A N 1
ATOM 6082 C CA . GLY A 1 748 ? 11.980 15.884 -49.380 1.00 63.97 748 GLY A CA 1
ATOM 6083 C C . GLY A 1 748 ? 11.686 15.483 -47.932 1.00 63.97 748 GLY A C 1
ATOM 6084 O O . GLY A 1 748 ? 10.769 14.713 -47.661 1.00 63.97 748 GLY A O 1
ATOM 6085 N N . GLY A 1 749 ? 12.489 15.970 -46.984 1.00 78.19 749 GLY A N 1
ATOM 6086 C CA . GLY A 1 749 ? 12.146 15.869 -45.563 1.00 78.19 749 GLY A CA 1
ATOM 6087 C C . GLY A 1 749 ? 11.101 16.919 -45.194 1.00 78.19 749 GLY A C 1
ATOM 6088 O O . GLY A 1 749 ? 11.231 18.067 -45.619 1.00 78.19 749 GLY A O 1
ATOM 6089 N N . ARG A 1 750 ? 10.094 16.547 -44.403 1.00 87.69 750 ARG A N 1
ATOM 6090 C CA . ARG A 1 750 ? 9.152 17.484 -43.776 1.00 87.69 750 ARG A CA 1
ATOM 6091 C C . ARG A 1 750 ? 9.387 17.472 -42.271 1.00 87.69 750 ARG A C 1
ATOM 6093 O O . ARG A 1 750 ? 9.661 16.415 -41.714 1.00 87.69 750 ARG A O 1
ATOM 6100 N N . CYS A 1 751 ? 9.273 18.635 -41.639 1.00 90.38 751 CYS A N 1
ATOM 6101 C CA . CYS A 1 751 ? 9.287 18.753 -40.190 1.00 90.38 751 CYS A CA 1
ATOM 6102 C C . CYS A 1 751 ? 8.073 19.544 -39.708 1.00 90.38 751 CYS A C 1
ATOM 6104 O O . CYS A 1 751 ? 7.588 20.437 -40.404 1.00 90.38 751 CYS A O 1
ATOM 6106 N N . GLU A 1 752 ? 7.618 19.231 -38.507 1.00 92.31 752 GLU A N 1
ATOM 6107 C CA . GLU A 1 752 ? 6.610 19.982 -37.774 1.00 92.31 752 GLU A CA 1
ATOM 6108 C C . GLU A 1 752 ? 7.116 20.211 -36.346 1.00 92.31 752 GLU A C 1
ATOM 6110 O O . GLU A 1 752 ? 7.925 19.432 -35.835 1.00 92.31 752 GLU A O 1
ATOM 6115 N N . SER A 1 753 ? 6.665 21.284 -35.706 1.00 91.75 753 SER A N 1
ATOM 6116 C CA . SER A 1 753 ? 6.974 21.551 -34.306 1.00 91.75 753 SER A CA 1
ATOM 6117 C C . SER A 1 753 ? 5.704 21.745 -33.499 1.00 91.75 753 SER A C 1
ATOM 6119 O O . SER A 1 753 ? 4.655 22.131 -34.022 1.00 91.75 753 SER A O 1
ATOM 6121 N N . GLY A 1 754 ? 5.809 21.489 -32.204 1.00 87.50 754 GLY A N 1
ATOM 6122 C CA . GLY A 1 754 ? 4.734 21.722 -31.262 1.00 87.50 754 GLY A CA 1
ATOM 6123 C C . GLY A 1 754 ? 5.262 21.940 -29.857 1.00 87.50 754 GLY A C 1
ATOM 6124 O O . GLY A 1 754 ? 6.462 21.869 -29.589 1.00 87.50 754 GLY A O 1
ATOM 6125 N N . HIS A 1 755 ? 4.330 22.239 -28.963 1.00 83.62 755 HIS A N 1
ATOM 6126 C CA . HIS A 1 755 ? 4.601 22.416 -27.548 1.00 83.62 755 HIS A CA 1
ATOM 6127 C C . HIS A 1 755 ? 3.475 21.775 -26.734 1.00 83.62 755 HIS A C 1
ATOM 6129 O O . HIS A 1 755 ? 2.319 21.781 -27.161 1.00 83.62 755 HIS A O 1
ATOM 6135 N N . GLU A 1 756 ? 3.816 21.208 -25.581 1.00 74.31 756 GLU A N 1
ATOM 6136 C CA . GLU A 1 756 ? 2.872 20.709 -24.585 1.00 74.31 756 GLU A CA 1
ATOM 6137 C C . GLU A 1 756 ? 3.068 21.490 -23.284 1.00 74.31 756 GLU A C 1
ATOM 6139 O O . GLU A 1 756 ? 4.124 21.422 -22.653 1.00 74.31 756 GLU A O 1
ATOM 6144 N N . ASN A 1 757 ? 2.026 22.212 -22.867 1.00 61.97 757 ASN A N 1
ATOM 6145 C CA . ASN A 1 757 ? 1.988 22.849 -21.554 1.00 61.97 757 ASN A CA 1
ATOM 6146 C C . ASN A 1 757 ? 1.395 21.846 -20.562 1.00 61.97 757 ASN A C 1
ATOM 6148 O O . ASN A 1 757 ? 0.260 21.404 -20.727 1.00 61.97 757 ASN A O 1
ATOM 6152 N N . ALA A 1 758 ? 2.142 21.486 -19.520 1.00 52.34 758 ALA A N 1
ATOM 6153 C CA . ALA A 1 758 ? 1.714 20.486 -18.538 1.00 52.34 758 ALA A CA 1
ATOM 6154 C C . ALA A 1 758 ? 0.653 20.987 -17.527 1.00 52.34 758 ALA A C 1
ATOM 6156 O O . ALA A 1 758 ? 0.382 20.289 -16.551 1.00 52.34 758 ALA A O 1
ATOM 6157 N N . TYR A 1 759 ? 0.063 22.173 -17.722 1.00 44.09 759 TYR A N 1
ATOM 6158 C CA . TYR A 1 759 ? -0.923 22.724 -16.791 1.00 44.09 759 TYR A CA 1
ATOM 6159 C C . TYR A 1 759 ? -2.329 22.182 -17.079 1.00 44.09 759 TYR A C 1
ATOM 6161 O O . TYR A 1 759 ? -3.003 22.650 -17.996 1.00 44.09 759 TYR A O 1
ATOM 6169 N N . ASP A 1 760 ? -2.762 21.213 -16.271 1.00 39.34 760 ASP A N 1
ATOM 6170 C CA . ASP A 1 760 ? -4.173 20.869 -16.100 1.00 39.34 760 ASP A CA 1
ATOM 6171 C C . ASP A 1 760 ? -4.737 21.693 -14.923 1.00 39.34 760 ASP A C 1
ATOM 6173 O O . ASP A 1 760 ? -4.336 21.465 -13.779 1.00 39.34 760 ASP A O 1
ATOM 6177 N N . PRO A 1 761 ? -5.603 22.694 -15.164 1.00 36.22 761 PRO A N 1
ATOM 6178 C CA . PRO A 1 761 ? -6.201 23.498 -14.101 1.00 36.22 761 PRO A CA 1
ATOM 6179 C C . PRO A 1 761 ? -7.232 22.743 -13.243 1.00 36.22 761 PRO A C 1
ATOM 6181 O O . PRO A 1 761 ? -7.678 23.308 -12.245 1.00 36.22 761 PRO A O 1
ATOM 6184 N N . GLU A 1 762 ? -7.649 21.528 -13.623 1.00 35.53 762 GLU A N 1
ATOM 6185 C CA . GLU A 1 762 ? -8.702 20.767 -12.930 1.00 35.53 762 GLU A CA 1
ATOM 6186 C C . GLU A 1 762 ? -8.189 19.753 -11.886 1.00 35.53 762 GLU A C 1
ATOM 6188 O O . GLU A 1 762 ? -9.013 19.070 -11.271 1.00 35.53 762 GLU A O 1
ATOM 6193 N N . PHE A 1 763 ? -6.872 19.672 -11.637 1.00 31.97 763 PHE A N 1
ATOM 6194 C CA . PHE A 1 763 ? -6.282 18.766 -10.634 1.00 31.97 763 PHE A CA 1
ATOM 6195 C C . PHE A 1 763 ? -5.952 19.425 -9.286 1.00 31.97 763 PHE A C 1
ATOM 6197 O O . PHE A 1 763 ? -5.358 20.530 -9.276 1.00 31.97 763 PHE A O 1
#

Solvent-accessible surface area (backbone atoms only — not comparable to full-atom values): 41706 Å² total; per-residue (Å²): 134,88,81,90,62,76,51,86,59,58,42,73,62,24,48,53,54,19,51,52,37,43,53,52,26,56,52,51,52,53,51,34,66,75,64,65,48,65,74,49,43,44,40,45,38,23,27,33,48,79,76,74,82,75,74,76,64,77,75,101,78,78,79,84,74,76,49,13,29,46,18,48,13,23,45,23,42,29,52,39,31,70,32,66,92,69,62,62,71,63,34,58,49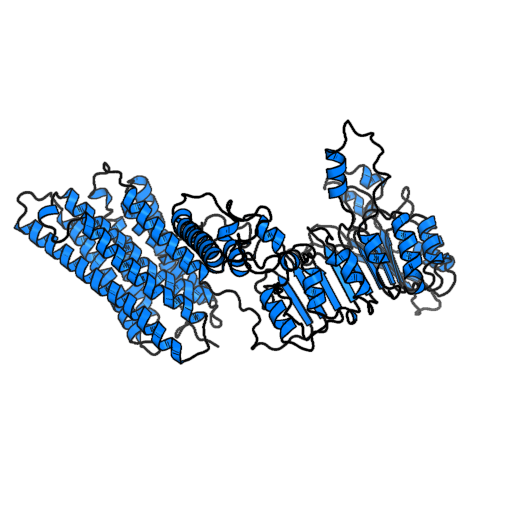,49,18,56,56,24,50,67,50,21,58,55,20,45,50,48,23,50,40,46,47,51,30,50,46,38,56,76,65,69,37,54,90,41,35,93,56,51,46,84,48,47,35,52,57,50,46,51,41,44,52,55,13,50,61,33,39,58,53,58,64,52,53,82,73,59,88,85,58,85,83,54,54,66,59,51,52,53,39,30,52,50,10,50,50,47,34,49,53,50,52,51,50,50,54,51,51,53,49,48,26,52,54,41,43,72,73,69,50,94,72,78,68,91,69,60,62,60,61,54,51,52,51,48,55,40,50,52,36,52,47,51,25,53,50,49,51,47,51,44,63,72,55,34,94,87,20,74,60,63,49,37,72,66,49,54,47,64,48,42,50,47,37,51,50,51,41,61,52,51,46,67,79,62,37,65,71,82,78,52,80,89,79,75,89,67,66,68,67,48,53,52,52,51,43,51,54,51,53,51,51,48,58,49,60,78,48,55,84,71,64,70,56,51,50,96,85,53,85,74,59,46,63,46,73,26,46,28,55,45,81,46,41,36,14,37,32,64,30,48,47,51,46,37,48,69,30,66,63,30,43,33,40,36,43,37,45,75,47,77,69,58,40,70,53,84,55,42,54,51,69,79,72,54,71,84,63,80,51,56,41,58,27,53,31,35,32,40,35,37,28,44,64,53,33,40,61,26,60,41,59,65,34,48,78,57,44,61,94,78,37,39,98,82,35,41,63,67,75,57,90,57,90,49,66,67,58,29,50,50,45,45,50,50,55,51,50,50,48,54,48,52,54,52,48,43,72,57,28,52,76,65,70,73,50,77,92,50,64,40,61,77,34,48,46,50,57,51,46,63,75,47,48,83,59,56,64,77,47,31,60,42,22,46,35,46,57,44,59,71,21,35,64,45,43,53,25,32,31,44,34,45,36,34,85,89,59,69,89,51,41,62,28,54,57,60,58,40,30,74,41,32,74,43,34,28,32,43,34,40,35,29,63,47,58,70,61,64,63,54,50,54,57,58,73,69,47,95,60,90,73,71,96,72,67,85,81,74,69,80,81,38,62,50,52,58,34,60,65,53,34,61,73,52,30,32,32,41,35,36,41,38,65,65,63,85,47,67,88,43,55,54,57,49,30,68,61,30,13,75,53,21,33,31,43,33,49,36,58,59,66,44,90,60,45,77,65,60,53,75,50,71,68,54,46,49,47,45,21,71,35,23,41,53,25,30,34,42,34,40,38,48,58,51,60,94,85,36,75,55,57,69,57,43,37,46,43,20,53,37,28,30,49,34,27,38,42,36,37,39,30,62,38,56,53,56,75,55,25,75,70,49,87,64,90,80,64,65,84,56,38,73,81,55,59,79,48,51,67,59,48,43,51,52,52,50,49,30,58,73,40,40,36,74,51,74,67,51,36,40,35,42,36,28,36,67,80,73,79,78,52,92,87,52,80,85,75,90,52,68,27,38,36,33,42,33,34,72,41,79,79,82,93,50,90,46,78,46,55,48,66,53,72,48,75,71,79,66,91,91,115

Sequence (763 aa):
MVNYYYYEPSLPVAAVFAIVFILSFAIHLFQTIRTRIWFFVPFLFGSLCNSTFLSSSCGPLANRVYSSVEAIAFVSRAVSARESPNYTFGPCVVQNLFLLLGPTCYSASIYMGLGRYIRELEGEQFSLLKPNWLTKVFLVGDIASIALEAVEGGKFVKVDTADNETTVENVVIAGIMIQLVFFTLFIALATSFYFLFQTKSLVQPYGWQKFMVVIYVASVLILIRSLFRMLEYVEGRDGELQSKEAYLYILDAIPMAIVSISFHVFHPSKYFNSRRKTRKHFTIFLFLTSFFLSALASRWPKPPLWTDKDPCPSILRAIVPSYTPFGRWEAVHNAMKKCTNITELDLRNRGPTCTEFPDGYNLPFRSDGSDRYLSAPQTLSLYDYDFQKSELEYMQSGAPDWANNDGTWPVSNSTNAVIRWATEMYYRSRWIWEELSYKFKYPAGLTGYSEWQDEGIAQRWYDRRHTPIERLSMENMQLWLEAMDFSKVHTLSITYGNTWPEGKGLLVDLPPALTGLENLSIQGRWLNWRTYLADWEAAPGPLPKNKWSSSPPPPARDFILALPPTLKKMIWKESETVQEDIFNPVLKHHGSTLQHLEWTNYERGFKPRSTLTEDQLRSLGEWAPGLTNLTIDLERRNGTLPQSELNILAGTLPKLKRLVINLNLLDEKLLMNNTGYEDKKHATDSVLDVAQGLELFQGIRNAKVGEKLDSVEFLQGEWTDEWPFGKIHWEDRYWVRCWLDEKDGGPGGRCESGHENAYDPEF